Protein AF-A0A3R7B511-F1 (afdb_monomer_lite)

Organism: Aphanomyces astaci (NCBI:txid112090)

Sequence (882 aa):
PVTTSAPPSTPSPSLCLPAKANYDFPGNAISYVSSRQFKDCCAECTSTYGCNFYVWTDYNSGTGWLKSKQGSDKVLSFGSRAAFAPGGGVAPTCSPVEVNTDYAGVDIVGVAGPLDTCCDACKANYKCNAYSWFNGVCYLKGKRHGASPNSHVQTARVYKCAAPQVNTDYVGNDIGSVVAEAAEDCCAVCRSTAKCKAYSYAQGVCYLKSAKGVTKSNGGVTSASPTPLLAVDLRQTIKWFSSRHLFALMRRVDLSICDTTGSMGTYLPALKASLRQVFLVAKLLFHGRLMVHIVSYKDYCDANGLLSTVSRRTSRNDAIVKFVDDLKPTGGGDFPEAVKTALNHVIMTVDDIRATVSATSRALVFLYTDAPPHHQTTRSNNQSREIEAIQDNPKYRGGHDWFQLQRTLQDLGIPVYTFHSPTRDYLSPSFYGAMGPTVILPQLSSTIITEATMGLLLQLMAQTFEVTIGSNFARSSFTHKGEPFDQSFSAQDETDIPPASSLVVTNETFVFAPLEWMKVDLNGLLPLFGRDADFRNLVMKTFEVIFRPENVLSVTYNPIFGKLWRLCCRQRLDPRLDDLTAKLSQCVPMLTGGAKVQVSEWLEESYNDSQRIRDAIANAAPLGPCFTLDIGHLSMSKASIRSLARAPQPGVLEGVQNILARLQYHQSPPAYSDKEDDDLMYLPLSLSNEYLFSFLPHLMFPGTTLSQRGAALVALVCCLSNHIHLINRAAEYLTLIQGTWLPFDYAVEFPEIFSAEFVQLLYRGQAYLTPFEQQVYRQLFAVHRLRLAATKDVDVVVGYTPQKDSLWPDRKARCHTCGYDTSLSLMVSPALCAMCVTYGDDAPTLQANTVVSGNESHIVECHDCHGIYAVLQVARLGTAAK

Foldseek 3Di:
DDDDDDDDDDDDDQQWDDKDAQKDFDDQFDDKDADDDPSVLLVVQQLDALFFKWKWACPRPIMITTGNDGHPDIDGGHRMIMITRPHSPDHPQKDPKDAQKDFDADFPDKDFADPVCLQVVQVVDLQFFKWKDADRITRGHNAGDDMDGHRGIIMMTGQQWGDWDAQKDQPDQFPDKDFAPDPRRLLSVLSVDPQFFKWKDADRMIGTGNYRHDIDRHHRIIMIGGDPPPPPPPVVVVCVVVVVQVVLQPEEEEEEEEEQAQVCQLQLVLVLLLVVQCVLLVCLQVVNRYWYKYWYAYAPVPPPPRIDIDTVVVDPPVVVNVVSVPRHRYDDDAQATLVLVSLLVVLLVVVVCCVPRNVPYAYEYEYEDAGAHDDVLRVDPCLVVSQVVLVVDPSSQCHSFLLSVLVSCVVRVYQYEYEYEADPQCPRVLSVQLNHWYKHFPHNHSVLVNLLVVQVLCLLQVHDFDDPPPRPIFTKWKDAPNHTSHPVDHDPGNVPDDDSVRIDIDGHHSHDHHHPSNHDDLVVLLVCCVVPPVSVVSLLVSLLVQLALSHVLSLLRDLSNLLNLVVLVVPLVPPSSVVSVVSNVVRLVVDDDPSNVSSVVSNVSSQFQLVVQVVLCVVQPQFAKKKAFDPDDQPDDLVLLACCLQAVDPVSLVSLLVRLVRIDIDGGQPDDDPDPPPRRLIGHPSGQLQSCLQCSCCNPPNRHGDDLSSSLLSLLSCCLVVRPPRNVSSLVSLQVCAPPNDCPVPCVSRVSCLDLRNLVSVCSSVVSYDPVRNVVSVVSNVVSVVVVVVPDDDPPPPVDFAFQVDKDFAQWAAAQQLRATHGPLQAPDNRHGVLCVPPPPCSNVLCVQQGDPDRIFRWGADPPPRDIHGDRCSVPPPDDTD

Structure (mmCIF, N/CA/C/O backbone):
data_AF-A0A3R7B511-F1
#
_entry.id   AF-A0A3R7B511-F1
#
loop_
_atom_site.group_PDB
_atom_site.id
_atom_site.type_symbol
_atom_site.label_atom_id
_atom_site.label_alt_id
_atom_site.label_comp_id
_atom_site.label_asym_id
_atom_site.label_entity_id
_atom_site.label_seq_id
_atom_site.pdbx_PDB_ins_code
_atom_site.Cartn_x
_atom_site.Cartn_y
_atom_site.Cartn_z
_atom_site.occupancy
_atom_site.B_iso_or_equiv
_atom_site.auth_seq_id
_atom_site.auth_comp_id
_atom_site.auth_asym_id
_atom_site.auth_atom_id
_atom_site.pdbx_PDB_model_num
ATOM 1 N N . PRO A 1 1 ? -55.388 31.402 42.184 1.00 42.19 1 PRO A N 1
ATOM 2 C CA . PRO A 1 1 ? -55.820 32.194 41.006 1.00 42.19 1 PRO A CA 1
ATOM 3 C C . PRO A 1 1 ? -54.595 32.894 40.395 1.00 42.19 1 PRO A C 1
ATOM 5 O O . PRO A 1 1 ? -54.053 33.803 41.001 1.00 42.19 1 PRO A O 1
ATOM 8 N N . VAL A 1 2 ? -53.978 32.365 39.344 1.00 28.75 2 VAL A N 1
ATOM 9 C CA . VAL A 1 2 ? -54.458 32.410 37.959 1.00 28.75 2 VAL A CA 1
ATOM 10 C C . VAL A 1 2 ? -53.991 31.140 37.238 1.00 28.75 2 VAL A C 1
ATOM 12 O O . VAL A 1 2 ? -52.815 30.798 37.264 1.00 28.75 2 VAL A O 1
ATOM 15 N N . THR A 1 3 ? -54.933 30.435 36.622 1.00 32.62 3 THR A N 1
ATOM 16 C CA . THR A 1 3 ? -54.710 29.336 35.677 1.00 32.62 3 THR A CA 1
ATOM 17 C C . THR A 1 3 ? -54.319 29.904 34.315 1.00 32.62 3 THR A C 1
ATOM 19 O O . THR A 1 3 ? -55.103 30.656 33.736 1.00 32.62 3 THR A O 1
ATOM 22 N N . THR A 1 4 ? -53.166 29.516 33.772 1.00 31.20 4 THR A N 1
ATOM 23 C CA . THR A 1 4 ? -52.825 29.738 32.360 1.00 31.20 4 THR A CA 1
ATOM 24 C C . THR A 1 4 ? -52.644 28.400 31.651 1.00 31.20 4 THR A C 1
ATOM 26 O O . THR A 1 4 ? -51.780 27.587 31.966 1.00 31.20 4 THR A O 1
ATOM 29 N N . SER A 1 5 ? -53.562 28.177 30.718 1.00 30.86 5 SER A N 1
ATOM 30 C CA . SER A 1 5 ? -53.680 27.064 29.784 1.00 30.86 5 SER A CA 1
ATOM 31 C C . SER A 1 5 ? -52.464 26.927 28.868 1.00 30.86 5 SER A C 1
ATOM 33 O O . SER A 1 5 ? -51.956 27.926 28.357 1.00 30.86 5 SER A O 1
ATOM 35 N N . ALA A 1 6 ? -52.065 25.684 28.594 1.00 30.88 6 ALA A N 1
ATOM 36 C CA . ALA A 1 6 ? -51.127 25.355 27.526 1.00 30.88 6 ALA A CA 1
ATOM 37 C C . ALA A 1 6 ? -51.663 25.827 26.152 1.00 30.88 6 ALA A C 1
ATOM 39 O O . ALA A 1 6 ? -52.871 25.729 25.910 1.00 30.88 6 ALA A O 1
ATOM 40 N N . PRO A 1 7 ? -50.802 26.332 25.251 1.00 32.34 7 PRO A N 1
ATOM 41 C CA . PRO A 1 7 ? -51.203 26.714 23.900 1.00 32.34 7 PRO A CA 1
ATOM 42 C C . PRO A 1 7 ? -51.603 25.475 23.073 1.00 32.34 7 PRO A C 1
ATOM 44 O O . PRO A 1 7 ? -51.088 24.381 23.321 1.00 32.34 7 PRO A O 1
ATOM 47 N N . PRO A 1 8 ? -52.524 25.616 22.099 1.00 31.69 8 PRO A N 1
ATOM 48 C CA . PRO A 1 8 ? -53.034 24.492 21.322 1.00 31.69 8 PRO A CA 1
ATOM 49 C C . PRO A 1 8 ? -51.924 23.872 20.469 1.00 31.69 8 PRO A C 1
ATOM 51 O O . PRO A 1 8 ? -51.118 24.580 19.864 1.00 31.69 8 PRO A O 1
ATOM 54 N N . SER A 1 9 ? -51.907 22.541 20.399 1.00 30.80 9 SER A N 1
ATOM 55 C CA . SER A 1 9 ? -51.051 21.800 19.480 1.00 30.80 9 SER A CA 1
ATOM 56 C C . SER A 1 9 ? -51.367 22.199 18.037 1.00 30.80 9 SER A C 1
ATOM 58 O O . SER A 1 9 ? -52.499 22.094 17.563 1.00 30.80 9 SER A O 1
ATOM 60 N N . THR A 1 10 ? -50.352 22.667 17.322 1.00 28.38 10 THR A N 1
ATOM 61 C CA . THR A 1 10 ? -50.400 22.857 15.874 1.00 28.38 10 THR A CA 1
ATOM 62 C C . THR A 1 10 ? -50.631 21.498 15.196 1.00 28.38 10 THR A C 1
ATOM 64 O O . THR A 1 10 ? -49.874 20.559 15.459 1.00 28.38 10 THR A O 1
ATOM 67 N N . PRO A 1 11 ? -51.654 21.338 14.332 1.00 32.53 11 PRO A N 1
ATOM 68 C CA . PRO A 1 11 ? -51.816 20.110 13.570 1.00 32.53 11 PRO A CA 1
ATOM 69 C C . PRO A 1 11 ? -50.669 19.985 12.565 1.00 32.53 11 PRO A C 1
ATOM 71 O O . PRO A 1 11 ? -50.318 20.945 11.876 1.00 32.53 11 PRO A O 1
ATOM 74 N N . SER A 1 12 ? -50.089 18.790 12.480 1.00 31.72 12 SER A N 1
ATOM 75 C CA . SER A 1 12 ? -49.132 18.429 11.435 1.00 31.72 12 SER A CA 1
ATOM 76 C C . SER A 1 12 ? -49.732 18.740 10.053 1.00 31.72 12 SER A C 1
ATOM 78 O O . SER A 1 12 ? -50.926 18.495 9.853 1.00 31.72 12 SER A O 1
ATOM 80 N N . PRO A 1 13 ? -48.959 19.267 9.088 1.00 34.75 13 PRO A N 1
ATOM 81 C CA . PRO A 1 13 ? -49.491 19.584 7.768 1.00 34.75 13 PRO A CA 1
ATOM 82 C C . PRO A 1 13 ? -50.008 18.300 7.108 1.00 34.75 13 PRO A C 1
ATOM 84 O O . PRO A 1 13 ? -49.267 17.332 6.936 1.00 34.75 13 PRO A O 1
ATOM 87 N N . SER A 1 14 ? -51.298 18.269 6.764 1.00 46.84 14 SER A N 1
ATOM 88 C CA . SER A 1 14 ? -51.894 17.150 6.037 1.00 46.84 14 SER A CA 1
ATOM 89 C C . SER A 1 14 ? -51.238 17.042 4.662 1.00 46.84 14 SER A C 1
ATOM 91 O O . SER A 1 14 ? -51.324 17.986 3.877 1.00 46.84 14 SER A O 1
ATOM 93 N N . LEU A 1 15 ? -50.615 15.900 4.350 1.00 54.34 15 LEU A N 1
ATOM 94 C CA . LEU A 1 15 ? -49.993 15.676 3.039 1.00 54.34 15 LEU A CA 1
ATOM 95 C C . LEU A 1 15 ? -50.992 15.825 1.875 1.00 54.34 15 LEU A C 1
ATOM 97 O O . LEU A 1 15 ? -50.585 16.215 0.792 1.00 54.34 15 LEU A O 1
ATOM 101 N N . CYS A 1 16 ? -52.286 15.547 2.071 1.00 63.12 16 CYS A N 1
ATOM 102 C CA . CYS A 1 16 ? -53.303 15.629 1.016 1.00 63.12 16 CYS A CA 1
ATOM 103 C C . CYS A 1 16 ? -53.954 17.019 0.883 1.00 63.12 16 CYS A C 1
ATOM 105 O O . CYS A 1 16 ? -54.193 17.711 1.872 1.00 63.12 16 CYS A O 1
ATOM 107 N N . LEU A 1 17 ? -54.307 17.391 -0.355 1.00 66.31 17 LEU A N 1
ATOM 108 C CA . LEU A 1 17 ? -55.018 18.633 -0.693 1.00 66.31 17 LEU A CA 1
ATOM 109 C C . LEU A 1 17 ? -56.470 18.634 -0.157 1.00 66.31 17 LEU A C 1
ATOM 111 O O . LEU A 1 17 ? -57.051 17.562 0.042 1.00 66.31 17 LEU A O 1
ATOM 115 N N . PRO A 1 18 ? -57.096 19.814 0.043 1.00 66.50 18 PRO A N 1
ATOM 116 C CA . PRO A 1 18 ? -58.443 19.915 0.604 1.00 66.50 18 PRO A CA 1
ATOM 117 C C . PRO A 1 18 ? -59.517 19.238 -0.263 1.00 66.50 18 PRO A C 1
ATOM 119 O O . PRO A 1 18 ? -59.473 19.256 -1.495 1.00 66.50 18 PRO A O 1
ATOM 122 N N . ALA A 1 19 ? -60.505 18.642 0.410 1.00 69.69 19 ALA A N 1
ATOM 123 C CA . ALA A 1 19 ? -61.544 17.821 -0.204 1.00 69.69 19 ALA A CA 1
ATOM 124 C C . ALA A 1 19 ? -62.485 18.620 -1.118 1.00 69.69 19 ALA A C 1
ATOM 126 O O . ALA A 1 19 ? -63.041 19.639 -0.711 1.00 69.69 19 ALA A O 1
ATOM 127 N N . LYS A 1 20 ? -62.773 18.088 -2.309 1.00 74.31 20 LYS A N 1
ATOM 128 C CA . LYS A 1 20 ? -63.925 18.483 -3.128 1.00 74.31 20 LYS A CA 1
ATOM 129 C C . LYS A 1 20 ? -65.128 17.629 -2.725 1.00 74.31 20 LYS A C 1
ATOM 131 O O . LYS A 1 20 ? -65.093 16.410 -2.872 1.00 74.31 20 LYS A O 1
ATOM 136 N N . ALA A 1 21 ? -66.174 18.261 -2.199 1.00 80.00 21 ALA A N 1
ATOM 137 C CA . ALA A 1 21 ? -67.401 17.584 -1.777 1.00 80.00 21 ALA A CA 1
ATOM 138 C C . ALA A 1 21 ? -68.416 17.445 -2.924 1.00 80.00 21 ALA A C 1
ATOM 140 O O . ALA A 1 21 ? -68.464 18.292 -3.813 1.00 80.00 21 ALA A O 1
ATOM 141 N N . ASN A 1 22 ? -69.260 16.419 -2.835 1.00 77.31 22 ASN A N 1
ATOM 142 C CA . ASN A 1 22 ? -70.402 16.097 -3.693 1.00 77.31 22 ASN A CA 1
ATOM 143 C C . ASN A 1 22 ? -70.075 15.698 -5.142 1.00 77.31 22 ASN A C 1
ATOM 145 O O . ASN A 1 22 ? -70.882 15.921 -6.047 1.00 77.31 22 ASN A O 1
ATOM 149 N N . TYR A 1 23 ? -68.902 15.107 -5.373 1.00 78.62 23 TYR A N 1
ATOM 150 C CA . TYR A 1 23 ? -68.503 14.645 -6.702 1.00 78.62 23 TYR A CA 1
ATOM 151 C C . TYR A 1 23 ? -67.784 13.299 -6.661 1.00 78.62 23 TYR A C 1
ATOM 153 O O . TYR A 1 23 ? -66.934 13.078 -5.797 1.00 78.62 23 TYR A O 1
ATOM 161 N N . ASP A 1 24 ? -68.079 12.458 -7.651 1.00 79.56 24 ASP A N 1
ATOM 162 C CA . ASP A 1 24 ? -67.279 11.290 -8.022 1.00 79.56 24 ASP A CA 1
ATOM 163 C C . ASP A 1 24 ? -66.605 11.525 -9.386 1.00 79.56 24 ASP A C 1
ATOM 165 O O . ASP A 1 24 ? -67.054 12.323 -10.213 1.00 79.56 24 ASP A O 1
ATOM 169 N N . PHE A 1 25 ? -65.489 10.835 -9.599 1.00 80.88 25 PHE A N 1
ATOM 170 C CA . PHE A 1 25 ? -64.683 10.870 -10.815 1.00 80.88 25 PHE A CA 1
ATOM 171 C C . PHE A 1 25 ? -64.498 9.437 -11.326 1.00 80.88 25 PHE A C 1
ATOM 173 O O . PHE A 1 25 ? -63.537 8.782 -10.906 1.00 80.88 25 PHE A O 1
ATOM 180 N N . PRO A 1 26 ? -65.410 8.911 -12.162 1.00 75.06 26 PRO A N 1
ATOM 181 C CA . PRO A 1 26 ? -65.382 7.519 -12.608 1.00 75.06 26 PRO A CA 1
ATOM 182 C C . PRO A 1 26 ? -64.090 7.122 -13.345 1.00 75.06 26 PRO A C 1
ATOM 184 O O . PRO A 1 26 ? -63.420 7.943 -13.974 1.00 75.06 26 PRO A O 1
ATOM 187 N N . GLY A 1 27 ? -63.742 5.833 -13.274 1.00 70.19 27 GLY A N 1
ATOM 188 C CA . GLY A 1 27 ? -62.545 5.267 -13.909 1.00 70.19 27 GLY A CA 1
ATOM 189 C C . GLY A 1 27 ? -61.251 5.418 -13.095 1.00 70.19 27 GLY A C 1
ATOM 190 O O . GLY A 1 27 ? -61.245 5.955 -11.991 1.00 70.19 27 GLY A O 1
ATOM 191 N N . ASN A 1 28 ? -60.140 4.905 -13.638 1.00 72.25 28 ASN A N 1
ATOM 192 C CA . ASN A 1 28 ? -58.792 4.933 -13.036 1.00 72.25 28 ASN A CA 1
ATOM 193 C C . ASN A 1 28 ? -58.678 4.322 -11.619 1.00 72.25 28 ASN A C 1
ATOM 195 O O . ASN A 1 28 ? -57.729 4.639 -10.902 1.00 72.25 28 ASN A O 1
ATOM 199 N N . ALA A 1 29 ? -59.618 3.466 -11.207 1.00 75.12 29 ALA A N 1
ATOM 200 C CA . ALA A 1 29 ? -59.578 2.791 -9.911 1.00 75.12 29 ALA A CA 1
ATOM 201 C C . ALA A 1 29 ? -58.445 1.752 -9.859 1.00 75.12 29 ALA A C 1
ATOM 203 O O . ALA A 1 29 ? -58.268 0.974 -10.794 1.00 75.12 29 ALA A O 1
ATOM 204 N N . ILE A 1 30 ? -57.688 1.765 -8.764 1.00 73.62 30 ILE A N 1
ATOM 205 C CA . ILE A 1 30 ? -56.623 0.806 -8.448 1.00 73.62 30 ILE A CA 1
ATOM 206 C C . ILE A 1 30 ? -57.178 -0.271 -7.520 1.00 73.62 30 ILE A C 1
ATOM 208 O O . ILE A 1 30 ? -57.035 -1.460 -7.776 1.00 73.62 30 ILE A O 1
ATOM 212 N N . SER A 1 31 ? -57.811 0.161 -6.433 1.00 78.88 31 SER A N 1
ATOM 213 C CA . SER A 1 31 ? -58.375 -0.691 -5.392 1.00 78.88 31 SER A CA 1
ATOM 214 C C . SER A 1 31 ? -59.396 0.106 -4.576 1.00 78.88 31 SER A C 1
ATOM 216 O O . SER A 1 31 ? -59.628 1.294 -4.824 1.00 78.88 31 SER A O 1
ATOM 218 N N . TYR A 1 32 ? -60.030 -0.543 -3.605 1.00 81.31 32 TYR A N 1
ATOM 219 C CA . TYR A 1 32 ? -60.911 0.111 -2.647 1.00 81.31 32 TYR A CA 1
ATOM 220 C C . TYR A 1 32 ? -60.631 -0.396 -1.235 1.00 81.31 32 TYR A C 1
ATOM 222 O O . TYR A 1 32 ? -60.137 -1.507 -1.049 1.00 81.31 32 TYR A O 1
ATOM 230 N N . VAL A 1 33 ? -60.978 0.416 -0.243 1.00 79.06 33 VAL A N 1
ATOM 231 C CA . VAL A 1 33 ? -60.914 0.060 1.176 1.00 79.06 33 VAL A CA 1
ATOM 232 C C . VAL A 1 33 ? -62.249 0.357 1.850 1.00 79.06 33 VAL A C 1
ATOM 234 O O . VAL A 1 33 ? -62.799 1.447 1.699 1.00 79.06 33 VAL A O 1
ATOM 237 N N . SER A 1 34 ? -62.794 -0.622 2.570 1.00 76.12 34 SER A N 1
ATOM 238 C CA . SER A 1 34 ? -64.082 -0.518 3.266 1.00 76.12 34 SER A CA 1
ATOM 239 C C . SER A 1 34 ? -63.926 -0.078 4.728 1.00 76.12 34 SER A C 1
ATOM 241 O O . SER A 1 34 ? -62.924 -0.384 5.373 1.00 76.12 34 SER A O 1
ATOM 243 N N . SER A 1 35 ? -64.955 0.590 5.259 1.00 57.84 35 SER A N 1
ATOM 244 C CA . SER A 1 35 ? -65.167 0.924 6.678 1.00 57.84 35 SER A CA 1
ATOM 245 C C . SER A 1 35 ? -64.229 1.978 7.285 1.00 57.84 35 SER A C 1
ATOM 247 O O . SER A 1 35 ? -63.775 1.826 8.419 1.00 57.84 35 SER A O 1
ATOM 249 N N . ARG A 1 36 ? -63.939 3.074 6.570 1.00 65.06 36 ARG A N 1
ATOM 250 C CA . ARG A 1 36 ? -63.088 4.168 7.093 1.00 65.06 36 ARG A CA 1
ATOM 251 C C . ARG A 1 36 ? -63.687 5.560 6.920 1.00 65.06 36 ARG A C 1
ATOM 253 O O . ARG A 1 36 ? -64.523 5.774 6.045 1.00 65.06 36 ARG A O 1
ATOM 260 N N . GLN A 1 37 ? -63.231 6.525 7.728 1.00 76.81 37 GLN A N 1
ATOM 261 C CA . GLN A 1 37 ? -63.569 7.936 7.532 1.00 76.81 37 GLN A CA 1
ATOM 262 C C . GLN A 1 37 ? -62.762 8.529 6.368 1.00 76.81 37 GLN A C 1
ATOM 264 O O . GLN A 1 37 ? -61.653 8.092 6.063 1.00 76.81 37 GLN A O 1
ATOM 269 N N . PHE A 1 38 ? -63.290 9.586 5.742 1.00 76.00 38 PHE A N 1
ATOM 270 C CA . PHE A 1 38 ? -62.651 10.256 4.600 1.00 76.00 38 PHE A CA 1
ATOM 271 C C . PHE A 1 38 ? -61.171 10.620 4.832 1.00 76.00 38 PHE A C 1
ATOM 273 O O . PHE A 1 38 ? -60.346 10.457 3.937 1.00 76.00 38 PHE A O 1
ATOM 280 N N . LYS A 1 39 ? -60.824 11.085 6.041 1.00 71.81 39 LYS A N 1
ATOM 281 C CA . LYS A 1 39 ? -59.455 11.498 6.399 1.00 71.81 39 LYS A CA 1
ATOM 282 C C . LYS A 1 39 ? -58.443 10.343 6.338 1.00 71.81 39 LYS A C 1
ATOM 284 O O . LYS A 1 39 ? -57.281 10.573 6.015 1.00 71.81 39 LYS A O 1
ATOM 289 N N . ASP A 1 40 ? -58.891 9.112 6.580 1.00 75.12 40 ASP A N 1
ATOM 290 C CA . ASP A 1 40 ? -58.028 7.928 6.646 1.00 75.12 40 ASP A CA 1
ATOM 291 C C . ASP A 1 40 ? -57.687 7.393 5.245 1.00 75.12 40 ASP A C 1
ATOM 293 O O . ASP A 1 40 ? -56.712 6.665 5.068 1.00 75.12 40 ASP A O 1
ATOM 297 N N . CYS A 1 41 ? -58.460 7.789 4.226 1.00 78.44 41 CYS A N 1
ATOM 298 C CA . CYS A 1 41 ? -58.212 7.422 2.830 1.00 78.44 41 CYS A CA 1
ATOM 299 C C . CYS A 1 41 ? -56.954 8.099 2.264 1.00 78.44 41 CYS A C 1
ATOM 301 O O . CYS A 1 41 ? -56.355 7.584 1.325 1.00 78.44 41 CYS A O 1
ATOM 303 N N . CYS A 1 42 ? -56.533 9.229 2.847 1.00 78.38 42 CYS A N 1
ATOM 304 C CA . CYS A 1 42 ? -55.296 9.912 2.471 1.00 78.38 42 CYS A CA 1
ATOM 305 C C . CYS A 1 42 ? -54.075 9.027 2.736 1.00 78.38 42 CYS A C 1
ATOM 307 O O . CYS A 1 42 ? -53.302 8.780 1.816 1.00 78.38 42 CYS A O 1
ATOM 309 N N . ALA A 1 43 ? -53.949 8.507 3.963 1.00 72.25 43 ALA A N 1
ATOM 310 C CA . ALA A 1 43 ? -52.839 7.644 4.354 1.00 72.25 43 ALA A CA 1
ATOM 311 C C . ALA A 1 43 ? -52.785 6.382 3.483 1.00 72.25 43 ALA A C 1
ATOM 313 O O . ALA A 1 43 ? -51.725 6.020 2.978 1.00 72.25 43 ALA A O 1
ATOM 314 N N . GLU A 1 44 ? -53.949 5.779 3.239 1.00 76.12 44 GLU A N 1
ATOM 315 C CA . GLU A 1 44 ? -54.061 4.580 2.415 1.00 76.12 44 GLU A CA 1
ATOM 316 C C . GLU A 1 44 ? -53.719 4.846 0.945 1.00 76.12 44 GLU A C 1
ATOM 318 O O . GLU A 1 44 ? -53.040 4.048 0.310 1.00 76.12 44 GLU A O 1
ATOM 323 N N . CYS A 1 45 ? -54.128 5.988 0.386 1.00 73.94 45 CYS A N 1
ATOM 324 C CA . CYS A 1 45 ? -53.715 6.365 -0.963 1.00 73.94 45 CYS A CA 1
ATOM 325 C C . CYS A 1 45 ? -52.207 6.651 -1.021 1.00 73.94 45 CYS A C 1
ATOM 327 O O . CYS A 1 45 ? -51.546 6.222 -1.956 1.00 73.94 45 CYS A O 1
ATOM 329 N N . THR A 1 46 ? -51.623 7.299 -0.008 1.00 67.88 46 THR A N 1
ATOM 330 C CA . THR A 1 46 ? -50.168 7.534 0.028 1.00 67.88 46 THR A CA 1
ATOM 331 C C . THR A 1 46 ? -49.344 6.257 0.227 1.00 67.88 46 THR A C 1
ATOM 333 O O . THR A 1 46 ? -48.202 6.209 -0.221 1.00 67.88 46 THR A O 1
ATOM 336 N N . SER A 1 47 ? -49.896 5.214 0.859 1.00 61.09 47 SER A N 1
ATOM 337 C CA . SER A 1 47 ? -49.251 3.899 0.997 1.00 61.09 47 SER A CA 1
ATOM 338 C C . SER A 1 47 ? -49.544 2.956 -0.175 1.00 61.09 47 SER A C 1
ATOM 340 O O . SER A 1 47 ? -48.795 2.004 -0.406 1.00 61.09 47 SER A O 1
ATOM 342 N N . THR A 1 48 ? -50.614 3.211 -0.933 1.00 63.88 48 THR A N 1
ATOM 343 C CA . THR A 1 48 ? -51.020 2.393 -2.077 1.00 63.88 48 THR A CA 1
ATOM 344 C C . THR A 1 48 ? -50.269 2.814 -3.325 1.00 63.88 48 THR A C 1
ATOM 346 O O . THR A 1 48 ? -50.403 3.925 -3.843 1.00 63.88 48 THR A O 1
ATOM 349 N N . TYR A 1 49 ? -49.496 1.874 -3.854 1.00 63.53 49 TYR A N 1
ATOM 350 C CA . TYR A 1 49 ? -48.666 2.123 -5.013 1.00 63.53 49 TYR A CA 1
ATOM 351 C C . TYR A 1 49 ? -49.472 2.583 -6.234 1.00 63.53 49 TYR A C 1
ATOM 353 O O . TYR A 1 49 ? -50.440 1.942 -6.642 1.00 63.53 49 TYR A O 1
ATOM 361 N N . GLY A 1 50 ? -49.052 3.704 -6.825 1.00 60.44 50 GLY A N 1
ATOM 362 C CA . GLY A 1 50 ? -49.701 4.295 -7.988 1.00 60.44 50 GLY A CA 1
ATOM 363 C C . GLY A 1 50 ? -50.923 5.155 -7.671 1.00 60.44 50 GLY A C 1
ATOM 364 O O . GLY A 1 50 ? -51.439 5.765 -8.603 1.00 60.44 50 GLY A O 1
ATOM 365 N N . CYS A 1 51 ? -51.379 5.255 -6.415 1.00 74.81 51 CYS A N 1
ATOM 366 C CA . CYS A 1 51 ? -52.534 6.077 -6.045 1.00 74.81 51 CYS A CA 1
ATOM 367 C C . CYS A 1 51 ? -52.153 7.557 -5.916 1.00 74.81 51 CYS A C 1
ATOM 369 O O . CYS A 1 51 ? -51.351 7.940 -5.074 1.00 74.81 51 CYS A O 1
ATOM 371 N N . ASN A 1 52 ? -52.750 8.413 -6.745 1.00 72.81 52 ASN A N 1
ATOM 372 C CA . ASN A 1 52 ? -52.541 9.869 -6.690 1.00 72.81 52 ASN A CA 1
ATOM 373 C C . ASN A 1 52 ? -53.841 10.630 -6.389 1.00 72.81 52 ASN A C 1
ATOM 375 O O . ASN A 1 52 ? -53.858 11.859 -6.284 1.00 72.81 52 ASN A O 1
ATOM 379 N N . PHE A 1 53 ? -54.955 9.906 -6.292 1.00 80.00 53 PHE A N 1
ATOM 380 C CA . PHE A 1 53 ? -56.284 10.463 -6.118 1.00 80.00 53 PHE A CA 1
ATOM 381 C C . PHE A 1 53 ? -57.183 9.448 -5.420 1.00 80.00 53 PHE A C 1
ATOM 383 O O . PHE A 1 53 ? -57.076 8.254 -5.675 1.00 80.00 53 PHE A O 1
ATOM 390 N N . TYR A 1 54 ? -58.105 9.896 -4.577 1.00 86.88 54 TYR A N 1
ATOM 391 C CA . TYR A 1 54 ? -59.103 9.006 -3.990 1.00 86.88 54 TYR A CA 1
ATOM 392 C C . TYR A 1 54 ? -60.470 9.678 -3.906 1.00 86.88 54 TYR A C 1
ATOM 394 O O . TYR A 1 54 ? -60.579 10.902 -3.782 1.00 86.88 54 TYR A O 1
ATOM 402 N N . VAL A 1 55 ? -61.518 8.859 -3.978 1.00 88.38 55 VAL A N 1
ATOM 403 C CA . VAL A 1 55 ? -62.912 9.266 -3.768 1.00 88.38 55 VAL A CA 1
ATOM 404 C C . VAL A 1 55 ? -63.481 8.419 -2.649 1.00 88.38 55 VAL A C 1
ATOM 406 O O . VAL A 1 55 ? -63.388 7.203 -2.689 1.00 88.38 55 VAL A O 1
ATOM 409 N N . TRP A 1 56 ? -64.080 9.046 -1.657 1.00 89.19 56 TRP A N 1
ATOM 410 C CA . TRP A 1 56 ? -64.809 8.374 -0.599 1.00 89.19 56 TRP A CA 1
ATOM 411 C C . TRP A 1 56 ? -66.308 8.539 -0.806 1.00 89.19 56 TRP A C 1
ATOM 413 O O . TRP A 1 56 ? -66.771 9.631 -1.146 1.00 89.19 56 TRP A O 1
ATOM 423 N N . THR A 1 57 ? -67.048 7.470 -0.551 1.00 84.81 57 THR A N 1
ATOM 424 C CA . THR A 1 57 ? -68.511 7.409 -0.619 1.00 84.81 57 THR A CA 1
ATOM 425 C C . THR A 1 57 ? -69.061 6.789 0.661 1.00 84.81 57 THR A C 1
ATOM 427 O O . THR A 1 57 ? -68.368 6.014 1.318 1.00 84.81 57 THR A O 1
ATOM 430 N N . ASP A 1 58 ? -70.324 7.046 0.978 1.00 80.19 58 ASP A N 1
ATOM 431 C CA . ASP A 1 58 ? -71.052 6.427 2.096 1.00 80.19 58 ASP A CA 1
ATOM 432 C C . ASP A 1 58 ? -71.400 4.940 1.874 1.00 80.19 58 ASP A C 1
ATOM 434 O O . ASP A 1 58 ? -71.809 4.250 2.809 1.00 80.19 58 ASP A O 1
ATOM 438 N N . TYR A 1 59 ? -71.158 4.418 0.669 1.00 77.19 59 TYR A N 1
ATOM 439 C CA . TYR A 1 59 ? -71.268 2.997 0.339 1.00 77.19 59 TYR A CA 1
ATOM 440 C C . TYR A 1 59 ? -70.577 2.091 1.381 1.00 77.19 59 TYR A C 1
ATOM 442 O O . TYR A 1 59 ? -69.431 2.343 1.763 1.00 77.19 59 TYR A O 1
ATOM 450 N N . ASN A 1 60 ? -71.262 1.029 1.830 1.00 75.81 60 ASN A N 1
ATOM 451 C CA . ASN A 1 60 ? -70.801 0.074 2.856 1.00 75.81 60 ASN A CA 1
ATOM 452 C C . ASN A 1 60 ? -70.268 0.725 4.150 1.00 75.81 60 ASN A C 1
ATOM 454 O O . ASN A 1 60 ? -69.206 0.357 4.656 1.00 75.81 60 ASN A O 1
ATOM 458 N N . SER A 1 61 ? -71.006 1.699 4.690 1.00 74.56 61 SER A N 1
ATOM 459 C CA . SER A 1 61 ? -70.632 2.438 5.910 1.00 74.56 61 SER A CA 1
ATOM 460 C C . SER A 1 61 ? -69.314 3.220 5.776 1.00 74.56 61 SER A C 1
ATOM 462 O O . SER A 1 61 ? -68.632 3.477 6.768 1.00 74.56 61 SER A O 1
ATOM 464 N N . GLY A 1 62 ? -68.965 3.614 4.546 1.00 79.44 62 GLY A N 1
ATOM 465 C CA . GLY A 1 62 ? -67.773 4.389 4.203 1.00 79.44 62 GLY A CA 1
ATOM 466 C C . GLY A 1 62 ? -66.756 3.578 3.405 1.00 79.44 62 GLY A C 1
ATOM 467 O O . GLY A 1 62 ? -66.028 2.766 3.970 1.00 79.44 62 GLY A O 1
ATOM 468 N N . THR A 1 63 ? -66.650 3.839 2.103 1.00 83.25 63 THR A N 1
ATOM 469 C CA . THR A 1 63 ? -65.686 3.185 1.203 1.00 83.25 63 THR A CA 1
ATOM 470 C C . THR A 1 63 ? -64.777 4.217 0.551 1.00 83.25 63 THR A C 1
ATOM 472 O O . THR A 1 63 ? -65.255 5.190 -0.029 1.00 83.25 63 THR A O 1
ATOM 475 N N . GLY A 1 64 ? -63.463 3.995 0.632 1.00 87.88 64 GLY A N 1
ATOM 476 C CA . GLY A 1 64 ? -62.437 4.775 -0.054 1.00 87.88 64 GLY A CA 1
ATOM 477 C C . GLY A 1 64 ? -61.997 4.097 -1.348 1.00 87.88 64 GLY A C 1
ATOM 478 O O . GLY A 1 64 ? -61.355 3.053 -1.319 1.00 87.88 64 GLY A O 1
ATOM 479 N N . TRP A 1 65 ? -62.316 4.703 -2.483 1.00 86.19 65 TRP A N 1
ATOM 480 C CA . TRP A 1 65 ? -61.917 4.276 -3.820 1.00 86.19 65 TRP A CA 1
ATOM 481 C C . TRP A 1 65 ? -60.580 4.924 -4.186 1.00 86.19 65 TRP A C 1
ATOM 483 O O . TRP A 1 65 ? -60.513 6.137 -4.403 1.00 86.19 65 TRP A O 1
ATOM 493 N N . LEU A 1 66 ? -59.520 4.122 -4.256 1.00 86.62 66 LEU A N 1
ATOM 494 C CA . LEU A 1 66 ? -58.152 4.559 -4.531 1.00 86.62 66 LEU A CA 1
ATOM 495 C C . LEU A 1 66 ? -57.910 4.569 -6.040 1.00 86.62 66 LEU A C 1
ATOM 497 O O . LEU A 1 66 ? -58.213 3.592 -6.726 1.00 86.62 66 LEU A O 1
ATOM 501 N N . LYS A 1 67 ? -57.399 5.674 -6.583 1.00 79.56 67 LYS A N 1
ATOM 502 C CA . LYS A 1 67 ? -57.332 5.920 -8.030 1.00 79.56 67 LYS A CA 1
ATOM 503 C C . LYS A 1 67 ? -55.949 6.413 -8.460 1.00 79.56 67 LYS A C 1
ATOM 505 O O . LYS A 1 67 ? -55.272 7.164 -7.756 1.00 79.56 67 LYS A O 1
ATOM 510 N N . SER A 1 68 ? -55.528 6.014 -9.658 1.00 69.00 68 SER A N 1
ATOM 511 C CA . SER A 1 68 ? -54.188 6.327 -10.173 1.00 69.00 68 SER A CA 1
ATOM 512 C C . SER A 1 68 ? -54.011 7.774 -10.607 1.00 69.00 68 SER A C 1
ATOM 514 O O . SER A 1 68 ? -52.908 8.317 -10.562 1.00 69.00 68 SER A O 1
ATOM 516 N N . LYS A 1 69 ? -55.108 8.420 -10.993 1.00 75.19 69 LYS A N 1
ATOM 517 C CA . LYS A 1 69 ? -55.212 9.845 -11.309 1.00 75.19 69 LYS A CA 1
ATOM 518 C C . LYS A 1 69 ? -56.674 10.277 -11.213 1.00 75.19 69 LYS A C 1
ATOM 520 O O . LYS A 1 69 ? -57.574 9.436 -11.216 1.00 75.19 69 LYS A O 1
ATOM 525 N N . GLN A 1 70 ? -56.914 11.584 -11.171 1.00 79.88 70 GLN A N 1
ATOM 526 C CA . GLN A 1 70 ? -58.266 12.126 -11.288 1.00 79.88 70 GLN A CA 1
ATOM 527 C C . GLN A 1 70 ? -58.823 11.842 -12.698 1.00 79.88 70 GLN A C 1
ATOM 529 O O . GLN A 1 70 ? -58.147 12.106 -13.695 1.00 79.88 70 GLN A O 1
ATOM 534 N N . GLY A 1 71 ? -60.042 11.299 -12.784 1.00 73.94 71 GLY A N 1
ATOM 535 C CA . GLY A 1 71 ? -60.769 11.144 -14.049 1.00 73.94 71 GLY A CA 1
ATOM 536 C C . GLY A 1 71 ? -61.167 12.497 -14.653 1.00 73.94 71 GLY A C 1
ATOM 537 O O . GLY A 1 71 ? -61.378 13.465 -13.921 1.00 73.94 71 GLY A O 1
ATOM 538 N N . SER A 1 72 ? -61.254 12.570 -15.983 1.00 68.56 72 SER A N 1
ATOM 539 C CA . SER A 1 72 ? -61.670 13.782 -16.706 1.00 68.56 72 SER A CA 1
ATOM 540 C C . SER A 1 72 ? -63.154 14.097 -16.517 1.00 68.56 72 SER A C 1
ATOM 542 O O . SER A 1 72 ? -63.525 15.267 -16.449 1.00 68.56 72 SER A O 1
ATOM 544 N N . ASP A 1 73 ? -63.980 13.061 -16.372 1.00 71.00 73 ASP A N 1
ATOM 545 C CA . ASP A 1 73 ? -65.426 13.194 -16.235 1.00 71.00 73 ASP A CA 1
ATOM 546 C C . ASP A 1 73 ? -65.801 13.357 -14.760 1.00 71.00 73 ASP A C 1
ATOM 548 O O . ASP A 1 73 ? -65.502 12.511 -13.913 1.00 71.00 73 ASP A O 1
ATOM 552 N N . LYS A 1 74 ? -66.435 14.487 -14.443 1.00 78.50 74 LYS A N 1
ATOM 553 C CA . LYS A 1 74 ? -66.899 14.833 -13.097 1.00 78.50 74 LYS A CA 1
ATOM 554 C C . LYS A 1 74 ? -68.396 14.562 -13.007 1.00 78.50 74 LYS A C 1
ATOM 556 O O . LYS A 1 74 ? -69.173 15.241 -13.675 1.00 78.50 74 LYS A O 1
ATOM 561 N N . VAL A 1 75 ? -68.801 13.628 -12.151 1.00 80.38 75 VAL A N 1
ATOM 562 C CA . VAL A 1 75 ? -70.212 13.281 -11.930 1.00 80.38 75 VAL A CA 1
ATOM 563 C C . VAL A 1 75 ? -70.661 13.818 -10.577 1.00 80.38 75 VAL A C 1
ATOM 565 O O . VAL A 1 75 ? -69.954 13.694 -9.575 1.00 80.38 75 VAL A O 1
ATOM 568 N N . LEU A 1 76 ? -71.827 14.463 -10.547 1.00 78.50 76 LEU A N 1
ATOM 569 C CA . LEU A 1 76 ? -72.410 14.985 -9.314 1.00 78.50 76 LEU A CA 1
ATOM 570 C C . LEU A 1 76 ? -72.900 13.809 -8.458 1.00 78.50 76 LEU A C 1
ATOM 572 O O . LEU A 1 76 ? -73.698 13.001 -8.921 1.00 78.50 76 LEU A O 1
ATOM 576 N N . SER A 1 77 ? -72.403 13.705 -7.227 1.00 78.31 77 SER A N 1
ATOM 577 C CA . SER A 1 77 ? -72.720 12.606 -6.309 1.00 78.31 77 SER A CA 1
ATOM 578 C C . SER A 1 77 ? -72.750 13.132 -4.877 1.00 78.31 77 SER A C 1
ATOM 580 O O . SER A 1 77 ? -71.704 13.322 -4.250 1.00 78.31 77 SER A O 1
ATOM 582 N N . PHE A 1 78 ? -73.947 13.440 -4.374 1.00 70.81 78 PHE A N 1
ATOM 583 C CA . PHE A 1 78 ? -74.133 14.026 -3.045 1.00 70.81 78 PHE A CA 1
ATOM 584 C C . PHE A 1 78 ? -73.616 13.090 -1.943 1.00 70.81 78 PHE A C 1
ATOM 586 O O . PHE A 1 78 ? -73.864 11.892 -1.974 1.00 70.81 78 PHE A O 1
ATOM 593 N N . GLY A 1 79 ? -72.854 13.634 -0.990 1.00 73.00 79 GLY A N 1
ATOM 594 C CA . GLY A 1 79 ? -72.221 12.871 0.097 1.00 73.00 79 GLY A CA 1
ATOM 595 C C . GLY A 1 79 ? -70.830 12.313 -0.231 1.00 73.00 79 GLY A C 1
ATOM 596 O O . GLY A 1 79 ? -70.063 12.010 0.684 1.00 73.00 79 GLY A O 1
ATOM 597 N N . SER A 1 80 ? -70.442 12.263 -1.511 1.00 83.50 80 SER A N 1
ATOM 598 C CA . SER A 1 80 ? -69.095 11.836 -1.911 1.00 83.50 80 SER A CA 1
ATOM 599 C C . SER A 1 80 ? -68.052 12.913 -1.617 1.00 83.50 80 SER A C 1
ATOM 601 O O . SER A 1 80 ? -68.320 14.113 -1.714 1.00 83.50 80 SER A O 1
ATOM 603 N N . ARG A 1 81 ? -66.829 12.512 -1.277 1.00 85.75 81 ARG A N 1
ATOM 604 C CA . ARG A 1 81 ? -65.712 13.433 -1.023 1.00 85.75 81 ARG A CA 1
ATOM 605 C C . ARG A 1 81 ? -64.482 12.947 -1.766 1.00 85.75 81 ARG A C 1
ATOM 607 O O . ARG A 1 81 ? -64.114 11.789 -1.633 1.00 85.75 81 ARG A O 1
ATOM 614 N N . ALA A 1 82 ? -63.821 13.820 -2.513 1.00 84.94 82 ALA A N 1
ATOM 615 C CA . ALA A 1 82 ? -62.641 13.462 -3.292 1.00 84.94 82 ALA A CA 1
ATOM 616 C C . ALA A 1 82 ? -61.460 14.380 -2.973 1.00 84.94 82 ALA A C 1
ATOM 618 O O . ALA A 1 82 ? -61.650 15.578 -2.757 1.00 84.94 82 ALA A O 1
ATOM 619 N N . ALA A 1 83 ? -60.242 13.846 -2.962 1.00 82.94 83 ALA A N 1
ATOM 620 C CA . ALA A 1 83 ? -59.035 14.638 -2.740 1.00 82.94 83 ALA A CA 1
ATOM 621 C C . ALA A 1 83 ? -57.827 14.085 -3.499 1.00 82.94 83 ALA A C 1
ATOM 623 O O . ALA A 1 83 ? -57.745 12.903 -3.835 1.00 82.94 83 ALA A O 1
ATOM 624 N N . PHE A 1 84 ? -56.875 14.983 -3.746 1.00 74.31 84 PHE A N 1
ATOM 625 C CA . PHE A 1 84 ? -55.557 14.637 -4.260 1.00 74.31 84 PHE A CA 1
ATOM 626 C C . PHE A 1 84 ? -54.621 14.270 -3.114 1.00 74.31 84 PHE A C 1
ATOM 628 O O . PHE A 1 84 ? -54.539 14.990 -2.115 1.00 74.31 84 PHE A O 1
ATOM 635 N N . ALA A 1 85 ? -53.874 13.189 -3.307 1.00 73.12 85 ALA A N 1
ATOM 636 C CA . ALA A 1 85 ? -52.780 12.781 -2.443 1.00 73.12 85 ALA A CA 1
ATOM 637 C C . ALA A 1 85 ? -51.467 12.963 -3.227 1.00 73.12 85 ALA A C 1
ATOM 639 O O . ALA A 1 85 ? -51.219 12.200 -4.164 1.00 73.12 85 ALA A O 1
ATOM 640 N N . PRO A 1 86 ? -50.646 13.989 -2.930 1.00 54.06 86 PRO A N 1
ATOM 641 C CA . PRO A 1 86 ? -49.357 14.149 -3.578 1.00 54.06 86 PRO A CA 1
ATOM 642 C C . PRO A 1 86 ? -48.425 13.038 -3.088 1.00 54.06 86 PRO A C 1
ATOM 644 O O . PRO A 1 86 ? -47.973 13.047 -1.947 1.00 54.06 86 PRO A O 1
ATOM 647 N N . GLY A 1 87 ? -48.147 12.081 -3.972 1.00 57.34 87 GLY A N 1
ATOM 648 C CA . GLY A 1 87 ? -47.072 11.116 -3.774 1.00 57.34 87 GLY A CA 1
ATOM 649 C C . GLY A 1 87 ? -47.475 9.672 -3.478 1.00 57.34 87 GLY A C 1
ATOM 650 O O . GLY A 1 87 ? -46.846 9.062 -2.626 1.00 57.34 87 GLY A O 1
ATOM 651 N N . GLY A 1 88 ? -48.326 9.044 -4.297 1.00 44.22 88 GLY A N 1
ATOM 652 C CA . GLY A 1 88 ? -48.219 7.590 -4.549 1.00 44.22 88 GLY A CA 1
ATOM 653 C C . GLY A 1 88 ? -47.028 7.235 -5.458 1.00 44.22 88 GLY A C 1
ATOM 654 O O . GLY A 1 88 ? -47.102 6.311 -6.270 1.00 44.22 88 GLY A O 1
ATOM 655 N N . GLY A 1 89 ? -45.962 8.043 -5.395 1.00 41.47 89 GLY A N 1
ATOM 656 C CA . GLY A 1 89 ? -44.856 8.099 -6.351 1.00 41.47 89 GLY A CA 1
ATOM 657 C C . GLY A 1 89 ? -43.542 7.501 -5.855 1.00 41.47 89 GLY A C 1
ATOM 658 O O . GLY A 1 89 ? -42.586 7.449 -6.625 1.00 41.47 89 GLY A O 1
ATOM 659 N N . VAL A 1 90 ? -43.475 7.008 -4.616 1.00 43.94 90 VAL A N 1
ATOM 660 C CA . VAL A 1 90 ? -42.376 6.136 -4.192 1.00 43.94 90 VAL A CA 1
ATOM 661 C C . VAL A 1 90 ? -42.971 4.756 -3.982 1.00 43.94 90 VAL A C 1
ATOM 663 O O . VAL A 1 90 ? -43.788 4.556 -3.090 1.00 43.94 90 VAL A O 1
ATOM 666 N N . ALA A 1 91 ? -42.603 3.807 -4.843 1.00 46.81 91 ALA A N 1
ATOM 667 C CA . ALA A 1 91 ? -42.918 2.408 -4.593 1.00 46.81 91 ALA A CA 1
ATOM 668 C C . ALA A 1 91 ? -42.412 2.049 -3.186 1.00 46.81 91 ALA A C 1
ATOM 670 O O . ALA A 1 91 ? -41.233 2.319 -2.918 1.00 46.81 91 ALA A O 1
ATOM 671 N N . PRO A 1 92 ? -43.197 1.397 -2.305 1.00 51.88 92 PRO A N 1
ATOM 672 C CA . PRO A 1 92 ? -42.552 0.531 -1.336 1.00 51.88 92 PRO A CA 1
ATOM 673 C C . PRO A 1 92 ? -41.688 -0.415 -2.173 1.00 51.88 92 PRO A C 1
ATOM 675 O O . PRO A 1 92 ? -42.169 -1.112 -3.060 1.00 51.88 92 PRO A O 1
ATOM 678 N N . THR A 1 93 ? -40.372 -0.333 -2.003 1.00 65.19 93 THR A N 1
ATOM 679 C CA . THR A 1 93 ? -39.407 -1.059 -2.847 1.00 65.19 93 THR A CA 1
ATOM 680 C C . THR A 1 93 ? -39.457 -2.568 -2.596 1.00 65.19 93 THR A C 1
ATOM 682 O O . THR A 1 93 ? -38.829 -3.333 -3.324 1.00 65.19 93 THR A O 1
ATOM 685 N N . CYS A 1 94 ? -40.246 -2.998 -1.609 1.00 76.88 94 CYS A N 1
ATOM 686 C CA . CYS A 1 94 ? -40.576 -4.380 -1.300 1.00 76.88 94 CYS A CA 1
ATOM 687 C C . CYS A 1 94 ? -42.081 -4.530 -1.050 1.00 76.88 94 CYS A C 1
ATOM 689 O O . CYS A 1 94 ? -42.739 -3.583 -0.617 1.00 76.88 94 CYS A O 1
ATOM 691 N N . SER A 1 95 ? -42.628 -5.712 -1.331 1.00 74.88 95 SER A N 1
ATOM 692 C CA . SER A 1 95 ? -44.000 -6.061 -0.961 1.00 74.88 95 SER A CA 1
ATOM 693 C C . SER A 1 95 ? -44.135 -6.217 0.558 1.00 74.88 95 SER A C 1
ATOM 695 O O . SER A 1 95 ? -43.124 -6.399 1.243 1.00 74.88 95 SER A O 1
ATOM 697 N N . PRO A 1 96 ? -45.368 -6.213 1.096 1.00 78.12 96 PRO A N 1
ATOM 698 C CA . PRO A 1 96 ? -45.618 -6.716 2.442 1.00 78.12 96 PRO A CA 1
ATOM 699 C C . PRO A 1 96 ? -45.034 -8.123 2.624 1.00 78.12 96 PRO A C 1
ATOM 701 O O . PRO A 1 96 ? -44.982 -8.900 1.665 1.00 78.12 96 PRO A O 1
ATOM 704 N N . VAL A 1 97 ? -44.589 -8.423 3.846 1.00 81.88 97 VAL A N 1
ATOM 705 C CA . VAL A 1 97 ? -44.038 -9.735 4.196 1.00 81.88 97 VAL A CA 1
ATOM 706 C C . VAL A 1 97 ? -45.166 -10.763 4.271 1.00 81.88 97 VAL A C 1
ATOM 708 O O . VAL A 1 97 ? -46.110 -10.610 5.045 1.00 81.88 97 VAL A O 1
ATOM 711 N N . GLU A 1 98 ? -45.037 -11.828 3.489 1.00 83.88 98 GLU A N 1
ATOM 712 C CA . GLU A 1 98 ? -45.878 -13.017 3.525 1.00 83.88 98 GLU A CA 1
ATOM 713 C C . GLU A 1 98 ? -45.316 -13.978 4.584 1.00 83.88 98 GLU A C 1
ATOM 715 O O . GLU A 1 98 ? -44.192 -14.474 4.481 1.00 83.88 98 GLU A O 1
ATOM 720 N N . VAL A 1 99 ? -46.082 -14.209 5.652 1.00 83.06 99 VAL A N 1
ATOM 721 C CA . VAL A 1 99 ? -45.697 -15.120 6.739 1.00 83.06 99 VAL A CA 1
ATOM 722 C C . VAL A 1 99 ? -46.075 -16.552 6.362 1.00 83.06 99 VAL A C 1
ATOM 724 O O . VAL A 1 99 ? -47.058 -16.781 5.657 1.00 83.06 99 VAL A O 1
ATOM 727 N N . ASN A 1 100 ? -45.307 -17.522 6.852 1.00 83.25 100 ASN A N 1
ATOM 728 C CA . ASN A 1 100 ? -45.516 -18.950 6.630 1.00 83.25 100 ASN A CA 1
ATOM 729 C C . ASN A 1 100 ? -45.461 -19.368 5.151 1.00 83.25 100 ASN A C 1
ATOM 731 O O . ASN A 1 100 ? -46.140 -20.311 4.741 1.00 83.25 100 ASN A O 1
ATOM 735 N N . THR A 1 101 ? -44.689 -18.644 4.344 1.00 82.50 101 THR A N 1
ATOM 736 C CA . THR A 1 101 ? -44.660 -18.802 2.888 1.00 82.50 101 THR A CA 1
ATOM 737 C C . THR A 1 101 ? -43.220 -18.785 2.406 1.00 82.50 101 THR A C 1
ATOM 739 O O . THR A 1 101 ? -42.480 -17.857 2.729 1.00 82.50 101 THR A O 1
ATOM 742 N N . ASP A 1 102 ? -42.835 -19.782 1.610 1.00 84.50 102 ASP A N 1
ATOM 743 C CA . ASP A 1 102 ? -41.544 -19.840 0.927 1.00 84.50 102 ASP A CA 1
ATOM 744 C C . ASP A 1 102 ? -41.718 -19.716 -0.592 1.00 84.50 102 ASP A C 1
ATOM 746 O O . ASP A 1 102 ? -42.567 -20.375 -1.204 1.00 84.50 102 ASP A O 1
ATOM 750 N N . TYR A 1 103 ? -40.890 -18.878 -1.212 1.00 85.19 103 TYR A N 1
ATOM 751 C CA . TYR A 1 103 ? -40.826 -18.734 -2.658 1.00 85.19 103 TYR A CA 1
ATOM 752 C C . TYR A 1 103 ? -39.843 -19.751 -3.236 1.00 85.19 103 TYR A C 1
ATOM 754 O O . TYR A 1 103 ? -38.633 -19.673 -3.011 1.00 85.19 103 TYR A O 1
ATOM 762 N N . ALA A 1 104 ? -40.348 -20.666 -4.061 1.00 66.31 104 ALA A N 1
ATOM 763 C CA . ALA A 1 104 ? -39.494 -21.612 -4.764 1.00 66.31 104 ALA A CA 1
ATOM 764 C C . ALA A 1 104 ? -38.643 -20.881 -5.823 1.00 66.31 104 ALA A C 1
ATOM 766 O O . ALA A 1 104 ? -39.107 -19.953 -6.492 1.00 66.31 104 ALA A O 1
ATOM 767 N N . GLY A 1 105 ? -37.370 -21.263 -5.964 1.00 65.50 105 GLY A N 1
ATOM 768 C CA . GLY A 1 105 ? -36.441 -20.631 -6.904 1.00 65.50 105 GLY A CA 1
ATOM 769 C C . GLY A 1 105 ? -34.965 -20.847 -6.561 1.00 65.50 105 GLY A C 1
ATOM 770 O O . GLY A 1 105 ? -34.634 -21.400 -5.520 1.00 65.50 105 GLY A O 1
ATOM 771 N N . VAL A 1 106 ? -34.079 -20.397 -7.457 1.00 66.81 106 VAL A N 1
ATOM 772 C CA . VAL A 1 106 ? -32.621 -20.438 -7.255 1.00 66.81 106 VAL A CA 1
ATOM 773 C C . VAL A 1 106 ? -32.207 -19.302 -6.321 1.00 66.81 106 VAL A C 1
ATOM 775 O O . VAL A 1 106 ? -32.340 -18.122 -6.677 1.00 66.81 106 VAL A O 1
ATOM 778 N N . ASP A 1 107 ? -31.684 -19.667 -5.154 1.00 81.50 107 ASP A N 1
ATOM 779 C CA . ASP A 1 107 ? -31.027 -18.737 -4.242 1.00 81.50 107 ASP A CA 1
ATOM 780 C C . ASP A 1 107 ? -29.732 -18.222 -4.876 1.00 81.50 107 ASP A C 1
ATOM 782 O O . ASP A 1 107 ? -28.893 -18.979 -5.361 1.00 81.50 107 ASP A O 1
ATOM 786 N N . ILE A 1 108 ? -29.583 -16.903 -4.907 1.00 81.94 108 ILE A N 1
ATOM 787 C CA . ILE A 1 108 ? -28.380 -16.225 -5.386 1.00 81.94 108 ILE A CA 1
ATOM 788 C C . ILE A 1 108 ? -27.301 -16.289 -4.306 1.00 81.94 108 ILE A C 1
ATOM 790 O O . ILE A 1 108 ? -26.139 -16.543 -4.612 1.00 81.94 108 ILE A O 1
ATOM 794 N N . VAL A 1 109 ? -27.685 -15.974 -3.065 1.00 86.12 109 VAL A N 1
ATOM 795 C CA . VAL A 1 109 ? -26.813 -15.895 -1.888 1.00 86.12 109 VAL A CA 1
ATOM 796 C C . VAL A 1 109 ? -27.669 -15.821 -0.617 1.00 86.12 109 VAL A C 1
ATOM 798 O O . VAL A 1 109 ? -28.754 -15.236 -0.643 1.00 86.12 109 VAL A O 1
ATOM 801 N N . GLY A 1 110 ? -27.176 -16.383 0.487 1.00 87.75 110 GLY A N 1
ATOM 802 C CA . GLY A 1 110 ? -27.718 -16.160 1.829 1.00 87.75 110 GLY A CA 1
ATOM 803 C C . GLY A 1 110 ? -26.969 -15.027 2.529 1.00 87.75 110 GLY A C 1
ATOM 804 O O . GLY A 1 110 ? -25.740 -15.037 2.572 1.00 87.75 110 GLY A O 1
ATOM 805 N N . VAL A 1 111 ? -27.693 -14.046 3.061 1.00 87.06 111 VAL A N 1
ATOM 806 C CA . VAL A 1 111 ? -27.131 -12.918 3.821 1.00 87.06 111 VAL A CA 1
ATOM 807 C C . VAL A 1 111 ? -27.593 -13.036 5.266 1.00 87.06 111 VAL A C 1
ATOM 809 O O . VAL A 1 111 ? -28.793 -13.067 5.512 1.00 87.06 111 VAL A O 1
ATOM 812 N N . ALA A 1 112 ? -26.667 -13.119 6.219 1.00 88.38 112 ALA A N 1
ATOM 813 C CA . ALA A 1 112 ? -27.023 -13.142 7.636 1.00 88.38 112 ALA A CA 1
ATOM 814 C C . ALA A 1 112 ? -27.601 -11.781 8.067 1.00 88.38 112 ALA A C 1
ATOM 816 O O . ALA A 1 112 ? -27.035 -10.740 7.730 1.00 88.38 112 ALA A O 1
ATOM 817 N N . GLY A 1 113 ? -28.717 -11.789 8.796 1.00 80.50 113 GLY A N 1
ATOM 818 C CA . GLY A 1 113 ? -29.368 -10.575 9.283 1.00 80.50 113 GLY A CA 1
ATOM 819 C C . GLY A 1 113 ? -30.829 -10.767 9.718 1.00 80.50 113 GLY A C 1
ATOM 820 O O . GLY A 1 113 ? -31.456 -11.790 9.413 1.00 80.50 113 GLY A O 1
ATOM 821 N N . PRO A 1 114 ? -31.392 -9.788 10.447 1.00 83.50 114 PRO A N 1
ATOM 822 C CA . PRO A 1 114 ? -32.808 -9.771 10.810 1.00 83.50 114 PRO A CA 1
ATOM 823 C C . PRO A 1 114 ? -33.712 -9.513 9.587 1.00 83.50 114 PRO A C 1
ATOM 825 O O . PRO A 1 114 ? -33.272 -8.966 8.575 1.00 83.50 114 PRO A O 1
ATOM 828 N N . LEU A 1 115 ? -34.983 -9.931 9.667 1.00 82.94 115 LEU A N 1
ATOM 829 C CA . LEU A 1 115 ? -35.955 -9.914 8.558 1.00 82.94 115 LEU A CA 1
ATOM 830 C C . LEU A 1 115 ? -36.093 -8.549 7.860 1.00 82.94 115 LEU A C 1
ATOM 832 O O . LEU A 1 115 ? -36.244 -8.480 6.638 1.00 82.94 115 LEU A O 1
ATOM 836 N N . ASP A 1 116 ? -36.061 -7.467 8.631 1.00 81.50 116 ASP A N 1
ATOM 837 C CA . ASP A 1 116 ? -36.199 -6.087 8.161 1.00 81.50 116 ASP A CA 1
ATOM 838 C C . ASP A 1 116 ? -35.046 -5.655 7.239 1.00 81.50 116 ASP A C 1
ATOM 840 O O . ASP A 1 116 ? -35.259 -4.881 6.305 1.00 81.50 116 ASP A O 1
ATOM 844 N N . THR A 1 117 ? -33.856 -6.239 7.402 1.00 82.44 117 THR A N 1
ATOM 845 C CA . THR A 1 117 ? -32.691 -5.977 6.539 1.00 82.44 117 THR A CA 1
ATOM 846 C C . THR A 1 117 ? -32.736 -6.712 5.197 1.00 82.44 117 THR A C 1
ATOM 848 O O . THR A 1 117 ? -32.048 -6.318 4.250 1.00 82.44 117 THR A O 1
ATOM 851 N N . CYS A 1 118 ? -33.567 -7.751 5.052 1.00 83.12 118 CYS A N 1
ATOM 852 C CA . CYS A 1 118 ? -33.595 -8.577 3.840 1.00 83.12 118 CYS A CA 1
ATOM 853 C C . CYS A 1 118 ? -34.036 -7.804 2.594 1.00 83.12 118 CYS A C 1
ATOM 855 O O . CYS A 1 118 ? -33.532 -8.036 1.491 1.00 83.12 118 CYS A O 1
ATOM 857 N N . CYS A 1 119 ? -34.960 -6.863 2.771 1.00 84.12 119 CYS A N 1
ATOM 858 C CA . CYS A 1 119 ? -35.448 -5.996 1.709 1.00 84.12 119 CYS A CA 1
ATOM 859 C C . CYS A 1 119 ? -34.314 -5.126 1.140 1.00 84.12 119 CYS A C 1
ATOM 861 O O . CYS A 1 119 ? -34.143 -5.046 -0.080 1.00 84.12 119 CYS A O 1
ATOM 863 N N . ASP A 1 120 ? -33.476 -4.549 2.001 1.00 80.69 120 ASP A N 1
ATOM 864 C CA . ASP A 1 120 ? -32.343 -3.720 1.584 1.00 80.69 120 ASP A CA 1
ATOM 865 C C . ASP A 1 120 ? -31.186 -4.554 1.023 1.00 80.69 120 ASP A C 1
ATOM 867 O O . ASP A 1 120 ? -30.623 -4.204 -0.019 1.00 80.69 120 ASP A O 1
ATOM 871 N N . ALA A 1 121 ? -30.908 -5.721 1.614 1.00 80.69 121 ALA A N 1
ATOM 872 C CA . ALA A 1 121 ? -29.944 -6.683 1.079 1.00 80.69 121 ALA A CA 1
ATOM 873 C C . ALA A 1 121 ? -30.328 -7.139 -0.340 1.00 80.69 121 ALA A C 1
ATOM 875 O O . ALA A 1 121 ? -29.499 -7.171 -1.256 1.00 80.69 121 ALA A O 1
ATOM 876 N N . CYS A 1 122 ? -31.613 -7.426 -0.564 1.00 82.88 122 CYS A N 1
ATOM 877 C CA . CYS A 1 122 ? -32.110 -7.763 -1.888 1.00 82.88 122 CYS A CA 1
ATOM 878 C C . CYS A 1 122 ? -32.057 -6.561 -2.837 1.00 82.88 122 CYS A C 1
ATOM 880 O O . CYS A 1 122 ? -31.669 -6.735 -3.992 1.00 82.88 122 CYS A O 1
ATOM 882 N N . LYS A 1 123 ? -32.380 -5.334 -2.400 1.00 80.25 123 LYS A N 1
ATOM 883 C CA . LYS A 1 123 ? -32.234 -4.120 -3.231 1.00 80.25 123 LYS A CA 1
ATOM 884 C C . LYS A 1 123 ? -30.800 -3.934 -3.720 1.00 80.25 123 LYS A C 1
ATOM 886 O O . LYS A 1 123 ? -30.615 -3.723 -4.920 1.00 80.25 123 LYS A O 1
ATOM 891 N N . ALA A 1 124 ? -29.820 -4.099 -2.833 1.00 76.19 124 ALA A N 1
ATOM 892 C CA . ALA A 1 124 ? -28.396 -3.973 -3.138 1.00 76.19 124 ALA A CA 1
ATOM 893 C C . ALA A 1 124 ? -27.902 -5.014 -4.162 1.00 76.19 124 ALA A C 1
ATOM 895 O O . ALA A 1 124 ? -27.001 -4.738 -4.954 1.00 76.19 124 ALA A O 1
ATOM 896 N N . ASN A 1 125 ? -28.516 -6.200 -4.214 1.00 77.81 125 ASN A N 1
ATOM 897 C CA . ASN A 1 125 ? -28.153 -7.239 -5.175 1.00 77.81 125 ASN A CA 1
ATOM 898 C C . ASN A 1 125 ? -28.963 -7.118 -6.477 1.00 77.81 125 ASN A C 1
ATOM 900 O O . ASN A 1 125 ? -30.138 -7.474 -6.517 1.00 77.81 125 ASN A O 1
ATOM 904 N N . TYR A 1 126 ? -28.356 -6.680 -7.587 1.00 77.00 126 TYR A N 1
ATOM 905 C CA . TYR A 1 126 ? -29.093 -6.439 -8.840 1.00 77.00 126 TYR A CA 1
ATOM 906 C C . TYR A 1 126 ? -29.862 -7.664 -9.370 1.00 77.00 126 TYR A C 1
ATOM 908 O O . TYR A 1 126 ? -30.925 -7.473 -9.968 1.00 77.00 126 TYR A O 1
ATOM 916 N N . LYS A 1 127 ? -29.364 -8.889 -9.141 1.00 80.06 127 LYS A N 1
ATOM 917 C CA . LYS A 1 127 ? -30.017 -10.133 -9.579 1.00 80.06 127 LYS A CA 1
ATOM 918 C C . LYS A 1 127 ? -31.217 -10.495 -8.710 1.00 80.06 127 LYS A C 1
ATOM 920 O O . LYS A 1 127 ? -32.072 -11.235 -9.175 1.00 80.06 127 LYS A O 1
ATOM 925 N N . CYS A 1 128 ? -31.284 -9.984 -7.482 1.00 85.19 128 CYS A N 1
ATOM 926 C CA . CYS A 1 128 ? -32.348 -10.303 -6.542 1.00 85.19 128 CYS A CA 1
ATOM 927 C C . CYS A 1 128 ? -33.658 -9.596 -6.910 1.00 85.19 128 CYS A C 1
ATOM 929 O O . CYS A 1 128 ? -33.649 -8.403 -7.237 1.00 85.19 128 CYS A O 1
ATOM 931 N N . ASN A 1 129 ? -34.766 -10.336 -6.853 1.00 83.00 129 ASN A N 1
ATOM 932 C CA . ASN A 1 129 ? -36.132 -9.852 -7.089 1.00 83.00 129 ASN A CA 1
ATOM 933 C C . ASN A 1 129 ? -37.123 -10.299 -5.994 1.00 83.00 129 ASN A C 1
ATOM 935 O O . ASN A 1 129 ? -38.262 -9.841 -5.980 1.00 83.00 129 ASN A O 1
ATOM 939 N N . ALA A 1 130 ? -36.708 -11.174 -5.078 1.00 87.12 130 ALA A N 1
ATOM 940 C CA . ALA A 1 130 ? -37.466 -11.576 -3.896 1.00 87.12 130 ALA A CA 1
ATOM 941 C C . ALA A 1 130 ? -36.514 -12.167 -2.844 1.00 87.12 130 ALA A C 1
ATOM 943 O O . ALA A 1 130 ? -35.369 -12.477 -3.172 1.00 87.12 130 ALA A O 1
ATOM 944 N N . TYR A 1 131 ? -36.965 -12.358 -1.609 1.00 90.94 131 TYR A N 1
ATOM 945 C CA . TYR A 1 131 ? -36.198 -13.068 -0.583 1.00 90.94 131 TYR A CA 1
ATOM 946 C C . TYR A 1 131 ? -37.091 -13.988 0.252 1.00 90.94 131 TYR A C 1
ATOM 948 O O . TYR A 1 131 ? -38.278 -13.706 0.413 1.00 90.94 131 TYR A O 1
ATOM 956 N N . SER A 1 132 ? -36.493 -15.047 0.803 1.00 92.75 132 SER A N 1
ATOM 957 C CA . SER A 1 132 ? -37.051 -15.854 1.897 1.00 92.75 132 SER A CA 1
ATOM 958 C C . SER A 1 132 ? -36.153 -15.709 3.113 1.00 92.75 132 SER A C 1
ATOM 960 O O . SER A 1 132 ? -34.950 -15.934 3.016 1.00 92.75 132 SER A O 1
ATOM 962 N N . TRP A 1 133 ? -36.705 -15.327 4.254 1.00 92.69 133 TRP A N 1
ATOM 963 C CA . TRP A 1 133 ? -35.977 -15.253 5.512 1.00 92.69 133 TRP A CA 1
ATOM 964 C C . TRP A 1 133 ? -36.284 -16.474 6.373 1.00 92.69 133 TRP A C 1
ATOM 966 O O . TRP A 1 133 ? -37.451 -16.817 6.578 1.00 92.69 133 TRP A O 1
ATOM 976 N N . PHE A 1 134 ? -35.229 -17.118 6.869 1.00 90.00 134 PHE A N 1
ATOM 977 C CA . PHE A 1 134 ? -35.309 -18.264 7.769 1.00 90.00 134 PHE A CA 1
ATOM 978 C C . PHE A 1 134 ? -34.092 -18.286 8.696 1.00 90.00 134 PHE A C 1
ATOM 980 O O . PHE A 1 134 ? -32.957 -18.180 8.233 1.00 90.00 134 PHE A O 1
ATOM 987 N N . ASN A 1 135 ? -34.332 -18.441 10.001 1.00 87.38 135 ASN A N 1
ATOM 988 C CA . ASN A 1 135 ? -33.305 -18.627 11.033 1.00 87.38 135 ASN A CA 1
ATOM 989 C C . ASN A 1 135 ? -32.140 -17.612 10.968 1.00 87.38 135 ASN A C 1
ATOM 991 O O . ASN A 1 135 ? -30.968 -17.986 10.980 1.00 87.38 135 ASN A O 1
ATOM 995 N N . GLY A 1 136 ? -32.464 -16.319 10.843 1.00 84.62 136 GLY A N 1
ATOM 996 C CA . GLY A 1 136 ? -31.464 -15.244 10.807 1.00 84.62 136 GLY A CA 1
ATOM 997 C C . GLY A 1 136 ? -30.718 -15.094 9.478 1.00 84.62 136 GLY A C 1
ATOM 998 O O . GLY A 1 136 ? -29.711 -14.390 9.428 1.00 84.62 136 GLY A O 1
ATOM 999 N N . VAL A 1 137 ? -31.187 -15.733 8.401 1.00 86.00 137 VAL A N 1
ATOM 1000 C CA . VAL A 1 137 ? -30.586 -15.639 7.064 1.00 86.00 137 VAL A CA 1
ATOM 1001 C C . VAL A 1 137 ? -31.629 -15.208 6.032 1.00 86.00 137 VAL A C 1
ATOM 1003 O O . VAL A 1 137 ? -32.685 -15.821 5.895 1.00 86.00 137 VAL A O 1
ATOM 1006 N N . CYS A 1 138 ? -31.306 -14.163 5.271 1.00 91.69 138 CYS A N 1
ATOM 1007 C CA . CYS A 1 138 ? -32.025 -13.695 4.092 1.00 91.69 138 CYS A CA 1
ATOM 1008 C C . CYS A 1 138 ? -31.527 -14.441 2.844 1.00 91.69 138 CYS A C 1
ATOM 1010 O O . CYS A 1 138 ? -30.476 -14.112 2.288 1.00 91.69 138 CYS A O 1
ATOM 1012 N N . TYR A 1 139 ? -32.284 -15.422 2.365 1.00 91.25 139 TYR A N 1
ATOM 1013 C CA . TYR A 1 139 ? -32.017 -16.112 1.106 1.00 91.25 139 TYR A CA 1
ATOM 1014 C C . TYR A 1 139 ? -32.525 -15.258 -0.056 1.00 91.25 139 TYR A C 1
ATOM 1016 O O . TYR A 1 139 ? -33.730 -15.144 -0.292 1.00 91.25 139 TYR A O 1
ATOM 1024 N N . LEU A 1 140 ? -31.599 -14.598 -0.755 1.00 91.56 140 LEU A N 1
ATOM 1025 C CA . LEU A 1 140 ? -31.896 -13.695 -1.864 1.00 91.56 140 LEU A CA 1
ATOM 1026 C C . LEU A 1 140 ? -32.183 -14.492 -3.134 1.00 91.56 140 LEU A C 1
ATOM 1028 O O . LEU A 1 140 ? -31.346 -15.278 -3.568 1.00 91.56 140 LEU A O 1
ATOM 1032 N N . LYS A 1 141 ? -33.316 -14.243 -3.790 1.00 85.44 141 LYS A N 1
ATOM 1033 C CA . LYS A 1 141 ? -33.799 -15.048 -4.919 1.00 85.44 141 LYS A CA 1
ATOM 1034 C C . LYS A 1 141 ? -33.802 -14.272 -6.226 1.00 85.44 141 LYS A C 1
ATOM 1036 O O . LYS A 1 141 ? -34.218 -13.112 -6.297 1.00 85.44 141 LYS A O 1
ATOM 1041 N N . GLY A 1 142 ? -33.357 -14.941 -7.290 1.00 78.31 142 GLY A N 1
ATOM 1042 C CA . GLY A 1 142 ? -33.294 -14.361 -8.636 1.00 78.31 142 GLY A CA 1
ATOM 1043 C C . GLY A 1 142 ? -34.653 -14.183 -9.302 1.00 78.31 142 GLY A C 1
ATOM 1044 O O . GLY A 1 142 ? -34.858 -13.234 -10.054 1.00 78.31 142 GLY A O 1
ATOM 1045 N N . LYS A 1 143 ? -35.598 -15.071 -9.006 1.00 74.25 143 LYS A N 1
ATOM 1046 C CA . LYS A 1 143 ? -36.991 -15.011 -9.456 1.00 74.25 143 LYS A CA 1
ATOM 1047 C C . LYS A 1 143 ? -37.873 -15.750 -8.455 1.00 74.25 143 LYS A C 1
ATOM 1049 O O . LYS A 1 143 ? -37.373 -16.597 -7.718 1.00 74.25 143 LYS A O 1
ATOM 1054 N N . ARG A 1 144 ? -39.170 -15.461 -8.487 1.00 76.44 144 ARG A N 1
ATOM 1055 C CA . ARG A 1 144 ? -40.208 -16.260 -7.833 1.00 76.44 144 ARG A CA 1
ATOM 1056 C C . ARG A 1 144 ? -40.653 -17.362 -8.797 1.00 76.44 144 ARG A C 1
ATOM 1058 O O . ARG A 1 144 ? -40.863 -17.083 -9.975 1.00 76.44 144 ARG A O 1
ATOM 1065 N N . HIS A 1 145 ? -40.758 -18.600 -8.331 1.00 67.12 145 HIS A N 1
ATOM 1066 C CA . HIS A 1 145 ? -41.212 -19.745 -9.122 1.00 67.12 145 HIS A CA 1
ATOM 1067 C C . HIS A 1 145 ? -42.243 -20.552 -8.320 1.00 67.12 145 HIS A C 1
ATOM 1069 O O . HIS A 1 145 ? -42.005 -21.702 -7.961 1.00 67.12 145 HIS A O 1
ATOM 1075 N N . GLY A 1 146 ? -43.374 -19.910 -8.012 1.00 67.25 146 GLY A N 1
ATOM 1076 C CA . GLY A 1 146 ? -44.410 -20.427 -7.115 1.00 67.25 146 GLY A CA 1
ATOM 1077 C C . GLY A 1 146 ? -44.199 -20.029 -5.648 1.00 67.25 146 GLY A C 1
ATOM 1078 O O . GLY A 1 146 ? -43.110 -19.610 -5.247 1.00 67.25 146 GLY A O 1
ATOM 1079 N N . ALA A 1 147 ? -45.266 -20.132 -4.857 1.00 76.81 147 ALA A N 1
ATOM 1080 C CA . ALA A 1 147 ? -45.267 -19.938 -3.408 1.00 76.81 147 ALA A CA 1
ATOM 1081 C C . ALA A 1 147 ? -45.765 -21.224 -2.735 1.00 76.81 147 ALA A C 1
ATOM 1083 O O . ALA A 1 147 ? -46.760 -21.802 -3.173 1.00 76.81 147 ALA A O 1
ATOM 1084 N N . SER A 1 148 ? -45.062 -21.685 -1.702 1.00 79.44 148 SER A N 1
ATOM 1085 C CA . SER A 1 148 ? -45.396 -22.906 -0.962 1.00 79.44 148 SER A CA 1
ATOM 1086 C C . SER A 1 148 ? -45.558 -22.615 0.535 1.00 79.44 148 SER A C 1
ATOM 1088 O O . SER A 1 148 ? -44.815 -21.783 1.063 1.00 79.44 148 SER A O 1
ATOM 1090 N N . PRO A 1 149 ? -46.506 -23.263 1.238 1.00 81.44 149 PRO A N 1
ATOM 1091 C CA . PRO A 1 149 ? -46.661 -23.086 2.679 1.00 81.44 149 PRO A CA 1
ATOM 1092 C C . PRO A 1 149 ? -45.448 -23.633 3.444 1.00 81.44 149 PRO A C 1
ATOM 1094 O O . PRO A 1 149 ? -45.083 -24.796 3.280 1.00 81.44 149 PRO A O 1
ATOM 1097 N N . ASN A 1 150 ? -44.850 -22.820 4.312 1.00 82.25 150 ASN A N 1
ATOM 1098 C CA . ASN A 1 150 ? -43.777 -23.228 5.219 1.00 82.25 150 ASN A CA 1
ATOM 1099 C C . ASN A 1 150 ? -43.826 -22.387 6.500 1.00 82.25 150 ASN A C 1
ATOM 1101 O O . ASN A 1 150 ? -43.495 -21.207 6.473 1.00 82.25 150 ASN A O 1
ATOM 1105 N N . SER A 1 151 ? -44.208 -23.001 7.622 1.00 76.75 151 SER A N 1
ATOM 1106 C CA . SER A 1 151 ? -44.566 -22.342 8.890 1.00 76.75 151 SER A CA 1
ATOM 1107 C C . SER A 1 151 ? -43.455 -21.537 9.577 1.00 76.75 151 SER A C 1
ATOM 1109 O O . SER A 1 151 ? -43.705 -20.941 10.625 1.00 76.75 151 SER A O 1
ATOM 1111 N N . HIS A 1 152 ? -42.221 -21.543 9.070 1.00 81.31 152 HIS A N 1
ATOM 1112 C CA . HIS A 1 152 ? -41.081 -20.855 9.696 1.00 81.31 152 HIS A CA 1
ATOM 1113 C C . HIS A 1 152 ? -40.384 -19.861 8.760 1.00 81.31 152 HIS A C 1
ATOM 1115 O O . HIS A 1 152 ? -39.373 -19.269 9.134 1.00 81.31 152 HIS A O 1
ATOM 1121 N N . VAL A 1 153 ? -40.916 -19.668 7.551 1.00 86.44 153 VAL A N 1
ATOM 1122 C CA . VAL A 1 153 ? -40.316 -18.817 6.522 1.00 86.44 153 VAL A CA 1
ATOM 1123 C C . VAL A 1 153 ? -41.169 -17.572 6.308 1.00 86.44 153 VAL A C 1
ATOM 1125 O O . VAL A 1 153 ? -42.400 -17.632 6.262 1.00 86.44 153 VAL A O 1
ATOM 1128 N N . GLN A 1 154 ? -40.498 -16.431 6.177 1.00 88.25 154 GLN A N 1
ATOM 1129 C CA . GLN A 1 154 ? -41.116 -15.147 5.857 1.00 88.25 154 GLN A CA 1
ATOM 1130 C C . GLN A 1 154 ? -40.554 -14.628 4.537 1.00 88.25 154 GLN A C 1
ATOM 1132 O O . GLN A 1 154 ? -39.340 -14.505 4.384 1.00 88.25 154 GLN A O 1
ATOM 1137 N N . THR A 1 155 ? -41.418 -14.320 3.577 1.00 88.56 155 THR A N 1
ATOM 1138 C CA . THR A 1 155 ? -41.015 -13.935 2.217 1.00 88.56 155 THR A CA 1
ATOM 1139 C C . THR A 1 155 ? -41.507 -12.556 1.833 1.00 88.56 155 THR A C 1
ATOM 1141 O O . THR A 1 155 ? -42.531 -12.089 2.318 1.00 88.56 155 THR A O 1
ATOM 1144 N N . ALA A 1 156 ? -40.791 -11.889 0.930 1.00 86.00 156 ALA A N 1
ATOM 1145 C CA . ALA A 1 156 ? -41.324 -10.718 0.243 1.00 86.00 156 ALA A CA 1
ATOM 1146 C C . ALA A 1 156 ? -40.731 -10.569 -1.162 1.00 86.00 156 ALA A C 1
ATOM 1148 O O . ALA A 1 156 ? -39.602 -10.988 -1.448 1.00 86.00 156 ALA A O 1
ATOM 1149 N N . ARG A 1 157 ? -41.495 -9.934 -2.053 1.00 84.00 157 ARG A N 1
ATOM 1150 C CA . ARG A 1 157 ? -41.038 -9.495 -3.377 1.00 84.00 157 ARG A CA 1
ATOM 1151 C C . ARG A 1 157 ? -40.288 -8.175 -3.248 1.00 84.00 157 ARG A C 1
ATOM 1153 O O . ARG A 1 157 ? -40.586 -7.367 -2.373 1.00 84.00 157 ARG A O 1
ATOM 1160 N N . VAL A 1 158 ? -39.351 -7.926 -4.156 1.00 82.94 158 VAL A N 1
ATOM 1161 C CA . VAL A 1 158 ? -38.594 -6.669 -4.224 1.00 82.94 158 VAL A CA 1
ATOM 1162 C C . VAL A 1 158 ? -38.777 -6.043 -5.598 1.00 82.94 158 VAL A C 1
ATOM 1164 O O . VAL A 1 158 ? -38.338 -6.582 -6.615 1.00 82.94 158 VAL A O 1
ATOM 1167 N N . TYR A 1 159 ? -39.439 -4.889 -5.630 1.00 75.12 159 TYR A N 1
ATOM 1168 C CA . TYR A 1 159 ? -39.832 -4.209 -6.857 1.00 75.12 159 TYR A CA 1
ATOM 1169 C C . TYR A 1 159 ? -38.682 -3.356 -7.398 1.00 75.12 159 TYR A C 1
ATOM 1171 O O . TYR A 1 159 ? -38.196 -2.434 -6.745 1.00 75.12 159 TYR A O 1
ATOM 1179 N N . LYS A 1 160 ? -38.240 -3.670 -8.622 1.00 76.25 160 LYS A N 1
ATOM 1180 C CA . LYS A 1 160 ? -37.102 -3.016 -9.304 1.00 76.25 160 LYS A CA 1
ATOM 1181 C C . LYS A 1 160 ? -37.439 -2.504 -10.707 1.00 76.25 160 LYS A C 1
ATOM 1183 O O . LYS A 1 160 ? -36.552 -2.268 -11.531 1.00 76.25 160 LYS A O 1
ATOM 1188 N N . CYS A 1 161 ? -38.731 -2.377 -10.988 1.00 76.75 161 CYS A N 1
ATOM 1189 C CA . CYS A 1 161 ? -39.263 -1.750 -12.188 1.00 76.75 161 CYS A CA 1
ATOM 1190 C C . CYS A 1 161 ? -40.071 -0.513 -11.815 1.00 76.75 161 CYS A C 1
ATOM 1192 O O . CYS A 1 161 ? -40.477 -0.346 -10.667 1.00 76.75 161 CYS A O 1
ATOM 1194 N N . ALA A 1 162 ? -40.286 0.354 -12.803 1.00 73.56 162 ALA A N 1
ATOM 1195 C CA . ALA A 1 162 ? -41.231 1.450 -12.681 1.00 73.56 162 ALA A CA 1
ATOM 1196 C C . ALA A 1 162 ? -42.645 0.906 -12.442 1.00 73.56 162 ALA A C 1
ATOM 1198 O O . ALA A 1 162 ? -42.916 -0.270 -12.704 1.00 73.56 162 ALA A O 1
ATOM 1199 N N . ALA A 1 163 ? -43.539 1.788 -11.998 1.00 66.75 163 ALA A N 1
ATOM 1200 C CA . ALA A 1 163 ? -44.918 1.426 -11.707 1.00 66.75 163 ALA A CA 1
ATOM 1201 C C . ALA A 1 163 ? -45.582 0.743 -12.901 1.00 66.75 163 ALA A C 1
ATOM 1203 O O . ALA A 1 163 ? -45.575 1.332 -13.991 1.00 66.75 163 ALA A O 1
ATOM 1204 N N . PRO A 1 164 ? -46.137 -0.474 -12.719 1.00 70.81 164 PRO A N 1
ATOM 1205 C CA . PRO A 1 164 ? -46.942 -1.109 -13.739 1.00 70.81 164 PRO A CA 1
ATOM 1206 C C . PRO A 1 164 ? -48.093 -0.189 -14.138 1.00 70.81 164 PRO A C 1
ATOM 1208 O O . PRO A 1 164 ? -48.860 0.304 -13.313 1.00 70.81 164 PRO A O 1
ATOM 1211 N N . GLN A 1 165 ? -48.180 0.074 -15.433 1.00 77.44 165 GLN A N 1
ATOM 1212 C CA . GLN A 1 165 ? -49.220 0.876 -16.048 1.00 77.44 165 GLN A CA 1
ATOM 1213 C C . GLN A 1 165 ? -50.364 -0.070 -16.402 1.00 77.44 165 GLN A C 1
ATOM 1215 O O . GLN A 1 165 ? -50.297 -0.791 -17.398 1.00 77.44 165 GLN A O 1
ATOM 1220 N N . VAL A 1 166 ? -51.383 -0.111 -15.543 1.00 72.44 166 VAL A N 1
ATOM 1221 C CA . VAL A 1 166 ? -52.581 -0.939 -15.743 1.00 72.44 166 VAL A CA 1
ATOM 1222 C C . VAL A 1 166 ? -53.379 -0.413 -16.937 1.00 72.44 166 VAL A C 1
ATOM 1224 O O . VAL A 1 166 ? -53.428 0.794 -17.187 1.00 72.44 166 VAL A O 1
ATOM 1227 N N . ASN A 1 167 ? -54.000 -1.324 -17.682 1.00 74.75 167 ASN A N 1
ATOM 1228 C CA . ASN A 1 167 ? -54.736 -1.058 -18.919 1.00 74.75 167 ASN A CA 1
ATOM 1229 C C . ASN A 1 167 ? -53.910 -0.324 -19.988 1.00 74.75 167 ASN A C 1
ATOM 1231 O O . ASN A 1 167 ? -54.435 0.478 -20.761 1.00 74.75 167 ASN A O 1
ATOM 1235 N N . THR A 1 168 ? -52.599 -0.556 -20.000 1.00 78.25 168 THR A N 1
ATOM 1236 C CA . THR A 1 168 ? -51.661 0.096 -20.910 1.00 78.25 168 THR A CA 1
ATOM 1237 C C . THR A 1 168 ? -50.808 -0.954 -21.596 1.00 78.25 168 THR A C 1
ATOM 1239 O O . THR A 1 168 ? -50.125 -1.737 -20.938 1.00 78.25 168 THR A O 1
ATOM 1242 N N . ASP A 1 169 ? -50.803 -0.928 -22.923 1.00 85.62 169 ASP A N 1
ATOM 1243 C CA . ASP A 1 169 ? -49.959 -1.758 -23.774 1.00 85.62 169 ASP A CA 1
ATOM 1244 C C . ASP A 1 169 ? -48.799 -0.938 -24.359 1.00 85.62 169 ASP A C 1
ATOM 1246 O O . ASP A 1 169 ? -48.977 0.209 -24.783 1.00 85.62 169 ASP A O 1
ATOM 1250 N N . TYR A 1 170 ? -47.602 -1.524 -24.379 1.00 91.69 170 TYR A N 1
ATOM 1251 C CA . TYR A 1 170 ? -46.430 -0.964 -25.046 1.00 91.69 170 TYR A CA 1
ATOM 1252 C C . TYR A 1 170 ? -46.293 -1.633 -26.409 1.00 91.69 170 TYR A C 1
ATOM 1254 O O . TYR A 1 170 ? -45.758 -2.726 -26.513 1.00 91.69 170 TYR A O 1
ATOM 1262 N N . VAL A 1 171 ? -46.755 -0.984 -27.472 1.00 86.88 171 VAL A N 1
ATOM 1263 C CA . VAL A 1 171 ? -46.894 -1.652 -28.771 1.00 86.88 171 VAL A CA 1
ATOM 1264 C C . VAL A 1 171 ? -45.532 -1.949 -29.412 1.00 86.88 171 VAL A C 1
ATOM 1266 O O . VAL A 1 171 ? -44.711 -1.044 -29.597 1.00 86.88 171 VAL A O 1
ATOM 1269 N N . GLY A 1 172 ? -45.335 -3.208 -29.818 1.00 88.50 172 GLY A N 1
ATOM 1270 C CA . GLY A 1 172 ? -44.179 -3.687 -30.578 1.00 88.50 172 GLY A CA 1
ATOM 1271 C C . GLY A 1 172 ? -42.901 -3.882 -29.755 1.00 88.50 172 GLY A C 1
ATOM 1272 O O . GLY A 1 172 ? -42.904 -3.851 -28.526 1.00 88.50 172 GLY A O 1
ATOM 1273 N N . ASN A 1 173 ? -41.776 -4.049 -30.461 1.00 88.12 173 ASN A N 1
ATOM 1274 C CA . ASN A 1 173 ? -40.443 -4.324 -29.903 1.00 88.12 173 ASN A CA 1
ATOM 1275 C C . ASN A 1 173 ? -40.307 -5.660 -29.152 1.00 88.12 173 ASN A C 1
ATOM 1277 O O . ASN A 1 173 ? -39.330 -5.821 -28.419 1.00 88.12 173 ASN A O 1
ATOM 1281 N N . ASP A 1 174 ? -41.234 -6.603 -29.327 1.00 91.00 174 ASP A N 1
ATOM 1282 C CA . ASP A 1 174 ? -41.199 -7.912 -28.675 1.00 91.00 174 ASP A CA 1
ATOM 1283 C C . ASP A 1 174 ? -39.944 -8.711 -29.052 1.00 91.00 174 ASP A C 1
ATOM 1285 O O . ASP A 1 174 ? -39.597 -8.860 -30.221 1.00 91.00 174 ASP A O 1
ATOM 1289 N N . ILE A 1 175 ? -39.250 -9.218 -28.038 1.00 92.38 175 ILE A N 1
ATOM 1290 C CA . ILE A 1 175 ? -38.040 -10.045 -28.164 1.00 92.38 175 ILE A CA 1
ATOM 1291 C C . ILE A 1 175 ? -38.226 -11.452 -27.597 1.00 92.38 175 ILE A C 1
ATOM 1293 O O . ILE A 1 175 ? -37.310 -12.268 -27.655 1.00 92.38 175 ILE A O 1
ATOM 1297 N N . GLY A 1 176 ? -39.393 -11.732 -27.025 1.00 90.94 176 GLY A N 1
ATOM 1298 C CA . GLY A 1 176 ? -39.749 -13.033 -26.482 1.00 90.94 176 GLY A CA 1
ATOM 1299 C C . GLY A 1 176 ? -40.932 -12.937 -25.528 1.00 90.94 176 GLY A C 1
ATOM 1300 O O . GLY A 1 176 ? -41.360 -11.845 -25.152 1.00 90.94 176 GLY A O 1
ATOM 1301 N N . SER A 1 177 ? -41.441 -14.088 -25.109 1.00 89.94 177 SER A N 1
ATOM 1302 C CA . SER A 1 177 ? -42.531 -14.185 -24.143 1.00 89.94 177 SER A CA 1
ATOM 1303 C C . SER A 1 177 ? -42.265 -15.283 -23.123 1.00 89.94 177 SER A C 1
ATOM 1305 O O . SER A 1 177 ? -41.657 -16.303 -23.443 1.00 89.94 177 SER A O 1
ATOM 1307 N N . VAL A 1 178 ? -42.741 -15.088 -21.899 1.00 87.06 178 VAL A N 1
ATOM 1308 C CA . VAL A 1 178 ? -42.631 -16.062 -20.808 1.00 87.06 178 VAL A CA 1
ATOM 1309 C C . VAL A 1 178 ? -43.937 -16.098 -20.023 1.00 87.06 178 VAL A C 1
ATOM 1311 O O . VAL A 1 178 ? -44.593 -15.071 -19.875 1.00 87.06 178 VAL A O 1
ATOM 1314 N N . VAL A 1 179 ? -44.317 -17.264 -19.511 1.00 84.88 179 VAL A N 1
ATOM 1315 C CA . VAL A 1 179 ? -45.463 -17.381 -18.601 1.00 84.88 179 VAL A CA 1
ATOM 1316 C C . VAL A 1 179 ? -45.095 -16.779 -17.244 1.00 84.88 179 VAL A C 1
ATOM 1318 O O . VAL A 1 179 ? -43.993 -17.004 -16.740 1.00 84.88 179 VAL A O 1
ATOM 1321 N N . ALA A 1 180 ? -46.013 -16.025 -16.648 1.00 79.25 180 ALA A N 1
ATOM 1322 C CA . ALA A 1 180 ? -45.892 -15.530 -15.284 1.00 79.25 180 ALA A CA 1
ATOM 1323 C C . ALA A 1 180 ? -47.252 -15.501 -14.594 1.00 79.25 180 ALA A C 1
ATOM 1325 O O . ALA A 1 180 ? -48.285 -15.312 -15.228 1.00 79.25 180 ALA A O 1
ATOM 1326 N N . GLU A 1 181 ? -47.238 -15.663 -13.276 1.00 73.62 181 GLU A N 1
ATOM 1327 C CA . GLU A 1 181 ? -48.457 -15.661 -12.464 1.00 73.62 181 GLU A CA 1
ATOM 1328 C C . GLU A 1 181 ? -49.010 -14.244 -12.246 1.00 73.62 181 GLU A C 1
ATOM 1330 O O . GLU A 1 181 ? -50.212 -14.076 -12.049 1.00 73.62 181 GLU A O 1
ATOM 1335 N N . ALA A 1 182 ? -48.148 -13.223 -12.285 1.00 74.00 182 ALA A N 1
ATOM 1336 C CA . ALA A 1 182 ? -48.532 -11.831 -12.099 1.00 74.00 182 ALA A CA 1
ATOM 1337 C C . ALA A 1 182 ? -47.672 -10.876 -12.945 1.00 74.00 182 ALA A C 1
ATOM 1339 O O . ALA A 1 182 ? -46.539 -11.192 -13.324 1.00 74.00 182 ALA A O 1
ATOM 1340 N N . ALA A 1 183 ? -48.197 -9.675 -13.213 1.00 73.56 183 ALA A N 1
ATOM 1341 C CA . ALA A 1 183 ? -47.498 -8.651 -13.995 1.00 73.56 183 ALA A CA 1
ATOM 1342 C C . ALA A 1 183 ? -46.178 -8.224 -13.332 1.00 73.56 183 ALA A C 1
ATOM 1344 O O . ALA A 1 183 ? -45.195 -7.907 -14.000 1.00 73.56 183 ALA A O 1
ATOM 1345 N N . GLU A 1 184 ? -46.140 -8.259 -12.005 1.00 74.19 184 GLU A N 1
ATOM 1346 C CA . GLU A 1 184 ? -45.009 -7.876 -11.173 1.00 74.19 184 GLU A CA 1
ATOM 1347 C C . GLU A 1 184 ? -43.819 -8.834 -11.347 1.00 74.19 184 GLU A C 1
ATOM 1349 O O . GLU A 1 184 ? -42.664 -8.401 -11.293 1.00 74.19 184 GLU A O 1
ATOM 1354 N N . ASP A 1 185 ? -44.077 -10.114 -11.637 1.00 76.94 185 ASP A N 1
ATOM 1355 C CA . ASP A 1 185 ? -43.031 -11.119 -11.861 1.00 76.94 185 ASP A CA 1
ATOM 1356 C C . ASP A 1 185 ? -42.317 -10.912 -13.210 1.00 76.94 185 ASP A C 1
ATOM 1358 O O . ASP A 1 185 ? -41.131 -11.233 -13.356 1.00 76.94 185 ASP A O 1
ATOM 1362 N N . CYS A 1 186 ? -42.987 -10.287 -14.187 1.00 84.44 186 CYS A N 1
ATOM 1363 C CA . CYS A 1 186 ? -42.402 -9.958 -15.489 1.00 84.44 186 CYS A CA 1
ATOM 1364 C C . CYS A 1 186 ? -41.182 -9.041 -15.373 1.00 84.44 186 CYS A C 1
ATOM 1366 O O . CYS A 1 186 ? -40.278 -9.091 -16.212 1.00 84.44 186 CYS A O 1
ATOM 1368 N N . CYS A 1 187 ? -41.118 -8.227 -14.315 1.00 82.69 187 CYS A N 1
ATOM 1369 C CA . CYS A 1 187 ? -39.972 -7.372 -14.041 1.00 82.69 187 CYS A CA 1
ATOM 1370 C C . CYS A 1 187 ? -38.684 -8.185 -13.854 1.00 82.69 187 CYS A C 1
ATOM 1372 O O . CYS A 1 187 ? -37.652 -7.857 -14.444 1.00 82.69 187 CYS A O 1
ATOM 1374 N N . ALA A 1 188 ? -38.746 -9.267 -13.075 1.00 77.19 188 ALA A N 1
ATOM 1375 C CA . ALA A 1 188 ? -37.599 -10.130 -12.812 1.00 77.19 188 ALA A CA 1
ATOM 1376 C C . ALA A 1 188 ? -37.109 -10.806 -14.098 1.00 77.19 188 ALA A C 1
ATOM 1378 O O . ALA A 1 188 ? -35.901 -10.871 -14.361 1.00 77.19 188 ALA A O 1
ATOM 1379 N N . VAL A 1 189 ? -38.045 -11.257 -14.939 1.00 80.88 189 VAL A N 1
ATOM 1380 C CA . VAL A 1 189 ? -37.695 -11.932 -16.191 1.00 80.88 189 VAL A CA 1
ATOM 1381 C C . VAL A 1 189 ? -37.148 -10.949 -17.220 1.00 80.88 189 VAL A C 1
ATOM 1383 O O . VAL A 1 189 ? -36.124 -11.223 -17.841 1.00 80.88 189 VAL A O 1
ATOM 1386 N N . CYS A 1 190 ? -37.729 -9.754 -17.342 1.00 85.69 190 CYS A N 1
ATOM 1387 C CA . CYS A 1 190 ? -37.177 -8.727 -18.221 1.00 85.69 190 CYS A CA 1
ATOM 1388 C C . CYS A 1 190 ? -35.770 -8.307 -17.772 1.00 85.69 190 CYS A C 1
ATOM 1390 O O . CYS A 1 190 ? -34.851 -8.273 -18.580 1.00 85.69 190 CYS A O 1
ATOM 1392 N N . ARG A 1 191 ? -35.537 -8.088 -16.471 1.00 83.31 191 ARG A N 1
ATOM 1393 C CA . ARG A 1 191 ? -34.208 -7.707 -15.952 1.00 83.31 191 ARG A CA 1
ATOM 1394 C C . ARG A 1 191 ? -33.141 -8.796 -16.117 1.00 83.31 191 ARG A C 1
ATOM 1396 O O . ARG A 1 191 ? -31.958 -8.467 -16.143 1.00 83.31 191 ARG A O 1
ATOM 1403 N N . SER A 1 192 ? -33.539 -10.064 -16.227 1.00 77.06 192 SER A N 1
ATOM 1404 C CA . SER A 1 192 ? -32.633 -11.190 -16.502 1.00 77.06 192 SER A CA 1
ATOM 1405 C C . SER A 1 192 ? -32.503 -11.537 -17.990 1.00 77.06 192 SER A C 1
ATOM 1407 O O . SER A 1 192 ? -31.608 -12.297 -18.355 1.00 77.06 192 SER A O 1
ATOM 1409 N N . THR A 1 193 ? -33.330 -10.950 -18.861 1.00 81.00 193 THR A N 1
ATOM 1410 C CA . THR A 1 193 ? -33.304 -11.198 -20.307 1.00 81.00 193 THR A CA 1
ATOM 1411 C C . THR A 1 193 ? -32.468 -10.142 -21.019 1.00 81.00 193 THR A C 1
ATOM 1413 O O . THR A 1 193 ? -32.772 -8.946 -20.989 1.00 81.00 193 THR A O 1
ATOM 1416 N N . ALA A 1 194 ? -31.404 -10.579 -21.697 1.00 81.19 194 ALA A N 1
ATOM 1417 C CA . ALA A 1 194 ? -30.531 -9.685 -22.448 1.00 81.19 194 ALA A CA 1
ATOM 1418 C C . ALA A 1 194 ? -31.333 -8.851 -23.462 1.00 81.19 194 ALA A C 1
ATOM 1420 O O . ALA A 1 194 ? -32.169 -9.374 -24.194 1.00 81.19 194 ALA A O 1
ATOM 1421 N N . LYS A 1 195 ? -31.040 -7.546 -23.518 1.00 83.06 195 LYS A N 1
ATOM 1422 C CA . LYS A 1 195 ? -31.706 -6.546 -24.374 1.00 83.06 195 LYS A CA 1
ATOM 1423 C C . LYS A 1 195 ? -33.161 -6.212 -24.007 1.00 83.06 195 LYS A C 1
ATOM 1425 O O . LYS A 1 195 ? -33.710 -5.334 -24.663 1.00 83.06 195 LYS A O 1
ATOM 1430 N N . CYS A 1 196 ? -33.764 -6.799 -22.968 1.00 87.62 196 CYS A N 1
ATOM 1431 C CA . CYS A 1 196 ? -35.096 -6.387 -22.514 1.00 87.62 196 CYS A CA 1
ATOM 1432 C C . CYS A 1 196 ? -35.042 -5.032 -21.792 1.00 87.62 196 CYS A C 1
ATOM 1434 O O . CYS A 1 196 ? -34.259 -4.832 -20.863 1.00 87.62 196 CYS A O 1
ATOM 1436 N N . LYS A 1 197 ? -35.877 -4.087 -22.226 1.00 88.62 197 LYS A N 1
ATOM 1437 C CA . LYS A 1 197 ? -36.002 -2.735 -21.657 1.00 88.62 197 LYS A CA 1
ATOM 1438 C C . LYS A 1 197 ? -37.432 -2.385 -21.248 1.00 88.62 197 LYS A C 1
ATOM 1440 O O . LYS A 1 197 ? -37.641 -1.342 -20.635 1.00 88.62 197 LYS A O 1
ATOM 1445 N N . ALA A 1 198 ? -38.411 -3.220 -21.584 1.00 90.62 198 ALA A N 1
ATOM 1446 C CA . ALA A 1 198 ? -39.793 -3.084 -21.145 1.00 90.62 198 ALA A CA 1
ATOM 1447 C C . ALA A 1 198 ? -40.524 -4.431 -21.236 1.00 90.62 198 ALA A C 1
ATOM 1449 O O . ALA A 1 198 ? -40.039 -5.352 -21.886 1.00 90.62 198 ALA A O 1
ATOM 1450 N N . TYR A 1 199 ? -41.688 -4.550 -20.606 1.00 92.75 199 TYR A N 1
ATOM 1451 C CA . TYR A 1 199 ? -42.575 -5.698 -20.775 1.00 92.75 199 TYR A CA 1
ATOM 1452 C C . TYR A 1 199 ? -44.042 -5.260 -20.799 1.00 92.75 199 TYR A C 1
ATOM 1454 O O . TYR A 1 199 ? -44.386 -4.204 -20.264 1.00 92.75 199 TYR A O 1
ATOM 1462 N N . SER A 1 200 ? -44.893 -6.109 -21.374 1.00 92.88 200 SER A N 1
ATOM 1463 C CA . SER A 1 200 ? -46.355 -6.018 -21.285 1.00 92.88 200 SER A CA 1
ATOM 1464 C C . SER A 1 200 ? -46.900 -7.368 -20.847 1.00 92.88 200 SER A C 1
ATOM 1466 O O . SER A 1 200 ? -46.560 -8.383 -21.446 1.00 92.88 200 SER A O 1
ATOM 1468 N N . TYR A 1 201 ? -47.687 -7.391 -19.781 1.00 90.81 201 TYR A N 1
ATOM 1469 C CA . TYR A 1 201 ? -48.314 -8.587 -19.237 1.00 90.81 201 TYR A CA 1
ATOM 1470 C C . TYR A 1 201 ? -49.772 -8.657 -19.674 1.00 90.81 201 TYR A C 1
ATOM 1472 O O . TYR A 1 201 ? -50.519 -7.699 -19.467 1.00 90.81 201 TYR A O 1
ATOM 1480 N N . ALA A 1 202 ? -50.174 -9.786 -20.249 1.00 88.56 202 ALA A N 1
ATOM 1481 C CA . ALA A 1 202 ? -51.556 -10.060 -20.615 1.00 88.56 202 ALA A CA 1
ATOM 1482 C C . ALA A 1 202 ? -51.830 -11.563 -20.507 1.00 88.56 202 ALA A C 1
ATOM 1484 O O . ALA A 1 202 ? -51.017 -12.369 -20.956 1.00 88.56 202 ALA A O 1
ATOM 1485 N N . GLN A 1 203 ? -52.976 -11.933 -19.926 1.00 85.31 203 GLN A N 1
ATOM 1486 C CA . GLN A 1 203 ? -53.470 -13.320 -19.879 1.00 85.31 203 GLN A CA 1
ATOM 1487 C C . GLN A 1 203 ? -52.440 -14.352 -19.359 1.00 85.31 203 GLN A C 1
ATOM 1489 O O . GLN A 1 203 ? -52.311 -15.438 -19.915 1.00 85.31 203 GLN A O 1
ATOM 1494 N N . GLY A 1 204 ? -51.677 -14.022 -18.308 1.00 83.38 204 GLY A N 1
ATOM 1495 C CA . GLY A 1 204 ? -50.673 -14.943 -17.746 1.00 83.38 204 GLY A CA 1
ATOM 1496 C C . GLY A 1 204 ? -49.328 -14.959 -18.479 1.00 83.38 204 GLY A C 1
ATOM 1497 O O . GLY A 1 204 ? -48.468 -15.782 -18.171 1.00 83.38 204 GLY A O 1
ATOM 1498 N N . VAL A 1 205 ? -49.116 -14.071 -19.455 1.00 88.56 205 VAL A N 1
ATOM 1499 C CA . VAL A 1 205 ? -47.900 -14.041 -20.278 1.00 88.56 205 VAL A CA 1
ATOM 1500 C C . VAL A 1 205 ? -47.234 -12.669 -20.218 1.00 88.56 205 VAL A C 1
ATOM 1502 O O . VAL A 1 205 ? -47.863 -11.641 -20.463 1.00 88.56 205 VAL A O 1
ATOM 1505 N N . CYS A 1 206 ? -45.933 -12.656 -19.931 1.00 91.94 206 CYS A N 1
ATOM 1506 C CA . CYS A 1 206 ? -45.059 -11.498 -20.060 1.00 91.94 206 CYS A CA 1
ATOM 1507 C C . CYS A 1 206 ? -44.463 -11.443 -21.464 1.00 91.94 206 CYS A C 1
ATOM 1509 O O . CYS A 1 206 ? -43.607 -12.256 -21.815 1.00 91.94 206 CYS A O 1
ATOM 1511 N N . TYR A 1 207 ? -44.836 -10.436 -22.236 1.00 93.62 207 TYR A N 1
ATOM 1512 C CA . TYR A 1 207 ? -44.233 -10.116 -23.523 1.00 93.62 207 TYR A CA 1
ATOM 1513 C C . TYR A 1 207 ? -43.063 -9.152 -23.304 1.00 93.62 207 TYR A C 1
ATOM 1515 O O . TYR A 1 207 ? -43.269 -7.975 -22.985 1.00 93.62 207 TYR A O 1
ATOM 1523 N N . LEU A 1 208 ? -41.838 -9.666 -23.424 1.00 93.88 208 LEU A N 1
ATOM 1524 C CA . LEU A 1 208 ? -40.577 -8.963 -23.187 1.00 93.88 208 LEU A CA 1
ATOM 1525 C C . LEU A 1 208 ? -40.213 -8.119 -24.402 1.00 93.88 208 LEU A C 1
ATOM 1527 O O . LEU A 1 208 ? -40.285 -8.604 -25.526 1.00 93.88 208 LEU A O 1
ATOM 1531 N N . LYS A 1 209 ? -39.780 -6.875 -24.190 1.00 92.25 209 LYS A N 1
ATOM 1532 C CA . LYS A 1 209 ? -39.591 -5.889 -25.261 1.00 92.25 209 LYS A CA 1
ATOM 1533 C C . LYS A 1 209 ? -38.218 -5.235 -25.211 1.00 92.25 209 LYS A C 1
ATOM 1535 O O . LYS A 1 209 ? -37.721 -4.882 -24.141 1.00 92.25 209 LYS A O 1
ATOM 1540 N N . SER A 1 210 ? -37.614 -5.013 -26.376 1.00 90.12 210 SER A N 1
ATOM 1541 C CA . SER A 1 210 ? -36.298 -4.372 -26.528 1.00 90.12 210 SER A CA 1
ATOM 1542 C C . SER A 1 210 ? -36.288 -2.862 -26.273 1.00 90.12 210 SER A C 1
ATOM 1544 O O . SER A 1 210 ? -35.224 -2.279 -26.049 1.00 90.12 210 SER A O 1
ATOM 1546 N N . ALA A 1 211 ? -37.457 -2.221 -26.272 1.00 88.75 211 ALA A N 1
ATOM 1547 C CA . ALA A 1 211 ? -37.664 -0.811 -25.959 1.00 88.75 211 ALA A CA 1
ATOM 1548 C C . ALA A 1 211 ? -39.114 -0.574 -25.506 1.00 88.75 211 ALA A C 1
ATOM 1550 O O . ALA A 1 211 ? -40.001 -1.376 -25.802 1.00 88.75 211 ALA A O 1
ATOM 1551 N N . LYS A 1 212 ? -39.368 0.545 -24.814 1.00 88.38 212 LYS A N 1
ATOM 1552 C CA . LYS A 1 212 ? -40.736 1.021 -24.572 1.00 88.38 212 LYS A CA 1
ATOM 1553 C C . LYS A 1 212 ? -41.290 1.587 -25.884 1.00 88.38 212 LYS A C 1
ATOM 1555 O O . LYS A 1 212 ? -40.827 2.630 -26.337 1.00 88.38 212 LYS A O 1
ATOM 1560 N N . GLY A 1 213 ? -42.232 0.869 -26.494 1.00 81.06 213 GLY A N 1
ATOM 1561 C CA . GLY A 1 213 ? -42.939 1.303 -27.698 1.00 81.06 213 GLY A CA 1
ATOM 1562 C C . GLY A 1 213 ? -44.000 2.372 -27.423 1.00 81.06 213 GLY A C 1
ATOM 1563 O O . GLY A 1 213 ? -44.114 2.894 -26.311 1.00 81.06 213 GLY A O 1
ATOM 1564 N N . VAL A 1 214 ? -44.800 2.684 -28.444 1.00 84.75 214 VAL A N 1
ATOM 1565 C CA . VAL A 1 214 ? -45.930 3.617 -28.315 1.00 84.75 214 VAL A CA 1
ATOM 1566 C C . VAL A 1 214 ? -46.943 3.050 -27.318 1.00 84.75 214 VAL A C 1
ATOM 1568 O O . VAL A 1 214 ? -47.331 1.887 -27.416 1.00 84.75 214 VAL A O 1
ATOM 1571 N N . THR A 1 215 ? -47.373 3.868 -26.358 1.00 85.50 215 THR A N 1
ATOM 1572 C CA . THR A 1 215 ? -48.348 3.468 -25.336 1.00 85.50 215 THR A CA 1
ATOM 1573 C C . THR A 1 215 ? -49.770 3.538 -25.887 1.00 85.50 215 THR A C 1
ATOM 1575 O O . THR A 1 215 ? -50.193 4.609 -26.329 1.00 85.50 215 THR A O 1
ATOM 1578 N N . LYS A 1 216 ? -50.527 2.440 -25.817 1.00 80.81 216 LYS A N 1
ATOM 1579 C CA . LYS A 1 216 ? -51.964 2.405 -26.132 1.00 80.81 216 LYS A CA 1
ATOM 1580 C C . LYS A 1 216 ? -52.778 1.981 -24.913 1.00 80.81 216 LYS A C 1
ATOM 1582 O O . LYS A 1 216 ? -52.348 1.122 -24.149 1.00 80.81 216 LYS A O 1
ATOM 1587 N N . SER A 1 217 ? -53.961 2.571 -24.753 1.00 80.56 217 SER A N 1
ATOM 1588 C CA . SER A 1 217 ? -54.943 2.102 -23.770 1.00 80.56 217 SER A CA 1
ATOM 1589 C C . SER A 1 217 ? -55.496 0.753 -24.229 1.00 80.56 217 SER A C 1
ATOM 1591 O O . SER A 1 217 ? -55.998 0.655 -25.349 1.00 80.56 217 SER A O 1
ATOM 1593 N N . ASN A 1 218 ? -55.374 -0.279 -23.399 1.00 75.50 218 ASN A N 1
ATOM 1594 C CA . ASN A 1 218 ? -55.880 -1.618 -23.688 1.00 75.50 218 ASN A CA 1
ATOM 1595 C C . ASN A 1 218 ? -56.309 -2.308 -22.387 1.00 75.50 218 ASN A C 1
ATOM 1597 O O . ASN A 1 218 ? -55.477 -2.563 -21.517 1.00 75.50 218 ASN A O 1
ATOM 1601 N N . GLY A 1 219 ? -57.607 -2.591 -22.251 1.00 66.50 219 GLY A N 1
ATOM 1602 C CA . GLY A 1 219 ? -58.168 -3.234 -21.064 1.00 66.50 219 GLY A CA 1
ATOM 1603 C C . GLY A 1 219 ? -57.591 -4.635 -20.857 1.00 66.50 219 GLY A C 1
ATOM 1604 O O . GLY A 1 219 ? -57.679 -5.476 -21.746 1.00 66.50 219 GLY A O 1
ATOM 1605 N N . GLY A 1 220 ? -57.003 -4.891 -19.686 1.00 73.00 220 GLY A N 1
ATOM 1606 C CA . GLY A 1 220 ? -56.423 -6.199 -19.343 1.00 73.00 220 GLY A CA 1
ATOM 1607 C C . GLY A 1 220 ? -54.940 -6.385 -19.688 1.00 73.00 220 GLY A C 1
ATOM 1608 O O . GLY A 1 220 ? -54.417 -7.482 -19.493 1.00 73.00 220 GLY A O 1
ATOM 1609 N N . VAL A 1 221 ? -54.250 -5.334 -20.153 1.00 77.00 221 VAL A N 1
ATOM 1610 C CA . VAL A 1 221 ? -52.788 -5.333 -20.336 1.00 77.00 221 VAL A CA 1
ATOM 1611 C C . VAL A 1 221 ? -52.125 -4.451 -19.282 1.00 77.00 221 VAL A C 1
ATOM 1613 O O . VAL A 1 221 ? -52.525 -3.305 -19.087 1.00 77.00 221 VAL A O 1
ATOM 1616 N N . THR A 1 222 ? -51.082 -4.959 -18.630 1.00 81.56 222 THR A N 1
ATOM 1617 C CA . THR A 1 222 ? -50.289 -4.202 -17.653 1.00 81.56 222 THR A CA 1
ATOM 1618 C C . THR A 1 222 ? -48.841 -4.122 -18.117 1.00 81.56 222 THR A C 1
ATOM 1620 O O . THR A 1 222 ? -48.173 -5.146 -18.233 1.00 81.56 222 THR A O 1
ATOM 1623 N N . SER A 1 223 ? -48.327 -2.918 -18.372 1.00 85.12 223 SER A N 1
ATOM 1624 C CA . SER A 1 223 ? -46.968 -2.736 -18.907 1.00 85.12 223 SER A CA 1
ATOM 1625 C C . SER A 1 223 ? -46.056 -1.970 -17.963 1.00 85.12 223 SER A C 1
ATOM 1627 O O . SER A 1 223 ? -46.472 -0.999 -17.338 1.00 85.12 223 SER A O 1
ATOM 1629 N N . ALA A 1 224 ? -44.780 -2.342 -17.897 1.00 84.81 224 ALA A N 1
ATOM 1630 C CA . ALA A 1 224 ? -43.787 -1.586 -17.140 1.00 84.81 224 ALA A CA 1
ATOM 1631 C C . ALA A 1 224 ? -42.408 -1.628 -17.804 1.00 84.81 224 ALA A C 1
ATOM 1633 O O . ALA A 1 224 ? -42.126 -2.427 -18.696 1.00 84.81 224 ALA A O 1
ATOM 1634 N N . SER A 1 225 ? -41.530 -0.735 -17.365 1.00 82.94 225 SER A N 1
ATOM 1635 C CA . SER A 1 225 ? -40.119 -0.721 -17.752 1.00 82.94 225 SER A CA 1
ATOM 1636 C C . SER A 1 225 ? -39.254 -0.834 -16.499 1.00 82.94 225 SER A C 1
ATOM 1638 O O . SER A 1 225 ? -39.615 -0.237 -15.482 1.00 82.94 225 SER A O 1
ATOM 1640 N N . PRO A 1 226 ? -38.118 -1.552 -16.529 1.00 77.56 226 PRO A N 1
ATOM 1641 C CA . PRO A 1 226 ? -37.138 -1.503 -15.449 1.00 77.56 226 PRO A CA 1
ATOM 1642 C C . PRO A 1 226 ? -36.807 -0.052 -15.080 1.00 77.56 226 PRO A C 1
ATOM 1644 O O . PRO A 1 226 ? -36.600 0.778 -15.967 1.00 77.56 226 PRO A O 1
ATOM 1647 N N . THR A 1 227 ? -36.792 0.280 -13.786 1.00 63.97 227 THR A N 1
ATOM 1648 C CA . THR A 1 227 ? -36.368 1.615 -13.351 1.00 63.97 227 THR A CA 1
ATOM 1649 C C . THR A 1 227 ? -34.885 1.774 -13.677 1.00 63.97 227 THR A C 1
ATOM 1651 O O . THR A 1 227 ? -34.103 0.885 -13.320 1.00 63.97 227 THR A O 1
ATOM 1654 N N . PRO A 1 228 ? -34.454 2.889 -14.298 1.00 51.00 228 PRO A N 1
ATOM 1655 C CA . PRO A 1 228 ? -33.059 3.271 -14.214 1.00 51.00 228 PRO A CA 1
ATOM 1656 C C . PRO A 1 228 ? -32.773 3.490 -12.730 1.00 51.00 228 PRO A C 1
ATOM 1658 O O . PRO A 1 228 ? -33.399 4.338 -12.099 1.00 51.00 228 PRO A O 1
ATOM 1661 N N . LEU A 1 229 ? -31.896 2.673 -12.150 1.00 40.81 229 LEU A N 1
ATOM 1662 C CA . LEU A 1 229 ? -31.432 2.895 -10.786 1.00 40.81 229 LEU A CA 1
ATOM 1663 C C . LEU A 1 229 ? -30.935 4.347 -10.689 1.00 40.81 229 LEU A C 1
ATOM 1665 O O . LEU A 1 229 ? -30.112 4.760 -11.514 1.00 40.81 229 LEU A O 1
ATOM 1669 N N . LEU A 1 230 ? -31.400 5.102 -9.680 1.00 36.56 230 LEU A N 1
ATOM 1670 C CA . LEU A 1 230 ? -30.592 6.185 -9.112 1.00 36.56 230 LEU A CA 1
ATOM 1671 C C . LEU A 1 230 ? -29.182 5.621 -8.964 1.00 36.56 230 LEU A C 1
ATOM 1673 O O . LEU A 1 230 ? -29.028 4.510 -8.460 1.00 36.56 230 LEU A O 1
ATOM 1677 N N . ALA A 1 231 ? -28.203 6.323 -9.519 1.00 32.78 231 ALA A N 1
ATOM 1678 C CA . ALA A 1 231 ? -26.880 5.820 -9.838 1.00 32.78 231 ALA A CA 1
ATOM 1679 C C . ALA A 1 231 ? -26.117 5.222 -8.635 1.00 32.78 231 ALA A C 1
ATOM 1681 O O . ALA A 1 231 ? -25.181 5.815 -8.123 1.00 32.78 231 ALA A O 1
ATOM 1682 N N . VAL A 1 232 ? -26.434 3.981 -8.272 1.00 36.03 232 VAL A N 1
ATOM 1683 C CA . VAL A 1 232 ? -25.463 2.962 -7.867 1.00 36.03 232 VAL A CA 1
ATOM 1684 C C . VAL A 1 232 ? -25.312 2.029 -9.068 1.00 36.03 232 VAL A C 1
ATOM 1686 O O . VAL A 1 232 ? -25.737 0.882 -9.125 1.00 36.03 232 VAL A O 1
ATOM 1689 N N . ASP A 1 233 ? -24.836 2.673 -10.127 1.00 37.19 233 ASP A N 1
ATOM 1690 C CA . ASP A 1 233 ? -23.810 2.172 -11.017 1.00 37.19 233 ASP A CA 1
ATOM 1691 C C . ASP A 1 233 ? -24.032 0.765 -11.629 1.00 37.19 233 ASP A C 1
ATOM 1693 O O . ASP A 1 233 ? -23.196 -0.129 -11.577 1.00 37.19 233 ASP A O 1
ATOM 1697 N N . LEU A 1 234 ? -25.132 0.597 -12.377 1.00 33.34 234 LEU A N 1
ATOM 1698 C CA . LEU A 1 234 ? -25.195 -0.443 -13.423 1.00 33.34 234 LEU A CA 1
ATOM 1699 C C . LEU A 1 234 ? -24.265 -0.109 -14.610 1.00 33.34 234 LEU A C 1
ATOM 1701 O O . LEU A 1 234 ? -23.895 -0.992 -15.391 1.00 33.34 234 LEU A O 1
ATOM 1705 N N . ARG A 1 235 ? -23.819 1.158 -14.700 1.00 34.72 235 ARG A N 1
ATOM 1706 C CA . ARG A 1 235 ? -22.631 1.525 -15.471 1.00 34.72 235 ARG A CA 1
ATOM 1707 C C . ARG A 1 235 ? -21.400 0.855 -14.878 1.00 34.72 235 ARG A C 1
ATOM 1709 O O . ARG A 1 235 ? -20.641 0.392 -15.698 1.00 34.72 235 ARG A O 1
ATOM 1716 N N . GLN A 1 236 ? -21.239 0.675 -13.566 1.00 35.00 236 GLN A N 1
ATOM 1717 C CA . GLN A 1 236 ? -20.146 -0.086 -12.952 1.00 35.00 236 GLN A CA 1
ATOM 1718 C C . GLN A 1 236 ? -20.261 -1.569 -13.208 1.00 35.00 236 GLN A C 1
ATOM 1720 O O . GLN A 1 236 ? -19.199 -2.137 -13.297 1.00 35.00 236 GLN A O 1
ATOM 1725 N N . THR A 1 237 ? -21.445 -2.190 -13.349 1.00 31.91 237 THR A N 1
ATOM 1726 C CA . THR A 1 237 ? -21.567 -3.650 -13.584 1.00 31.91 237 THR A CA 1
ATOM 1727 C C . THR A 1 237 ? -21.363 -4.048 -15.050 1.00 31.91 237 THR A C 1
ATOM 1729 O O . THR A 1 237 ? -20.674 -5.028 -15.337 1.00 31.91 237 THR A O 1
ATOM 1732 N N . ILE A 1 238 ? -21.870 -3.247 -15.999 1.00 32.66 238 ILE A N 1
ATOM 1733 C CA . ILE A 1 238 ? -21.548 -3.415 -17.427 1.00 32.66 238 ILE A CA 1
ATOM 1734 C C . ILE A 1 238 ? -20.159 -2.846 -17.731 1.00 32.66 238 ILE A C 1
ATOM 1736 O O . ILE A 1 238 ? -19.436 -3.480 -18.480 1.00 32.66 238 ILE A O 1
ATOM 1740 N N . LYS A 1 239 ? -19.696 -1.782 -17.056 1.00 32.28 239 LYS A N 1
ATOM 1741 C CA . LYS A 1 239 ? -18.256 -1.499 -16.926 1.00 32.28 239 LYS A CA 1
ATOM 1742 C C . LYS A 1 239 ? -17.559 -2.557 -16.074 1.00 32.28 239 LYS A C 1
ATOM 1744 O O . LYS A 1 239 ? -16.363 -2.615 -16.118 1.00 32.28 239 LYS A O 1
ATOM 1749 N N . TRP A 1 240 ? -18.178 -3.457 -15.327 1.00 30.06 240 TRP A N 1
ATOM 1750 C CA . TRP A 1 240 ? -17.388 -4.437 -14.560 1.00 30.06 240 TRP A CA 1
ATOM 1751 C C . TRP A 1 240 ? -16.956 -5.554 -15.497 1.00 30.06 240 TRP A C 1
ATOM 1753 O O . TRP A 1 240 ? -15.778 -5.895 -15.582 1.00 30.06 240 TRP A O 1
ATOM 1763 N N . PHE A 1 241 ? -17.906 -6.039 -16.302 1.00 29.05 241 PHE A N 1
ATOM 1764 C CA . PHE A 1 241 ? -17.631 -6.991 -17.373 1.00 29.05 241 PHE A CA 1
ATOM 1765 C C . PHE A 1 241 ? -16.922 -6.343 -18.566 1.00 29.05 241 PHE A C 1
ATOM 1767 O O . PHE A 1 241 ? -15.953 -6.907 -19.071 1.00 29.05 241 PHE A O 1
ATOM 1774 N N . SER A 1 242 ? -17.328 -5.136 -18.977 1.00 29.56 242 SER A N 1
ATOM 1775 C CA . SER A 1 242 ? -16.670 -4.416 -20.064 1.00 29.56 242 SER A CA 1
ATOM 1776 C C . SER A 1 242 ? -15.443 -3.629 -19.631 1.00 29.56 242 SER A C 1
ATOM 1778 O O . SER A 1 242 ? -14.678 -3.376 -20.531 1.00 29.56 242 SER A O 1
ATOM 1780 N N . SER A 1 243 ? -15.173 -3.276 -18.364 1.00 34.22 243 SER A N 1
ATOM 1781 C CA . SER A 1 243 ? -13.907 -2.630 -17.915 1.00 34.22 243 SER A CA 1
ATOM 1782 C C . SER A 1 243 ? -12.857 -3.625 -17.468 1.00 34.22 243 SER A C 1
ATOM 1784 O O . SER A 1 243 ? -11.679 -3.308 -17.608 1.00 34.22 243 SER A O 1
ATOM 1786 N N . ARG A 1 244 ? -13.212 -4.849 -17.050 1.00 35.94 244 ARG A N 1
ATOM 1787 C CA . ARG A 1 244 ? -12.207 -5.925 -17.032 1.00 35.94 244 ARG A CA 1
ATOM 1788 C C . ARG A 1 244 ? -11.618 -6.168 -18.428 1.00 35.94 244 ARG A C 1
ATOM 1790 O O . ARG A 1 244 ? -10.507 -6.669 -18.509 1.00 35.94 244 ARG A O 1
ATOM 1797 N N . HIS A 1 245 ? -12.311 -5.754 -19.498 1.00 34.62 245 HIS A N 1
ATOM 1798 C CA . HIS A 1 245 ? -11.762 -5.682 -20.856 1.00 34.62 245 HIS A CA 1
ATOM 1799 C C . HIS A 1 245 ? -11.349 -4.254 -21.296 1.00 34.62 245 HIS A C 1
ATOM 1801 O O . HIS A 1 245 ? -10.257 -4.112 -21.815 1.00 34.62 245 HIS A O 1
ATOM 1807 N N . LEU A 1 246 ? -12.109 -3.180 -21.031 1.00 32.25 246 LEU A N 1
ATOM 1808 C CA . LEU A 1 246 ? -11.849 -1.795 -21.486 1.00 32.25 246 LEU A CA 1
ATOM 1809 C C . LEU A 1 246 ? -10.852 -1.028 -20.606 1.00 32.25 246 LEU A C 1
ATOM 1811 O O . LEU A 1 246 ? -9.996 -0.344 -21.153 1.00 32.25 246 LEU A O 1
ATOM 1815 N N . PHE A 1 247 ? -10.904 -1.130 -19.271 1.00 33.75 247 PHE A N 1
ATOM 1816 C CA . PHE A 1 247 ? -9.845 -0.553 -18.420 1.00 33.75 247 PHE A CA 1
ATOM 1817 C C . PHE A 1 247 ? -8.587 -1.409 -18.468 1.00 33.75 247 PHE A C 1
ATOM 1819 O O . PHE A 1 247 ? -7.482 -0.880 -18.416 1.00 33.75 247 PHE A O 1
ATOM 1826 N N . ALA A 1 248 ? -8.740 -2.716 -18.682 1.00 38.44 248 ALA A N 1
ATOM 1827 C CA . ALA A 1 248 ? -7.621 -3.553 -19.070 1.00 38.44 248 ALA A CA 1
ATOM 1828 C C . ALA A 1 248 ? -7.092 -3.215 -20.478 1.00 38.44 248 ALA A C 1
ATOM 1830 O O . ALA A 1 248 ? -6.024 -3.703 -20.817 1.00 38.44 248 ALA A O 1
ATOM 1831 N N . LEU A 1 249 ? -7.766 -2.402 -21.299 1.00 35.34 249 LEU A N 1
ATOM 1832 C CA . LEU A 1 249 ? -7.278 -1.977 -22.620 1.00 35.34 249 LEU A CA 1
ATOM 1833 C C . LEU A 1 249 ? -6.609 -0.592 -22.618 1.00 35.34 249 LEU A C 1
ATOM 1835 O O . LEU A 1 249 ? -5.966 -0.232 -23.604 1.00 35.34 249 LEU A O 1
ATOM 1839 N N . MET A 1 250 ? -6.720 0.189 -21.538 1.00 37.22 250 MET A N 1
ATOM 1840 C CA . MET A 1 250 ? -6.182 1.550 -21.490 1.00 37.22 250 MET A CA 1
ATOM 1841 C C . MET A 1 250 ? -4.905 1.606 -20.645 1.00 37.22 250 MET A C 1
ATOM 1843 O O . MET A 1 250 ? -4.948 1.595 -19.418 1.00 37.22 250 MET A O 1
ATOM 1847 N N . ARG A 1 251 ? -3.770 1.737 -21.348 1.00 48.84 251 ARG A N 1
ATOM 1848 C CA . ARG A 1 251 ? -2.418 2.009 -20.818 1.00 48.84 251 ARG A CA 1
ATOM 1849 C C . ARG A 1 251 ? -1.787 0.838 -20.063 1.00 48.84 251 ARG A C 1
ATOM 1851 O O . ARG A 1 251 ? -1.549 0.910 -18.858 1.00 48.84 251 ARG A O 1
ATOM 1858 N N . ARG A 1 252 ? -1.490 -0.232 -20.802 1.00 52.94 252 ARG A N 1
ATOM 1859 C CA . ARG A 1 252 ? -0.525 -1.244 -20.364 1.00 52.94 252 ARG A CA 1
ATOM 1860 C C . ARG A 1 252 ? 0.871 -0.803 -20.785 1.00 52.94 252 ARG A C 1
ATOM 1862 O O . ARG A 1 252 ? 1.036 -0.310 -21.898 1.00 52.94 252 ARG A O 1
ATOM 1869 N N . VAL A 1 253 ? 1.808 -0.949 -19.861 1.00 52.53 253 VAL A N 1
ATOM 1870 C CA . VAL A 1 253 ? 3.233 -0.676 -20.046 1.00 52.53 253 VAL A CA 1
ATOM 1871 C C . VAL A 1 253 ? 3.917 -2.031 -20.090 1.00 52.53 253 VAL A C 1
ATOM 1873 O O . VAL A 1 253 ? 3.696 -2.806 -19.163 1.00 52.53 253 VAL A O 1
ATOM 1876 N N . ASP A 1 254 ? 4.657 -2.318 -21.158 1.00 59.84 254 ASP A N 1
ATOM 1877 C CA . ASP A 1 254 ? 5.373 -3.582 -21.378 1.00 59.84 254 ASP A CA 1
ATOM 1878 C C . ASP A 1 254 ? 6.886 -3.343 -21.204 1.00 59.84 254 ASP A C 1
ATOM 1880 O O . ASP A 1 254 ? 7.405 -2.402 -21.806 1.00 59.84 254 ASP A O 1
ATOM 1884 N N . LEU A 1 255 ? 7.570 -4.112 -20.336 1.00 57.91 255 LEU A N 1
ATOM 1885 C CA . LEU A 1 255 ? 8.944 -3.789 -19.898 1.00 57.91 255 LEU A CA 1
ATOM 1886 C C . LEU A 1 255 ? 9.790 -4.976 -19.373 1.00 57.91 255 LEU A C 1
ATOM 1888 O O . LEU A 1 255 ? 9.310 -5.682 -18.478 1.00 57.91 255 LEU A O 1
ATOM 1892 N N . SER A 1 256 ? 11.038 -5.076 -19.893 1.00 58.88 256 SER A N 1
ATOM 1893 C CA . SER A 1 256 ? 12.351 -5.455 -19.284 1.00 58.88 256 SER A CA 1
ATOM 1894 C C . SER A 1 256 ? 13.265 -6.296 -20.212 1.00 58.88 256 SER A C 1
ATOM 1896 O O . SER A 1 256 ? 12.886 -7.364 -20.680 1.00 58.88 256 SER A O 1
ATOM 1898 N N . ILE A 1 257 ? 14.514 -5.866 -20.425 1.00 58.47 257 ILE A N 1
ATOM 1899 C CA . ILE A 1 257 ? 15.561 -6.636 -21.126 1.00 58.47 257 ILE A CA 1
ATOM 1900 C C . ILE A 1 257 ? 16.707 -6.907 -20.141 1.00 58.47 257 ILE A C 1
ATOM 1902 O O . ILE A 1 257 ? 17.093 -6.027 -19.374 1.00 58.47 257 ILE A O 1
ATOM 1906 N N . CYS A 1 258 ? 17.237 -8.126 -20.132 1.00 67.44 258 CYS A N 1
ATOM 1907 C CA . CYS A 1 258 ? 18.292 -8.545 -19.219 1.00 67.44 258 CYS A CA 1
ATOM 1908 C C . CYS A 1 258 ? 19.377 -9.326 -19.959 1.00 67.44 258 CYS A C 1
ATOM 1910 O O . CYS A 1 258 ? 19.102 -10.352 -20.574 1.00 67.44 258 CYS A O 1
ATOM 1912 N N . ASP A 1 259 ? 20.613 -8.884 -19.825 1.00 62.78 259 ASP A N 1
ATOM 1913 C CA . ASP A 1 259 ? 21.797 -9.664 -20.157 1.00 62.78 259 ASP A CA 1
ATOM 1914 C C . ASP A 1 259 ? 21.875 -10.926 -19.266 1.00 62.78 259 ASP A C 1
ATOM 1916 O O . ASP A 1 259 ? 21.569 -10.888 -18.065 1.00 62.78 259 ASP A O 1
ATOM 1920 N N . THR A 1 260 ? 22.186 -12.079 -19.865 1.00 63.25 260 THR A N 1
ATOM 1921 C CA . THR A 1 260 ? 22.296 -13.372 -19.169 1.00 63.25 260 THR A CA 1
ATOM 1922 C C . THR A 1 260 ? 23.523 -14.196 -19.562 1.00 63.25 260 THR A C 1
ATOM 1924 O O . THR A 1 260 ? 23.523 -15.422 -19.381 1.00 63.25 260 THR A O 1
ATOM 1927 N N . THR A 1 261 ? 24.571 -13.556 -20.071 1.00 61.62 261 THR A N 1
ATOM 1928 C CA . THR A 1 261 ? 25.841 -14.224 -20.392 1.00 61.62 261 THR A CA 1
ATOM 1929 C C . THR A 1 261 ? 26.620 -14.637 -19.140 1.00 61.62 261 THR A C 1
ATOM 1931 O O . THR A 1 261 ? 26.203 -14.425 -17.995 1.00 61.62 261 THR A O 1
ATOM 1934 N N . GLY A 1 262 ? 27.753 -15.317 -19.338 1.00 49.81 262 GLY A N 1
ATOM 1935 C CA . GLY A 1 262 ? 28.629 -15.747 -18.252 1.00 49.81 262 GLY A CA 1
ATOM 1936 C C . GLY A 1 262 ? 29.214 -14.603 -17.408 1.00 49.81 262 GLY A C 1
ATOM 1937 O O . GLY A 1 262 ? 29.394 -14.800 -16.202 1.00 49.81 262 GLY A O 1
ATOM 1938 N N . SER A 1 263 ? 29.478 -13.421 -17.985 1.00 66.50 263 SER A N 1
ATOM 1939 C CA . SER A 1 263 ? 30.046 -12.250 -17.279 1.00 66.50 263 SER A CA 1
ATOM 1940 C C . SER A 1 263 ? 29.103 -11.703 -16.206 1.00 66.50 263 SER A C 1
ATOM 1942 O O . SER A 1 263 ? 29.545 -11.368 -15.101 1.00 66.50 263 SER A O 1
ATOM 1944 N N . MET A 1 264 ? 27.792 -11.827 -16.433 1.00 79.12 264 MET A N 1
ATOM 1945 C CA . MET A 1 264 ? 26.731 -11.487 -15.481 1.00 79.12 264 MET A CA 1
ATOM 1946 C C . MET A 1 264 ? 26.694 -12.375 -14.220 1.00 79.12 264 MET A C 1
ATOM 1948 O O . MET A 1 264 ? 25.777 -12.254 -13.407 1.00 79.12 264 MET A O 1
ATOM 1952 N N . GLY A 1 265 ? 27.669 -13.265 -13.994 1.00 73.44 265 GLY A N 1
ATOM 1953 C CA . GLY A 1 265 ? 27.735 -14.179 -12.847 1.00 73.44 265 GLY A CA 1
ATOM 1954 C C . GLY A 1 265 ? 27.566 -13.519 -11.470 1.00 73.44 265 GLY A C 1
ATOM 1955 O O . GLY A 1 265 ? 26.956 -14.110 -10.578 1.00 73.44 265 GLY A O 1
ATOM 1956 N N . THR A 1 266 ? 28.049 -12.285 -11.300 1.00 77.69 266 THR A N 1
ATOM 1957 C CA . THR A 1 266 ? 27.888 -11.491 -10.065 1.00 77.69 266 THR A CA 1
ATOM 1958 C C . THR A 1 266 ? 26.661 -10.574 -10.100 1.00 77.69 266 THR A C 1
ATOM 1960 O O . THR A 1 266 ? 26.018 -10.369 -9.069 1.00 77.69 266 THR A O 1
ATOM 1963 N N . TYR A 1 267 ? 26.288 -10.072 -11.280 1.00 85.56 267 TYR A N 1
ATOM 1964 C CA . TYR A 1 267 ? 25.143 -9.183 -11.489 1.00 85.56 267 TYR A CA 1
ATOM 1965 C C . TYR A 1 267 ? 23.811 -9.930 -11.334 1.00 85.56 267 TYR A C 1
ATOM 1967 O O . TYR A 1 267 ? 22.909 -9.501 -10.609 1.00 85.56 267 TYR A O 1
ATOM 1975 N N . LEU A 1 268 ? 23.674 -11.068 -12.014 1.00 84.25 268 LEU A N 1
ATOM 1976 C CA . LEU A 1 268 ? 22.411 -11.771 -12.202 1.00 84.25 268 LEU A CA 1
ATOM 1977 C C . LEU A 1 268 ? 21.785 -12.259 -10.884 1.00 84.25 268 LEU A C 1
ATOM 1979 O O . LEU A 1 268 ? 20.580 -12.067 -10.721 1.00 84.25 268 LEU A O 1
ATOM 1983 N N . PRO A 1 269 ? 22.520 -12.825 -9.900 1.00 84.88 269 PRO A N 1
ATOM 1984 C CA . PRO A 1 269 ? 21.929 -13.186 -8.610 1.00 84.88 269 PRO A CA 1
ATOM 1985 C C . PRO A 1 269 ? 21.316 -11.988 -7.871 1.00 84.88 269 PRO A C 1
ATOM 1987 O O . PRO A 1 269 ? 20.204 -12.091 -7.346 1.00 84.88 269 PRO A O 1
ATOM 1990 N N . ALA A 1 270 ? 22.010 -10.845 -7.871 1.00 83.88 270 ALA A N 1
ATOM 1991 C CA . ALA A 1 270 ? 21.532 -9.613 -7.253 1.00 83.88 270 ALA A CA 1
ATOM 1992 C C . ALA A 1 270 ? 20.309 -9.053 -7.998 1.00 83.88 270 ALA A C 1
ATOM 1994 O O . ALA A 1 270 ? 19.300 -8.721 -7.373 1.00 83.88 270 ALA A O 1
ATOM 1995 N N . LEU A 1 271 ? 20.355 -9.049 -9.332 1.00 84.38 271 LEU A N 1
ATOM 1996 C CA . LEU A 1 271 ? 19.252 -8.615 -10.182 1.00 84.38 271 LEU A CA 1
ATOM 1997 C C . LEU A 1 271 ? 18.006 -9.487 -10.015 1.00 84.38 271 LEU A C 1
ATOM 1999 O O . LEU A 1 271 ? 16.909 -8.953 -9.900 1.00 84.38 271 LEU A O 1
ATOM 2003 N N . LYS A 1 272 ? 18.141 -10.816 -9.924 1.00 84.69 272 LYS A N 1
ATOM 2004 C CA . LYS A 1 272 ? 17.005 -11.714 -9.653 1.00 84.69 272 LYS A CA 1
ATOM 2005 C C . LYS A 1 272 ? 16.264 -11.325 -8.378 1.00 84.69 272 LYS A C 1
ATOM 2007 O O . LYS A 1 272 ? 15.034 -11.327 -8.360 1.00 84.69 272 LYS A O 1
ATOM 2012 N N . ALA A 1 273 ? 16.995 -10.999 -7.311 1.00 79.88 273 ALA A N 1
ATOM 2013 C CA . ALA A 1 273 ? 16.393 -10.529 -6.068 1.00 79.88 273 ALA A CA 1
ATOM 2014 C C . ALA A 1 273 ? 15.658 -9.194 -6.278 1.00 79.88 273 ALA A C 1
ATOM 2016 O O . ALA A 1 273 ? 14.488 -9.081 -5.910 1.00 79.88 273 ALA A O 1
ATOM 2017 N N . SER A 1 274 ? 16.292 -8.233 -6.956 1.00 83.75 274 SER A N 1
ATOM 2018 C CA . SER A 1 274 ? 15.697 -6.929 -7.270 1.00 83.75 274 SER A CA 1
ATOM 2019 C C . SER A 1 274 ? 14.439 -7.027 -8.131 1.00 83.75 274 SER A C 1
ATOM 2021 O O . SER A 1 274 ? 13.431 -6.400 -7.818 1.00 83.75 274 SER A O 1
ATOM 2023 N N . LEU A 1 275 ? 14.441 -7.852 -9.179 1.00 81.25 275 LEU A N 1
ATOM 2024 C CA . LEU A 1 275 ? 13.288 -8.024 -10.064 1.00 81.25 275 LEU A CA 1
ATOM 2025 C C . LEU A 1 275 ? 12.070 -8.568 -9.303 1.00 81.25 275 LEU A C 1
ATOM 2027 O O . LEU A 1 275 ? 10.958 -8.073 -9.493 1.00 81.25 275 LEU A O 1
ATOM 2031 N N . ARG A 1 276 ? 12.262 -9.523 -8.378 1.00 77.56 276 ARG A N 1
ATOM 2032 C CA . ARG A 1 276 ? 11.163 -10.023 -7.528 1.00 77.56 276 ARG A CA 1
ATOM 2033 C C . ARG A 1 276 ? 10.545 -8.900 -6.691 1.00 77.56 276 ARG A C 1
ATOM 2035 O O . ARG A 1 276 ? 9.321 -8.826 -6.599 1.00 77.56 276 ARG A O 1
ATOM 2042 N N . GLN A 1 277 ? 11.367 -8.014 -6.136 1.00 78.69 277 GLN A N 1
ATOM 2043 C CA . GLN A 1 277 ? 10.915 -6.874 -5.338 1.00 78.69 277 GLN A CA 1
ATOM 2044 C C . GLN A 1 277 ? 10.180 -5.829 -6.186 1.00 78.69 277 GLN A C 1
ATOM 2046 O O . GLN A 1 277 ? 9.022 -5.501 -5.913 1.00 78.69 277 GLN A O 1
ATOM 2051 N N . VAL A 1 278 ? 10.825 -5.354 -7.254 1.00 81.06 278 VAL A N 1
ATOM 2052 C CA . VAL A 1 278 ? 10.310 -4.293 -8.130 1.00 81.06 278 VAL A CA 1
ATOM 2053 C C . VAL A 1 278 ? 8.976 -4.701 -8.747 1.00 81.06 278 VAL A C 1
ATOM 2055 O O . VAL A 1 278 ? 8.033 -3.916 -8.730 1.00 81.06 278 VAL A O 1
ATOM 2058 N N . PHE A 1 279 ? 8.831 -5.937 -9.237 1.00 77.25 279 PHE A N 1
ATOM 2059 C CA . PHE A 1 279 ? 7.590 -6.363 -9.891 1.00 77.25 279 PHE A CA 1
ATOM 2060 C C . PHE A 1 279 ? 6.391 -6.427 -8.943 1.00 77.25 279 PHE A C 1
ATOM 2062 O O . PHE A 1 279 ? 5.270 -6.105 -9.351 1.00 77.25 279 PHE A O 1
ATOM 2069 N N . LEU A 1 280 ? 6.597 -6.829 -7.686 1.00 76.12 280 LEU A N 1
ATOM 2070 C CA . LEU A 1 280 ? 5.526 -6.876 -6.688 1.00 76.12 280 LEU A CA 1
ATOM 2071 C C . LEU A 1 280 ? 5.024 -5.469 -6.363 1.00 76.12 280 LEU A C 1
ATOM 2073 O O . LEU A 1 280 ? 3.821 -5.204 -6.405 1.00 76.12 280 LEU A O 1
ATOM 2077 N N . VAL A 1 281 ? 5.963 -4.565 -6.101 1.00 82.06 281 VAL A N 1
ATOM 2078 C CA . VAL A 1 281 ? 5.703 -3.174 -5.730 1.00 82.06 281 VAL A CA 1
ATOM 2079 C C . VAL A 1 281 ? 5.107 -2.397 -6.901 1.00 82.06 281 VAL A C 1
ATOM 2081 O O . VAL A 1 281 ? 4.064 -1.760 -6.758 1.00 82.06 281 VAL A O 1
ATOM 2084 N N . ALA A 1 282 ? 5.685 -2.524 -8.093 1.00 81.31 282 ALA A N 1
ATOM 2085 C CA . ALA A 1 282 ? 5.204 -1.845 -9.287 1.00 81.31 282 ALA A CA 1
ATOM 2086 C C . ALA A 1 282 ? 3.788 -2.304 -9.675 1.00 81.31 282 ALA A C 1
ATOM 2088 O O . ALA A 1 282 ? 2.945 -1.488 -10.049 1.00 81.31 282 ALA A O 1
ATOM 2089 N N . LYS A 1 283 ? 3.451 -3.589 -9.495 1.00 79.50 283 LYS A N 1
ATOM 2090 C CA . LYS A 1 283 ? 2.073 -4.063 -9.693 1.00 79.50 283 LYS A CA 1
ATOM 2091 C C . LYS A 1 283 ? 1.078 -3.327 -8.790 1.00 79.50 283 LYS A C 1
ATOM 2093 O O . LYS A 1 283 ? -0.026 -3.020 -9.243 1.00 79.50 283 LYS A O 1
ATOM 2098 N N . LEU A 1 284 ? 1.449 -3.052 -7.541 1.00 86.06 284 LEU A N 1
ATOM 2099 C CA . LEU A 1 284 ? 0.613 -2.310 -6.600 1.00 86.06 284 LEU A CA 1
ATOM 2100 C C . LEU A 1 284 ? 0.502 -0.833 -7.004 1.00 86.06 284 LEU A C 1
ATOM 2102 O O . LEU A 1 284 ? -0.614 -0.328 -7.120 1.00 86.06 284 LEU A O 1
ATOM 2106 N N . LEU A 1 285 ? 1.630 -0.179 -7.303 1.00 86.50 285 LEU A N 1
ATOM 2107 C CA . LEU A 1 285 ? 1.692 1.239 -7.694 1.00 86.50 285 LEU A CA 1
ATOM 2108 C C . LEU A 1 285 ? 0.862 1.546 -8.946 1.00 86.50 285 LEU A C 1
ATOM 2110 O O . LEU A 1 285 ? 0.170 2.559 -9.015 1.00 86.50 285 LEU A O 1
ATOM 2114 N N . PHE A 1 286 ? 0.876 0.644 -9.927 1.00 81.44 286 PHE A N 1
ATOM 2115 C CA . PHE A 1 286 ? 0.103 0.794 -11.160 1.00 81.44 286 PHE A CA 1
ATOM 2116 C C . PHE A 1 286 ? -1.319 0.229 -11.070 1.00 81.44 286 PHE A C 1
ATOM 2118 O O . PHE A 1 286 ? -2.015 0.205 -12.089 1.00 81.44 286 PHE A O 1
ATOM 2125 N N . HIS A 1 287 ? -1.771 -0.232 -9.898 1.00 78.25 287 HIS A N 1
ATOM 2126 C CA . HIS A 1 287 ? -3.070 -0.890 -9.725 1.00 78.25 287 HIS A CA 1
ATOM 2127 C C . HIS A 1 287 ? -3.280 -2.028 -10.755 1.00 78.25 287 HIS A C 1
ATOM 2129 O O . HIS A 1 287 ? -4.313 -2.145 -11.408 1.00 78.25 287 HIS A O 1
ATOM 2135 N N . GLY A 1 288 ? -2.249 -2.850 -10.968 1.00 70.69 288 GLY A N 1
ATOM 2136 C CA . GLY A 1 288 ? -2.284 -3.990 -11.889 1.00 70.69 288 GLY A CA 1
ATOM 2137 C C . GLY A 1 288 ? -2.228 -3.654 -13.386 1.00 70.69 288 GLY A C 1
ATOM 2138 O O . GLY A 1 288 ? -2.377 -4.568 -14.196 1.00 70.69 288 GLY A O 1
ATOM 2139 N N . ARG A 1 289 ? -2.005 -2.387 -13.771 1.00 73.56 289 ARG A N 1
ATOM 2140 C CA . ARG A 1 289 ? -1.905 -1.964 -15.186 1.00 73.56 289 ARG A CA 1
ATOM 2141 C C . ARG A 1 289 ? -0.543 -2.234 -15.834 1.00 73.56 289 ARG A C 1
ATOM 2143 O O . ARG A 1 289 ? -0.470 -2.332 -17.056 1.00 73.56 289 ARG A O 1
ATOM 2150 N N . LEU A 1 290 ? 0.520 -2.343 -15.038 1.00 75.94 290 LEU A N 1
ATOM 2151 C CA . LEU A 1 290 ? 1.869 -2.644 -15.522 1.00 75.94 290 LEU A CA 1
ATOM 2152 C C . LEU A 1 290 ? 1.986 -4.129 -15.896 1.00 75.94 290 LEU A C 1
ATOM 2154 O O . LEU A 1 290 ? 1.653 -4.999 -15.087 1.00 75.94 290 LEU A O 1
ATOM 2158 N N . MET A 1 291 ? 2.474 -4.409 -17.105 1.00 76.06 291 MET A N 1
ATOM 2159 C CA . MET A 1 291 ? 2.745 -5.756 -17.601 1.00 76.06 291 MET A CA 1
ATOM 2160 C C . MET A 1 291 ? 4.250 -5.938 -17.776 1.00 76.06 291 MET A C 1
ATOM 2162 O O . MET A 1 291 ? 4.921 -5.187 -18.469 1.00 76.06 291 MET A O 1
ATOM 2166 N N . VAL A 1 292 ? 4.798 -6.965 -17.146 1.00 76.69 292 VAL A N 1
ATOM 2167 C CA . VAL A 1 292 ? 6.234 -7.238 -17.227 1.00 76.69 292 VAL A CA 1
ATOM 2168 C C . VAL A 1 292 ? 6.503 -8.208 -18.373 1.00 76.69 292 VAL A C 1
ATOM 2170 O O . VAL A 1 292 ? 5.802 -9.216 -18.526 1.00 76.69 292 VAL A O 1
ATOM 2173 N N . HIS A 1 293 ? 7.514 -7.893 -19.171 1.00 79.62 293 HIS A N 1
ATOM 2174 C CA . HIS A 1 293 ? 8.003 -8.695 -20.284 1.00 79.62 293 HIS A CA 1
ATOM 2175 C C . HIS A 1 293 ? 9.511 -8.795 -20.136 1.00 79.62 293 HIS A C 1
ATOM 2177 O O . HIS A 1 293 ? 10.172 -7.783 -20.274 1.00 79.62 293 HIS A O 1
ATOM 2183 N N . ILE A 1 294 ? 10.050 -9.973 -19.839 1.00 82.06 294 ILE A N 1
ATOM 2184 C CA . ILE A 1 294 ? 11.495 -10.140 -19.673 1.00 82.06 294 ILE A CA 1
ATOM 2185 C C . ILE A 1 294 ? 12.039 -10.784 -20.939 1.00 82.06 294 ILE A C 1
ATOM 2187 O O . ILE A 1 294 ? 11.615 -11.887 -21.288 1.00 82.06 294 ILE A O 1
ATOM 2191 N N . VAL A 1 295 ? 12.963 -10.098 -21.604 1.00 86.69 295 VAL A N 1
ATOM 2192 C CA . VAL A 1 295 ? 13.762 -10.626 -22.712 1.00 86.69 295 VAL A CA 1
ATOM 2193 C C . VAL A 1 295 ? 15.176 -10.817 -22.199 1.00 86.69 295 VAL A C 1
ATOM 2195 O O . VAL A 1 295 ? 15.865 -9.843 -21.913 1.00 86.69 295 VAL A O 1
ATOM 2198 N N . SER A 1 296 ? 15.583 -12.069 -22.039 1.00 86.25 296 SER A N 1
ATOM 2199 C CA . SER A 1 296 ? 16.960 -12.413 -21.736 1.00 86.25 296 SER A CA 1
ATOM 2200 C C . SER A 1 296 ? 17.721 -12.702 -23.021 1.00 86.25 296 SER A C 1
ATOM 2202 O O . SER A 1 296 ? 17.180 -13.360 -23.914 1.00 86.25 296 SER A O 1
ATOM 2204 N N . TYR A 1 297 ? 18.954 -12.218 -23.114 1.00 87.19 297 TYR A N 1
ATOM 2205 C CA . TYR A 1 297 ? 19.824 -12.480 -24.256 1.00 87.19 297 TYR A CA 1
ATOM 2206 C C . TYR A 1 297 ? 21.188 -13.012 -23.824 1.00 87.19 297 TYR A C 1
ATOM 2208 O O . TYR A 1 297 ? 21.570 -12.905 -22.655 1.00 87.19 297 TYR A O 1
ATOM 2216 N N . LYS A 1 298 ? 21.863 -13.665 -24.768 1.00 84.38 298 LYS A N 1
ATOM 2217 C CA . LYS A 1 298 ? 23.206 -14.231 -24.629 1.00 84.38 298 LYS A CA 1
ATOM 2218 C C . LYS A 1 298 ? 24.054 -13.899 -25.858 1.00 84.38 298 LYS A C 1
ATOM 2220 O O . LYS A 1 298 ? 23.702 -13.001 -26.618 1.00 84.38 298 LYS A O 1
ATOM 2225 N N . ASP A 1 299 ? 25.132 -14.642 -26.073 1.00 81.56 299 ASP A N 1
ATOM 2226 C CA . ASP A 1 299 ? 26.041 -14.482 -27.200 1.00 81.56 299 ASP A CA 1
ATOM 2227 C C . ASP A 1 299 ? 25.764 -15.533 -28.307 1.00 81.56 299 ASP A C 1
ATOM 2229 O O . ASP A 1 299 ? 25.176 -16.597 -28.089 1.00 81.56 299 ASP A O 1
ATOM 2233 N N . TYR A 1 300 ? 26.173 -15.237 -29.539 1.00 79.62 300 TYR A N 1
ATOM 2234 C CA . TYR A 1 300 ? 25.990 -16.068 -30.733 1.00 79.62 300 TYR A CA 1
ATOM 2235 C C . TYR A 1 300 ? 26.832 -17.352 -30.732 1.00 79.62 300 TYR A C 1
ATOM 2237 O O . TYR A 1 300 ? 26.627 -18.225 -31.581 1.00 79.62 300 TYR A O 1
ATOM 2245 N N . CYS A 1 301 ? 27.748 -17.523 -29.777 1.00 73.69 301 CYS A N 1
ATOM 2246 C CA . CYS A 1 301 ? 28.423 -18.798 -29.544 1.00 73.69 301 CYS A CA 1
ATOM 2247 C C . CYS A 1 301 ? 27.503 -19.874 -28.938 1.00 73.69 301 CYS A C 1
ATOM 2249 O O . CYS A 1 301 ? 27.833 -21.058 -29.004 1.00 73.69 301 CYS A O 1
ATOM 2251 N N . ASP A 1 302 ? 26.347 -19.488 -28.383 1.00 64.88 302 ASP A N 1
ATOM 2252 C CA . ASP A 1 302 ? 25.539 -20.361 -27.525 1.00 64.88 302 ASP A CA 1
ATOM 2253 C C . ASP A 1 302 ? 24.455 -21.172 -28.248 1.00 64.88 302 ASP A C 1
ATOM 2255 O O . ASP A 1 302 ? 23.752 -21.940 -27.595 1.00 64.88 302 ASP A O 1
ATOM 2259 N N . ALA A 1 303 ? 24.336 -21.053 -29.577 1.00 61.88 303 ALA A N 1
ATOM 2260 C CA . ALA A 1 303 ? 23.423 -21.776 -30.482 1.00 61.88 303 ALA A CA 1
ATOM 2261 C C . ALA A 1 303 ? 21.965 -21.957 -29.979 1.00 61.88 303 ALA A C 1
ATOM 2263 O O . ALA A 1 303 ? 21.057 -21.267 -30.439 1.00 61.88 303 ALA A O 1
ATOM 2264 N N . ASN A 1 304 ? 21.719 -22.868 -29.031 1.00 58.84 304 ASN A N 1
ATOM 2265 C CA . ASN A 1 304 ? 20.420 -23.108 -28.400 1.00 58.84 304 ASN A CA 1
ATOM 2266 C C . ASN A 1 304 ? 20.236 -22.230 -27.149 1.00 58.84 304 ASN A C 1
ATOM 2268 O O . ASN A 1 304 ? 20.551 -22.643 -26.033 1.00 58.84 304 ASN A O 1
ATOM 2272 N N . GLY A 1 305 ? 19.657 -21.039 -27.325 1.00 65.94 305 GLY A N 1
ATOM 2273 C CA . GLY A 1 305 ? 19.257 -20.171 -26.207 1.00 65.94 305 GLY A CA 1
ATOM 2274 C C . GLY A 1 305 ? 19.734 -18.723 -26.283 1.00 65.94 305 GLY A C 1
ATOM 2275 O O . GLY A 1 305 ? 19.806 -18.082 -25.237 1.00 65.94 305 GLY A O 1
ATOM 2276 N N . LEU A 1 306 ? 20.036 -18.221 -27.489 1.00 80.75 306 LEU A N 1
ATOM 2277 C CA . LEU A 1 306 ? 20.420 -16.826 -27.741 1.00 80.75 306 LEU A CA 1
ATOM 2278 C C . LEU A 1 306 ? 19.433 -15.821 -27.133 1.00 80.75 306 LEU A C 1
ATOM 2280 O O . LEU A 1 306 ? 19.847 -14.845 -26.521 1.00 80.75 306 LEU A O 1
ATOM 2284 N N . LEU A 1 307 ? 18.130 -16.070 -27.296 1.00 83.81 307 LEU A N 1
ATOM 2285 C CA . LEU A 1 307 ? 17.061 -15.293 -26.680 1.00 83.81 307 LEU A CA 1
ATOM 2286 C C . LEU A 1 307 ? 16.158 -16.216 -25.867 1.00 83.81 307 LEU A C 1
ATOM 2288 O O . LEU A 1 307 ? 15.730 -17.268 -26.348 1.00 83.81 307 LEU A O 1
ATOM 2292 N N . SER A 1 308 ? 15.805 -15.792 -24.658 1.00 84.56 308 SER A N 1
ATOM 2293 C CA . SER A 1 308 ? 14.754 -16.422 -23.869 1.00 84.56 308 SER A CA 1
ATOM 2294 C C . SER A 1 308 ? 13.792 -15.360 -23.353 1.00 84.56 308 SER A C 1
ATOM 2296 O O . SER A 1 308 ? 14.205 -14.294 -22.909 1.00 84.56 308 SER A O 1
ATOM 2298 N N . THR A 1 309 ? 12.487 -15.607 -23.452 1.00 82.69 309 THR A N 1
ATOM 2299 C CA . THR A 1 309 ? 11.489 -14.569 -23.164 1.00 82.69 309 THR A CA 1
ATOM 2300 C C . THR A 1 309 ? 10.356 -15.088 -22.305 1.00 82.69 309 THR A C 1
ATOM 2302 O O . THR A 1 309 ? 9.823 -16.168 -22.565 1.00 82.69 309 THR A O 1
ATOM 2305 N N . VAL A 1 310 ? 9.900 -14.275 -21.356 1.00 78.62 310 VAL A N 1
ATOM 2306 C CA . VAL A 1 310 ? 8.638 -14.496 -20.647 1.00 78.62 310 VAL A CA 1
ATOM 2307 C C . VAL A 1 310 ? 7.788 -13.237 -20.697 1.00 78.62 310 VAL A C 1
ATOM 2309 O O . VAL A 1 310 ? 8.263 -12.121 -20.495 1.00 78.62 310 VAL A O 1
ATOM 2312 N N . SER A 1 311 ? 6.494 -13.415 -20.942 1.00 73.62 311 SER A N 1
ATOM 2313 C CA . SER A 1 311 ? 5.532 -12.321 -20.942 1.00 73.62 311 SER A CA 1
ATOM 2314 C C . SER A 1 311 ? 4.428 -12.567 -19.929 1.00 73.62 311 SER A C 1
ATOM 2316 O O . SER A 1 311 ? 3.824 -13.644 -19.882 1.00 73.62 311 SER A O 1
ATOM 2318 N N . ARG A 1 312 ? 4.068 -11.518 -19.181 1.00 67.12 312 ARG A N 1
ATOM 2319 C CA . ARG A 1 312 ? 2.886 -11.554 -18.317 1.00 67.12 312 ARG A CA 1
ATOM 2320 C C . ARG A 1 312 ? 1.573 -11.736 -19.077 1.00 67.12 312 ARG A C 1
ATOM 2322 O O . ARG A 1 312 ? 0.574 -12.148 -18.485 1.00 67.12 312 ARG A O 1
ATOM 2329 N N . ARG A 1 313 ? 1.561 -11.411 -20.369 1.00 62.62 313 ARG A N 1
ATOM 2330 C CA . ARG A 1 313 ? 0.373 -11.497 -21.224 1.00 62.62 313 ARG A CA 1
ATOM 2331 C C . ARG A 1 313 ? 0.081 -12.925 -21.658 1.00 62.62 313 ARG A C 1
ATOM 2333 O O . ARG A 1 313 ? -1.084 -13.265 -21.819 1.00 62.62 313 ARG A O 1
ATOM 2340 N N . THR A 1 314 ? 1.117 -13.747 -21.798 1.00 55.47 314 THR A N 1
ATOM 2341 C CA . THR A 1 314 ? 0.995 -15.160 -22.180 1.00 55.47 314 THR A CA 1
ATOM 2342 C C . THR A 1 314 ? 1.041 -16.097 -20.975 1.00 55.47 314 THR A C 1
ATOM 2344 O O . THR A 1 314 ? 0.529 -17.209 -21.052 1.00 55.47 314 THR A O 1
ATOM 2347 N N . SER A 1 315 ? 1.613 -15.653 -19.849 1.00 56.84 315 SER A N 1
ATOM 2348 C CA . SER A 1 315 ? 1.910 -16.513 -18.699 1.00 56.84 315 SER A CA 1
ATOM 2349 C C . SER A 1 315 ? 1.433 -15.927 -17.362 1.00 56.84 315 SER A C 1
ATOM 2351 O O . SER A 1 315 ? 1.282 -14.714 -17.195 1.00 56.84 315 SER A O 1
ATOM 2353 N N . ARG A 1 316 ? 1.170 -16.792 -16.374 1.00 61.81 316 ARG A N 1
ATOM 2354 C CA . ARG A 1 316 ? 0.764 -16.394 -15.012 1.00 61.81 316 ARG A CA 1
ATOM 2355 C C . ARG A 1 316 ? 1.943 -15.789 -14.212 1.00 61.81 316 ARG A C 1
ATOM 2357 O O . ARG A 1 316 ? 3.096 -15.921 -14.602 1.00 61.81 316 ARG A O 1
ATOM 2364 N N . ASN A 1 317 ? 1.665 -15.121 -13.081 1.00 63.03 317 ASN A N 1
ATOM 2365 C CA . ASN A 1 317 ? 2.696 -14.501 -12.216 1.00 63.03 317 ASN A CA 1
ATOM 2366 C C . ASN A 1 317 ? 3.797 -15.496 -11.783 1.00 63.03 317 ASN A C 1
ATOM 2368 O O . ASN A 1 317 ? 4.964 -15.128 -11.727 1.00 63.03 317 ASN A O 1
ATOM 2372 N N . ASP A 1 318 ? 3.420 -16.737 -11.476 1.00 67.44 318 ASP A N 1
ATOM 2373 C CA . ASP A 1 318 ? 4.313 -17.841 -11.103 1.00 67.44 318 ASP A CA 1
ATOM 2374 C C . ASP A 1 318 ? 5.292 -18.205 -12.221 1.00 67.44 318 ASP A C 1
ATOM 2376 O O . ASP A 1 318 ? 6.433 -18.545 -11.934 1.00 67.44 318 ASP A O 1
ATOM 2380 N N . ALA A 1 319 ? 4.891 -18.066 -13.485 1.00 70.75 319 ALA A N 1
ATOM 2381 C CA . ALA A 1 319 ? 5.772 -18.335 -14.615 1.00 70.75 319 ALA A CA 1
ATOM 2382 C C . ALA A 1 319 ? 6.878 -17.281 -14.761 1.00 70.75 319 ALA A C 1
ATOM 2384 O O . ALA A 1 319 ? 7.990 -17.634 -15.129 1.00 70.75 319 ALA A O 1
ATOM 2385 N N . ILE A 1 320 ? 6.604 -16.010 -14.440 1.00 72.31 320 ILE A N 1
ATOM 2386 C CA . ILE A 1 320 ? 7.638 -14.960 -14.446 1.00 72.31 320 ILE A CA 1
ATOM 2387 C C . ILE A 1 320 ? 8.631 -15.189 -13.314 1.00 72.31 320 ILE A C 1
ATOM 2389 O O . ILE A 1 320 ? 9.831 -15.127 -13.544 1.00 72.31 320 ILE A O 1
ATOM 2393 N N . VAL A 1 321 ? 8.140 -15.478 -12.105 1.00 73.12 321 VAL A N 1
ATOM 2394 C CA . VAL A 1 321 ? 9.018 -15.782 -10.964 1.00 73.12 321 VAL A CA 1
ATOM 2395 C C . VAL A 1 321 ? 9.881 -16.998 -11.283 1.00 73.12 321 VAL A C 1
ATOM 2397 O O . VAL A 1 321 ? 11.095 -16.916 -11.162 1.00 73.12 321 VAL A O 1
ATOM 2400 N N . LYS A 1 322 ? 9.275 -18.073 -11.800 1.00 79.25 322 LYS A N 1
ATOM 2401 C CA . LYS A 1 322 ? 10.003 -19.270 -12.223 1.00 79.25 322 LYS A CA 1
ATOM 2402 C C . LYS A 1 322 ? 11.029 -18.969 -13.318 1.00 79.25 322 LYS A C 1
ATOM 2404 O O . LYS A 1 322 ? 12.156 -19.426 -13.224 1.00 79.25 322 LYS A O 1
ATOM 2409 N N . PHE A 1 323 ? 10.671 -18.167 -14.319 1.00 81.69 323 PHE A N 1
ATOM 2410 C CA . PHE A 1 323 ? 11.607 -17.757 -15.364 1.00 81.69 323 PHE A CA 1
ATOM 2411 C C . PHE A 1 323 ? 12.810 -17.010 -14.778 1.00 81.69 323 PHE A C 1
ATOM 2413 O O . PHE A 1 323 ? 13.942 -17.349 -15.099 1.00 81.69 323 PHE A O 1
ATOM 2420 N N . VAL A 1 324 ? 12.580 -16.053 -13.869 1.00 80.19 324 VAL A N 1
ATOM 2421 C CA . VAL A 1 324 ? 13.650 -15.340 -13.148 1.00 80.19 324 VAL A CA 1
ATOM 2422 C C . VAL A 1 324 ? 14.502 -16.313 -12.322 1.00 80.19 324 VAL A C 1
ATOM 2424 O O . VAL A 1 324 ? 15.725 -16.180 -12.294 1.00 80.19 324 VAL A O 1
ATOM 2427 N N . ASP A 1 325 ? 13.894 -17.311 -11.679 1.00 79.94 325 ASP A N 1
ATOM 2428 C CA . ASP A 1 325 ? 14.610 -18.349 -10.928 1.00 79.94 325 ASP A CA 1
ATOM 2429 C C . ASP A 1 325 ? 15.509 -19.188 -11.851 1.00 79.94 325 ASP A C 1
ATOM 2431 O O . ASP A 1 325 ? 16.664 -19.451 -11.502 1.00 79.94 325 ASP A O 1
ATOM 2435 N N . ASP A 1 326 ? 15.020 -19.509 -13.048 1.00 84.31 326 ASP A N 1
ATOM 2436 C CA . ASP A 1 326 ? 15.672 -20.365 -14.039 1.00 84.31 326 ASP A CA 1
ATOM 2437 C C . ASP A 1 326 ? 16.776 -19.655 -14.850 1.00 84.31 326 ASP A C 1
ATOM 2439 O O . ASP A 1 326 ? 17.605 -20.343 -15.450 1.00 84.31 326 ASP A O 1
ATOM 2443 N N . LEU A 1 327 ? 16.852 -18.312 -14.849 1.00 82.06 327 LEU A N 1
ATOM 2444 C CA . LEU A 1 327 ? 17.922 -17.577 -15.549 1.00 82.06 327 LEU A CA 1
ATOM 2445 C C . LEU A 1 327 ? 19.303 -18.017 -15.037 1.00 82.06 327 LEU A C 1
ATOM 2447 O O . LEU A 1 327 ? 19.557 -18.005 -13.835 1.00 82.06 327 LEU A O 1
ATOM 2451 N N . LYS A 1 328 ? 20.236 -18.381 -15.911 1.00 80.25 328 LYS A N 1
ATOM 2452 C CA . LYS A 1 328 ? 21.594 -18.767 -15.497 1.00 80.25 328 LYS A CA 1
ATOM 2453 C C . LYS A 1 328 ? 22.623 -17.991 -16.307 1.00 80.25 328 LYS A C 1
ATOM 2455 O O . LYS A 1 328 ? 22.474 -17.973 -17.529 1.00 80.25 328 LYS A O 1
ATOM 2460 N N . PRO A 1 329 ? 23.660 -17.431 -15.653 1.00 79.25 329 PRO A N 1
ATOM 2461 C CA . PRO A 1 329 ? 24.755 -16.792 -16.361 1.00 79.25 329 PRO A CA 1
ATOM 2462 C C . PRO A 1 329 ? 25.540 -17.915 -17.032 1.00 79.25 329 PRO A C 1
ATOM 2464 O O . PRO A 1 329 ? 26.198 -18.719 -16.369 1.00 79.25 329 PRO A O 1
ATOM 2467 N N . THR A 1 330 ? 25.324 -18.097 -18.326 1.00 70.94 330 THR A N 1
ATOM 2468 C CA . THR A 1 330 ? 25.870 -19.227 -19.085 1.00 70.94 330 THR A CA 1
ATOM 2469 C C . THR A 1 330 ? 26.178 -18.770 -20.489 1.00 70.94 330 THR A C 1
ATOM 2471 O O . THR A 1 330 ? 25.421 -17.973 -21.036 1.00 70.94 330 THR A O 1
ATOM 2474 N N . GLY A 1 331 ? 27.234 -19.340 -21.063 1.00 64.94 331 GLY A N 1
ATOM 2475 C CA . GLY A 1 331 ? 27.689 -18.948 -22.387 1.00 64.94 331 GLY A CA 1
ATOM 2476 C C . GLY A 1 331 ? 28.610 -17.732 -22.375 1.00 64.94 331 GLY A C 1
ATOM 2477 O O . GLY A 1 331 ? 28.985 -17.247 -21.302 1.00 64.94 331 GLY A O 1
ATOM 2478 N N . GLY A 1 332 ? 28.986 -17.283 -23.568 1.00 66.38 332 GLY A N 1
ATOM 2479 C CA . GLY A 1 332 ? 29.957 -16.211 -23.805 1.00 66.38 332 GLY A CA 1
ATOM 2480 C C . GLY A 1 332 ? 31.198 -16.712 -24.546 1.00 66.38 332 GLY A C 1
ATOM 2481 O O . GLY A 1 332 ? 31.911 -17.600 -24.066 1.00 66.38 332 GLY A O 1
ATOM 2482 N N . GLY A 1 333 ? 31.435 -16.152 -25.731 1.00 63.84 333 GLY A N 1
ATOM 2483 C CA . GLY A 1 333 ? 32.560 -16.466 -26.607 1.00 63.84 333 GLY A CA 1
ATOM 2484 C C . GLY A 1 333 ? 33.483 -15.269 -26.811 1.00 63.84 333 GLY A C 1
ATOM 2485 O O . GLY A 1 333 ? 34.700 -15.448 -26.908 1.00 63.84 333 GLY A O 1
ATOM 2486 N N . ASP A 1 334 ? 32.929 -14.060 -26.829 1.00 74.06 334 ASP A N 1
ATOM 2487 C CA . ASP A 1 334 ? 33.661 -12.800 -26.796 1.00 74.06 334 ASP A CA 1
ATOM 2488 C C . ASP A 1 334 ? 33.048 -11.785 -25.814 1.00 74.06 334 ASP A C 1
ATOM 2490 O O . ASP A 1 334 ? 32.134 -12.096 -25.057 1.00 74.06 334 ASP A O 1
ATOM 2494 N N . PHE A 1 335 ? 33.681 -10.612 -25.702 1.00 80.69 335 PHE A N 1
ATOM 2495 C CA . PHE A 1 335 ? 33.263 -9.560 -24.770 1.00 80.69 335 PHE A CA 1
ATOM 2496 C C . PHE A 1 335 ? 31.941 -8.874 -25.162 1.00 80.69 335 PHE A C 1
ATOM 2498 O O . PHE A 1 335 ? 31.206 -8.521 -24.248 1.00 80.69 335 PHE A O 1
ATOM 2505 N N . PRO A 1 336 ? 31.632 -8.625 -26.450 1.00 86.44 336 PRO A N 1
ATOM 2506 C CA . PRO A 1 336 ? 30.368 -7.993 -26.832 1.00 86.44 336 PRO A CA 1
ATOM 2507 C C . PRO A 1 336 ? 29.218 -9.001 -26.929 1.00 86.44 336 PRO A C 1
ATOM 2509 O O . PRO A 1 336 ? 29.449 -10.198 -27.041 1.00 86.44 336 PRO A O 1
ATOM 2512 N N . GLU A 1 337 ? 27.976 -8.513 -26.904 1.00 88.44 337 GLU A N 1
ATOM 2513 C CA . GLU A 1 337 ? 26.793 -9.376 -26.806 1.00 88.44 337 GLU A CA 1
ATOM 2514 C C . GLU A 1 337 ? 25.652 -9.012 -27.762 1.00 88.44 337 GLU A C 1
ATOM 2516 O O . GLU A 1 337 ? 25.594 -7.920 -28.338 1.00 88.44 337 GLU A O 1
ATOM 2521 N N . ALA A 1 338 ? 24.676 -9.924 -27.886 1.00 89.38 338 ALA A N 1
ATOM 2522 C CA . ALA A 1 338 ? 23.559 -9.842 -28.829 1.00 89.38 338 ALA A CA 1
ATOM 2523 C C . ALA A 1 338 ? 22.430 -8.865 -28.428 1.00 89.38 338 ALA A C 1
ATOM 2525 O O . ALA A 1 338 ? 21.237 -9.134 -28.629 1.00 89.38 338 ALA A O 1
ATOM 2526 N N . VAL A 1 339 ? 22.770 -7.709 -27.855 1.00 91.12 339 VAL A N 1
ATOM 2527 C CA . VAL A 1 339 ? 21.784 -6.707 -27.417 1.00 91.12 339 VAL A CA 1
ATOM 2528 C C . VAL A 1 339 ? 21.015 -6.091 -28.595 1.00 91.12 339 VAL A C 1
ATOM 2530 O O . VAL A 1 339 ? 19.825 -5.796 -28.460 1.00 91.12 339 VAL A O 1
ATOM 2533 N N . LYS A 1 340 ? 21.632 -5.965 -29.784 1.00 92.75 340 LYS A N 1
ATOM 2534 C CA . LYS A 1 340 ? 20.943 -5.505 -31.009 1.00 92.75 340 LYS A CA 1
ATOM 2535 C C . LYS A 1 340 ? 19.827 -6.472 -31.394 1.00 92.75 340 LYS A C 1
ATOM 2537 O O . LYS A 1 340 ? 18.708 -6.059 -31.711 1.00 92.75 340 LYS A O 1
ATOM 2542 N N . THR A 1 341 ? 20.109 -7.768 -31.302 1.00 92.00 341 THR A N 1
ATOM 2543 C CA . THR A 1 341 ? 19.125 -8.832 -31.527 1.00 92.00 341 THR A CA 1
ATOM 2544 C C . THR A 1 341 ? 17.986 -8.765 -30.505 1.00 92.00 341 THR A C 1
ATOM 2546 O O . THR A 1 341 ? 16.810 -8.844 -30.874 1.00 92.00 341 THR A O 1
ATOM 2549 N N . ALA A 1 342 ? 18.306 -8.554 -29.225 1.00 90.75 342 ALA A N 1
ATOM 2550 C CA . ALA A 1 342 ? 17.317 -8.434 -28.154 1.00 90.75 342 ALA A CA 1
ATOM 2551 C C . ALA A 1 342 ? 16.384 -7.225 -28.338 1.00 90.75 342 ALA A C 1
ATOM 2553 O O . ALA A 1 342 ? 15.165 -7.344 -28.198 1.00 90.75 342 ALA A O 1
ATOM 2554 N N . LEU A 1 343 ? 16.935 -6.065 -28.702 1.00 91.94 343 LEU A N 1
ATOM 2555 C CA . LEU A 1 343 ? 16.167 -4.844 -28.955 1.00 91.94 343 LEU A CA 1
ATOM 2556 C C . LEU A 1 343 ? 15.258 -4.977 -30.184 1.00 91.94 343 LEU A C 1
ATOM 2558 O O . LEU A 1 343 ? 14.102 -4.555 -30.134 1.00 91.94 343 LEU A O 1
ATOM 2562 N N . ASN A 1 344 ? 15.715 -5.639 -31.250 1.00 93.19 344 ASN A N 1
ATOM 2563 C CA . ASN A 1 344 ? 14.855 -5.976 -32.388 1.00 93.19 344 ASN A CA 1
ATOM 2564 C C . ASN A 1 344 ? 13.690 -6.891 -31.987 1.00 93.19 344 ASN A C 1
ATOM 2566 O O . ASN A 1 344 ? 12.548 -6.667 -32.397 1.00 93.19 344 ASN A O 1
ATOM 2570 N N . HIS A 1 345 ? 13.947 -7.881 -31.130 1.00 90.56 345 HIS A N 1
ATOM 2571 C CA . HIS A 1 345 ? 12.896 -8.739 -30.593 1.00 90.56 345 HIS A CA 1
ATOM 2572 C C . HIS A 1 345 ? 11.867 -7.954 -29.762 1.00 90.56 345 HIS A C 1
ATOM 2574 O O . HIS A 1 345 ? 10.665 -8.227 -29.825 1.00 90.56 345 HIS A O 1
ATOM 2580 N N . VAL A 1 346 ? 12.315 -6.946 -29.008 1.00 88.50 346 VAL A N 1
ATOM 2581 C CA . VAL A 1 346 ? 11.433 -6.044 -28.251 1.00 88.50 346 VAL A CA 1
ATOM 2582 C C . VAL A 1 346 ? 10.575 -5.201 -29.184 1.00 88.50 346 VAL A C 1
ATOM 2584 O O . VAL A 1 346 ? 9.365 -5.136 -28.977 1.00 88.50 346 VAL A O 1
ATOM 2587 N N . ILE A 1 347 ? 11.161 -4.616 -30.232 1.00 90.38 347 ILE A N 1
ATOM 2588 C CA . ILE A 1 347 ? 10.423 -3.857 -31.254 1.00 90.38 347 ILE A CA 1
ATOM 2589 C C . ILE A 1 347 ? 9.332 -4.734 -31.876 1.00 90.38 347 ILE A C 1
ATOM 2591 O O . ILE A 1 347 ? 8.163 -4.349 -31.869 1.00 90.38 347 ILE A O 1
ATOM 2595 N N . MET A 1 348 ? 9.687 -5.947 -32.311 1.00 90.00 348 MET A N 1
ATOM 2596 C CA . MET A 1 348 ? 8.735 -6.924 -32.848 1.00 90.00 348 MET A CA 1
ATOM 2597 C C . MET A 1 348 ? 7.612 -7.234 -31.847 1.00 90.00 348 MET A C 1
ATOM 2599 O O . MET A 1 348 ? 6.437 -7.228 -32.205 1.00 90.00 348 MET A O 1
ATOM 2603 N N . THR A 1 349 ? 7.954 -7.470 -30.578 1.00 86.00 349 THR A N 1
ATOM 2604 C CA . THR A 1 349 ? 6.974 -7.777 -29.525 1.00 86.00 349 THR A CA 1
ATOM 2605 C C . THR A 1 349 ? 6.013 -6.610 -29.288 1.00 86.00 349 THR A C 1
ATOM 2607 O O . THR A 1 349 ? 4.812 -6.815 -29.109 1.00 86.00 349 THR A O 1
ATOM 2610 N N . VAL A 1 350 ? 6.518 -5.376 -29.280 1.00 84.56 350 VAL A N 1
ATOM 2611 C CA . VAL A 1 350 ? 5.696 -4.172 -29.109 1.00 84.56 350 VAL A CA 1
ATOM 2612 C C . VAL A 1 350 ? 4.772 -3.969 -30.306 1.00 84.56 350 VAL A C 1
ATOM 2614 O O . VAL A 1 350 ? 3.598 -3.651 -30.106 1.00 84.56 350 VAL A O 1
ATOM 2617 N N . ASP A 1 351 ? 5.261 -4.191 -31.525 1.00 87.56 351 ASP A N 1
ATOM 2618 C CA . ASP A 1 351 ? 4.449 -4.130 -32.741 1.00 87.56 351 ASP A CA 1
ATOM 2619 C C . ASP A 1 351 ? 3.320 -5.174 -32.702 1.00 87.56 351 ASP A C 1
ATOM 2621 O O . ASP A 1 351 ? 2.154 -4.821 -32.897 1.00 87.56 351 ASP A O 1
ATOM 2625 N N . ASP A 1 352 ? 3.624 -6.419 -32.324 1.00 85.75 352 ASP A N 1
ATOM 2626 C CA . ASP A 1 352 ? 2.626 -7.482 -32.159 1.00 85.75 352 ASP A CA 1
ATOM 2627 C C . ASP A 1 352 ? 1.574 -7.115 -31.095 1.00 85.75 352 ASP A C 1
ATOM 2629 O O . ASP A 1 352 ? 0.372 -7.307 -31.303 1.00 85.75 352 ASP A O 1
ATOM 2633 N N . ILE A 1 353 ? 1.974 -6.529 -29.959 1.00 80.19 353 ILE A N 1
ATOM 2634 C CA . ILE A 1 353 ? 1.041 -6.080 -28.909 1.00 80.19 353 ILE A CA 1
ATOM 2635 C C . ILE A 1 353 ? 0.168 -4.921 -29.396 1.00 80.19 353 ILE A C 1
ATOM 2637 O O . ILE A 1 353 ? -1.035 -4.881 -29.108 1.00 80.19 353 ILE A O 1
ATOM 2641 N N . ARG A 1 354 ? 0.751 -3.964 -30.120 1.00 84.81 354 ARG A N 1
ATOM 2642 C CA . ARG A 1 354 ? 0.017 -2.822 -30.675 1.00 84.81 354 ARG A CA 1
ATOM 2643 C C . ARG A 1 354 ? -0.989 -3.267 -31.730 1.00 84.81 354 ARG A C 1
ATOM 2645 O O . ARG A 1 354 ? -2.097 -2.734 -31.746 1.00 84.81 354 ARG A O 1
ATOM 2652 N N . ALA A 1 355 ? -0.644 -4.273 -32.530 1.00 85.19 355 ALA A N 1
ATOM 2653 C CA . ALA A 1 355 ? -1.524 -4.860 -33.532 1.00 85.19 355 ALA A CA 1
ATOM 2654 C C . ALA A 1 355 ? -2.655 -5.702 -32.915 1.00 85.19 355 ALA A C 1
ATOM 2656 O O . ALA A 1 355 ? -3.799 -5.615 -33.354 1.00 85.19 355 ALA A O 1
ATOM 2657 N N . THR A 1 356 ? -2.356 -6.510 -31.894 1.00 78.31 356 THR A N 1
ATOM 2658 C CA . THR A 1 356 ? -3.307 -7.501 -31.354 1.00 78.31 356 THR A CA 1
ATOM 2659 C C . THR A 1 356 ? -4.150 -6.997 -30.185 1.00 78.31 356 THR A C 1
ATOM 2661 O O . THR A 1 356 ? -5.288 -7.434 -30.024 1.00 78.31 356 THR A O 1
ATOM 2664 N N . VAL A 1 357 ? -3.615 -6.101 -29.348 1.00 72.62 357 VAL A N 1
ATOM 2665 C CA . VAL A 1 357 ? -4.275 -5.669 -28.105 1.00 72.62 357 VAL A CA 1
ATOM 2666 C C . VAL A 1 357 ? -4.755 -4.228 -28.184 1.00 72.62 357 VAL A C 1
ATOM 2668 O O . VAL A 1 357 ? -5.924 -3.957 -27.920 1.00 72.62 357 VAL A O 1
ATOM 2671 N N . SER A 1 358 ? -3.854 -3.283 -28.462 1.00 72.06 358 SER A N 1
ATOM 2672 C CA . SER A 1 358 ? -4.200 -1.859 -28.514 1.00 72.06 358 SER A CA 1
ATOM 2673 C C . SER A 1 358 ? -3.087 -1.050 -29.162 1.00 72.06 358 SER A C 1
ATOM 2675 O O . SER A 1 358 ? -1.982 -0.981 -28.618 1.00 72.06 358 SER A O 1
ATOM 2677 N N . ALA A 1 359 ? -3.415 -0.336 -30.241 1.00 75.12 359 ALA A N 1
ATOM 2678 C CA . ALA A 1 359 ? -2.497 0.574 -30.931 1.00 75.12 359 ALA A CA 1
ATOM 2679 C C . ALA A 1 359 ? -1.963 1.704 -30.026 1.00 75.12 359 ALA A C 1
ATOM 2681 O O . ALA A 1 359 ? -0.936 2.307 -30.314 1.00 75.12 359 ALA A O 1
ATOM 2682 N N . THR A 1 360 ? -2.635 1.972 -28.900 1.00 76.94 360 THR A N 1
ATOM 2683 C CA . THR A 1 360 ? -2.221 2.985 -27.912 1.00 76.94 360 THR A CA 1
ATOM 2684 C C . THR A 1 360 ? -1.291 2.443 -26.820 1.00 76.94 360 THR A C 1
ATOM 2686 O O . THR A 1 360 ? -0.944 3.181 -25.894 1.00 76.94 360 THR A O 1
ATOM 2689 N N . SER A 1 361 ? -0.894 1.166 -26.897 1.00 79.25 361 SER A N 1
ATOM 2690 C CA . SER A 1 361 ? 0.022 0.550 -25.929 1.00 79.25 361 SER A CA 1
ATOM 2691 C C . SER A 1 361 ? 1.376 1.261 -25.937 1.00 79.25 361 SER A C 1
ATOM 2693 O O . SER A 1 361 ? 1.956 1.541 -26.993 1.00 79.25 361 SER A O 1
ATOM 2695 N N . ARG A 1 362 ? 1.873 1.565 -24.737 1.00 85.12 362 ARG A N 1
ATOM 2696 C CA . ARG A 1 362 ? 3.164 2.220 -24.516 1.00 85.12 362 ARG A CA 1
ATOM 2697 C C . ARG A 1 362 ? 4.143 1.188 -23.972 1.00 85.12 362 ARG A C 1
ATOM 2699 O O . ARG A 1 362 ? 3.740 0.279 -23.255 1.00 85.12 362 ARG A O 1
ATOM 2706 N N . ALA A 1 363 ? 5.410 1.334 -24.315 1.00 85.94 363 ALA A N 1
ATOM 2707 C CA . ALA A 1 363 ? 6.471 0.465 -23.836 1.00 85.94 363 ALA A CA 1
ATOM 2708 C C . ALA A 1 363 ? 7.637 1.332 -23.379 1.00 85.94 363 ALA A C 1
ATOM 2710 O O . ALA A 1 363 ? 7.795 2.456 -23.852 1.00 85.94 363 ALA A O 1
ATOM 2711 N N . LEU A 1 364 ? 8.425 0.803 -22.455 1.00 89.12 364 LEU A N 1
ATOM 2712 C CA . LEU A 1 364 ? 9.739 1.330 -22.119 1.00 89.12 364 LEU A CA 1
ATOM 2713 C C . LEU A 1 364 ? 10.689 0.147 -21.948 1.00 89.12 364 LEU A C 1
ATOM 2715 O O . LEU A 1 364 ? 10.242 -0.998 -21.855 1.00 89.12 364 LEU A O 1
ATOM 2719 N N . VAL A 1 365 ? 11.988 0.411 -21.913 1.00 89.62 365 VAL A N 1
ATOM 2720 C CA . VAL A 1 365 ? 13.017 -0.613 -21.743 1.00 89.62 365 VAL A CA 1
ATOM 2721 C C . VAL A 1 365 ? 13.900 -0.256 -20.557 1.00 89.62 365 VAL A C 1
ATOM 2723 O O . VAL A 1 365 ? 14.451 0.836 -20.490 1.00 89.62 365 VAL A O 1
ATOM 2726 N N . PHE A 1 366 ? 14.040 -1.205 -19.637 1.00 90.88 366 PHE A N 1
ATOM 2727 C CA . PHE A 1 366 ? 15.080 -1.238 -18.620 1.00 90.88 366 PHE A CA 1
ATOM 2728 C C . PHE A 1 366 ? 16.054 -2.297 -19.089 1.00 90.88 366 PHE A C 1
ATOM 2730 O O . PHE A 1 366 ? 15.647 -3.450 -19.258 1.00 90.88 366 PHE A O 1
ATOM 2737 N N . LEU A 1 367 ? 17.282 -1.872 -19.351 1.00 92.00 367 LEU A N 1
ATOM 2738 C CA . LEU A 1 367 ? 18.362 -2.712 -19.826 1.00 92.00 367 LEU A CA 1
ATOM 2739 C C . LEU A 1 367 ? 19.368 -2.893 -18.693 1.00 92.00 367 LEU A C 1
ATOM 2741 O O . LEU A 1 367 ? 19.917 -1.918 -18.189 1.00 92.00 367 LEU A O 1
ATOM 2745 N N . TYR A 1 368 ? 19.591 -4.138 -18.293 1.00 92.25 368 TYR A N 1
ATOM 2746 C CA . TYR A 1 368 ? 20.620 -4.510 -17.324 1.00 92.25 368 TYR A CA 1
ATOM 2747 C C . TYR A 1 368 ? 21.721 -5.252 -18.073 1.00 92.25 368 TYR A C 1
ATOM 2749 O O . TYR A 1 368 ? 21.405 -6.259 -18.705 1.00 92.25 368 TYR A O 1
ATOM 2757 N N . THR A 1 369 ? 22.955 -4.748 -18.039 1.00 91.50 369 THR A N 1
ATOM 2758 C CA . THR A 1 369 ? 24.054 -5.247 -18.886 1.00 91.50 369 THR A CA 1
ATOM 2759 C C . THR A 1 369 ? 25.430 -4.966 -18.285 1.00 91.50 369 THR A C 1
ATOM 2761 O O . THR A 1 369 ? 25.591 -4.020 -17.502 1.00 91.50 369 THR A O 1
ATOM 2764 N N . ASP A 1 370 ? 26.428 -5.770 -18.652 1.00 90.00 370 ASP A N 1
ATOM 2765 C CA . ASP A 1 370 ? 27.837 -5.502 -18.353 1.00 90.00 370 ASP A CA 1
ATOM 2766 C C . ASP A 1 370 ? 28.760 -5.396 -19.583 1.00 90.00 370 ASP A C 1
ATOM 2768 O O . ASP A 1 370 ? 29.907 -4.960 -19.434 1.00 90.00 370 ASP A O 1
ATOM 2772 N N . ALA A 1 371 ? 28.243 -5.699 -20.775 1.00 90.06 371 ALA A N 1
ATOM 2773 C CA . ALA A 1 371 ? 28.976 -5.759 -22.035 1.00 90.06 371 ALA A CA 1
ATOM 2774 C C . ALA A 1 371 ? 28.455 -4.786 -23.120 1.00 90.06 371 ALA A C 1
ATOM 2776 O O . ALA A 1 371 ? 27.296 -4.361 -23.080 1.00 90.06 371 ALA A O 1
ATOM 2777 N N . PRO A 1 372 ? 29.286 -4.423 -24.121 1.00 91.00 372 PRO A N 1
ATOM 2778 C CA . PRO A 1 372 ? 28.866 -3.615 -25.267 1.00 91.00 372 PRO A CA 1
ATOM 2779 C C . PRO A 1 372 ? 28.110 -4.445 -26.326 1.00 91.00 372 PRO A C 1
ATOM 2781 O O . PRO A 1 372 ? 28.228 -5.670 -26.351 1.00 91.00 372 PRO A O 1
ATOM 2784 N N . PRO A 1 373 ? 27.393 -3.807 -27.273 1.00 91.44 373 PRO A N 1
ATOM 2785 C CA . PRO A 1 373 ? 26.885 -4.493 -28.464 1.00 91.44 373 PRO A CA 1
ATOM 2786 C C . PRO A 1 373 ? 28.015 -4.977 -29.382 1.00 91.44 373 PRO A C 1
ATOM 2788 O O . PRO A 1 373 ? 29.087 -4.366 -29.420 1.00 91.44 373 PRO A O 1
ATOM 2791 N N . HIS A 1 374 ? 27.752 -5.985 -30.225 1.00 89.94 374 HIS A N 1
ATOM 2792 C CA . HIS A 1 374 ? 28.670 -6.295 -31.324 1.00 89.94 374 HIS A CA 1
ATOM 2793 C C . HIS A 1 374 ? 28.786 -5.105 -32.282 1.00 89.94 374 HIS A C 1
ATOM 2795 O O . HIS A 1 374 ? 27.845 -4.717 -32.985 1.00 89.94 374 HIS A O 1
ATOM 2801 N N . HIS A 1 375 ? 29.982 -4.535 -32.321 1.00 89.19 375 HIS A N 1
ATOM 2802 C CA . HIS A 1 375 ? 30.315 -3.382 -33.143 1.00 89.19 375 HIS A CA 1
ATOM 2803 C C . HIS A 1 375 ? 31.754 -3.479 -33.656 1.00 89.19 375 HIS A C 1
ATOM 2805 O O . HIS A 1 375 ? 32.611 -4.093 -33.013 1.00 89.19 375 HIS A O 1
ATOM 2811 N N . GLN A 1 376 ? 32.065 -2.809 -34.766 1.00 84.88 376 GLN A N 1
ATOM 2812 C CA . GLN A 1 376 ? 33.398 -2.864 -35.375 1.00 84.88 376 GLN A CA 1
ATOM 2813 C C . GLN A 1 376 ? 34.510 -2.442 -34.395 1.00 84.88 376 GLN A C 1
ATOM 2815 O O . GLN A 1 376 ? 35.583 -3.045 -34.353 1.00 84.88 376 GLN A O 1
ATOM 2820 N N . THR A 1 377 ? 34.240 -1.443 -33.549 1.00 84.31 377 THR A N 1
ATOM 2821 C CA . THR A 1 377 ? 35.190 -0.957 -32.529 1.00 84.31 377 THR A CA 1
ATOM 2822 C C . THR A 1 377 ? 35.433 -1.958 -31.400 1.00 84.31 377 THR A C 1
ATOM 2824 O O . THR A 1 377 ? 36.487 -1.915 -30.771 1.00 84.31 377 THR A O 1
ATOM 2827 N N . THR A 1 378 ? 34.501 -2.885 -31.176 1.00 83.88 378 THR A N 1
ATOM 2828 C CA . THR A 1 378 ? 34.595 -3.926 -30.141 1.00 83.88 378 THR A CA 1
ATOM 2829 C C . THR A 1 378 ? 35.308 -5.195 -30.621 1.00 83.88 378 THR A C 1
ATOM 2831 O O . THR A 1 378 ? 35.643 -6.047 -29.805 1.00 83.88 378 THR A O 1
ATOM 2834 N N . ARG A 1 379 ? 35.610 -5.291 -31.930 1.00 80.19 379 ARG A N 1
ATOM 2835 C CA . ARG A 1 379 ? 36.403 -6.365 -32.565 1.00 80.19 379 ARG A CA 1
ATOM 2836 C C . ARG A 1 379 ? 35.885 -7.784 -32.276 1.00 80.19 379 ARG A C 1
ATOM 2838 O O . ARG A 1 379 ? 36.673 -8.700 -32.053 1.00 80.19 379 ARG A O 1
ATOM 2845 N N . SER A 1 380 ? 34.565 -7.947 -32.293 1.00 81.56 380 SER A N 1
ATOM 2846 C CA . SER A 1 380 ? 33.895 -9.237 -32.106 1.00 81.56 380 SER A CA 1
ATOM 2847 C C . SER A 1 380 ? 34.004 -10.145 -33.337 1.00 81.56 380 SER A C 1
ATOM 2849 O O . SER A 1 380 ? 33.893 -9.681 -34.473 1.00 81.56 380 SER A O 1
ATOM 2851 N N . ASN A 1 381 ? 34.127 -11.457 -33.108 1.00 80.81 381 ASN A N 1
ATOM 2852 C CA . ASN A 1 381 ? 34.037 -12.475 -34.166 1.00 80.81 381 ASN A CA 1
ATOM 2853 C C . ASN A 1 381 ? 32.581 -12.843 -34.514 1.00 80.81 381 ASN A C 1
ATOM 2855 O O . ASN A 1 381 ? 32.327 -13.496 -35.527 1.00 80.81 381 ASN A O 1
ATOM 2859 N N . ASN A 1 382 ? 31.628 -12.432 -33.678 1.00 86.06 382 ASN A N 1
ATOM 2860 C CA . ASN A 1 382 ? 30.202 -12.717 -33.798 1.00 86.06 382 ASN A CA 1
ATOM 2861 C C . ASN A 1 382 ? 29.415 -11.604 -34.510 1.00 86.06 382 ASN A C 1
ATOM 2863 O O . ASN A 1 382 ? 28.273 -11.836 -34.903 1.00 86.06 382 ASN A O 1
ATOM 2867 N N . GLN A 1 383 ? 30.024 -10.441 -34.778 1.00 87.00 383 GLN A N 1
ATOM 2868 C CA . GLN A 1 383 ? 29.357 -9.311 -35.442 1.00 87.00 383 GLN A CA 1
ATOM 2869 C C . GLN A 1 383 ? 28.698 -9.700 -36.778 1.00 87.00 383 GLN A C 1
ATOM 2871 O O . GLN A 1 383 ? 27.552 -9.338 -37.024 1.00 87.00 383 GLN A O 1
ATOM 2876 N N . SER A 1 384 ? 29.391 -10.458 -37.638 1.00 88.25 384 SER A N 1
ATOM 2877 C CA . SER A 1 384 ? 28.828 -10.874 -38.936 1.00 88.25 384 SER A CA 1
ATOM 2878 C C . SER A 1 384 ? 27.620 -11.799 -38.769 1.00 88.25 384 SER A C 1
ATOM 2880 O O . SER A 1 384 ? 26.628 -11.642 -39.472 1.00 88.25 384 SER A O 1
ATOM 2882 N N . ARG A 1 385 ? 27.668 -12.702 -37.780 1.00 88.50 385 ARG A N 1
ATOM 2883 C CA . ARG A 1 385 ? 26.557 -13.612 -37.466 1.00 88.50 385 ARG A CA 1
ATOM 2884 C C . ARG A 1 385 ? 25.339 -12.861 -36.939 1.00 88.50 385 ARG A C 1
ATOM 2886 O O . ARG A 1 385 ? 24.222 -13.211 -37.298 1.00 88.50 385 ARG A O 1
ATOM 2893 N N . GLU A 1 386 ? 25.546 -11.834 -36.112 1.00 90.06 386 GLU A N 1
ATOM 2894 C CA . GLU A 1 386 ? 24.447 -10.991 -35.633 1.00 90.06 386 GLU A CA 1
ATOM 2895 C C . GLU A 1 386 ? 23.790 -10.210 -36.775 1.00 90.06 386 GLU A C 1
ATOM 2897 O O . GLU A 1 386 ? 22.563 -10.153 -36.852 1.00 90.06 386 GLU A O 1
ATOM 2902 N N . ILE A 1 387 ? 24.589 -9.646 -37.685 1.00 90.81 387 ILE A N 1
ATOM 2903 C CA . ILE A 1 387 ? 24.076 -8.927 -38.856 1.00 90.81 387 ILE A CA 1
ATOM 2904 C C . ILE A 1 387 ? 23.222 -9.856 -39.726 1.00 90.81 387 ILE A C 1
ATOM 2906 O O . ILE A 1 387 ? 22.078 -9.512 -40.021 1.00 90.81 387 ILE A O 1
ATOM 2910 N N . GLU A 1 388 ? 23.743 -11.035 -40.081 1.00 91.00 388 GLU A N 1
ATOM 2911 C CA . GLU A 1 388 ? 23.022 -12.037 -40.880 1.00 91.00 388 GLU A CA 1
ATOM 2912 C C . GLU A 1 388 ? 21.717 -12.462 -40.193 1.00 91.00 388 GLU A C 1
ATOM 2914 O O . GLU A 1 388 ? 20.647 -12.384 -40.792 1.00 91.00 388 GLU A O 1
ATOM 2919 N N . ALA A 1 389 ? 21.764 -12.806 -38.902 1.00 89.81 389 ALA A N 1
ATOM 2920 C CA . ALA A 1 389 ? 20.583 -13.242 -38.158 1.00 89.81 389 ALA A CA 1
ATOM 2921 C C . ALA A 1 389 ? 19.498 -12.157 -38.036 1.00 89.81 389 ALA A C 1
ATOM 2923 O O . ALA A 1 389 ? 18.304 -12.472 -38.019 1.00 89.81 389 ALA A O 1
ATOM 2924 N N . ILE A 1 390 ? 19.889 -10.881 -37.942 1.00 92.56 390 ILE A N 1
ATOM 2925 C CA . ILE A 1 390 ? 18.941 -9.764 -37.932 1.00 92.56 390 ILE A CA 1
ATOM 2926 C C . ILE A 1 390 ? 18.334 -9.554 -39.323 1.00 92.56 390 ILE A C 1
ATOM 2928 O O . ILE A 1 390 ? 17.123 -9.367 -39.425 1.00 92.56 390 ILE A O 1
ATOM 2932 N N . GLN A 1 391 ? 19.144 -9.608 -40.382 1.00 93.06 391 GLN A N 1
ATOM 2933 C CA . GLN A 1 391 ? 18.690 -9.417 -41.763 1.00 93.06 391 GLN A CA 1
ATOM 2934 C C . GLN A 1 391 ? 17.784 -10.557 -42.251 1.00 93.06 391 GLN A C 1
ATOM 2936 O O . GLN A 1 391 ? 16.795 -10.299 -42.939 1.00 93.06 391 GLN A O 1
ATOM 2941 N N . ASP A 1 392 ? 18.063 -11.795 -41.841 1.00 92.44 392 ASP A N 1
ATOM 2942 C CA . ASP A 1 392 ? 17.268 -12.979 -42.181 1.00 92.44 392 ASP A CA 1
ATOM 2943 C C . ASP A 1 392 ? 15.866 -12.963 -41.550 1.00 92.44 392 ASP A C 1
ATOM 2945 O O . ASP A 1 392 ? 14.966 -13.684 -41.994 1.00 92.44 392 ASP A O 1
ATOM 2949 N N . ASN A 1 393 ? 15.641 -12.137 -40.521 1.00 91.38 393 ASN A N 1
ATOM 2950 C CA . ASN A 1 393 ? 14.341 -11.999 -39.881 1.00 91.38 393 ASN A CA 1
ATOM 2951 C C . ASN A 1 393 ? 13.593 -10.750 -40.384 1.00 91.38 393 ASN A C 1
ATOM 2953 O O . ASN A 1 393 ? 13.818 -9.646 -39.883 1.00 91.38 393 ASN A O 1
ATOM 2957 N N . PRO A 1 394 ? 12.589 -10.892 -41.273 1.00 89.75 394 PRO A N 1
ATOM 2958 C CA . PRO A 1 394 ? 11.884 -9.747 -41.854 1.00 89.75 394 PRO A CA 1
ATOM 2959 C C . PRO A 1 394 ? 11.061 -8.944 -40.835 1.00 89.75 394 PRO A C 1
ATOM 2961 O O . PRO A 1 394 ? 10.600 -7.846 -41.144 1.00 89.75 394 PRO A O 1
ATOM 2964 N N . LYS A 1 395 ? 10.844 -9.470 -39.621 1.00 89.19 395 LYS A N 1
ATOM 2965 C CA . LYS A 1 395 ? 10.172 -8.740 -38.538 1.00 89.19 395 LYS A CA 1
ATOM 2966 C C . LYS A 1 395 ? 11.111 -7.797 -37.779 1.00 89.19 395 LYS A C 1
ATOM 2968 O O . LYS A 1 395 ? 10.631 -6.921 -37.059 1.00 89.19 395 LYS A O 1
ATOM 2973 N N . TYR A 1 396 ? 12.428 -7.954 -37.911 1.00 92.44 396 TYR A N 1
ATOM 2974 C CA . TYR A 1 396 ? 13.435 -7.165 -37.197 1.00 92.44 396 TYR A CA 1
ATOM 2975 C C . TYR A 1 396 ? 13.754 -5.864 -37.937 1.00 92.44 396 TYR A C 1
ATOM 2977 O O . TYR A 1 396 ? 14.843 -5.635 -38.452 1.00 92.44 396 TYR A O 1
ATOM 2985 N N . ARG A 1 397 ? 12.763 -4.970 -37.976 1.00 91.88 397 ARG A N 1
ATOM 2986 C CA . ARG A 1 397 ? 12.867 -3.689 -38.694 1.00 91.88 397 ARG A CA 1
ATOM 2987 C C . ARG A 1 397 ? 13.760 -2.639 -38.027 1.00 91.88 397 ARG A C 1
ATOM 2989 O O . ARG A 1 397 ? 14.004 -1.601 -38.634 1.00 91.88 397 ARG A O 1
ATOM 2996 N N . GLY A 1 398 ? 14.201 -2.878 -36.791 1.00 88.69 398 GLY A N 1
ATOM 2997 C CA . GLY A 1 398 ? 15.173 -2.020 -36.117 1.00 88.69 398 GLY A CA 1
ATOM 2998 C C . GLY A 1 398 ? 16.560 -2.093 -36.759 1.00 88.69 398 GLY A C 1
ATOM 2999 O O . GLY A 1 398 ? 17.322 -1.140 -36.646 1.00 88.69 398 GLY A O 1
ATOM 3000 N N . GLY A 1 399 ? 16.845 -3.177 -37.490 1.00 92.25 399 GLY A N 1
ATOM 3001 C CA . GLY A 1 399 ? 18.095 -3.363 -38.219 1.00 92.25 399 GLY A CA 1
ATOM 3002 C C . GLY A 1 399 ? 19.278 -3.692 -37.309 1.00 92.25 399 GLY A C 1
ATOM 3003 O O . GLY A 1 399 ? 19.141 -3.806 -36.090 1.00 92.25 399 GLY A O 1
ATOM 3004 N N . HIS A 1 400 ? 20.441 -3.904 -37.924 1.00 91.88 400 HIS A N 1
ATOM 3005 C CA . HIS A 1 400 ? 21.691 -4.198 -37.213 1.00 91.88 400 HIS A CA 1
ATOM 3006 C C . HIS A 1 400 ? 22.513 -2.938 -36.903 1.00 91.88 400 HIS A C 1
ATOM 3008 O O . HIS A 1 400 ? 23.435 -3.010 -36.091 1.00 91.88 400 HIS A O 1
ATOM 3014 N N . ASP A 1 401 ? 22.200 -1.815 -37.556 1.00 92.38 401 ASP A N 1
ATOM 3015 C CA . ASP A 1 401 ? 22.849 -0.522 -37.352 1.00 92.38 401 ASP A CA 1
ATOM 3016 C C . ASP A 1 401 ? 22.363 0.133 -36.051 1.00 92.38 401 ASP A C 1
ATOM 3018 O O . ASP A 1 401 ? 21.157 0.271 -35.818 1.00 92.38 401 ASP A O 1
ATOM 3022 N N . TRP A 1 402 ? 23.299 0.540 -35.190 1.00 92.06 402 TRP A N 1
ATOM 3023 C CA . TRP A 1 402 ? 22.976 1.097 -33.872 1.00 92.06 402 TRP A CA 1
ATOM 3024 C C . TRP A 1 402 ? 22.109 2.365 -33.939 1.00 92.06 402 TRP A C 1
ATOM 3026 O O . TRP A 1 402 ? 21.152 2.500 -33.172 1.00 92.06 402 TRP A O 1
ATOM 3036 N N . PHE A 1 403 ? 22.372 3.273 -34.885 1.00 91.88 403 PHE A N 1
ATOM 3037 C CA . PHE A 1 403 ? 21.608 4.519 -35.025 1.00 91.88 403 PHE A CA 1
ATOM 3038 C C . PHE A 1 403 ? 20.258 4.309 -35.722 1.00 91.88 403 PHE A C 1
ATOM 3040 O O . PHE A 1 403 ? 19.291 5.020 -35.439 1.00 91.88 403 PHE A O 1
ATOM 3047 N N . GLN A 1 404 ? 20.130 3.317 -36.603 1.00 92.50 404 GLN A N 1
ATOM 3048 C CA . GLN A 1 404 ? 18.841 2.855 -37.117 1.00 92.50 404 GLN A CA 1
ATOM 3049 C C . GLN A 1 404 ? 17.969 2.304 -35.986 1.00 92.50 404 GLN A C 1
ATOM 3051 O O . GLN A 1 404 ? 16.785 2.646 -35.899 1.00 92.50 404 GLN A O 1
ATOM 3056 N N . LEU A 1 405 ? 18.553 1.504 -35.095 1.00 92.69 405 LEU A N 1
ATOM 3057 C CA . LEU A 1 405 ? 17.870 0.942 -33.937 1.00 92.69 405 LEU A CA 1
ATOM 3058 C C . LEU A 1 405 ? 17.394 2.053 -32.987 1.00 92.69 405 LEU A C 1
ATOM 3060 O O . LEU A 1 405 ? 16.225 2.066 -32.593 1.00 92.69 405 LEU A O 1
ATOM 3064 N N . GLN A 1 406 ? 18.268 3.025 -32.695 1.00 93.56 406 GLN A N 1
ATOM 3065 C CA . GLN A 1 406 ? 17.951 4.228 -31.917 1.00 93.56 406 GLN A CA 1
ATOM 3066 C C . GLN A 1 406 ? 16.766 4.990 -32.522 1.00 93.56 406 GLN A C 1
ATOM 3068 O O . GLN A 1 406 ? 15.768 5.215 -31.834 1.00 93.56 406 GLN A O 1
ATOM 3073 N N . ARG A 1 407 ? 16.831 5.337 -33.816 1.00 92.88 407 ARG A N 1
ATOM 3074 C CA . ARG A 1 407 ? 15.750 6.040 -34.532 1.00 92.88 407 ARG A CA 1
ATOM 3075 C C . ARG A 1 407 ? 14.441 5.259 -34.488 1.00 92.88 407 ARG A C 1
ATOM 3077 O O . ARG A 1 407 ? 13.402 5.818 -34.162 1.00 92.88 407 ARG A O 1
ATOM 3084 N N . THR A 1 408 ? 14.498 3.949 -34.717 1.00 93.38 408 THR A N 1
ATOM 3085 C CA . THR A 1 408 ? 13.307 3.089 -34.691 1.00 93.38 408 THR A CA 1
ATOM 3086 C C . THR A 1 408 ? 12.635 3.092 -33.316 1.00 93.38 408 THR A C 1
ATOM 3088 O O . THR A 1 408 ? 11.409 3.166 -33.223 1.00 93.38 408 THR A O 1
ATOM 3091 N N . LEU A 1 409 ? 13.409 3.038 -32.229 1.00 91.94 409 LEU A N 1
ATOM 3092 C CA . LEU A 1 409 ? 12.870 3.113 -30.867 1.00 91.94 409 LEU A CA 1
ATOM 3093 C C . LEU A 1 409 ? 12.284 4.497 -30.557 1.00 91.94 409 LEU A C 1
ATOM 3095 O O . LEU A 1 409 ? 11.219 4.575 -29.937 1.00 91.94 409 LEU A O 1
ATOM 3099 N N . GLN A 1 410 ? 12.928 5.570 -31.025 1.00 92.00 410 GLN A N 1
ATOM 3100 C CA . GLN A 1 410 ? 12.433 6.944 -30.889 1.00 92.00 410 GLN A CA 1
ATOM 3101 C C . GLN A 1 410 ? 11.113 7.153 -31.640 1.00 92.00 410 GLN A C 1
ATOM 3103 O O . GLN A 1 410 ? 10.145 7.623 -31.038 1.00 92.00 410 GLN A O 1
ATOM 3108 N N . ASP A 1 411 ? 11.027 6.712 -32.896 1.00 92.50 411 ASP A N 1
ATOM 3109 C CA . ASP A 1 411 ? 9.813 6.777 -33.722 1.00 92.50 411 ASP A CA 1
ATOM 3110 C C . ASP A 1 411 ? 8.648 6.016 -33.078 1.00 92.50 411 ASP A C 1
ATOM 3112 O O . ASP A 1 411 ? 7.484 6.417 -33.154 1.00 92.50 411 ASP A O 1
ATOM 3116 N N . LEU A 1 412 ? 8.954 4.917 -32.384 1.00 89.19 412 LEU A N 1
ATOM 3117 C CA . LEU A 1 412 ? 7.968 4.137 -31.641 1.00 89.19 412 LEU A CA 1
ATOM 3118 C C . LEU A 1 412 ? 7.639 4.700 -30.258 1.00 89.19 412 LEU A C 1
ATOM 3120 O O . LEU A 1 412 ? 6.729 4.173 -29.600 1.00 89.19 412 LEU A O 1
ATOM 3124 N N . GLY A 1 413 ? 8.350 5.736 -29.814 1.00 89.75 413 GLY A N 1
ATOM 3125 C CA . GLY A 1 413 ? 8.234 6.324 -28.487 1.00 89.75 413 GLY A CA 1
ATOM 3126 C C . GLY A 1 413 ? 8.551 5.329 -27.371 1.00 89.75 413 GLY A C 1
ATOM 3127 O O . GLY A 1 413 ? 7.801 5.276 -26.393 1.00 89.75 413 GLY A O 1
ATOM 3128 N N . ILE A 1 414 ? 9.595 4.511 -27.545 1.00 90.31 414 ILE A N 1
ATOM 3129 C CA . ILE A 1 414 ? 10.068 3.506 -26.583 1.00 90.31 414 ILE A CA 1
ATOM 3130 C C . ILE A 1 414 ? 11.370 4.017 -25.941 1.00 90.31 414 ILE A C 1
ATOM 3132 O O . ILE A 1 414 ? 12.439 3.852 -26.527 1.00 90.31 414 ILE A O 1
ATOM 3136 N N . PRO A 1 415 ? 11.318 4.642 -24.751 1.00 92.00 415 PRO A N 1
ATOM 3137 C CA . PRO A 1 415 ? 12.525 5.090 -24.069 1.00 92.00 415 PRO A CA 1
ATOM 3138 C C . PRO A 1 415 ? 13.306 3.904 -23.488 1.00 92.00 415 PRO A C 1
ATOM 3140 O O . PRO A 1 415 ? 12.713 2.966 -22.945 1.00 92.00 415 PRO A O 1
ATOM 3143 N N . VAL A 1 416 ? 14.635 3.978 -23.576 1.00 92.44 416 VAL A N 1
ATOM 3144 C CA . VAL A 1 416 ? 15.577 2.992 -23.030 1.00 92.44 416 VAL A CA 1
ATOM 3145 C C . VAL A 1 416 ? 16.319 3.612 -21.850 1.00 92.44 416 VAL A C 1
ATOM 3147 O O . VAL A 1 416 ? 16.836 4.721 -21.958 1.00 92.44 416 VAL A O 1
ATOM 3150 N N . TYR A 1 417 ? 16.367 2.894 -20.733 1.00 94.25 417 TYR A N 1
ATOM 3151 C CA . TYR A 1 417 ? 17.141 3.249 -19.549 1.00 94.25 417 TYR A CA 1
ATOM 3152 C C . TYR A 1 417 ? 18.068 2.095 -19.203 1.00 94.25 417 TYR A C 1
ATOM 3154 O O . TYR A 1 417 ? 17.611 0.955 -19.071 1.00 94.25 417 TYR A O 1
ATOM 3162 N N . THR A 1 418 ? 19.350 2.392 -19.031 1.00 94.81 418 THR A N 1
ATOM 3163 C CA . THR A 1 418 ? 20.374 1.359 -18.864 1.00 94.81 418 THR A CA 1
ATOM 3164 C C . THR A 1 418 ? 20.976 1.401 -17.469 1.00 94.81 418 THR A C 1
ATOM 3166 O O . THR A 1 418 ? 21.385 2.457 -16.992 1.00 94.81 418 THR A O 1
ATOM 3169 N N . PHE A 1 419 ? 21.072 0.237 -16.835 1.00 94.81 419 PHE A N 1
ATOM 3170 C CA . PHE A 1 419 ? 21.826 -0.004 -15.612 1.00 94.81 419 PHE A CA 1
ATOM 3171 C C . PHE A 1 419 ? 23.044 -0.851 -15.972 1.00 94.81 419 PHE A C 1
ATOM 3173 O O . PHE A 1 419 ? 22.922 -2.047 -16.243 1.00 94.81 419 PHE A O 1
ATOM 3180 N N . HIS A 1 420 ? 24.204 -0.203 -16.021 1.00 94.62 420 HIS A N 1
ATOM 3181 C CA . HIS A 1 420 ? 25.458 -0.840 -16.397 1.00 94.62 420 HIS A CA 1
ATOM 3182 C C . HIS A 1 420 ? 26.226 -1.285 -15.151 1.00 94.62 420 HIS A C 1
ATOM 3184 O O . HIS A 1 420 ? 26.197 -0.615 -14.112 1.00 94.62 420 HIS A O 1
ATOM 3190 N N . SER A 1 421 ? 26.950 -2.396 -15.254 1.00 93.00 421 SER A N 1
ATOM 3191 C CA . SER A 1 421 ? 27.889 -2.832 -14.220 1.00 93.00 421 SER A CA 1
ATOM 3192 C C . SER A 1 421 ? 28.989 -1.787 -13.939 1.00 93.00 421 SER A C 1
ATOM 3194 O O . SER A 1 421 ? 29.288 -0.951 -14.801 1.00 93.00 421 SER A O 1
ATOM 3196 N N . PRO A 1 422 ? 29.622 -1.814 -12.751 1.00 92.38 422 PRO A N 1
ATOM 3197 C CA . PRO A 1 422 ? 30.774 -0.965 -12.475 1.00 92.38 422 PRO A CA 1
ATOM 3198 C C . PRO A 1 422 ? 31.895 -1.227 -13.490 1.00 92.38 422 PRO A C 1
ATOM 3200 O O . PRO A 1 422 ? 32.388 -2.348 -13.602 1.00 92.38 422 PRO A O 1
ATOM 3203 N N . THR A 1 423 ? 32.341 -0.186 -14.191 1.00 88.25 423 THR A N 1
ATOM 3204 C CA . THR A 1 423 ? 33.426 -0.281 -15.175 1.00 88.25 423 THR A CA 1
ATOM 3205 C C . THR A 1 423 ? 34.359 0.925 -15.099 1.00 88.25 423 THR A C 1
ATOM 3207 O O . THR A 1 423 ? 33.970 2.009 -14.667 1.00 88.25 423 THR A O 1
ATOM 3210 N N . ARG A 1 424 ? 35.614 0.717 -15.509 1.00 81.62 424 ARG A N 1
ATOM 3211 C CA . ARG A 1 424 ? 36.605 1.782 -15.744 1.00 81.62 424 ARG A CA 1
ATOM 3212 C C . ARG A 1 424 ? 36.783 2.096 -17.230 1.00 81.62 424 ARG A C 1
ATOM 3214 O O . ARG A 1 424 ? 37.363 3.127 -17.554 1.00 81.62 424 ARG A O 1
ATOM 3221 N N . ASP A 1 425 ? 36.315 1.203 -18.100 1.00 84.12 425 ASP A N 1
ATOM 3222 C CA . ASP A 1 425 ? 36.249 1.412 -19.540 1.00 84.12 425 ASP A CA 1
ATOM 3223 C C . ASP A 1 425 ? 34.833 1.858 -19.908 1.00 84.12 425 ASP A C 1
ATOM 3225 O O . ASP A 1 425 ? 33.856 1.128 -19.714 1.00 84.12 425 ASP A O 1
ATOM 3229 N N . TYR A 1 426 ? 34.735 3.083 -20.412 1.00 86.94 426 TYR A N 1
ATOM 3230 C CA . TYR A 1 426 ? 33.469 3.720 -20.748 1.00 86.94 426 TYR A CA 1
ATOM 3231 C C . TYR A 1 426 ? 33.019 3.461 -22.187 1.00 86.94 426 TYR A C 1
ATOM 3233 O O . TYR A 1 426 ? 31.971 3.975 -22.575 1.00 86.94 426 TYR A O 1
ATOM 3241 N N . LEU A 1 427 ? 33.754 2.649 -22.960 1.00 87.12 427 LEU A N 1
ATOM 3242 C CA . LEU A 1 427 ? 33.339 2.247 -24.303 1.00 87.12 427 LEU A CA 1
ATOM 3243 C C . LEU A 1 427 ? 31.972 1.555 -24.288 1.00 87.12 427 LEU A C 1
ATOM 3245 O O . LEU A 1 427 ? 31.128 1.871 -25.112 1.00 87.12 427 LEU A O 1
ATOM 3249 N N . SER A 1 428 ? 31.740 0.628 -23.357 1.00 90.94 428 SER A N 1
ATOM 3250 C CA . SER A 1 428 ? 30.457 -0.082 -23.281 1.00 90.94 428 SER A CA 1
ATOM 3251 C C . SER A 1 428 ? 29.300 0.828 -22.842 1.00 90.94 428 SER A C 1
ATOM 3253 O O . SER A 1 428 ? 28.335 0.970 -23.598 1.00 90.94 428 SER A O 1
ATOM 3255 N N . PRO A 1 429 ? 29.396 1.544 -21.701 1.00 92.19 429 PRO A N 1
ATOM 3256 C CA . PRO A 1 429 ? 28.371 2.502 -21.293 1.00 92.19 429 PRO A CA 1
ATOM 3257 C C . PRO A 1 429 ? 28.034 3.571 -22.339 1.00 92.19 429 PRO A C 1
ATOM 3259 O O . PRO A 1 429 ? 26.885 4.008 -22.391 1.00 92.19 429 PRO A O 1
ATOM 3262 N N . SER A 1 430 ? 28.989 4.000 -23.173 1.00 90.88 430 SER A N 1
ATOM 3263 C CA . SER A 1 430 ? 28.730 5.061 -24.149 1.00 90.88 430 SER A CA 1
ATOM 3264 C C . SER A 1 430 ? 27.780 4.634 -25.268 1.00 90.88 430 SER A C 1
ATOM 3266 O O . SER A 1 430 ? 26.932 5.438 -25.654 1.00 90.88 430 SER A O 1
ATOM 3268 N N . PHE A 1 431 ? 27.832 3.377 -25.733 1.00 92.12 431 PHE A N 1
ATOM 3269 C CA . PHE A 1 431 ? 26.841 2.853 -26.687 1.00 92.12 431 PHE A CA 1
ATOM 3270 C C . PHE A 1 431 ? 25.419 3.039 -26.157 1.00 92.12 431 PHE A C 1
ATOM 3272 O O . PHE A 1 431 ? 24.518 3.464 -26.882 1.00 92.12 431 PHE A O 1
ATOM 3279 N N . TYR A 1 432 ? 25.229 2.760 -24.870 1.00 93.44 432 TYR A N 1
ATOM 3280 C CA . TYR A 1 432 ? 23.948 2.915 -24.201 1.00 93.44 432 TYR A CA 1
ATOM 3281 C C . TYR A 1 432 ? 23.589 4.377 -23.936 1.00 93.44 432 TYR A C 1
ATOM 3283 O O . TYR A 1 432 ? 22.411 4.710 -24.009 1.00 93.44 432 TYR A O 1
ATOM 3291 N N . GLY A 1 433 ? 24.575 5.256 -23.726 1.00 90.94 433 GLY A N 1
ATOM 3292 C CA . GLY A 1 433 ? 24.380 6.706 -23.645 1.00 90.94 433 GLY A CA 1
ATOM 3293 C C . GLY A 1 433 ? 23.687 7.287 -24.882 1.00 90.94 433 GLY A C 1
ATOM 3294 O O . GLY A 1 433 ? 22.733 8.051 -24.741 1.00 90.94 433 GLY A O 1
ATOM 3295 N N . ALA A 1 434 ? 24.081 6.845 -26.083 1.00 90.62 434 ALA A N 1
ATOM 3296 C CA . ALA A 1 434 ? 23.411 7.217 -27.337 1.00 90.62 434 ALA A CA 1
ATOM 3297 C C . ALA A 1 434 ? 21.965 6.685 -27.423 1.00 90.62 434 ALA A C 1
ATOM 3299 O O . ALA A 1 434 ? 21.090 7.305 -28.022 1.00 90.62 434 ALA A O 1
ATOM 3300 N N . MET A 1 435 ? 21.675 5.555 -26.774 1.00 90.69 435 MET A N 1
ATOM 3301 C CA . MET A 1 435 ? 20.333 4.963 -26.743 1.00 90.69 435 MET A CA 1
ATOM 3302 C C . MET A 1 435 ? 19.427 5.578 -25.683 1.00 90.69 435 MET A C 1
ATOM 3304 O O . MET A 1 435 ? 18.207 5.537 -25.841 1.00 90.69 435 MET A O 1
ATOM 3308 N N . GLY A 1 436 ? 19.983 6.119 -24.597 1.00 92.12 436 GLY A N 1
ATOM 3309 C CA . GLY A 1 436 ? 19.224 6.690 -23.494 1.00 92.12 436 GLY A CA 1
ATOM 3310 C C . GLY A 1 436 ? 19.998 6.901 -22.200 1.00 92.12 436 GLY A C 1
ATOM 3311 O O . GLY A 1 436 ? 21.194 6.618 -22.105 1.00 92.12 436 GLY A O 1
ATOM 3312 N N . PRO A 1 437 ? 19.316 7.433 -21.171 1.00 94.19 437 PRO A N 1
ATOM 3313 C CA . PRO A 1 437 ? 19.942 7.685 -19.886 1.00 94.19 437 PRO A CA 1
ATOM 3314 C C . PRO A 1 437 ? 20.554 6.407 -19.302 1.00 94.19 437 PRO A C 1
ATOM 3316 O O . PRO A 1 437 ? 19.880 5.384 -19.160 1.00 94.19 437 PRO A O 1
ATOM 3319 N N . THR A 1 438 ? 21.834 6.491 -18.943 1.00 95.06 438 THR A N 1
ATOM 3320 C CA . THR A 1 438 ? 22.619 5.361 -18.439 1.00 95.06 438 THR A CA 1
ATOM 3321 C C . THR A 1 438 ? 23.055 5.624 -17.002 1.00 95.06 438 THR A C 1
ATOM 3323 O O . THR A 1 438 ? 23.436 6.737 -16.643 1.00 95.06 438 THR A O 1
ATOM 3326 N N . VAL A 1 439 ? 22.977 4.594 -16.167 1.00 96.06 439 VAL A N 1
ATOM 3327 C CA . VAL A 1 439 ? 23.369 4.598 -14.757 1.00 96.06 439 VAL A CA 1
ATOM 3328 C C . VAL A 1 439 ? 24.443 3.536 -14.590 1.00 96.06 439 VAL A C 1
ATOM 3330 O O . VAL A 1 439 ? 24.155 2.341 -14.658 1.00 96.06 439 VAL A O 1
ATOM 3333 N N . ILE A 1 440 ? 25.686 3.963 -14.378 1.00 95.12 440 ILE A N 1
ATOM 3334 C CA . ILE A 1 440 ? 26.780 3.050 -14.043 1.00 95.12 440 ILE A CA 1
ATOM 3335 C C . ILE A 1 440 ? 26.703 2.780 -12.541 1.00 95.12 440 ILE A C 1
ATOM 3337 O O . ILE A 1 440 ? 26.891 3.680 -11.719 1.00 95.12 440 ILE A O 1
ATOM 3341 N N . LEU A 1 441 ? 26.374 1.544 -12.172 1.00 94.25 441 LEU A N 1
ATOM 3342 C CA . LEU A 1 441 ? 26.214 1.170 -10.774 1.00 94.25 441 LEU A CA 1
ATOM 3343 C C . LEU A 1 441 ? 27.583 1.151 -10.073 1.00 94.25 441 LEU A C 1
ATOM 3345 O O . LEU A 1 441 ? 28.542 0.624 -10.631 1.00 94.25 441 LEU A O 1
ATOM 3349 N N . PRO A 1 442 ? 27.695 1.662 -8.834 1.00 91.56 442 PRO A N 1
ATOM 3350 C CA . PRO A 1 442 ? 28.958 1.657 -8.096 1.00 91.56 442 PRO A CA 1
ATOM 3351 C C . PRO A 1 442 ? 29.302 0.272 -7.534 1.00 91.56 442 PRO A C 1
ATOM 3353 O O . PRO A 1 442 ? 30.471 -0.042 -7.326 1.00 91.56 442 PRO A O 1
ATOM 3356 N N . GLN A 1 443 ? 28.292 -0.568 -7.290 1.00 90.12 443 GLN A N 1
ATOM 3357 C CA . GLN A 1 443 ? 28.449 -1.956 -6.857 1.00 90.12 443 GLN A CA 1
ATOM 3358 C C . GLN A 1 443 ? 27.239 -2.802 -7.269 1.00 90.12 443 GLN A C 1
ATOM 3360 O O . GLN A 1 443 ? 26.116 -2.306 -7.375 1.00 90.12 443 GLN A O 1
ATOM 3365 N N . LEU A 1 444 ? 27.471 -4.103 -7.443 1.00 89.19 444 LEU A N 1
ATOM 3366 C CA . LEU A 1 444 ? 26.452 -5.082 -7.817 1.00 89.19 444 LEU A CA 1
ATOM 3367 C C . LEU A 1 444 ? 25.848 -5.730 -6.569 1.00 89.19 444 LEU A C 1
ATOM 3369 O O . LEU A 1 444 ? 26.202 -6.842 -6.185 1.00 89.19 444 LEU A O 1
ATOM 3373 N N . SER A 1 445 ? 24.939 -5.011 -5.910 1.00 87.00 445 SER A N 1
ATOM 3374 C CA . SER A 1 445 ? 24.153 -5.537 -4.792 1.00 87.00 445 SER A CA 1
ATOM 3375 C C . SER A 1 445 ? 22.660 -5.412 -5.074 1.00 87.00 445 SER A C 1
ATOM 3377 O O . SER A 1 445 ? 22.216 -4.486 -5.755 1.00 87.00 445 SER A O 1
ATOM 3379 N N . SER A 1 446 ? 21.861 -6.333 -4.528 1.00 83.00 446 SER A N 1
ATOM 3380 C CA . SER A 1 446 ? 20.404 -6.298 -4.700 1.00 83.00 446 SER A CA 1
ATOM 3381 C C . SER A 1 446 ? 19.806 -5.008 -4.145 1.00 83.00 446 SER A C 1
ATOM 3383 O O . SER A 1 446 ? 18.832 -4.506 -4.691 1.00 83.00 446 SER A O 1
ATOM 3385 N N . THR A 1 447 ? 20.393 -4.438 -3.090 1.00 82.50 447 THR A N 1
ATOM 3386 C CA . THR A 1 447 ? 19.952 -3.164 -2.513 1.00 82.50 447 THR A CA 1
ATOM 3387 C C . THR A 1 447 ? 20.127 -2.020 -3.504 1.00 82.50 447 THR A C 1
ATOM 3389 O O . THR A 1 447 ? 19.150 -1.341 -3.803 1.00 82.50 447 THR A O 1
ATOM 3392 N N . ILE A 1 448 ? 21.324 -1.856 -4.080 1.00 88.38 448 ILE A N 1
ATOM 3393 C CA . ILE A 1 448 ? 21.601 -0.762 -5.023 1.00 88.38 448 ILE A CA 1
ATOM 3394 C C . ILE A 1 448 ? 20.809 -0.924 -6.319 1.00 88.38 448 ILE A C 1
ATOM 3396 O O . ILE A 1 448 ? 20.217 0.041 -6.794 1.00 88.38 448 ILE A O 1
ATOM 3400 N N . ILE A 1 449 ? 20.748 -2.135 -6.879 1.00 89.25 449 ILE A N 1
ATOM 3401 C CA . ILE A 1 449 ? 19.995 -2.382 -8.117 1.00 89.25 449 ILE A CA 1
ATOM 3402 C C . ILE A 1 449 ? 18.503 -2.098 -7.898 1.00 89.25 449 ILE A C 1
ATOM 3404 O O . ILE A 1 449 ? 17.867 -1.466 -8.745 1.00 89.25 449 ILE A O 1
ATOM 3408 N N . THR A 1 450 ? 17.938 -2.532 -6.763 1.00 87.06 450 THR A N 1
ATOM 3409 C CA . THR A 1 450 ? 16.527 -2.268 -6.432 1.00 87.06 450 THR A CA 1
ATOM 3410 C C . THR A 1 450 ? 16.288 -0.782 -6.241 1.00 87.06 450 THR A C 1
ATOM 3412 O O . THR A 1 450 ? 15.335 -0.256 -6.803 1.00 87.06 450 THR A O 1
ATOM 3415 N N . GLU A 1 451 ? 17.148 -0.109 -5.481 1.00 90.00 451 GLU A N 1
ATOM 3416 C CA . GLU A 1 451 ? 17.030 1.315 -5.199 1.00 90.00 451 GLU A CA 1
ATOM 3417 C C . GLU A 1 451 ? 17.109 2.151 -6.481 1.00 90.00 451 GLU A C 1
ATOM 3419 O O . GLU A 1 451 ? 16.216 2.954 -6.732 1.00 90.00 451 GLU A O 1
ATOM 3424 N N . ALA A 1 452 ? 18.105 1.914 -7.338 1.00 92.62 452 ALA A N 1
ATOM 3425 C CA . ALA A 1 452 ? 18.244 2.622 -8.607 1.00 92.62 452 ALA A CA 1
ATOM 3426 C C . ALA A 1 452 ? 17.060 2.333 -9.552 1.00 92.62 452 ALA A C 1
ATOM 3428 O O . ALA A 1 452 ? 16.509 3.247 -10.166 1.00 92.62 452 ALA A O 1
ATOM 3429 N N . THR A 1 453 ? 16.602 1.077 -9.625 1.00 90.69 453 THR A N 1
ATOM 3430 C CA . THR A 1 453 ? 15.440 0.704 -10.453 1.00 90.69 453 THR A CA 1
ATOM 3431 C C . THR A 1 453 ? 14.147 1.348 -9.943 1.00 90.69 453 THR A C 1
ATOM 3433 O O . THR A 1 453 ? 13.380 1.905 -10.729 1.00 90.69 453 THR A O 1
ATOM 3436 N N . MET A 1 454 ? 13.888 1.284 -8.633 1.00 89.06 454 MET A N 1
ATOM 3437 C CA . MET A 1 454 ? 12.707 1.885 -8.009 1.00 89.06 454 MET A CA 1
ATOM 3438 C C . MET A 1 454 ? 12.751 3.405 -8.085 1.00 89.06 454 MET A C 1
ATOM 3440 O O . MET A 1 454 ? 11.726 4.014 -8.375 1.00 89.06 454 MET A O 1
ATOM 3444 N N . GLY A 1 455 ? 13.917 4.011 -7.879 1.00 92.19 455 GLY A N 1
ATOM 3445 C CA . GLY A 1 455 ? 14.107 5.450 -7.971 1.00 92.19 455 GLY A CA 1
ATOM 3446 C C . GLY A 1 455 ? 13.809 5.980 -9.362 1.00 92.19 455 GLY A C 1
ATOM 3447 O O . GLY A 1 455 ? 13.022 6.914 -9.501 1.00 92.19 455 GLY A O 1
ATOM 3448 N N . LEU A 1 456 ? 14.338 5.322 -10.399 1.00 92.81 456 LEU A N 1
ATOM 3449 C CA . LEU A 1 456 ? 13.971 5.627 -11.778 1.00 92.81 456 LEU A CA 1
ATOM 3450 C C . LEU A 1 456 ? 12.457 5.476 -11.978 1.00 92.81 456 LEU A C 1
ATOM 3452 O O . LEU A 1 456 ? 11.803 6.413 -12.424 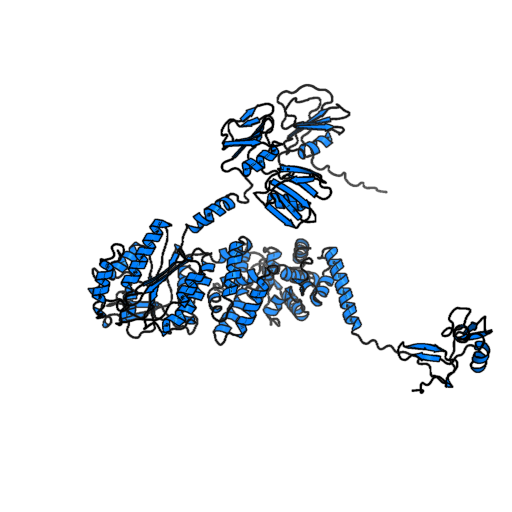1.00 92.81 456 LEU A O 1
ATOM 3456 N N . LEU A 1 457 ? 11.877 4.329 -11.604 1.00 89.88 457 LEU A N 1
ATOM 3457 C CA . LEU A 1 457 ? 10.445 4.068 -11.777 1.00 89.88 457 LEU A CA 1
ATOM 3458 C C . LEU A 1 457 ? 9.567 5.145 -11.117 1.00 89.88 457 LEU A C 1
ATOM 3460 O O . LEU A 1 457 ? 8.618 5.621 -11.737 1.00 89.88 457 LEU A O 1
ATOM 3464 N N . LEU A 1 458 ? 9.886 5.539 -9.884 1.00 91.75 458 LEU A N 1
ATOM 3465 C CA . LEU A 1 458 ? 9.165 6.562 -9.128 1.00 91.75 458 LEU A CA 1
ATOM 3466 C C . LEU A 1 458 ? 9.259 7.935 -9.803 1.00 91.75 458 LEU A C 1
ATOM 3468 O O . LEU A 1 458 ? 8.230 8.590 -9.977 1.00 91.75 458 LEU A O 1
ATOM 3472 N N . GLN A 1 459 ? 10.440 8.333 -10.276 1.00 94.12 459 GLN A N 1
ATOM 3473 C CA . GLN A 1 459 ? 10.607 9.595 -11.001 1.00 94.12 459 GLN A CA 1
ATOM 3474 C C . GLN A 1 459 ? 9.840 9.608 -12.330 1.00 94.12 459 GLN A C 1
ATOM 3476 O O . GLN A 1 459 ? 9.151 10.584 -12.637 1.00 94.12 459 GLN A O 1
ATOM 3481 N N . LEU A 1 460 ? 9.840 8.495 -13.077 1.00 92.06 460 LEU A N 1
ATOM 3482 C CA . LEU A 1 460 ? 9.025 8.360 -14.291 1.00 92.06 460 LEU A CA 1
ATOM 3483 C C . LEU A 1 460 ? 7.522 8.505 -13.995 1.00 92.06 460 LEU A C 1
ATOM 3485 O O . LEU A 1 460 ? 6.778 9.012 -14.835 1.00 92.06 460 LEU A O 1
ATOM 3489 N N . MET A 1 461 ? 7.081 8.121 -12.793 1.00 90.56 461 MET A N 1
ATOM 3490 C CA . MET A 1 461 ? 5.712 8.291 -12.287 1.00 90.56 461 MET A CA 1
ATOM 3491 C C . MET A 1 461 ? 5.412 9.689 -11.711 1.00 90.56 461 MET A C 1
ATOM 3493 O O . MET A 1 461 ? 4.328 9.889 -11.153 1.00 90.56 461 MET A O 1
ATOM 3497 N N . ALA A 1 462 ? 6.335 10.649 -11.839 1.00 91.88 462 ALA A N 1
ATOM 3498 C CA . ALA A 1 462 ? 6.283 11.967 -11.199 1.00 91.88 462 ALA A CA 1
ATOM 3499 C C . ALA A 1 462 ? 6.180 11.903 -9.663 1.00 91.88 462 ALA A C 1
ATOM 3501 O O . ALA A 1 462 ? 5.486 12.710 -9.049 1.00 91.88 462 ALA A O 1
ATOM 3502 N N . GLN A 1 463 ? 6.838 10.920 -9.048 1.00 90.81 463 GLN A N 1
ATOM 3503 C CA . GLN A 1 463 ? 6.991 10.822 -7.598 1.00 90.81 463 GLN A CA 1
ATOM 3504 C C . GLN A 1 463 ? 8.385 11.292 -7.191 1.00 90.81 463 GLN A C 1
ATOM 3506 O O . GLN A 1 463 ? 9.349 11.128 -7.941 1.00 90.81 463 GLN A O 1
ATOM 3511 N N . THR A 1 464 ? 8.488 11.857 -5.992 1.00 87.25 464 THR A N 1
ATOM 3512 C CA . THR A 1 464 ? 9.774 12.240 -5.416 1.00 87.25 464 THR A CA 1
ATOM 3513 C C . THR A 1 464 ? 10.587 10.998 -5.065 1.00 87.25 464 THR A C 1
ATOM 3515 O O . THR A 1 464 ? 10.047 9.966 -4.657 1.00 87.25 464 THR A O 1
ATOM 3518 N N . PHE A 1 465 ? 11.896 11.099 -5.260 1.00 90.25 465 PHE A N 1
ATOM 3519 C CA . PHE A 1 465 ? 12.848 10.066 -4.893 1.00 90.25 465 PHE A CA 1
ATOM 3520 C C . PHE A 1 465 ? 14.196 10.712 -4.602 1.00 90.25 465 PHE A C 1
ATOM 3522 O O . PHE A 1 465 ? 14.680 11.515 -5.399 1.00 90.25 465 PHE A O 1
ATOM 3529 N N . GLU A 1 466 ? 14.807 10.312 -3.495 1.00 87.00 466 GLU A N 1
ATOM 3530 C CA . GLU A 1 466 ? 16.147 10.727 -3.105 1.00 87.00 466 GLU A CA 1
ATOM 3531 C C . GLU A 1 466 ? 17.027 9.493 -2.950 1.00 87.00 466 GLU A C 1
ATOM 3533 O O . GLU A 1 466 ? 16.591 8.461 -2.437 1.00 87.00 466 GLU A O 1
ATOM 3538 N N . VAL A 1 467 ? 18.266 9.601 -3.426 1.00 86.25 467 VAL A N 1
ATOM 3539 C CA . VAL A 1 467 ? 19.248 8.524 -3.308 1.00 86.25 467 VAL A CA 1
ATOM 3540 C C . VAL A 1 467 ? 19.691 8.420 -1.853 1.00 86.25 467 VAL A C 1
ATOM 3542 O O . VAL A 1 467 ? 20.096 9.411 -1.246 1.00 86.25 467 VAL A O 1
ATOM 3545 N N . THR A 1 468 ? 19.659 7.208 -1.306 1.00 84.19 468 THR A N 1
ATOM 3546 C CA . THR A 1 468 ? 20.090 6.918 0.061 1.00 84.19 468 THR A CA 1
ATOM 3547 C C . THR A 1 468 ? 21.562 7.279 0.229 1.00 84.19 468 THR A C 1
ATOM 3549 O O . THR A 1 468 ? 22.414 6.952 -0.606 1.00 84.19 468 THR A O 1
ATOM 3552 N N . ILE A 1 469 ? 21.881 7.937 1.344 1.00 77.19 469 ILE A N 1
ATOM 3553 C CA . ILE A 1 469 ? 23.254 8.310 1.689 1.00 77.19 469 ILE A CA 1
ATOM 3554 C C . ILE A 1 469 ? 24.133 7.051 1.704 1.00 77.19 469 ILE A C 1
ATOM 3556 O O . ILE A 1 469 ? 23.863 6.094 2.427 1.00 77.19 469 ILE A O 1
ATOM 3560 N N . GLY A 1 470 ? 25.203 7.062 0.904 1.00 77.88 470 GLY A N 1
ATOM 3561 C CA . GLY A 1 470 ? 26.139 5.943 0.767 1.00 77.88 470 GLY A CA 1
ATOM 3562 C C . GLY A 1 470 ? 25.886 5.024 -0.432 1.00 77.88 470 GLY A C 1
ATOM 3563 O O . GLY A 1 470 ? 26.779 4.249 -0.773 1.00 77.88 470 GLY A O 1
ATOM 3564 N N . SER A 1 471 ? 24.742 5.133 -1.120 1.00 84.56 471 SER A N 1
ATOM 3565 C CA . SER A 1 471 ? 24.486 4.362 -2.346 1.00 84.56 471 SER A CA 1
ATOM 3566 C C . SER A 1 471 ? 25.254 4.899 -3.558 1.00 84.56 471 SER A C 1
ATOM 3568 O O . SER A 1 471 ? 25.664 4.109 -4.399 1.00 84.56 471 SER A O 1
ATOM 3570 N N . ASN A 1 472 ? 25.515 6.212 -3.625 1.00 87.50 472 ASN A N 1
ATOM 3571 C CA . ASN A 1 472 ? 26.465 6.873 -4.542 1.00 87.50 472 ASN A CA 1
ATOM 3572 C C . ASN A 1 472 ? 26.312 6.572 -6.052 1.00 87.50 472 ASN A C 1
ATOM 3574 O O . ASN A 1 472 ? 27.266 6.758 -6.808 1.00 87.50 472 ASN A O 1
ATOM 3578 N N . PHE A 1 473 ? 25.147 6.112 -6.515 1.00 92.88 473 PHE A N 1
ATOM 3579 C CA . PHE A 1 473 ? 24.870 5.979 -7.947 1.00 92.88 473 PHE A CA 1
ATOM 3580 C C . PHE A 1 473 ? 24.356 7.304 -8.525 1.00 92.88 473 PHE A C 1
ATOM 3582 O O . PHE A 1 473 ? 23.734 8.111 -7.834 1.00 92.88 473 PHE A O 1
ATOM 3589 N N . ALA A 1 474 ? 24.629 7.522 -9.808 1.00 93.56 474 ALA A N 1
ATOM 3590 C CA . ALA A 1 474 ? 24.412 8.784 -10.506 1.00 93.56 474 ALA A CA 1
ATOM 3591 C C . ALA A 1 474 ? 23.976 8.526 -11.953 1.00 93.56 474 ALA A C 1
ATOM 3593 O O . ALA A 1 474 ? 24.163 7.426 -12.480 1.00 93.56 474 ALA A O 1
ATOM 3594 N N . ARG A 1 475 ? 23.406 9.543 -12.606 1.00 94.69 475 ARG A N 1
ATOM 3595 C CA . ARG A 1 475 ? 23.171 9.497 -14.054 1.00 94.69 475 ARG A CA 1
ATOM 3596 C C . ARG A 1 475 ? 24.495 9.789 -14.753 1.00 94.69 475 ARG A C 1
ATOM 3598 O O . ARG A 1 475 ? 25.105 10.817 -14.484 1.00 94.69 475 ARG A O 1
ATOM 3605 N N . SER A 1 476 ? 24.945 8.911 -15.636 1.00 93.50 476 SER A N 1
ATOM 3606 C CA . SER A 1 476 ? 26.171 9.120 -16.405 1.00 93.50 476 SER A CA 1
ATOM 3607 C C . SER A 1 476 ? 25.836 9.828 -17.716 1.00 93.50 476 SER A C 1
ATOM 3609 O O . SER A 1 476 ? 25.052 9.312 -18.517 1.00 93.50 476 SER A O 1
ATOM 3611 N N . SER A 1 477 ? 26.411 11.011 -17.929 1.00 91.75 477 SER A N 1
ATOM 3612 C CA . SER A 1 477 ? 26.359 11.735 -19.197 1.00 91.75 477 SER A CA 1
ATOM 3613 C C . SER A 1 477 ? 27.680 11.613 -19.944 1.00 91.75 477 SER A C 1
ATOM 3615 O O . SER A 1 477 ? 28.753 11.527 -19.345 1.00 91.75 477 SER A O 1
ATOM 3617 N N . PHE A 1 478 ? 27.586 11.569 -21.269 1.00 92.31 478 PHE A N 1
ATOM 3618 C CA . PHE A 1 478 ? 28.719 11.415 -22.170 1.00 92.31 478 PHE A CA 1
ATOM 3619 C C . PHE A 1 478 ? 28.793 12.657 -23.046 1.00 92.31 478 PHE A C 1
ATOM 3621 O O . PHE A 1 478 ? 27.770 13.135 -23.533 1.00 92.31 478 PHE A O 1
ATOM 3628 N N . THR A 1 479 ? 29.995 13.181 -23.258 1.00 91.50 479 THR A N 1
ATOM 3629 C CA . THR A 1 479 ? 30.224 14.298 -24.178 1.00 91.50 479 THR A CA 1
ATOM 3630 C C . THR A 1 479 ? 31.338 13.960 -25.155 1.00 91.50 479 THR A C 1
ATOM 3632 O O . THR A 1 479 ? 32.321 13.308 -24.799 1.00 91.50 479 THR A O 1
ATOM 3635 N N . HIS A 1 480 ? 31.189 14.408 -26.398 1.00 89.31 480 HIS A N 1
ATOM 3636 C CA . HIS A 1 480 ? 32.179 14.271 -27.457 1.00 89.31 480 HIS A CA 1
ATOM 3637 C C . HIS A 1 480 ? 32.528 15.663 -27.982 1.00 89.31 480 HIS A C 1
ATOM 3639 O O . HIS A 1 480 ? 31.669 16.371 -28.500 1.00 89.31 480 HIS A O 1
ATOM 3645 N N . LYS A 1 481 ? 33.796 16.073 -27.843 1.00 87.62 481 LYS A N 1
ATOM 3646 C CA . LYS A 1 481 ? 34.276 17.411 -28.257 1.00 87.62 481 LYS A CA 1
ATOM 3647 C C . LYS A 1 481 ? 33.471 18.582 -27.660 1.00 87.62 481 LYS A C 1
ATOM 3649 O O . LYS A 1 481 ? 33.360 19.630 -28.285 1.00 87.62 481 LYS A O 1
ATOM 3654 N N . GLY A 1 482 ? 32.945 18.412 -26.447 1.00 84.94 482 GLY A N 1
ATOM 3655 C CA . GLY A 1 482 ? 32.147 19.426 -25.749 1.00 84.94 482 GLY A CA 1
ATOM 3656 C C . GLY A 1 482 ? 30.644 19.381 -26.044 1.00 84.94 482 GLY A C 1
ATOM 3657 O O . GLY A 1 482 ? 29.894 20.043 -25.337 1.00 84.94 482 GLY A O 1
ATOM 3658 N N . GLU A 1 483 ? 30.200 18.571 -27.008 1.00 89.50 483 GLU A N 1
ATOM 3659 C CA . GLU A 1 483 ? 28.780 18.378 -27.322 1.00 89.50 483 GLU A CA 1
ATOM 3660 C C . GLU A 1 483 ? 28.212 17.131 -26.617 1.00 89.50 483 GLU A C 1
ATOM 3662 O O . GLU A 1 483 ? 28.951 16.155 -26.427 1.00 89.50 483 GLU A O 1
ATOM 3667 N N . PRO A 1 484 ? 26.920 17.116 -26.237 1.00 90.56 484 PRO A N 1
ATOM 3668 C CA . PRO A 1 484 ? 26.271 15.940 -25.660 1.00 90.56 484 PRO A CA 1
ATOM 3669 C C . PRO A 1 484 ? 26.297 14.735 -26.608 1.00 90.56 484 PRO A C 1
ATOM 3671 O O . PRO A 1 484 ? 25.930 14.829 -27.778 1.00 90.56 484 PRO A O 1
ATOM 3674 N N . PHE A 1 485 ? 26.706 13.580 -26.087 1.00 90.50 485 PHE A N 1
ATOM 3675 C CA . PHE A 1 485 ? 26.588 12.285 -26.749 1.00 90.50 485 PHE A CA 1
ATOM 3676 C C . PHE A 1 485 ? 25.471 11.488 -26.069 1.00 90.50 485 PHE A C 1
ATOM 3678 O O . PHE A 1 485 ? 25.702 10.686 -25.163 1.00 90.50 485 PHE A O 1
ATOM 3685 N N . ASP A 1 486 ? 24.240 11.785 -26.474 1.00 89.75 486 ASP A N 1
ATOM 3686 C CA . ASP A 1 486 ? 23.013 11.196 -25.941 1.00 89.75 486 ASP A CA 1
ATOM 3687 C C . ASP A 1 486 ? 22.024 10.839 -27.069 1.00 89.75 486 ASP A C 1
ATOM 3689 O O . ASP A 1 486 ? 22.392 10.811 -28.242 1.00 89.75 486 ASP A O 1
ATOM 3693 N N . GLN A 1 487 ? 20.754 10.588 -26.734 1.00 88.19 487 GLN A N 1
ATOM 3694 C CA . GLN A 1 487 ? 19.689 10.289 -27.706 1.00 88.19 487 GLN A CA 1
ATOM 3695 C C . GLN A 1 487 ? 19.494 11.345 -28.805 1.00 88.19 487 GLN A C 1
ATOM 3697 O O . GLN A 1 487 ? 18.869 11.038 -29.822 1.00 88.19 487 GLN A O 1
ATOM 3702 N N . SER A 1 488 ? 19.959 12.581 -28.614 1.00 88.75 488 SER A N 1
ATOM 3703 C CA . SER A 1 488 ? 19.886 13.628 -29.636 1.00 88.75 488 SER A CA 1
ATOM 3704 C C . SER A 1 488 ? 20.970 13.493 -30.706 1.00 88.75 488 SER A C 1
ATOM 3706 O O . SER A 1 488 ? 20.815 14.022 -31.808 1.00 88.75 488 SER A O 1
ATOM 3708 N N . PHE A 1 489 ? 22.043 12.752 -30.418 1.00 88.19 489 PHE A N 1
ATOM 3709 C CA . PHE A 1 489 ? 23.090 12.470 -31.384 1.00 88.19 489 PHE A CA 1
ATOM 3710 C C . PHE A 1 489 ? 22.568 11.488 -32.439 1.00 88.19 489 PHE A C 1
ATOM 3712 O O . PHE A 1 489 ? 22.101 10.395 -32.120 1.00 88.19 489 PHE A O 1
ATOM 3719 N N . SER A 1 490 ? 22.657 11.877 -33.709 1.00 80.81 490 SER A N 1
ATOM 3720 C CA . SER A 1 490 ? 22.250 11.051 -34.845 1.00 80.81 490 SER A CA 1
ATOM 3721 C C . SER A 1 490 ? 23.364 11.030 -35.878 1.00 80.81 490 SER A C 1
ATOM 3723 O O . SER A 1 490 ? 23.786 12.084 -36.352 1.00 80.81 490 SER A O 1
ATOM 3725 N N . ALA A 1 491 ? 23.763 9.832 -36.296 1.00 85.56 491 ALA A N 1
ATOM 3726 C CA . ALA A 1 491 ? 24.642 9.624 -37.439 1.00 85.56 491 ALA A CA 1
ATOM 3727 C C . ALA A 1 491 ? 23.956 8.777 -38.521 1.00 85.56 491 ALA A C 1
ATOM 3729 O O . ALA A 1 491 ? 22.849 8.261 -38.316 1.00 85.56 491 ALA A O 1
ATOM 3730 N N . GLN A 1 492 ? 24.555 8.694 -39.712 1.00 81.88 492 GLN A N 1
ATOM 3731 C CA . GLN A 1 492 ? 23.977 7.880 -40.784 1.00 81.88 492 GLN A CA 1
ATOM 3732 C C . GLN A 1 492 ? 24.192 6.393 -40.522 1.00 81.88 492 GLN A C 1
ATOM 3734 O O . GLN A 1 492 ? 23.232 5.637 -40.676 1.00 81.88 492 GLN A O 1
ATOM 3739 N N . ASP A 1 493 ? 25.392 6.033 -40.068 1.00 82.06 493 ASP A N 1
ATOM 3740 C CA . ASP A 1 493 ? 25.853 4.662 -39.869 1.00 82.06 493 ASP A CA 1
ATOM 3741 C C . ASP A 1 493 ? 26.588 4.534 -38.520 1.00 82.06 493 ASP A C 1
ATOM 3743 O O . ASP A 1 493 ? 27.172 5.494 -38.010 1.00 82.06 493 ASP A O 1
ATOM 3747 N N . GLU A 1 494 ? 26.546 3.355 -37.907 1.00 83.75 494 GLU A N 1
ATOM 3748 C CA . GLU A 1 494 ? 27.198 3.039 -36.635 1.00 83.75 494 GLU A CA 1
ATOM 3749 C C . GLU A 1 494 ? 28.721 3.235 -36.644 1.00 83.75 494 GLU A C 1
ATOM 3751 O O . GLU A 1 494 ? 29.320 3.497 -35.599 1.00 83.75 494 GLU A O 1
ATOM 3756 N N . THR A 1 495 ? 29.352 3.222 -37.819 1.00 83.69 495 THR A N 1
ATOM 3757 C CA . THR A 1 495 ? 30.777 3.551 -37.995 1.00 83.69 495 THR A CA 1
ATOM 3758 C C . THR A 1 495 ? 31.154 4.968 -37.553 1.00 83.69 495 THR A C 1
ATOM 3760 O O . THR A 1 495 ? 32.320 5.212 -37.236 1.00 83.69 495 THR A O 1
ATOM 3763 N N . ASP A 1 496 ? 30.183 5.878 -37.448 1.00 82.81 496 ASP A N 1
ATOM 3764 C CA . ASP A 1 496 ? 30.376 7.255 -36.985 1.00 82.81 496 ASP A CA 1
ATOM 3765 C C . ASP A 1 496 ? 30.402 7.393 -35.445 1.00 82.81 496 ASP A C 1
ATOM 3767 O O . ASP A 1 496 ? 30.497 8.508 -34.917 1.00 82.81 496 ASP A O 1
ATOM 3771 N N . ILE A 1 497 ? 30.315 6.287 -34.691 1.00 84.50 497 ILE A N 1
ATOM 3772 C CA . ILE A 1 497 ? 30.417 6.318 -33.225 1.00 84.50 497 ILE A CA 1
ATOM 3773 C C . ILE A 1 497 ? 31.812 6.824 -32.807 1.00 84.50 497 ILE A C 1
ATOM 3775 O O . ILE A 1 497 ? 32.829 6.254 -33.220 1.00 84.50 497 ILE A O 1
ATOM 3779 N N . PRO A 1 498 ? 31.899 7.859 -31.945 1.00 84.06 498 PRO A N 1
ATOM 3780 C CA . PRO A 1 498 ? 33.180 8.368 -31.476 1.00 84.06 498 PRO A CA 1
ATOM 3781 C C . PRO A 1 498 ? 34.012 7.289 -30.770 1.00 84.06 498 PRO A C 1
ATOM 3783 O O . PRO A 1 498 ? 33.471 6.489 -30.000 1.00 84.06 498 PRO A O 1
ATOM 3786 N N . PRO A 1 499 ? 35.346 7.274 -30.948 1.00 80.94 499 PRO A N 1
ATOM 3787 C CA . PRO A 1 499 ? 36.196 6.359 -30.200 1.00 80.94 499 PRO A CA 1
ATOM 3788 C C . PRO A 1 499 ? 36.107 6.669 -28.701 1.00 80.94 499 PRO A C 1
ATOM 3790 O O . PRO A 1 499 ? 36.078 7.838 -28.311 1.00 80.94 499 PRO A O 1
ATOM 3793 N N . ALA A 1 500 ? 36.146 5.641 -27.847 1.00 78.38 500 ALA A N 1
ATOM 3794 C CA . ALA A 1 500 ? 36.012 5.804 -26.394 1.00 78.38 500 ALA A CA 1
ATOM 3795 C C . ALA A 1 500 ? 36.994 6.819 -25.788 1.00 78.38 500 ALA A C 1
ATOM 3797 O O . ALA A 1 500 ? 36.635 7.560 -24.881 1.00 78.38 500 ALA A O 1
ATOM 3798 N N . SER A 1 501 ? 38.209 6.922 -26.335 1.00 80.12 501 SER A N 1
ATOM 3799 C CA . SER A 1 501 ? 39.224 7.890 -25.898 1.00 80.12 501 SER A CA 1
ATOM 3800 C C . SER A 1 501 ? 38.846 9.359 -26.125 1.00 80.12 501 SER A C 1
ATOM 3802 O O . SER A 1 501 ? 39.497 10.242 -25.579 1.00 80.12 501 SER A O 1
ATOM 3804 N N . SER A 1 502 ? 37.851 9.632 -26.972 1.00 84.75 502 SER A N 1
ATOM 3805 C CA . SER A 1 502 ? 37.360 10.984 -27.273 1.00 84.75 502 SER A CA 1
ATOM 3806 C C . SER A 1 502 ? 36.139 11.390 -26.446 1.00 84.75 502 SER A C 1
ATOM 3808 O O . SER A 1 502 ? 35.705 12.541 -26.526 1.00 84.75 502 SER A O 1
ATOM 3810 N N . LEU A 1 503 ? 35.588 10.451 -25.671 1.00 86.19 503 LEU A N 1
ATOM 3811 C CA . LEU A 1 503 ? 34.407 10.657 -24.850 1.00 86.19 503 LEU A CA 1
ATOM 3812 C C . LEU A 1 503 ? 34.808 11.031 -23.426 1.00 86.19 503 LEU A C 1
ATOM 3814 O O . LEU A 1 503 ? 35.673 10.402 -22.817 1.00 86.19 503 LEU A O 1
ATOM 3818 N N . VAL A 1 504 ? 34.140 12.041 -22.880 1.00 88.94 504 VAL A N 1
ATOM 3819 C CA . VAL A 1 504 ? 34.263 12.429 -21.474 1.00 88.94 504 VAL A CA 1
ATOM 3820 C C . VAL A 1 504 ? 32.981 12.037 -20.757 1.00 88.94 504 VAL A C 1
ATOM 3822 O O . VAL A 1 504 ? 31.890 12.387 -21.208 1.00 88.94 504 VAL A O 1
ATOM 3825 N N . VAL A 1 505 ? 33.123 11.311 -19.646 1.00 90.06 505 VAL A N 1
ATOM 3826 C CA . VAL A 1 505 ? 32.001 10.890 -18.801 1.00 90.06 505 VAL A CA 1
ATOM 3827 C C . VAL A 1 505 ? 31.904 11.793 -17.586 1.00 90.06 505 VAL A C 1
ATOM 3829 O O . VAL A 1 505 ? 32.884 11.991 -16.866 1.00 90.06 505 VAL A O 1
ATOM 3832 N N . THR A 1 506 ? 30.706 12.303 -17.335 1.00 91.00 506 THR A N 1
ATOM 3833 C CA . THR A 1 506 ? 30.377 13.108 -16.162 1.00 91.00 506 THR A CA 1
ATOM 3834 C C . THR A 1 506 ? 29.234 12.463 -15.392 1.00 91.00 506 THR A C 1
ATOM 3836 O O . THR A 1 506 ? 28.243 12.025 -15.971 1.00 91.00 506 THR A O 1
ATOM 3839 N N . ASN A 1 507 ? 29.379 12.383 -14.070 1.00 91.44 507 ASN A N 1
ATOM 3840 C CA . ASN A 1 507 ? 28.309 11.915 -13.197 1.00 91.44 507 ASN A CA 1
ATOM 3841 C C . ASN A 1 507 ? 27.440 13.101 -12.795 1.00 91.44 507 ASN A C 1
ATOM 3843 O O . ASN A 1 507 ? 27.910 14.050 -12.169 1.00 91.44 507 ASN A O 1
ATOM 3847 N N . GLU A 1 508 ? 26.168 13.018 -13.142 1.00 91.56 508 GLU A N 1
ATOM 3848 C CA . GLU A 1 508 ? 25.149 13.998 -12.818 1.00 91.56 508 GLU A CA 1
ATOM 3849 C C . GLU A 1 508 ? 24.218 13.491 -11.721 1.00 91.56 508 GLU A C 1
ATOM 3851 O O . GLU A 1 508 ? 24.197 12.309 -11.362 1.00 91.56 508 GLU A O 1
ATOM 3856 N N . THR A 1 509 ? 23.400 14.399 -11.194 1.00 91.69 509 THR A N 1
ATOM 3857 C CA . THR A 1 509 ? 22.367 14.040 -10.227 1.00 91.69 509 THR A CA 1
ATOM 3858 C C . THR A 1 509 ? 21.435 12.973 -10.807 1.00 91.69 509 THR A C 1
ATOM 3860 O O . THR A 1 509 ? 21.128 12.950 -12.000 1.00 91.69 509 THR A O 1
ATOM 3863 N N . PHE A 1 510 ? 20.996 12.048 -9.951 1.00 95.00 510 PHE A N 1
ATOM 3864 C CA . PHE A 1 510 ? 20.103 10.955 -10.330 1.00 95.00 510 PHE A CA 1
ATOM 3865 C C . PHE A 1 510 ? 18.672 11.478 -10.545 1.00 95.00 510 PHE A C 1
ATOM 3867 O O . PHE A 1 510 ? 17.785 11.266 -9.719 1.00 95.00 510 PHE A O 1
ATOM 3874 N N . VAL A 1 511 ? 18.466 12.219 -11.634 1.00 93.50 511 VAL A N 1
ATOM 3875 C CA . VAL A 1 511 ? 17.206 12.890 -11.967 1.00 93.50 511 VAL A CA 1
ATOM 3876 C C . VAL A 1 511 ? 16.781 12.544 -13.395 1.00 93.50 511 VAL A C 1
ATOM 3878 O O . VAL A 1 511 ? 17.569 12.644 -14.336 1.00 93.50 511 VAL A O 1
ATOM 3881 N N . PHE A 1 512 ? 15.517 12.158 -13.563 1.00 94.12 512 PHE A N 1
ATOM 3882 C CA . PHE A 1 512 ? 14.913 11.766 -14.834 1.00 94.12 512 PHE A CA 1
ATOM 3883 C C . PHE A 1 512 ? 13.573 12.473 -15.039 1.00 94.12 512 PHE A C 1
ATOM 3885 O O . PHE A 1 512 ? 12.780 12.637 -14.112 1.00 94.12 512 PHE A O 1
ATOM 3892 N N . ALA A 1 513 ? 13.299 12.868 -16.283 1.00 92.88 513 ALA A N 1
ATOM 3893 C CA . ALA A 1 513 ? 12.042 13.515 -16.636 1.00 92.88 513 ALA A CA 1
ATOM 3894 C C . ALA A 1 513 ? 10.852 12.536 -16.507 1.00 92.88 513 ALA A C 1
ATOM 3896 O O . ALA A 1 513 ? 10.927 11.420 -17.035 1.00 92.88 513 ALA A O 1
ATOM 3897 N N . PRO A 1 514 ? 9.734 12.937 -15.869 1.00 94.12 514 PRO A N 1
ATOM 3898 C CA . PRO A 1 514 ? 8.547 12.098 -15.781 1.00 94.12 514 PRO A CA 1
ATOM 3899 C C . PRO A 1 514 ? 7.932 11.797 -17.148 1.00 94.12 514 PRO A C 1
ATOM 3901 O O . PRO A 1 514 ? 7.829 12.673 -18.009 1.00 94.12 514 PRO A O 1
ATOM 3904 N N . LEU A 1 515 ? 7.416 10.581 -17.318 1.00 90.12 515 LEU A N 1
ATOM 3905 C CA . LEU A 1 515 ? 6.700 10.187 -18.528 1.00 90.12 515 LEU A CA 1
ATOM 3906 C C . LEU A 1 515 ? 5.204 10.437 -18.335 1.00 90.12 515 LEU A C 1
ATOM 3908 O O . LEU A 1 515 ? 4.581 9.869 -17.442 1.00 90.12 515 LEU A O 1
ATOM 3912 N N . GLU A 1 516 ? 4.597 11.252 -19.201 1.00 88.12 516 GLU A N 1
ATOM 3913 C CA . GLU A 1 516 ? 3.196 11.689 -19.063 1.00 88.12 516 GLU A CA 1
ATOM 3914 C C . GLU A 1 516 ? 2.205 10.522 -18.906 1.00 88.12 516 GLU A C 1
ATOM 3916 O O . GLU A 1 516 ? 1.249 10.580 -18.139 1.00 88.12 516 GLU A O 1
ATOM 3921 N N . TRP A 1 517 ? 2.458 9.409 -19.595 1.00 84.62 517 TRP A N 1
ATOM 3922 C CA . TRP A 1 517 ? 1.618 8.212 -19.539 1.00 84.62 517 TRP A CA 1
ATOM 3923 C C . TRP A 1 517 ? 1.898 7.300 -18.330 1.00 84.62 517 TRP A C 1
ATOM 3925 O O . TRP A 1 517 ? 1.101 6.391 -18.078 1.00 84.62 517 TRP A O 1
ATOM 3935 N N . MET A 1 518 ? 2.979 7.544 -17.580 1.00 85.31 518 MET A N 1
ATOM 3936 C CA . MET A 1 518 ? 3.321 6.859 -16.326 1.00 85.31 518 MET A CA 1
ATOM 3937 C C . MET A 1 518 ? 2.909 7.629 -15.077 1.00 85.31 518 MET A C 1
ATOM 3939 O O . MET A 1 518 ? 2.894 7.026 -14.010 1.00 85.31 518 MET A O 1
ATOM 3943 N N . LYS A 1 519 ? 2.557 8.915 -15.181 1.00 87.44 519 LYS A N 1
ATOM 3944 C CA . LYS A 1 519 ? 2.086 9.703 -14.036 1.00 87.44 519 LYS A CA 1
ATOM 3945 C C . LYS A 1 519 ? 0.886 9.020 -13.374 1.00 87.44 519 LYS A C 1
ATOM 3947 O O . LYS A 1 519 ? -0.107 8.692 -14.033 1.00 87.44 519 LYS A O 1
ATOM 3952 N N . VAL A 1 520 ? 0.985 8.787 -12.067 1.00 81.62 520 VAL A N 1
ATOM 3953 C CA . VAL A 1 520 ? -0.088 8.203 -11.253 1.00 81.62 520 VAL A CA 1
ATOM 3954 C C . VAL A 1 520 ? -0.259 9.041 -9.999 1.00 81.62 520 VAL A C 1
ATOM 3956 O O . VAL A 1 520 ? 0.707 9.286 -9.284 1.00 81.62 520 VAL A O 1
ATOM 3959 N N . ASP A 1 521 ? -1.497 9.423 -9.697 1.00 83.56 521 ASP A N 1
ATOM 3960 C CA . ASP A 1 521 ? -1.834 9.908 -8.363 1.00 83.56 521 ASP A CA 1
ATOM 3961 C C . ASP A 1 521 ? -1.878 8.720 -7.391 1.00 83.56 521 ASP A C 1
ATOM 3963 O O . ASP A 1 521 ? -2.858 7.970 -7.330 1.00 83.56 521 ASP A O 1
ATOM 3967 N N . LEU A 1 522 ? -0.784 8.527 -6.653 1.00 87.25 522 LEU A N 1
ATOM 3968 C CA . LEU A 1 522 ? -0.676 7.460 -5.663 1.00 87.25 522 LEU A CA 1
ATOM 3969 C C . LEU A 1 522 ? -1.622 7.667 -4.475 1.00 87.25 522 LEU A C 1
ATOM 3971 O O . LEU A 1 522 ? -2.098 6.679 -3.914 1.00 87.25 522 LEU A O 1
ATOM 3975 N N . ASN A 1 523 ? -1.965 8.907 -4.108 1.00 84.69 523 ASN A N 1
ATOM 3976 C CA . ASN A 1 523 ? -2.918 9.152 -3.021 1.00 84.69 523 ASN A CA 1
ATOM 3977 C C . ASN A 1 523 ? -4.329 8.672 -3.396 1.00 84.69 523 ASN A C 1
ATOM 3979 O O . ASN A 1 523 ? -5.067 8.213 -2.522 1.00 84.69 523 ASN A O 1
ATOM 3983 N N . GLY A 1 524 ? -4.663 8.647 -4.691 1.00 84.50 524 GLY A N 1
ATOM 3984 C CA . GLY A 1 524 ? -5.875 8.019 -5.224 1.00 84.50 524 GLY A CA 1
ATOM 3985 C C . GLY A 1 524 ? -6.016 6.519 -4.910 1.00 84.50 524 GLY A C 1
ATOM 3986 O O . GLY A 1 524 ? -7.133 5.995 -4.926 1.00 84.50 524 GLY A O 1
ATOM 3987 N N . LEU A 1 525 ? -4.930 5.820 -4.549 1.00 88.00 525 LEU A N 1
ATOM 3988 C CA . LEU A 1 525 ? -4.973 4.413 -4.120 1.00 88.00 525 LEU A CA 1
ATOM 3989 C C . LEU A 1 525 ? -5.594 4.234 -2.722 1.00 88.00 525 LEU A C 1
ATOM 3991 O O . LEU A 1 525 ? -6.186 3.194 -2.433 1.00 88.00 525 LEU A O 1
ATOM 3995 N N . LEU A 1 526 ? -5.501 5.241 -1.851 1.00 88.25 526 LEU A N 1
ATOM 3996 C CA . LEU A 1 526 ? -6.012 5.173 -0.477 1.00 88.25 526 LEU A CA 1
ATOM 3997 C C . LEU A 1 526 ? -7.545 5.029 -0.411 1.00 88.25 526 LEU A C 1
ATOM 3999 O O . LEU A 1 526 ? -8.020 4.080 0.219 1.00 88.25 526 LEU A O 1
ATOM 4003 N N . PRO A 1 527 ? -8.358 5.885 -1.070 1.00 84.44 527 PRO A N 1
ATOM 4004 C CA . PRO A 1 527 ? -9.809 5.698 -1.094 1.00 84.44 527 PRO A CA 1
ATOM 4005 C C . PRO A 1 527 ? -10.226 4.446 -1.877 1.00 84.44 527 PRO A C 1
ATOM 4007 O O . PRO A 1 527 ? -11.263 3.849 -1.575 1.00 84.44 527 PRO A O 1
ATOM 4010 N N . LEU A 1 528 ? -9.426 4.021 -2.859 1.00 86.25 528 LEU A N 1
ATOM 4011 C CA . LEU A 1 528 ? -9.674 2.804 -3.628 1.00 86.25 528 LEU A CA 1
ATOM 4012 C C . LEU A 1 528 ? -9.614 1.550 -2.742 1.00 86.25 528 LEU A C 1
ATOM 4014 O O . LEU A 1 528 ? -10.472 0.685 -2.876 1.00 86.25 528 LEU A O 1
ATOM 4018 N N . PHE A 1 529 ? -8.686 1.479 -1.782 1.00 89.88 529 PHE A N 1
ATOM 4019 C CA . PHE A 1 529 ? -8.590 0.366 -0.822 1.00 89.88 529 PHE A CA 1
ATOM 4020 C C . PHE A 1 529 ? -9.893 0.121 -0.040 1.00 89.88 529 PHE A C 1
ATOM 4022 O O . PHE A 1 529 ? -10.272 -1.025 0.223 1.00 89.88 529 PHE A O 1
ATOM 4029 N N . GLY A 1 530 ? -10.602 1.193 0.327 1.00 83.75 530 GLY A N 1
ATOM 4030 C CA . GLY A 1 530 ? -11.891 1.090 1.013 1.00 83.75 530 GLY A CA 1
ATOM 4031 C C . GLY A 1 530 ? -13.024 0.620 0.096 1.00 83.75 530 GLY A C 1
ATOM 4032 O O . GLY A 1 530 ? -13.861 -0.179 0.511 1.00 83.75 530 GLY A O 1
ATOM 4033 N N . ARG A 1 531 ? -13.041 1.093 -1.156 1.00 86.25 531 ARG A N 1
ATOM 4034 C CA . ARG A 1 531 ? -14.159 0.914 -2.101 1.00 86.25 531 ARG A CA 1
ATOM 4035 C C . ARG A 1 531 ? -14.057 -0.347 -2.962 1.00 86.25 531 ARG A C 1
ATOM 4037 O O . ARG A 1 531 ? -15.087 -0.873 -3.370 1.00 86.25 531 ARG A O 1
ATOM 4044 N N . ASP A 1 532 ? -12.847 -0.824 -3.241 1.00 84.38 532 ASP A N 1
ATOM 4045 C CA . ASP A 1 532 ? -12.575 -1.942 -4.146 1.00 84.38 532 ASP A CA 1
ATOM 4046 C C . ASP A 1 532 ? -11.977 -3.136 -3.383 1.00 84.38 532 ASP A C 1
ATOM 4048 O O . ASP A 1 532 ? -10.846 -3.102 -2.889 1.00 84.38 532 ASP A O 1
ATOM 4052 N N . ALA A 1 533 ? -12.757 -4.216 -3.288 1.00 86.38 533 ALA A N 1
ATOM 4053 C CA . ALA A 1 533 ? -12.342 -5.443 -2.617 1.00 86.38 533 ALA A CA 1
ATOM 4054 C C . ALA A 1 533 ? -11.216 -6.182 -3.363 1.00 86.38 533 ALA A C 1
ATOM 4056 O O . ALA A 1 533 ? -10.355 -6.776 -2.712 1.00 86.38 533 ALA A O 1
ATOM 4057 N N . ASP A 1 534 ? -11.179 -6.129 -4.700 1.00 84.62 534 ASP A N 1
ATOM 4058 C CA . ASP A 1 534 ? -10.124 -6.755 -5.503 1.00 84.62 534 ASP A CA 1
ATOM 4059 C C . ASP A 1 534 ? -8.795 -6.022 -5.280 1.00 84.62 534 ASP A C 1
ATOM 4061 O O . ASP A 1 534 ? -7.760 -6.662 -5.066 1.00 84.62 534 ASP A O 1
ATOM 4065 N N . PHE A 1 535 ? -8.823 -4.686 -5.242 1.00 87.44 535 PHE A N 1
ATOM 4066 C CA . PHE A 1 535 ? -7.639 -3.892 -4.917 1.00 87.44 535 PHE A CA 1
ATOM 4067 C C . PHE A 1 535 ? -7.172 -4.125 -3.477 1.00 87.44 535 PHE A C 1
ATOM 4069 O O . PHE A 1 535 ? -5.986 -4.361 -3.246 1.00 87.44 535 PHE A O 1
ATOM 4076 N N . ARG A 1 536 ? -8.090 -4.155 -2.503 1.00 90.69 536 ARG A N 1
ATOM 4077 C CA . ARG A 1 536 ? -7.753 -4.505 -1.114 1.00 90.69 536 ARG A CA 1
ATOM 4078 C C . ARG A 1 536 ? -7.089 -5.880 -1.019 1.00 90.69 536 ARG A C 1
ATOM 4080 O O . ARG A 1 536 ? -6.074 -6.028 -0.342 1.00 90.69 536 ARG A O 1
ATOM 4087 N N . ASN A 1 537 ? -7.608 -6.872 -1.743 1.00 89.69 537 ASN A N 1
ATOM 4088 C CA . ASN A 1 537 ? -7.009 -8.204 -1.823 1.00 89.69 537 ASN A CA 1
ATOM 4089 C C . ASN A 1 537 ? -5.619 -8.182 -2.467 1.00 89.69 537 ASN A C 1
ATOM 4091 O O . ASN A 1 537 ? -4.724 -8.885 -1.998 1.00 89.69 537 ASN A O 1
ATOM 4095 N N . LEU A 1 538 ? -5.420 -7.373 -3.512 1.00 87.25 538 LEU A N 1
ATOM 4096 C CA . LEU A 1 538 ? -4.112 -7.175 -4.131 1.00 87.25 538 LEU A CA 1
ATOM 4097 C C . LEU A 1 538 ? -3.108 -6.600 -3.126 1.00 87.25 538 LEU A C 1
ATOM 4099 O O . LEU A 1 538 ? -2.006 -7.134 -3.034 1.00 87.25 538 LEU A O 1
ATOM 4103 N N . VAL A 1 539 ? -3.478 -5.566 -2.365 1.00 91.75 539 VAL A N 1
ATOM 4104 C CA . VAL A 1 539 ? -2.606 -4.943 -1.353 1.00 91.75 539 VAL A CA 1
ATOM 4105 C C . VAL A 1 539 ? -2.224 -5.950 -0.268 1.00 91.75 539 VAL A C 1
ATOM 4107 O O . VAL A 1 539 ? -1.036 -6.177 -0.049 1.00 91.75 539 VAL A O 1
ATOM 4110 N N . MET A 1 540 ? -3.208 -6.618 0.345 1.00 91.75 540 MET A N 1
ATOM 4111 C CA . MET A 1 540 ? -2.967 -7.609 1.405 1.00 91.75 540 MET A CA 1
ATOM 4112 C C . MET A 1 540 ? -2.060 -8.750 0.923 1.00 91.75 540 MET A C 1
ATOM 4114 O O . MET A 1 540 ? -1.068 -9.070 1.571 1.00 91.75 540 MET A O 1
ATOM 4118 N N . LYS A 1 541 ? -2.339 -9.312 -0.261 1.00 88.25 541 LYS A N 1
ATOM 4119 C CA . LYS A 1 541 ? -1.519 -10.377 -0.857 1.00 88.25 541 LYS A CA 1
ATOM 4120 C C . LYS A 1 541 ? -0.112 -9.904 -1.224 1.00 88.25 541 LYS A C 1
ATOM 4122 O O . LYS A 1 541 ? 0.833 -10.682 -1.190 1.00 88.25 541 LYS A O 1
ATOM 4127 N N . THR A 1 542 ? 0.038 -8.641 -1.612 1.00 88.38 542 THR A N 1
ATOM 4128 C CA . THR A 1 542 ? 1.350 -8.069 -1.933 1.00 88.38 542 THR A CA 1
ATOM 4129 C C . THR A 1 542 ? 2.193 -7.939 -0.665 1.00 88.38 542 THR A C 1
ATOM 4131 O O . THR A 1 542 ? 3.332 -8.397 -0.653 1.00 88.38 542 THR A O 1
ATOM 4134 N N . PHE A 1 543 ? 1.623 -7.428 0.432 1.00 92.88 543 PHE A N 1
ATOM 4135 C CA . PHE A 1 543 ? 2.310 -7.381 1.728 1.00 92.88 543 PHE A CA 1
ATOM 4136 C C . PHE A 1 543 ? 2.648 -8.764 2.283 1.00 92.88 543 PHE A C 1
ATOM 4138 O O . PHE A 1 543 ? 3.729 -8.942 2.834 1.00 92.88 543 PHE A O 1
ATOM 4145 N N . GLU A 1 544 ? 1.801 -9.764 2.046 1.00 90.19 544 GLU A N 1
ATOM 4146 C CA . GLU A 1 544 ? 2.074 -11.152 2.434 1.00 90.19 544 GLU A CA 1
ATOM 4147 C C . GLU A 1 544 ? 3.392 -11.692 1.850 1.00 90.19 544 GLU A C 1
ATOM 4149 O O . GLU A 1 544 ? 4.099 -12.475 2.489 1.00 90.19 544 GLU A O 1
ATOM 4154 N N . VAL A 1 545 ? 3.727 -11.271 0.627 1.00 85.38 545 VAL A N 1
ATOM 4155 C CA . VAL A 1 545 ? 4.955 -11.676 -0.068 1.00 85.38 545 VAL A CA 1
ATOM 4156 C C . VAL A 1 545 ? 6.132 -10.763 0.290 1.00 85.38 545 VAL A C 1
ATOM 4158 O O . VAL A 1 545 ? 7.266 -11.239 0.376 1.00 85.38 545 VAL A O 1
ATOM 4161 N N . ILE A 1 546 ? 5.882 -9.466 0.499 1.00 87.75 546 ILE A N 1
ATOM 4162 C CA . ILE A 1 546 ? 6.937 -8.473 0.740 1.00 87.75 546 ILE A CA 1
ATOM 4163 C C . ILE A 1 546 ? 7.445 -8.470 2.190 1.00 87.75 546 ILE A C 1
ATOM 4165 O O . ILE A 1 546 ? 8.612 -8.151 2.402 1.00 87.75 546 ILE A O 1
ATOM 4169 N N . PHE A 1 547 ? 6.637 -8.845 3.187 1.00 91.75 547 PHE A N 1
ATOM 4170 C CA . PHE A 1 547 ? 7.051 -8.889 4.601 1.00 91.75 547 PHE A CA 1
ATOM 4171 C C . PHE A 1 547 ? 7.968 -10.081 4.913 1.00 91.75 547 PHE A C 1
ATOM 4173 O O . PHE A 1 547 ? 7.640 -10.969 5.698 1.00 91.75 547 PHE A O 1
ATOM 4180 N N . ARG A 1 548 ? 9.128 -10.092 4.255 1.00 88.50 548 ARG A N 1
ATOM 4181 C CA . ARG A 1 548 ? 10.235 -11.034 4.401 1.00 88.50 548 ARG A CA 1
ATOM 4182 C C . ARG A 1 548 ? 11.554 -10.261 4.303 1.00 88.50 548 ARG A C 1
ATOM 4184 O O . ARG A 1 548 ? 11.593 -9.271 3.561 1.00 88.50 548 ARG A O 1
ATOM 4191 N N . PRO A 1 549 ? 12.629 -10.699 4.982 1.00 86.12 549 PRO A N 1
ATOM 4192 C CA . PRO A 1 549 ? 13.902 -9.975 5.003 1.00 86.12 549 PRO A CA 1
ATOM 4193 C C . PRO A 1 549 ? 14.448 -9.662 3.608 1.00 86.12 549 PRO A C 1
ATOM 4195 O O . PRO A 1 549 ? 14.986 -8.582 3.378 1.00 86.12 549 PRO A O 1
ATOM 4198 N N . GLU A 1 550 ? 14.235 -10.570 2.655 1.00 78.56 550 GLU A N 1
ATOM 4199 C CA . GLU A 1 550 ? 14.718 -10.425 1.280 1.00 78.56 550 GLU A CA 1
ATOM 4200 C C . GLU A 1 550 ? 13.999 -9.331 0.480 1.00 78.56 550 GLU A C 1
ATOM 4202 O O . GLU A 1 550 ? 14.542 -8.898 -0.529 1.00 78.56 550 GLU A O 1
ATOM 4207 N N . ASN A 1 551 ? 12.789 -8.908 0.876 1.00 82.44 551 ASN A N 1
ATOM 4208 C CA . ASN A 1 551 ? 11.925 -8.048 0.054 1.00 82.44 551 ASN A CA 1
ATOM 4209 C C . ASN A 1 551 ? 11.462 -6.760 0.746 1.00 82.44 551 ASN A C 1
ATOM 4211 O O . ASN A 1 551 ? 11.034 -5.826 0.065 1.00 82.44 551 ASN A O 1
ATOM 4215 N N . VAL A 1 552 ? 11.513 -6.693 2.077 1.00 88.25 552 VAL A N 1
ATOM 4216 C CA . VAL A 1 552 ? 10.858 -5.635 2.866 1.00 88.25 552 VAL A CA 1
ATOM 4217 C C . VAL A 1 552 ? 11.399 -4.228 2.591 1.00 88.25 552 VAL A C 1
ATOM 4219 O O . VAL A 1 552 ? 10.661 -3.260 2.725 1.00 88.25 552 VAL A O 1
ATOM 4222 N N . LEU A 1 553 ? 12.642 -4.082 2.124 1.00 86.00 553 LEU A N 1
ATOM 4223 C CA . LEU A 1 553 ? 13.190 -2.766 1.761 1.00 86.00 553 LEU A CA 1
ATOM 4224 C C . LEU A 1 553 ? 12.407 -2.092 0.631 1.00 86.00 553 LEU A C 1
ATOM 4226 O O . LEU A 1 553 ? 12.280 -0.871 0.606 1.00 86.00 553 LEU A O 1
ATOM 4230 N N . SER A 1 554 ? 11.788 -2.876 -0.248 1.00 84.50 554 SER A N 1
ATOM 4231 C CA . SER A 1 554 ? 11.042 -2.358 -1.393 1.00 84.50 554 SER A CA 1
ATOM 4232 C C . SER A 1 554 ? 9.829 -1.488 -1.028 1.00 84.50 554 SER A C 1
ATOM 4234 O O . SER A 1 554 ? 9.464 -0.611 -1.811 1.00 84.50 554 SER A O 1
ATOM 4236 N N . VAL A 1 555 ? 9.235 -1.655 0.166 1.00 88.56 555 VAL A N 1
ATOM 4237 C CA . VAL A 1 555 ? 8.138 -0.780 0.636 1.00 88.56 555 VAL A CA 1
ATOM 4238 C C . VAL A 1 555 ? 8.622 0.554 1.192 1.00 88.56 555 VAL A C 1
ATOM 4240 O O . VAL A 1 555 ? 7.813 1.463 1.359 1.00 88.56 555 VAL A O 1
ATOM 4243 N N . THR A 1 556 ? 9.917 0.692 1.472 1.00 89.69 556 THR A N 1
ATOM 4244 C CA . THR A 1 556 ? 10.469 1.897 2.104 1.00 89.69 556 THR A CA 1
ATOM 4245 C C . THR A 1 556 ? 10.703 3.033 1.109 1.00 89.69 556 THR A C 1
ATOM 4247 O O . THR A 1 556 ? 10.665 4.193 1.499 1.0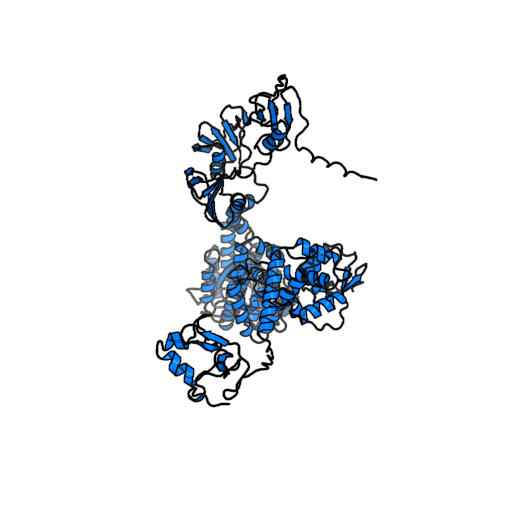0 89.69 556 THR A O 1
ATOM 4250 N N . TYR A 1 557 ? 10.842 2.723 -0.186 1.00 87.69 557 TYR A N 1
ATOM 4251 C CA . TYR A 1 557 ? 11.129 3.713 -1.232 1.00 87.69 557 TYR A CA 1
ATOM 4252 C C . TYR A 1 557 ? 9.966 4.664 -1.547 1.00 87.69 557 TYR A C 1
ATOM 4254 O O . TYR A 1 557 ? 10.152 5.628 -2.284 1.00 87.69 557 TYR A O 1
ATOM 4262 N N . ASN A 1 558 ? 8.754 4.406 -1.040 1.00 88.62 558 ASN A N 1
ATOM 4263 C CA . ASN A 1 558 ? 7.646 5.348 -1.179 1.00 88.62 558 ASN A CA 1
ATOM 4264 C C . ASN A 1 558 ? 6.704 5.319 0.044 1.00 88.62 558 ASN A C 1
ATOM 4266 O O . ASN A 1 558 ? 6.249 4.242 0.448 1.00 88.62 558 ASN A O 1
ATOM 4270 N N . PRO A 1 559 ? 6.317 6.483 0.600 1.00 88.00 559 PRO A N 1
ATOM 4271 C CA . PRO A 1 559 ? 5.469 6.556 1.792 1.00 88.00 559 PRO A CA 1
ATOM 4272 C C . PRO A 1 559 ? 4.056 5.985 1.587 1.00 88.00 559 PRO A C 1
ATOM 4274 O O . PRO A 1 559 ? 3.386 5.636 2.565 1.00 88.00 559 PRO A O 1
ATOM 4277 N N . ILE A 1 560 ? 3.584 5.828 0.340 1.00 89.44 560 ILE A N 1
ATOM 4278 C CA . ILE A 1 560 ? 2.254 5.268 0.061 1.00 89.44 560 ILE A CA 1
ATOM 4279 C C . ILE A 1 560 ? 2.075 3.870 0.657 1.00 89.44 560 ILE A C 1
ATOM 4281 O O . ILE A 1 560 ? 0.987 3.542 1.131 1.00 89.44 560 ILE A O 1
ATOM 4285 N N . PHE A 1 561 ? 3.133 3.053 0.691 1.00 92.31 561 PHE A N 1
ATOM 4286 C CA . PHE A 1 561 ? 3.064 1.709 1.263 1.00 92.31 561 PHE A CA 1
ATOM 4287 C C . PHE A 1 561 ? 2.840 1.751 2.766 1.00 92.31 561 PHE A C 1
ATOM 4289 O O . PHE A 1 561 ? 2.081 0.937 3.284 1.00 92.31 561 PHE A O 1
ATOM 4296 N N . GLY A 1 562 ? 3.434 2.729 3.453 1.00 91.88 562 GLY A N 1
ATOM 4297 C CA . GLY A 1 562 ? 3.181 2.972 4.867 1.00 91.88 562 GLY A CA 1
ATOM 4298 C C . GLY A 1 562 ? 1.710 3.310 5.105 1.00 91.88 562 GLY A C 1
ATOM 4299 O O . GLY A 1 562 ? 1.051 2.681 5.933 1.00 91.88 562 GLY A O 1
ATOM 4300 N N . LYS A 1 563 ? 1.153 4.229 4.309 1.00 89.81 563 LYS A N 1
ATOM 4301 C CA . LYS A 1 563 ? -0.267 4.612 4.391 1.00 89.81 563 LYS A CA 1
ATOM 4302 C C . LYS A 1 563 ? -1.207 3.433 4.102 1.00 89.81 563 LYS A C 1
ATOM 4304 O O . LYS A 1 563 ? -2.159 3.210 4.850 1.00 89.81 563 LYS A O 1
ATOM 4309 N N . LEU A 1 564 ? -0.924 2.638 3.067 1.00 92.62 564 LEU A N 1
ATOM 4310 C CA . LEU A 1 564 ? -1.676 1.418 2.745 1.00 92.62 564 LEU A CA 1
ATOM 4311 C C . LEU A 1 564 ? -1.576 0.377 3.862 1.00 92.62 564 LEU A C 1
ATOM 4313 O O . LEU A 1 564 ? -2.587 -0.214 4.231 1.00 92.62 564 LEU A O 1
ATOM 4317 N N . TRP A 1 565 ? -0.395 0.195 4.454 1.00 94.06 565 TRP A N 1
ATOM 4318 C CA . TRP A 1 565 ? -0.218 -0.681 5.609 1.00 94.06 565 TRP A CA 1
ATOM 4319 C C . TRP A 1 565 ? -1.075 -0.227 6.793 1.00 94.06 565 TRP A C 1
ATOM 4321 O O . TRP A 1 565 ? -1.769 -1.043 7.398 1.00 94.06 565 TRP A O 1
ATOM 4331 N N . ARG A 1 566 ? -1.146 1.080 7.075 1.00 89.88 566 ARG A N 1
ATOM 4332 C CA . ARG A 1 566 ? -2.049 1.604 8.114 1.00 89.88 566 ARG A CA 1
ATOM 4333 C C . ARG A 1 566 ? -3.521 1.381 7.795 1.00 89.88 566 ARG A C 1
ATOM 4335 O O . ARG A 1 566 ? -4.288 1.122 8.722 1.00 89.88 566 ARG A O 1
ATOM 4342 N N . LEU A 1 567 ? -3.927 1.427 6.526 1.00 89.94 567 LEU A N 1
ATOM 4343 C CA . LEU A 1 567 ? -5.282 1.036 6.128 1.00 89.94 567 LEU A CA 1
ATOM 4344 C C . LEU A 1 567 ? -5.532 -0.459 6.355 1.00 89.94 567 LEU A C 1
ATOM 4346 O O . LEU A 1 567 ? -6.599 -0.800 6.865 1.00 89.94 567 LEU A O 1
ATOM 4350 N N . CYS A 1 568 ? -4.556 -1.329 6.076 1.00 92.44 568 CYS A N 1
ATOM 4351 C CA . CYS A 1 568 ? -4.630 -2.749 6.424 1.00 92.44 568 CYS A CA 1
ATOM 4352 C C . CYS A 1 568 ? -4.798 -2.945 7.934 1.00 92.44 568 CYS A C 1
ATOM 4354 O O . CYS A 1 568 ? -5.725 -3.633 8.347 1.00 92.44 568 CYS A O 1
ATOM 4356 N N . CYS A 1 569 ? -3.999 -2.266 8.767 1.00 87.81 569 CYS A N 1
ATOM 4357 C CA . CYS A 1 569 ? -4.109 -2.344 10.230 1.00 87.81 569 CYS A CA 1
ATOM 4358 C C . CYS A 1 569 ? -5.473 -1.891 10.782 1.00 87.81 569 CYS A C 1
ATOM 4360 O O . CYS A 1 569 ? -5.824 -2.246 11.906 1.00 87.81 569 CYS A O 1
ATOM 4362 N N . ARG A 1 570 ? -6.239 -1.085 10.032 1.00 85.25 570 ARG A N 1
ATOM 4363 C CA . ARG A 1 570 ? -7.606 -0.688 10.413 1.00 85.25 570 ARG A CA 1
ATOM 4364 C C . ARG A 1 570 ? -8.637 -1.787 10.129 1.00 85.25 570 ARG A C 1
ATOM 4366 O O . ARG A 1 570 ? -9.702 -1.767 10.737 1.00 85.25 570 ARG A O 1
ATOM 4373 N N . GLN A 1 571 ? -8.332 -2.750 9.259 1.00 87.12 571 GLN A N 1
ATOM 4374 C CA . GLN A 1 571 ? -9.201 -3.885 8.932 1.00 87.12 571 GLN A CA 1
ATOM 4375 C C . GLN A 1 571 ? -9.061 -5.009 9.970 1.00 87.12 571 GLN A C 1
ATOM 4377 O O . GLN A 1 571 ? -8.695 -6.127 9.634 1.00 87.12 571 GLN A O 1
ATOM 4382 N N . ARG A 1 572 ? -9.339 -4.719 11.248 1.00 82.75 572 ARG A N 1
ATOM 4383 C CA . ARG A 1 572 ? -9.153 -5.688 12.351 1.00 82.75 572 ARG A CA 1
ATOM 4384 C C . ARG A 1 572 ? -10.038 -6.929 12.271 1.00 82.75 572 ARG A C 1
ATOM 4386 O O . ARG A 1 572 ? -9.700 -7.933 12.871 1.00 82.75 572 ARG A O 1
ATOM 4393 N N . LEU A 1 573 ? -11.139 -6.852 11.528 1.00 85.00 573 LEU A N 1
ATOM 4394 C CA . LEU A 1 573 ? -12.032 -7.987 11.280 1.00 85.00 573 LEU A CA 1
ATOM 4395 C C . LEU A 1 573 ? -11.578 -8.851 10.089 1.00 85.00 573 LEU A C 1
ATOM 4397 O O . LEU A 1 573 ? -12.216 -9.853 9.780 1.00 85.00 573 LEU A O 1
ATOM 4401 N N . ASP A 1 574 ? -10.520 -8.455 9.373 1.00 86.56 574 ASP A N 1
ATOM 4402 C CA . ASP A 1 574 ? -9.968 -9.253 8.280 1.00 86.56 574 ASP A CA 1
ATOM 4403 C C . ASP A 1 574 ? -8.995 -10.297 8.857 1.00 86.56 574 ASP A C 1
ATOM 4405 O O . ASP A 1 574 ? -7.949 -9.916 9.389 1.00 86.56 574 ASP A O 1
ATOM 4409 N N . PRO A 1 575 ? -9.278 -11.606 8.722 1.00 87.00 575 PRO A N 1
ATOM 4410 C CA . PRO A 1 575 ? -8.480 -12.662 9.352 1.00 87.00 575 PRO A CA 1
ATOM 4411 C C . PRO A 1 575 ? -7.035 -12.725 8.836 1.00 87.00 575 PRO A C 1
ATOM 4413 O O . PRO A 1 575 ? -6.176 -13.345 9.454 1.00 87.00 575 PRO A O 1
ATOM 4416 N N . ARG A 1 576 ? -6.735 -12.088 7.697 1.00 91.19 576 ARG A N 1
ATOM 4417 C CA . ARG A 1 576 ? -5.375 -12.035 7.141 1.00 91.19 576 ARG A CA 1
ATOM 4418 C C . ARG A 1 576 ? -4.469 -11.063 7.891 1.00 91.19 576 ARG A C 1
ATOM 4420 O O . ARG A 1 576 ? -3.252 -11.156 7.756 1.00 91.19 576 ARG A O 1
ATOM 4427 N N . LEU A 1 577 ? -5.033 -10.103 8.629 1.00 91.69 577 LEU A N 1
ATOM 4428 C CA . LEU A 1 577 ? -4.249 -9.054 9.278 1.00 91.69 577 LEU A CA 1
ATOM 4429 C C . LEU A 1 577 ? -3.300 -9.617 10.343 1.00 91.69 577 LEU A C 1
ATOM 4431 O O . LEU A 1 577 ? -2.172 -9.130 10.452 1.00 91.69 577 LEU A O 1
ATOM 4435 N N . ASP A 1 578 ? -3.729 -10.633 11.089 1.00 88.12 578 ASP A N 1
ATOM 4436 C CA . ASP A 1 578 ? -2.913 -11.252 12.137 1.00 88.12 578 ASP A CA 1
ATOM 4437 C C . ASP A 1 578 ? -1.660 -11.910 11.550 1.00 88.12 578 ASP A C 1
ATOM 4439 O O . ASP A 1 578 ? -0.551 -11.658 12.022 1.00 88.12 578 ASP A O 1
ATOM 4443 N N . ASP A 1 579 ? -1.814 -12.658 10.452 1.00 92.44 579 ASP A N 1
ATOM 4444 C CA . ASP A 1 579 ? -0.694 -13.265 9.722 1.00 92.44 579 ASP A CA 1
ATOM 4445 C C . ASP A 1 579 ? 0.266 -12.204 9.159 1.00 92.44 579 ASP A C 1
ATOM 4447 O O . ASP A 1 579 ? 1.481 -12.298 9.336 1.00 92.44 579 ASP A O 1
ATOM 4451 N N . LEU A 1 580 ? -0.260 -11.140 8.540 1.00 95.00 580 LEU A N 1
ATOM 4452 C CA . LEU A 1 580 ? 0.567 -10.043 8.022 1.00 95.00 580 LEU A CA 1
ATOM 4453 C C . LEU A 1 580 ? 1.339 -9.323 9.131 1.00 95.00 580 LEU A C 1
ATOM 4455 O O . LEU A 1 580 ? 2.519 -9.007 8.965 1.00 95.00 580 LEU A O 1
ATOM 4459 N N . THR A 1 581 ? 0.679 -9.063 10.259 1.00 92.38 581 THR A N 1
ATOM 4460 C CA . THR A 1 581 ? 1.296 -8.405 11.414 1.00 92.38 581 THR A CA 1
ATOM 4461 C C . THR A 1 581 ? 2.390 -9.290 12.001 1.00 92.38 581 THR A C 1
ATOM 4463 O O . THR A 1 581 ? 3.496 -8.804 12.231 1.00 92.38 581 THR A O 1
ATOM 4466 N N . ALA A 1 582 ? 2.132 -10.592 12.158 1.00 92.62 582 ALA A N 1
ATOM 4467 C CA . ALA A 1 582 ? 3.120 -11.558 12.623 1.00 92.62 582 ALA A CA 1
ATOM 4468 C C . ALA A 1 582 ? 4.340 -11.623 11.692 1.00 92.62 582 ALA A C 1
ATOM 4470 O O . ALA A 1 582 ? 5.471 -11.530 12.170 1.00 92.62 582 ALA A O 1
ATOM 4471 N N . LYS A 1 583 ? 4.129 -11.698 10.371 1.00 94.19 583 LYS A N 1
ATOM 4472 C CA . LYS A 1 583 ? 5.206 -11.699 9.367 1.00 94.19 583 LYS A CA 1
ATOM 4473 C C . LYS A 1 583 ? 6.085 -10.459 9.468 1.00 94.19 583 LYS A C 1
ATOM 4475 O O . LYS A 1 583 ? 7.305 -10.578 9.531 1.00 94.19 583 LYS A O 1
ATOM 4480 N N . LEU A 1 584 ? 5.487 -9.270 9.548 1.00 94.25 584 LEU A N 1
ATOM 4481 C CA . LEU A 1 584 ? 6.253 -8.030 9.676 1.00 94.25 584 LEU A CA 1
ATOM 4482 C C . LEU A 1 584 ? 7.009 -7.959 11.012 1.00 94.25 584 LEU A C 1
ATOM 4484 O O . LEU A 1 584 ? 8.190 -7.611 11.029 1.00 94.25 584 LEU A O 1
ATOM 4488 N N . SER A 1 585 ? 6.367 -8.339 12.120 1.00 91.19 585 SER A N 1
ATOM 4489 C CA . SER A 1 585 ? 6.991 -8.373 13.449 1.00 91.19 585 SER A CA 1
ATOM 4490 C C . SER A 1 585 ? 8.145 -9.373 13.552 1.00 91.19 585 SER A C 1
ATOM 4492 O O . SER A 1 585 ? 9.101 -9.100 14.269 1.00 91.19 585 SER A O 1
ATOM 4494 N N . GLN A 1 586 ? 8.087 -10.497 12.834 1.00 93.19 586 GLN A N 1
ATOM 4495 C CA . GLN A 1 586 ? 9.184 -11.469 12.742 1.00 93.19 586 GLN A CA 1
ATOM 4496 C C . GLN A 1 586 ? 10.284 -11.015 11.774 1.00 93.19 586 GLN A C 1
ATOM 4498 O O . GLN A 1 586 ? 11.460 -11.270 12.016 1.00 93.19 586 GLN A O 1
ATOM 4503 N N . CYS A 1 587 ? 9.919 -10.304 10.704 1.00 93.06 587 CYS A N 1
ATOM 4504 C CA . CYS A 1 587 ? 10.853 -9.807 9.699 1.00 93.06 587 CYS A CA 1
ATOM 4505 C C . CYS A 1 587 ? 11.803 -8.737 10.258 1.00 93.06 587 CYS A C 1
ATOM 4507 O O . CYS A 1 587 ? 13.001 -8.791 9.996 1.00 93.06 587 CYS A O 1
ATOM 4509 N N . VAL A 1 588 ? 11.295 -7.757 11.016 1.00 91.12 588 VAL A N 1
ATOM 4510 C CA . VAL A 1 588 ? 12.095 -6.600 11.473 1.00 91.12 588 VAL A CA 1
ATOM 4511 C C . VAL A 1 588 ? 13.319 -7.002 12.324 1.00 91.12 588 VAL A C 1
ATOM 4513 O O . VAL A 1 588 ? 14.403 -6.475 12.068 1.00 91.12 588 VAL A O 1
ATOM 4516 N N . PRO A 1 589 ? 13.223 -7.933 13.296 1.00 92.81 589 PRO A N 1
ATOM 4517 C CA . PRO A 1 589 ? 14.379 -8.405 14.060 1.00 92.81 589 PRO A CA 1
ATOM 4518 C C . PRO A 1 589 ? 15.457 -9.116 13.233 1.00 92.81 589 PRO A C 1
ATOM 4520 O O . PRO A 1 589 ? 16.613 -9.112 13.648 1.00 92.81 589 PRO A O 1
ATOM 4523 N N . MET A 1 590 ? 15.099 -9.713 12.090 1.00 92.00 590 MET A N 1
ATOM 4524 C CA . MET A 1 590 ? 16.040 -10.421 11.210 1.00 92.00 590 MET A CA 1
ATOM 4525 C C . MET A 1 590 ? 16.892 -9.473 10.353 1.00 92.00 590 MET A C 1
ATOM 4527 O O . MET A 1 590 ? 17.883 -9.901 9.766 1.00 92.00 590 MET A O 1
ATOM 4531 N N . LEU A 1 591 ? 16.518 -8.193 10.266 1.00 89.06 591 LEU A N 1
ATOM 4532 C CA . LEU A 1 591 ? 17.271 -7.182 9.529 1.00 89.06 591 LEU A CA 1
ATOM 4533 C C . LEU A 1 591 ? 18.486 -6.705 10.335 1.00 89.06 591 LEU A C 1
ATOM 4535 O O . LEU A 1 591 ? 18.427 -6.552 11.556 1.00 89.06 591 LEU A O 1
ATOM 4539 N N . THR A 1 592 ? 19.576 -6.387 9.640 1.00 86.19 592 THR A N 1
ATOM 4540 C CA . THR A 1 592 ? 20.825 -5.891 10.237 1.00 86.19 592 THR A CA 1
ATOM 4541 C C . THR A 1 592 ? 21.267 -4.570 9.599 1.00 86.19 592 THR A C 1
ATOM 4543 O O . THR A 1 592 ? 20.871 -4.234 8.482 1.00 86.19 592 THR A O 1
ATOM 4546 N N . GLY A 1 593 ? 22.075 -3.790 10.328 1.00 85.38 593 GLY A N 1
ATOM 4547 C CA . GLY A 1 593 ? 22.666 -2.540 9.832 1.00 85.38 593 GLY A CA 1
ATOM 4548 C C . GLY A 1 593 ? 21.638 -1.511 9.340 1.00 85.38 593 GLY A C 1
ATOM 4549 O O . GLY A 1 593 ? 20.590 -1.321 9.960 1.00 85.38 593 GLY A O 1
ATOM 4550 N N . GLY A 1 594 ? 21.941 -0.860 8.210 1.00 81.38 594 GLY A N 1
ATOM 4551 C CA . GLY A 1 594 ? 21.106 0.194 7.618 1.00 81.38 594 GLY A CA 1
ATOM 4552 C C . GLY A 1 594 ? 19.707 -0.267 7.197 1.00 81.38 594 GLY A C 1
ATOM 4553 O O . GLY A 1 594 ? 18.754 0.493 7.329 1.00 81.38 594 GLY A O 1
ATOM 4554 N N . ALA A 1 595 ? 19.539 -1.535 6.805 1.00 82.75 595 ALA A N 1
ATOM 4555 C CA . ALA A 1 595 ? 18.235 -2.073 6.408 1.00 82.75 595 ALA A CA 1
ATOM 4556 C C . ALA A 1 595 ? 17.209 -2.029 7.555 1.00 82.75 595 ALA A C 1
ATOM 4558 O O . ALA A 1 595 ? 16.038 -1.710 7.352 1.00 82.75 595 ALA A O 1
ATOM 4559 N N . LYS A 1 596 ? 17.654 -2.316 8.786 1.00 88.94 596 LYS A N 1
ATOM 4560 C CA . LYS A 1 596 ? 16.800 -2.247 9.979 1.00 88.94 596 LYS A CA 1
ATOM 4561 C C . LYS A 1 596 ? 16.396 -0.809 10.303 1.00 88.94 596 LYS A C 1
ATOM 4563 O O . LYS A 1 596 ? 15.250 -0.580 10.690 1.00 88.94 596 LYS A O 1
ATOM 4568 N N . VAL A 1 597 ? 17.325 0.136 10.146 1.00 88.31 597 VAL A N 1
ATOM 4569 C CA . VAL A 1 597 ? 17.077 1.569 10.361 1.00 88.31 597 VAL A CA 1
ATOM 4570 C C . VAL A 1 597 ? 16.029 2.065 9.366 1.00 88.31 597 VAL A C 1
ATOM 4572 O O . VAL A 1 597 ? 14.978 2.533 9.790 1.00 88.31 597 VAL A O 1
ATOM 4575 N N . GLN A 1 598 ? 16.232 1.803 8.074 1.00 87.94 598 GLN A N 1
ATOM 4576 C CA . GLN A 1 598 ? 15.339 2.228 6.994 1.00 87.94 598 GLN A CA 1
ATOM 4577 C C . GLN A 1 598 ? 13.899 1.708 7.156 1.00 87.94 598 GLN A C 1
ATOM 4579 O O . GLN A 1 598 ? 12.934 2.455 7.000 1.00 87.94 598 GLN A O 1
ATOM 4584 N N . VAL A 1 599 ? 13.715 0.430 7.515 1.00 90.88 599 VAL A N 1
ATOM 4585 C CA . VAL A 1 599 ? 12.368 -0.122 7.766 1.00 90.88 599 VAL A CA 1
ATOM 4586 C C . VAL A 1 599 ? 11.740 0.472 9.029 1.00 90.88 599 VAL A C 1
ATOM 4588 O O . VAL A 1 599 ? 10.526 0.679 9.070 1.00 90.88 599 VAL A O 1
ATOM 4591 N N . SER A 1 600 ? 12.540 0.759 10.058 1.00 90.44 600 SER A N 1
ATOM 4592 C CA . SER A 1 600 ? 12.051 1.381 11.296 1.00 90.44 600 SER A CA 1
ATOM 4593 C C . SER A 1 600 ? 11.595 2.822 11.058 1.00 90.44 600 SER A C 1
ATOM 4595 O O . SER A 1 600 ? 10.524 3.205 11.528 1.00 90.44 600 SER A O 1
ATOM 4597 N N . GLU A 1 601 ? 12.355 3.589 10.277 1.00 89.62 601 GLU A N 1
ATOM 4598 C CA . GLU A 1 601 ? 11.991 4.938 9.832 1.00 89.62 601 GLU A CA 1
ATOM 4599 C C . GLU A 1 601 ? 10.718 4.911 8.986 1.00 89.62 601 GLU A C 1
ATOM 4601 O O . GLU A 1 601 ? 9.775 5.637 9.284 1.00 89.62 601 GLU A O 1
ATOM 4606 N N . TRP A 1 602 ? 10.614 3.996 8.017 1.00 91.69 602 TRP A N 1
ATOM 4607 C CA . TRP A 1 602 ? 9.389 3.814 7.232 1.00 91.69 602 TRP A CA 1
ATOM 4608 C C . TRP A 1 602 ? 8.168 3.471 8.102 1.00 91.69 602 TRP A C 1
ATOM 4610 O O . TRP A 1 602 ? 7.069 3.993 7.890 1.00 91.69 602 TRP A O 1
ATOM 4620 N N . LEU A 1 603 ? 8.333 2.606 9.109 1.00 91.19 603 LEU A N 1
ATOM 4621 C CA . LEU A 1 603 ? 7.265 2.276 10.055 1.00 91.19 603 LEU A CA 1
ATOM 4622 C C . LEU A 1 603 ? 6.831 3.487 10.879 1.00 91.19 603 LEU A C 1
ATOM 4624 O O . LEU A 1 603 ? 5.641 3.607 11.183 1.00 91.19 603 LEU A O 1
ATOM 4628 N N . GLU A 1 604 ? 7.754 4.366 11.241 1.00 85.50 604 GLU A N 1
ATOM 4629 C CA . GLU A 1 604 ? 7.453 5.594 11.968 1.00 85.50 604 GLU A CA 1
ATOM 4630 C C . GLU A 1 604 ? 6.775 6.630 11.059 1.00 85.50 604 GLU A C 1
ATOM 4632 O O . GLU A 1 604 ? 5.718 7.157 11.416 1.00 85.50 604 GLU A O 1
ATOM 4637 N N . GLU A 1 605 ? 7.296 6.816 9.847 1.00 85.44 605 GLU A N 1
ATOM 4638 C CA . GLU A 1 605 ? 6.778 7.731 8.826 1.00 85.44 605 GLU A CA 1
ATOM 4639 C C . GLU A 1 605 ? 5.400 7.312 8.308 1.00 85.44 605 GLU A C 1
ATOM 4641 O O . GLU A 1 605 ? 4.561 8.140 7.978 1.00 85.44 605 GLU A O 1
ATOM 4646 N N . SER A 1 606 ? 5.078 6.018 8.328 1.00 88.56 606 SER A N 1
ATOM 4647 C CA . SER A 1 606 ? 3.734 5.549 7.971 1.00 88.56 606 SER A CA 1
ATOM 4648 C C . SER A 1 606 ? 2.614 6.108 8.865 1.00 88.56 606 SER A C 1
ATOM 4650 O O . SER A 1 606 ? 1.445 6.003 8.499 1.00 88.56 606 SER A O 1
ATOM 4652 N N . TYR A 1 607 ? 2.941 6.659 10.042 1.00 82.50 607 TYR A N 1
ATOM 4653 C CA . TYR A 1 607 ? 1.988 7.359 10.908 1.00 82.50 607 TYR A CA 1
ATOM 4654 C C . TYR A 1 607 ? 1.867 8.858 10.604 1.00 82.50 607 TYR A C 1
ATOM 4656 O O . TYR A 1 607 ? 1.046 9.517 11.239 1.00 82.50 607 TYR A O 1
ATOM 4664 N N . ASN A 1 608 ? 2.665 9.392 9.680 1.00 85.06 608 ASN A N 1
ATOM 4665 C CA . ASN A 1 608 ? 2.627 10.786 9.272 1.00 85.06 608 ASN A CA 1
ATOM 4666 C C . ASN A 1 608 ? 1.432 11.050 8.337 1.00 85.06 608 ASN A C 1
ATOM 4668 O O . ASN A 1 608 ? 1.374 10.590 7.194 1.00 85.06 608 ASN A O 1
ATOM 4672 N N . ASP A 1 609 ? 0.460 11.803 8.842 1.00 83.88 609 ASP A N 1
ATOM 4673 C CA . ASP A 1 609 ? -0.748 12.242 8.143 1.00 83.88 609 ASP A CA 1
ATOM 4674 C C . ASP A 1 609 ? -0.696 13.755 7.822 1.00 83.88 609 ASP A C 1
ATOM 4676 O O . ASP A 1 609 ? -1.741 14.362 7.580 1.00 83.88 609 ASP A O 1
ATOM 4680 N N . SER A 1 610 ? 0.497 14.384 7.800 1.00 84.69 610 SER A N 1
ATOM 4681 C CA . SER A 1 610 ? 0.671 15.836 7.582 1.00 84.69 610 SER A CA 1
ATOM 4682 C C . SER A 1 610 ? -0.054 16.332 6.334 1.00 84.69 610 SER A C 1
ATOM 4684 O O . SER A 1 610 ? -0.687 17.381 6.374 1.00 84.69 610 SER A O 1
ATOM 4686 N N . GLN A 1 611 ? -0.054 15.561 5.240 1.00 80.81 611 GLN A N 1
ATOM 4687 C CA . GLN A 1 611 ? -0.775 15.959 4.027 1.00 80.81 611 GLN A CA 1
ATOM 4688 C C . GLN A 1 611 ? -2.287 16.081 4.255 1.00 80.81 611 GLN A C 1
ATOM 4690 O O . GLN A 1 611 ? -2.884 17.079 3.868 1.00 80.81 611 GLN A O 1
ATOM 4695 N N . ARG A 1 612 ? -2.906 15.101 4.924 1.00 83.06 612 ARG A N 1
ATOM 4696 C CA . ARG A 1 612 ? -4.345 15.128 5.213 1.00 83.06 612 ARG A CA 1
ATOM 4697 C C . ARG A 1 612 ? -4.700 16.285 6.141 1.00 83.06 612 ARG A C 1
ATOM 4699 O O . ARG A 1 612 ? -5.765 16.877 5.993 1.00 83.06 612 ARG A O 1
ATOM 4706 N N . ILE A 1 613 ? -3.818 16.592 7.091 1.00 87.12 613 ILE A N 1
ATOM 4707 C CA . ILE A 1 613 ? -3.976 17.726 8.002 1.00 87.12 613 ILE A CA 1
ATOM 4708 C C . ILE A 1 613 ? -3.920 19.036 7.209 1.00 87.12 613 ILE A C 1
ATOM 4710 O O . ILE A 1 613 ? -4.853 19.828 7.307 1.00 87.12 613 ILE A O 1
ATOM 4714 N N . ARG A 1 614 ? -2.900 19.228 6.361 1.00 85.50 614 ARG A N 1
ATOM 4715 C CA . ARG A 1 614 ? -2.775 20.406 5.487 1.00 85.50 614 ARG A CA 1
ATOM 4716 C C . ARG A 1 614 ? -3.997 20.586 4.592 1.00 85.50 614 ARG A C 1
ATOM 4718 O O . ARG A 1 614 ? -4.557 21.676 4.557 1.00 85.50 614 ARG A O 1
ATOM 4725 N N . ASP A 1 615 ? -4.461 19.519 3.943 1.00 84.69 615 ASP A N 1
ATOM 4726 C CA . ASP A 1 615 ? -5.648 19.561 3.083 1.00 84.69 615 ASP A CA 1
ATOM 4727 C C . ASP A 1 615 ? -6.905 19.945 3.885 1.00 84.69 615 ASP A C 1
ATOM 4729 O O . ASP A 1 615 ? -7.730 20.739 3.432 1.00 84.69 615 ASP A O 1
ATOM 4733 N N . ALA A 1 616 ? -7.070 19.409 5.097 1.00 87.88 616 ALA A N 1
ATOM 4734 C CA . ALA A 1 616 ? -8.203 19.738 5.956 1.00 87.88 616 ALA A CA 1
ATOM 4735 C C . ALA A 1 616 ? -8.153 21.186 6.471 1.00 87.88 616 ALA A C 1
ATOM 4737 O O . ALA A 1 616 ? -9.188 21.848 6.488 1.00 87.88 616 ALA A O 1
ATOM 4738 N N . ILE A 1 617 ? -6.970 21.687 6.842 1.00 87.62 617 ILE A N 1
ATOM 4739 C CA . ILE A 1 617 ? -6.748 23.082 7.251 1.00 87.62 617 ILE A CA 1
ATOM 4740 C C . ILE A 1 617 ? -7.021 24.030 6.079 1.00 87.62 617 ILE A C 1
ATOM 4742 O O . ILE A 1 617 ? -7.762 24.997 6.240 1.00 87.62 617 ILE A O 1
ATOM 4746 N N . ALA A 1 618 ? -6.495 23.728 4.890 1.00 84.75 618 ALA A N 1
ATOM 4747 C CA . ALA A 1 618 ? -6.700 24.531 3.686 1.00 84.75 618 ALA A CA 1
ATOM 4748 C C . ALA A 1 618 ? -8.188 24.646 3.312 1.00 84.75 618 ALA A C 1
ATOM 4750 O O . ALA A 1 618 ? -8.656 25.718 2.933 1.00 84.75 618 ALA A O 1
ATOM 4751 N N . ASN A 1 619 ? -8.951 23.561 3.479 1.00 85.69 619 ASN A N 1
ATOM 4752 C CA . ASN A 1 619 ? -10.402 23.563 3.279 1.00 85.69 619 ASN A CA 1
ATOM 4753 C C . ASN A 1 619 ? -11.168 24.309 4.389 1.00 85.69 619 ASN A C 1
ATOM 4755 O O . ASN A 1 619 ? -12.288 24.769 4.165 1.00 85.69 619 ASN A O 1
ATOM 4759 N N . ALA A 1 620 ? -10.589 24.434 5.584 1.00 80.25 620 ALA A N 1
ATOM 4760 C CA . ALA A 1 620 ? -11.219 25.010 6.765 1.00 80.25 620 ALA A CA 1
ATOM 4761 C C . ALA A 1 620 ? -10.748 26.452 7.032 1.00 80.25 620 ALA A C 1
ATOM 4763 O O . ALA A 1 620 ? -10.167 26.727 8.074 1.00 80.25 620 ALA A O 1
ATOM 4764 N N . ALA A 1 621 ? -11.056 27.387 6.125 1.00 66.69 621 ALA A N 1
ATOM 4765 C CA . ALA A 1 621 ? -10.920 28.845 6.314 1.00 66.69 621 ALA A CA 1
ATOM 4766 C C . ALA A 1 621 ? -9.626 29.294 7.060 1.00 66.69 621 ALA A C 1
ATOM 4768 O O . ALA A 1 621 ? -9.687 29.635 8.244 1.00 66.69 621 ALA A O 1
ATOM 4769 N N . PRO A 1 622 ? -8.465 29.355 6.379 1.00 65.19 622 PRO A N 1
ATOM 4770 C CA . PRO A 1 622 ? -7.133 29.422 7.003 1.00 65.19 622 PRO A CA 1
ATOM 4771 C C . PRO A 1 622 ? -6.801 30.719 7.766 1.00 65.19 622 PRO A C 1
ATOM 4773 O O . PRO A 1 622 ? -5.767 30.786 8.414 1.00 65.19 622 PRO A O 1
ATOM 4776 N N . LEU A 1 623 ? -7.653 31.748 7.709 1.00 67.88 623 LEU A N 1
ATOM 4777 C CA . LEU A 1 623 ? -7.412 33.072 8.311 1.00 67.88 623 LEU A CA 1
ATOM 4778 C C . LEU A 1 623 ? -8.269 33.350 9.563 1.00 67.88 623 LEU A C 1
ATOM 4780 O O . LEU A 1 623 ? -8.306 34.480 10.045 1.00 67.88 623 LEU A O 1
ATOM 4784 N N . GLY A 1 624 ? -9.002 32.349 10.056 1.00 78.25 624 GLY A N 1
ATOM 4785 C CA . GLY A 1 624 ? -9.879 32.470 11.223 1.00 78.25 624 GLY A CA 1
ATOM 4786 C C . GLY A 1 624 ? -9.196 32.165 12.566 1.00 78.25 624 GLY A C 1
ATOM 4787 O O . GLY A 1 624 ? -7.998 31.880 12.607 1.00 78.25 624 GLY A O 1
ATOM 4788 N N . PRO A 1 625 ? -9.964 32.173 13.673 1.00 87.31 625 PRO A N 1
ATOM 4789 C CA . PRO A 1 625 ? -9.449 31.803 14.984 1.00 87.31 625 PRO A CA 1
ATOM 4790 C C . PRO A 1 625 ? -8.928 30.366 14.991 1.00 87.31 625 PRO A C 1
ATOM 4792 O O . PRO A 1 625 ? -9.509 29.475 14.361 1.00 87.31 625 PRO A O 1
ATOM 4795 N N . CYS A 1 626 ? -7.848 30.129 15.726 1.00 89.94 626 CYS A N 1
ATOM 4796 C CA . CYS A 1 626 ? -7.143 28.854 15.734 1.00 89.94 626 CYS A CA 1
ATOM 4797 C C . CYS A 1 626 ? -6.610 28.482 17.118 1.00 89.94 626 CYS A C 1
ATOM 4799 O O . CYS A 1 626 ? -6.455 29.322 18.006 1.00 89.94 626 CYS A O 1
ATOM 4801 N N . PHE A 1 627 ? -6.288 27.201 17.271 1.00 90.12 627 PHE A N 1
ATOM 4802 C CA . PHE A 1 627 ? -5.563 26.674 18.414 1.00 90.12 627 PHE A CA 1
ATOM 4803 C C . PHE A 1 627 ? -4.096 26.451 18.070 1.00 90.12 627 PHE A C 1
ATOM 4805 O O . PHE A 1 627 ? -3.787 25.892 17.018 1.00 90.12 627 PHE A O 1
ATOM 4812 N N . THR A 1 628 ? -3.213 26.832 18.983 1.00 89.50 628 THR A N 1
ATOM 4813 C CA . THR A 1 628 ? -1.791 26.469 18.969 1.00 89.50 628 THR A CA 1
ATOM 4814 C C . THR A 1 628 ? -1.425 25.831 20.304 1.00 89.50 628 THR A C 1
ATOM 4816 O O . THR A 1 628 ? -2.229 25.816 21.242 1.00 89.50 628 THR A O 1
ATOM 4819 N N . LEU A 1 629 ? -0.226 25.264 20.398 1.00 87.06 629 LEU A N 1
ATOM 4820 C CA . LEU A 1 629 ? 0.269 24.669 21.631 1.00 87.06 629 LEU A CA 1
ATOM 4821 C C . LEU A 1 629 ? 1.532 25.387 22.096 1.00 87.06 629 LEU A C 1
ATOM 4823 O O . LEU A 1 629 ? 2.456 25.588 21.312 1.00 87.06 629 LEU A O 1
ATOM 4827 N N . ASP A 1 630 ? 1.587 25.715 23.385 1.00 82.81 630 ASP A N 1
ATOM 4828 C CA . ASP A 1 630 ? 2.826 26.150 24.024 1.00 82.81 630 ASP A CA 1
ATOM 4829 C C . ASP A 1 630 ? 3.731 24.935 24.284 1.00 82.81 630 ASP A C 1
ATOM 4831 O O . ASP A 1 630 ? 3.540 24.167 25.241 1.00 82.81 630 ASP A O 1
ATOM 4835 N N . ILE A 1 631 ? 4.689 24.723 23.376 1.00 67.81 631 ILE A N 1
ATOM 4836 C CA . ILE A 1 631 ? 5.652 23.618 23.414 1.00 67.81 631 ILE A CA 1
ATOM 4837 C C . ILE A 1 631 ? 6.740 23.941 24.454 1.00 67.81 631 ILE A C 1
ATOM 4839 O O . ILE A 1 631 ? 7.891 24.223 24.135 1.00 67.81 631 ILE A O 1
ATOM 4843 N N . GLY A 1 632 ? 6.374 23.901 25.735 1.00 67.56 632 GLY A N 1
ATOM 4844 C CA . GLY A 1 632 ? 7.346 23.797 26.826 1.00 67.56 632 GLY A CA 1
ATOM 4845 C C . GLY A 1 632 ? 8.029 22.419 26.847 1.00 67.56 632 GLY A C 1
ATOM 4846 O O . GLY A 1 632 ? 7.895 21.618 25.923 1.00 67.56 632 GLY A O 1
ATOM 4847 N N . HIS A 1 633 ? 8.711 22.070 27.944 1.00 65.50 633 HIS A N 1
ATOM 4848 C CA . HIS A 1 633 ? 9.290 20.727 28.080 1.00 65.50 633 HIS A CA 1
ATOM 4849 C C . HIS A 1 633 ? 8.175 19.662 28.060 1.00 65.50 633 HIS A C 1
ATOM 4851 O O . HIS A 1 633 ? 7.281 19.657 28.918 1.00 65.50 633 HIS A O 1
ATOM 4857 N N . LEU A 1 634 ? 8.214 18.778 27.061 1.00 64.81 634 LEU A N 1
ATOM 4858 C CA . LEU A 1 634 ? 7.296 17.652 26.899 1.00 64.81 634 LEU A CA 1
ATOM 4859 C C . LEU A 1 634 ? 7.888 16.425 27.600 1.00 64.81 634 LEU A C 1
ATOM 4861 O O . LEU A 1 634 ? 9.013 16.027 27.320 1.00 64.81 634 LEU A O 1
ATOM 4865 N N . SER A 1 635 ? 7.141 15.814 28.520 1.00 67.50 635 SER A N 1
ATOM 4866 C CA . SER A 1 635 ? 7.549 14.578 29.211 1.00 67.50 635 SER A CA 1
ATOM 4867 C C . SER A 1 635 ? 7.077 13.298 28.508 1.00 67.50 635 SER A C 1
ATOM 4869 O O . SER A 1 635 ? 7.421 12.199 28.938 1.00 67.50 635 SER A O 1
ATOM 4871 N N . MET A 1 636 ? 6.277 13.415 27.442 1.00 75.38 636 MET A N 1
ATOM 4872 C CA . MET A 1 636 ? 5.598 12.293 26.789 1.00 75.38 636 MET A CA 1
ATOM 4873 C C . MET A 1 636 ? 6.158 12.013 25.389 1.00 75.38 636 MET A C 1
ATOM 4875 O O . MET A 1 636 ? 6.526 12.931 24.666 1.00 75.38 636 MET A O 1
ATOM 4879 N N . SER A 1 637 ? 6.168 10.737 24.985 1.00 82.38 637 SER A N 1
ATOM 4880 C CA . SER A 1 637 ? 6.598 10.303 23.650 1.00 82.38 637 SER A CA 1
ATOM 4881 C C . SER A 1 637 ? 5.445 10.250 22.632 1.00 82.38 637 SER A C 1
ATOM 4883 O O . SER A 1 637 ? 4.287 10.018 22.991 1.00 82.38 637 SER A O 1
ATOM 4885 N N . LYS A 1 638 ? 5.763 10.347 21.332 1.00 82.69 638 LYS A N 1
ATOM 4886 C CA . LYS A 1 638 ? 4.800 10.153 20.225 1.00 82.69 638 LYS A CA 1
ATOM 4887 C C . LYS A 1 638 ? 4.124 8.770 20.262 1.00 82.69 638 LYS A C 1
ATOM 4889 O O . LYS A 1 638 ? 2.966 8.627 19.867 1.00 82.69 638 LYS A O 1
ATOM 4894 N N . ALA A 1 639 ? 4.822 7.747 20.766 1.00 79.81 639 ALA A N 1
ATOM 4895 C CA . ALA A 1 639 ? 4.280 6.398 20.935 1.00 79.81 639 ALA A CA 1
ATOM 4896 C C . ALA A 1 639 ? 3.203 6.335 22.033 1.00 79.81 639 ALA A C 1
ATOM 4898 O O . ALA A 1 639 ? 2.193 5.653 21.858 1.00 79.81 639 ALA A O 1
ATOM 4899 N N . SER A 1 640 ? 3.380 7.091 23.120 1.00 81.94 640 SER A N 1
ATOM 4900 C CA . SER A 1 640 ? 2.429 7.171 24.236 1.00 81.94 640 SER A CA 1
ATOM 4901 C C . SER A 1 640 ? 1.085 7.774 23.811 1.00 81.94 640 SER A C 1
ATOM 4903 O O . SER A 1 640 ? 0.035 7.279 24.202 1.00 81.94 640 SER A O 1
ATOM 4905 N N . ILE A 1 641 ? 1.083 8.796 22.950 1.00 81.88 641 ILE A N 1
ATOM 4906 C CA . ILE A 1 641 ? -0.176 9.355 22.424 1.00 81.88 641 ILE A CA 1
ATOM 4907 C C . ILE A 1 641 ? -0.866 8.365 21.488 1.00 81.88 641 ILE A C 1
ATOM 4909 O O . ILE A 1 641 ? -2.079 8.172 21.558 1.00 81.88 641 ILE A O 1
ATOM 4913 N N . ARG A 1 642 ? -0.096 7.691 20.627 1.00 81.50 642 ARG A N 1
ATOM 4914 C CA . ARG A 1 642 ? -0.633 6.671 19.715 1.00 81.50 642 ARG A CA 1
ATOM 4915 C C . ARG A 1 642 ? -1.241 5.484 20.464 1.00 81.50 642 ARG A C 1
ATOM 4917 O O . ARG A 1 642 ? -2.197 4.883 19.970 1.00 81.50 642 ARG A O 1
ATOM 4924 N N . SER A 1 643 ? -0.731 5.153 21.651 1.00 82.94 643 SER A N 1
ATOM 4925 C CA . SER A 1 643 ? -1.291 4.089 22.481 1.00 82.94 643 SER A CA 1
ATOM 4926 C C . SER A 1 643 ? -2.554 4.498 23.239 1.00 82.94 643 SER A C 1
ATOM 4928 O O . SER A 1 643 ? -3.238 3.597 23.708 1.00 82.94 643 SER A O 1
ATOM 4930 N N . LEU A 1 644 ? -2.940 5.782 23.289 1.00 83.06 644 LEU A N 1
ATOM 4931 C CA . LEU A 1 644 ? -4.116 6.260 24.035 1.00 83.06 644 LEU A CA 1
ATOM 4932 C C . LEU A 1 644 ? -5.391 5.462 23.716 1.00 83.06 644 LEU A C 1
ATOM 4934 O O . LEU A 1 644 ? -6.105 5.042 24.620 1.00 83.06 644 LEU A O 1
ATOM 4938 N N . ALA A 1 645 ? -5.649 5.196 22.431 1.00 73.75 645 ALA A N 1
ATOM 4939 C CA . ALA A 1 645 ? -6.821 4.437 21.982 1.00 73.75 645 ALA A CA 1
ATOM 4940 C C . ALA A 1 645 ? -6.777 2.936 22.337 1.00 73.75 645 ALA A C 1
ATOM 4942 O O . ALA A 1 645 ? -7.808 2.266 22.258 1.00 73.75 645 ALA A O 1
ATOM 4943 N N . ARG A 1 646 ? -5.591 2.406 22.666 1.00 75.50 646 ARG A N 1
ATOM 4944 C CA . ARG A 1 646 ? -5.345 0.999 23.026 1.00 75.50 646 ARG A CA 1
ATOM 4945 C C . ARG A 1 646 ? -5.191 0.792 24.531 1.00 75.50 646 ARG A C 1
ATOM 4947 O O . ARG A 1 646 ? -5.529 -0.265 25.032 1.00 75.50 646 ARG A O 1
ATOM 4954 N N . ALA A 1 647 ? -4.620 1.758 25.236 1.00 79.19 647 ALA A N 1
ATOM 4955 C CA . ALA A 1 647 ? -4.325 1.673 26.655 1.00 79.19 647 ALA A CA 1
ATOM 4956 C C . ALA A 1 647 ? -4.225 3.099 27.225 1.00 79.19 647 ALA A C 1
ATOM 4958 O O . ALA A 1 647 ? -3.146 3.699 27.171 1.00 79.19 647 ALA A O 1
ATOM 4959 N N . PRO A 1 648 ? -5.321 3.660 27.769 1.00 83.25 648 PRO A N 1
ATOM 4960 C CA . PRO A 1 648 ? -5.326 4.974 28.406 1.00 83.25 648 PRO A CA 1
ATOM 4961 C C . PRO A 1 648 ? -4.686 4.893 29.801 1.00 83.25 648 PRO A C 1
ATOM 4963 O O . PRO A 1 648 ? -5.336 5.101 30.821 1.00 83.25 648 PRO A O 1
ATOM 4966 N N . GLN A 1 649 ? -3.402 4.536 29.845 1.00 85.56 649 GLN A N 1
ATOM 4967 C CA . GLN A 1 649 ? -2.635 4.390 31.079 1.00 85.56 649 GLN A CA 1
ATOM 4968 C C . GLN A 1 649 ? -2.612 5.710 31.868 1.00 85.56 649 GLN A C 1
ATOM 4970 O O . GLN A 1 649 ? -2.566 6.772 31.239 1.00 85.56 649 GLN A O 1
ATOM 4975 N N . PRO A 1 650 ? -2.586 5.686 33.216 1.00 83.44 650 PRO A N 1
ATOM 4976 C CA . PRO A 1 650 ? -2.651 6.900 34.031 1.00 83.44 650 PRO A CA 1
ATOM 4977 C C . PRO A 1 650 ? -1.634 7.975 33.625 1.00 83.44 650 PRO A C 1
ATOM 4979 O O . PRO A 1 650 ? -2.017 9.124 33.435 1.00 83.44 650 PRO A O 1
ATOM 4982 N N . GLY A 1 651 ? -0.375 7.594 33.375 1.00 82.88 651 GLY A N 1
ATOM 4983 C CA . GLY A 1 651 ? 0.660 8.538 32.932 1.00 82.88 651 GLY A CA 1
ATOM 4984 C C . GLY A 1 651 ? 0.436 9.106 31.522 1.00 82.88 651 GLY A C 1
ATOM 4985 O O . GLY A 1 651 ? 0.816 10.240 31.244 1.00 82.88 651 GLY A O 1
ATOM 4986 N N . VAL A 1 652 ? -0.224 8.358 30.627 1.00 85.06 652 VAL A N 1
ATOM 4987 C CA . VAL A 1 652 ? -0.603 8.859 29.292 1.00 85.06 652 VAL A CA 1
ATOM 4988 C C . VAL A 1 652 ? -1.756 9.855 29.412 1.00 85.06 652 VAL A C 1
ATOM 4990 O O . VAL A 1 652 ? -1.718 10.906 28.779 1.00 85.06 652 VAL A O 1
ATOM 4993 N N . LEU A 1 653 ? -2.762 9.553 30.239 1.00 87.06 653 LEU A N 1
ATOM 4994 C CA . LEU A 1 653 ? -3.890 10.452 30.494 1.00 87.06 653 LEU A CA 1
ATOM 4995 C C . LEU A 1 653 ? -3.446 11.756 31.160 1.00 87.06 653 LEU A C 1
ATOM 4997 O O . LEU A 1 653 ? -3.885 12.824 30.740 1.00 87.06 653 LEU A O 1
ATOM 5001 N N . GLU A 1 654 ? -2.549 11.675 32.143 1.00 84.88 654 GLU A N 1
ATOM 5002 C CA . GLU A 1 654 ? -1.928 12.842 32.772 1.00 84.88 654 GLU A CA 1
ATOM 5003 C C . GLU A 1 654 ? -1.166 13.682 31.741 1.00 84.88 654 GLU A C 1
ATOM 5005 O O . GLU A 1 654 ? -1.353 14.896 31.665 1.00 84.88 654 GLU A O 1
ATOM 5010 N N . GLY A 1 655 ? -0.367 13.031 30.888 1.00 81.81 655 GLY A N 1
ATOM 5011 C CA . GLY A 1 655 ? 0.315 13.685 29.776 1.00 81.81 655 GLY A CA 1
ATOM 5012 C C . GLY A 1 655 ? -0.663 14.451 28.887 1.00 81.81 655 GLY A C 1
ATOM 5013 O O . GLY A 1 655 ? -0.516 15.662 28.725 1.00 81.81 655 GLY A O 1
ATOM 5014 N N . VAL A 1 656 ? -1.691 13.771 28.365 1.00 85.38 656 VAL A N 1
ATOM 5015 C CA . VAL A 1 656 ? -2.733 14.363 27.504 1.00 85.38 656 VAL A CA 1
ATOM 5016 C C . VAL A 1 656 ? -3.434 15.535 28.194 1.00 85.38 656 VAL A C 1
ATOM 5018 O O . VAL A 1 656 ? -3.618 16.579 27.574 1.00 85.38 656 VAL A O 1
ATOM 5021 N N . GLN A 1 657 ? -3.787 15.410 29.474 1.00 86.62 657 GLN A N 1
ATOM 5022 C CA . GLN A 1 657 ? -4.423 16.489 30.230 1.00 86.62 657 GLN A CA 1
ATOM 5023 C C . GLN A 1 657 ? -3.510 17.717 30.362 1.00 86.62 657 GLN A C 1
ATOM 5025 O O . GLN A 1 657 ? -3.970 18.839 30.146 1.00 86.62 657 GLN A O 1
ATOM 5030 N N . ASN A 1 658 ? -2.223 17.515 30.653 1.00 82.31 658 ASN A N 1
ATOM 5031 C CA . ASN A 1 658 ? -1.238 18.594 30.743 1.00 82.31 658 ASN A CA 1
ATOM 5032 C C . ASN A 1 658 ? -1.051 19.327 29.407 1.00 82.31 658 ASN A C 1
ATOM 5034 O O . ASN A 1 658 ? -0.836 20.536 29.396 1.00 82.31 658 ASN A O 1
ATOM 5038 N N . ILE A 1 659 ? -1.153 18.617 28.283 1.00 79.94 659 ILE A N 1
ATOM 5039 C CA . ILE A 1 659 ? -1.076 19.212 26.940 1.00 79.94 659 ILE A CA 1
ATOM 5040 C C . ILE A 1 659 ? -2.314 20.036 26.640 1.00 79.94 659 ILE A C 1
ATOM 5042 O O . ILE A 1 659 ? -2.194 21.175 26.202 1.00 79.94 659 ILE A O 1
ATOM 5046 N N . LEU A 1 660 ? -3.497 19.478 26.898 1.00 86.62 660 LEU A N 1
ATOM 5047 C CA . LEU A 1 660 ? -4.752 20.195 26.702 1.00 86.62 660 LEU A CA 1
ATOM 5048 C C . LEU A 1 660 ? -4.760 21.489 27.531 1.00 86.62 660 LEU A C 1
ATOM 5050 O O . LEU A 1 660 ? -5.108 22.540 27.012 1.00 86.62 660 LEU A O 1
ATOM 5054 N N . ALA A 1 661 ? -4.251 21.457 28.765 1.00 85.81 661 ALA A N 1
ATOM 5055 C CA . ALA A 1 661 ? -4.121 22.648 29.607 1.00 85.81 661 ALA A CA 1
ATOM 5056 C C . ALA A 1 661 ? -3.187 23.742 29.041 1.00 85.81 661 ALA A C 1
ATOM 5058 O O . ALA A 1 661 ? -3.294 24.895 29.454 1.00 85.81 661 ALA A O 1
ATOM 5059 N N . ARG A 1 662 ? -2.283 23.406 28.111 1.00 87.12 662 ARG A N 1
ATOM 5060 C CA . ARG A 1 662 ? -1.364 24.343 27.433 1.00 87.12 662 ARG A CA 1
ATOM 5061 C C . ARG A 1 662 ? -1.863 24.795 26.059 1.00 87.12 662 ARG A C 1
ATOM 5063 O O . ARG A 1 662 ? -1.140 25.490 25.345 1.00 87.12 662 ARG A O 1
ATOM 5070 N N . LEU A 1 663 ? -3.066 24.384 25.662 1.00 89.81 663 LEU A N 1
ATOM 5071 C CA . LEU A 1 663 ? -3.660 24.786 24.395 1.00 89.81 663 LEU A CA 1
ATOM 5072 C C . LEU A 1 663 ? -4.011 26.278 24.439 1.00 89.81 663 LEU A C 1
ATOM 5074 O O . LEU A 1 663 ? -4.765 26.725 25.302 1.00 89.81 663 LEU A O 1
ATOM 5078 N N . GLN A 1 664 ? -3.483 27.042 23.490 1.00 88.69 664 GLN A N 1
ATOM 5079 C CA . GLN A 1 664 ? -3.712 28.477 23.385 1.00 88.69 664 GLN A CA 1
ATOM 5080 C C . GLN A 1 664 ? -4.722 28.781 22.283 1.00 88.69 664 GLN A C 1
ATOM 5082 O O . GLN A 1 664 ? -4.696 28.175 21.212 1.00 88.69 664 GLN A O 1
ATOM 5087 N N . TYR A 1 665 ? -5.601 29.745 22.541 1.00 89.38 665 TYR A N 1
ATOM 5088 C CA . TYR A 1 665 ? -6.550 30.266 21.565 1.00 89.38 665 TYR A CA 1
ATOM 5089 C C . TYR A 1 665 ? -6.028 31.580 20.980 1.00 89.38 665 TYR A C 1
ATOM 5091 O O . TYR A 1 665 ? -5.735 32.517 21.724 1.00 89.38 665 TYR A O 1
ATOM 5099 N N . HIS A 1 666 ? -5.974 31.666 19.653 1.00 86.50 666 HIS A N 1
ATOM 5100 C CA . HIS A 1 666 ? -5.565 32.862 18.919 1.00 86.50 666 HIS A CA 1
ATOM 5101 C C . HIS A 1 666 ? -6.686 33.312 17.979 1.00 86.50 666 HIS A C 1
ATOM 5103 O O . HIS A 1 666 ? -7.376 32.487 17.383 1.00 86.50 666 HIS A O 1
ATOM 5109 N N . GLN A 1 667 ? -6.882 34.628 17.843 1.00 84.75 667 GLN A N 1
ATOM 5110 C CA . GLN A 1 667 ? -7.902 35.194 16.940 1.00 84.75 667 GLN A CA 1
ATOM 5111 C C . GLN A 1 667 ? -7.534 35.037 15.458 1.00 84.75 667 GLN A C 1
ATOM 5113 O O . GLN A 1 667 ? -8.413 35.012 14.602 1.00 84.75 667 GLN A O 1
ATOM 5118 N N . SER A 1 668 ? -6.242 34.914 15.172 1.00 80.19 668 SER A N 1
ATOM 5119 C CA . SER A 1 668 ? -5.682 34.658 13.851 1.00 80.19 668 SER A CA 1
ATOM 5120 C C . SER A 1 668 ? -4.433 33.783 13.993 1.00 80.19 668 SER A C 1
ATOM 5122 O O . SER A 1 668 ? -3.812 33.812 15.062 1.00 80.19 668 SER A O 1
ATOM 5124 N N . PRO A 1 669 ? -4.019 33.053 12.944 1.00 77.25 669 PRO A N 1
ATOM 5125 C CA . PRO A 1 669 ? -2.770 32.301 12.973 1.00 77.25 669 PRO A CA 1
ATOM 5126 C C . PRO A 1 669 ? -1.580 33.226 13.277 1.00 77.25 669 PRO A C 1
ATOM 5128 O O . PRO A 1 669 ? -1.555 34.357 12.777 1.00 77.25 669 PRO A O 1
ATOM 5131 N N . PRO A 1 670 ? -0.600 32.792 14.091 1.00 72.44 670 PRO A N 1
ATOM 5132 C CA . PRO A 1 670 ? 0.624 33.559 14.288 1.00 72.44 670 PRO A CA 1
ATOM 5133 C C . PRO A 1 670 ? 1.398 33.692 12.966 1.00 72.44 670 PRO A C 1
ATOM 5135 O O . PRO A 1 670 ? 1.272 32.855 12.074 1.00 72.44 670 PRO A O 1
ATOM 5138 N N . ALA A 1 671 ? 2.180 34.765 12.820 1.00 63.00 671 ALA A N 1
ATOM 5139 C CA . ALA A 1 671 ? 3.003 34.984 11.632 1.00 63.00 671 ALA A CA 1
ATOM 5140 C C . ALA A 1 671 ? 4.118 33.926 11.574 1.00 63.00 671 ALA A C 1
ATOM 5142 O O . ALA A 1 671 ? 5.095 34.013 12.317 1.00 63.00 671 ALA A O 1
ATOM 5143 N N . TYR A 1 672 ? 3.947 32.909 10.729 1.00 58.59 672 TYR A N 1
ATOM 5144 C CA . TYR A 1 672 ? 4.976 31.906 10.458 1.00 58.59 672 TYR A CA 1
ATOM 5145 C C . TYR A 1 672 ? 5.970 32.430 9.418 1.00 58.59 672 TYR A C 1
ATOM 5147 O O . TYR A 1 672 ? 5.641 33.301 8.614 1.00 58.59 672 TYR A O 1
ATOM 5155 N N . SER A 1 673 ? 7.206 31.929 9.461 1.00 47.81 673 SER A N 1
ATOM 5156 C CA . SER A 1 673 ? 8.218 32.270 8.461 1.00 47.81 673 SER A CA 1
ATOM 5157 C C . SER A 1 673 ? 7.848 31.660 7.104 1.00 47.81 673 SER A C 1
ATOM 5159 O O . SER A 1 673 ? 7.364 30.535 7.071 1.00 47.81 673 SER A O 1
ATOM 5161 N N . ASP A 1 674 ? 8.087 32.370 5.995 1.00 43.00 674 ASP A N 1
ATOM 5162 C CA . ASP A 1 674 ? 7.794 31.937 4.608 1.00 43.00 674 ASP A CA 1
ATOM 5163 C C . ASP A 1 674 ? 8.625 30.719 4.129 1.00 43.00 674 ASP A C 1
ATOM 5165 O O . ASP A 1 674 ? 8.885 30.548 2.938 1.00 43.00 674 ASP A O 1
ATOM 5169 N N . LYS A 1 675 ? 9.110 29.867 5.036 1.00 44.84 675 LYS A N 1
ATOM 5170 C CA . LYS A 1 675 ? 9.818 28.641 4.672 1.00 44.84 675 LYS A CA 1
ATOM 5171 C C . LYS A 1 675 ? 8.790 27.575 4.309 1.00 44.84 675 LYS A C 1
ATOM 5173 O O . LYS A 1 675 ? 7.963 27.208 5.136 1.00 44.84 675 LYS A O 1
ATOM 5178 N N . GLU A 1 676 ? 8.893 27.041 3.094 1.00 47.75 676 GLU A N 1
ATOM 5179 C CA . GLU A 1 676 ? 8.024 25.993 2.523 1.00 47.75 676 GLU A CA 1
ATOM 5180 C C . GLU A 1 676 ? 7.974 24.672 3.334 1.00 47.75 676 GLU A C 1
ATOM 5182 O O . GLU A 1 676 ? 7.213 23.775 2.977 1.00 47.75 676 GLU A O 1
ATOM 5187 N N . ASP A 1 677 ? 8.735 24.569 4.430 1.00 44.88 677 ASP A N 1
ATOM 5188 C CA . ASP A 1 677 ? 8.984 23.350 5.212 1.00 44.88 677 ASP A CA 1
ATOM 5189 C C . ASP A 1 677 ? 8.577 23.452 6.702 1.00 44.88 677 ASP A C 1
ATOM 5191 O O . ASP A 1 677 ? 8.782 22.507 7.463 1.00 44.88 677 ASP A O 1
ATOM 5195 N N . ASP A 1 678 ? 7.999 24.577 7.154 1.00 53.09 678 ASP A N 1
ATOM 5196 C CA . ASP A 1 678 ? 7.439 24.667 8.513 1.00 53.09 678 ASP A CA 1
ATOM 5197 C C . ASP A 1 678 ? 6.066 23.967 8.537 1.00 53.09 678 ASP A C 1
ATOM 5199 O O . ASP A 1 678 ? 5.084 24.449 7.962 1.00 53.09 678 ASP A O 1
ATOM 5203 N N . ASP A 1 679 ? 5.982 22.804 9.193 1.00 61.88 679 ASP A N 1
ATOM 5204 C CA . ASP A 1 679 ? 4.707 22.138 9.473 1.00 61.88 679 ASP A CA 1
ATOM 5205 C C . ASP A 1 679 ? 3.718 23.148 10.094 1.00 61.88 679 ASP A C 1
ATOM 5207 O O . ASP A 1 679 ? 4.060 23.896 11.010 1.00 61.88 679 ASP A O 1
ATOM 5211 N N . LEU A 1 680 ? 2.478 23.196 9.591 1.00 72.38 680 LEU A N 1
ATOM 5212 C CA . LEU A 1 680 ? 1.448 24.129 10.071 1.00 72.38 680 LEU A CA 1
ATOM 5213 C C . LEU A 1 680 ? 1.042 23.789 11.515 1.00 72.38 680 LEU A C 1
ATOM 5215 O O . LEU A 1 680 ? 0.059 23.091 11.744 1.00 72.38 680 LEU A O 1
ATOM 5219 N N . MET A 1 681 ? 1.760 24.318 12.506 1.00 84.25 681 MET A N 1
ATOM 5220 C CA . MET A 1 681 ? 1.539 24.034 13.933 1.00 84.25 681 MET A CA 1
ATOM 5221 C C . MET A 1 681 ? 0.358 24.817 14.538 1.00 84.25 681 MET A C 1
ATOM 5223 O O . MET A 1 681 ? 0.445 25.353 15.645 1.00 84.25 681 MET A O 1
ATOM 5227 N N . TYR A 1 682 ? -0.764 24.876 13.819 1.00 87.75 682 TYR A N 1
ATOM 5228 C CA . TYR A 1 682 ? -2.031 25.419 14.301 1.00 87.75 682 TYR A CA 1
ATOM 5229 C C . TYR A 1 682 ? -3.223 24.614 13.766 1.00 87.75 682 TYR A C 1
ATOM 5231 O O . TYR A 1 682 ? -3.157 23.980 12.717 1.00 87.75 682 TYR A O 1
ATOM 5239 N N . LEU A 1 683 ? -4.350 24.658 14.481 1.00 90.44 683 LEU A N 1
ATOM 5240 C CA . LEU A 1 683 ? -5.610 24.038 14.062 1.00 90.44 683 LEU A CA 1
ATOM 5241 C C . LEU A 1 683 ? -6.729 25.088 14.007 1.00 90.44 683 LEU A C 1
ATOM 5243 O O . LEU A 1 683 ? -7.067 25.653 15.050 1.00 90.44 683 LEU A O 1
ATOM 5247 N N . PRO A 1 684 ? -7.339 25.354 12.837 1.00 90.75 684 PRO A N 1
ATOM 5248 C CA . PRO A 1 684 ? -8.475 26.264 12.726 1.00 90.75 684 PRO A CA 1
ATOM 5249 C C . PRO A 1 684 ? -9.673 25.816 13.566 1.00 90.75 684 PRO A C 1
ATOM 5251 O O . PRO A 1 684 ? -10.048 24.640 13.573 1.00 90.75 684 PRO A O 1
ATOM 5254 N N . LEU A 1 685 ? -10.351 26.767 14.209 1.00 89.44 685 LEU A N 1
ATOM 5255 C CA . LEU A 1 685 ? -11.597 26.505 14.933 1.00 89.44 685 LEU A CA 1
ATOM 5256 C C . LEU A 1 685 ? -12.723 26.046 13.987 1.00 89.44 685 LEU A C 1
ATOM 5258 O O . LEU A 1 685 ? -13.627 25.331 14.403 1.00 89.44 685 LEU A O 1
ATOM 5262 N N . SER A 1 686 ? -12.661 26.417 12.712 1.00 89.56 686 SER A N 1
ATOM 5263 C CA . SER A 1 686 ? -13.594 26.020 11.647 1.00 89.56 686 SER A CA 1
ATOM 5264 C C . SER A 1 686 ? -13.550 24.527 11.289 1.00 89.56 686 SER A C 1
ATOM 5266 O O . SER A 1 686 ? -14.474 24.046 10.631 1.00 89.56 686 SER A O 1
ATOM 5268 N N . LEU A 1 687 ? -12.514 23.781 11.701 1.00 92.81 687 LEU A N 1
ATOM 5269 C CA . LEU A 1 687 ? -12.445 22.331 11.484 1.00 92.81 687 LEU A CA 1
ATOM 5270 C C . LEU A 1 687 ? -13.673 21.634 12.079 1.00 92.81 687 LEU A C 1
ATOM 5272 O O . LEU A 1 687 ? -14.183 22.051 13.118 1.00 92.81 687 LEU A O 1
ATOM 5276 N N . SER A 1 688 ? -14.130 20.538 11.467 1.00 93.50 688 SER A N 1
ATOM 5277 C CA . SER A 1 688 ? -15.192 19.710 12.054 1.00 93.50 688 SER A CA 1
ATOM 5278 C C . SER A 1 688 ? -14.750 19.134 13.404 1.00 93.50 688 SER A C 1
ATOM 5280 O O . SER A 1 688 ? -13.556 18.979 13.659 1.00 93.50 688 SER A O 1
ATOM 5282 N N . ASN A 1 689 ? -15.705 18.786 14.274 1.00 94.44 689 ASN A N 1
ATOM 5283 C CA . ASN A 1 689 ? -15.390 18.178 15.572 1.00 94.44 689 ASN A CA 1
ATOM 5284 C C . ASN A 1 689 ? -14.524 16.910 15.414 1.00 94.44 689 ASN A C 1
ATOM 5286 O O . ASN A 1 689 ? -13.547 16.738 16.136 1.00 94.44 689 ASN A O 1
ATOM 5290 N N . GLU A 1 690 ? -14.835 16.068 14.423 1.00 92.06 690 GLU A N 1
ATOM 5291 C CA . GLU A 1 690 ? -14.050 14.871 14.100 1.00 92.06 690 GLU A CA 1
ATOM 5292 C C . GLU A 1 690 ? -12.587 15.212 13.781 1.00 92.06 690 GLU A C 1
ATOM 5294 O O . GLU A 1 690 ? -11.675 14.627 14.368 1.00 92.06 690 GLU A O 1
ATOM 5299 N N . TYR A 1 691 ? -12.354 16.178 12.885 1.00 93.38 691 TYR A N 1
ATOM 5300 C CA . TYR A 1 691 ? -10.999 16.571 12.505 1.00 93.38 691 TYR A CA 1
ATOM 5301 C C . TYR A 1 691 ? -10.259 17.266 13.640 1.00 93.38 691 TYR A C 1
ATOM 5303 O O . TYR A 1 691 ? -9.103 16.936 13.881 1.00 93.38 691 TYR A O 1
ATOM 5311 N N . LEU A 1 692 ? -10.919 18.156 14.383 1.00 94.06 692 LEU A N 1
ATOM 5312 C CA . LEU A 1 692 ? -10.305 18.850 15.510 1.00 94.06 692 LEU A CA 1
ATOM 5313 C C . LEU A 1 692 ? -9.736 17.855 16.529 1.00 94.06 692 LEU A C 1
ATOM 5315 O O . LEU A 1 692 ? -8.538 17.875 16.798 1.00 94.06 692 LEU A O 1
ATOM 5319 N N . PHE A 1 693 ? -10.563 16.946 17.058 1.00 94.19 693 PHE A N 1
ATOM 5320 C CA . PHE A 1 693 ? -10.114 15.994 18.082 1.00 94.19 693 PHE A CA 1
ATOM 5321 C C . PHE A 1 693 ? -9.157 14.929 17.534 1.00 94.19 693 PHE A C 1
ATOM 5323 O O . PHE A 1 693 ? -8.300 14.442 18.272 1.00 94.19 693 PHE A O 1
ATOM 5330 N N . SER A 1 694 ? -9.264 14.576 16.249 1.00 93.06 694 SER A N 1
ATOM 5331 C CA . SER A 1 694 ? -8.315 13.669 15.596 1.00 93.06 694 SER A CA 1
ATOM 5332 C C . SER A 1 694 ? -6.935 14.306 15.412 1.00 93.06 694 SER A C 1
ATOM 5334 O O . SER A 1 694 ? -5.930 13.609 15.563 1.00 93.06 694 SER A O 1
ATOM 5336 N N . PHE A 1 695 ? -6.875 15.607 15.109 1.00 92.50 695 PHE A N 1
ATOM 5337 C CA . PHE A 1 695 ? -5.641 16.314 14.762 1.00 92.50 695 PHE A CA 1
ATOM 5338 C C . PHE A 1 695 ? -4.965 17.011 15.939 1.00 92.50 695 PHE A C 1
ATOM 5340 O O . PHE A 1 695 ? -3.830 17.430 15.781 1.00 92.50 695 PHE A O 1
ATOM 5347 N N . LEU A 1 696 ? -5.580 17.101 17.124 1.00 90.25 696 LEU A N 1
ATOM 5348 C CA . LEU A 1 696 ? -4.952 17.717 18.307 1.00 90.25 696 LEU A CA 1
ATOM 5349 C C . LEU A 1 696 ? -3.487 17.284 18.558 1.00 90.25 696 LEU A C 1
ATOM 5351 O O . LEU A 1 696 ? -2.666 18.159 18.832 1.00 90.25 696 LEU A O 1
ATOM 5355 N N . PRO A 1 697 ? -3.098 15.997 18.417 1.00 88.94 697 PRO A N 1
ATOM 5356 C CA . PRO A 1 697 ? -1.699 15.585 18.580 1.00 88.94 697 PRO A CA 1
ATOM 5357 C C . PRO A 1 697 ? -0.709 16.169 17.569 1.00 88.94 697 PRO A C 1
ATOM 5359 O O . PRO A 1 697 ? 0.489 16.175 17.850 1.00 88.94 697 PRO A O 1
ATOM 5362 N N . HIS A 1 698 ? -1.183 16.652 16.418 1.00 88.31 698 HIS A N 1
ATOM 5363 C CA . HIS A 1 698 ? -0.363 17.320 15.411 1.00 88.31 698 HIS A CA 1
ATOM 5364 C C . HIS A 1 698 ? 0.384 18.517 15.995 1.00 88.31 698 HIS A C 1
ATOM 5366 O O . HIS A 1 698 ? 1.565 18.685 15.719 1.00 88.31 698 HIS A O 1
ATOM 5372 N N . LEU A 1 699 ? -0.282 19.277 16.874 1.00 86.88 699 LEU A N 1
ATOM 5373 C CA . LEU A 1 699 ? 0.287 20.448 17.548 1.00 86.88 699 LEU A CA 1
ATOM 5374 C C . LEU A 1 699 ? 1.486 20.113 18.447 1.00 86.88 699 LEU A C 1
ATOM 5376 O O . LEU A 1 699 ? 2.188 21.012 18.895 1.00 86.88 699 LEU A O 1
ATOM 5380 N N . MET A 1 700 ? 1.714 18.831 18.736 1.00 81.12 700 MET A N 1
ATOM 5381 C CA . MET A 1 700 ? 2.874 18.365 19.491 1.00 81.12 700 MET A CA 1
ATOM 5382 C C . MET A 1 700 ? 3.896 17.655 18.620 1.00 81.12 700 MET A C 1
ATOM 5384 O O . MET A 1 700 ? 5.098 17.862 18.747 1.00 81.12 700 MET A O 1
ATOM 5388 N N . PHE A 1 701 ? 3.396 16.728 17.809 1.00 84.75 701 PHE A N 1
ATOM 5389 C CA . PHE A 1 701 ? 4.182 15.849 16.975 1.00 84.75 701 PHE A CA 1
ATOM 5390 C C . PHE A 1 701 ? 3.615 15.979 15.570 1.00 84.75 701 PHE A C 1
ATOM 5392 O O . PHE A 1 701 ? 2.559 15.383 15.297 1.00 84.75 701 PHE A O 1
ATOM 5399 N N . PRO A 1 702 ? 4.296 16.726 14.688 1.00 84.88 702 PRO A N 1
ATOM 5400 C CA . PRO A 1 702 ? 3.829 16.937 13.333 1.00 84.88 702 PRO A CA 1
ATOM 5401 C C . PRO A 1 702 ? 3.424 15.629 12.640 1.00 84.88 702 PRO A C 1
ATOM 5403 O O . PRO A 1 702 ? 3.959 14.548 12.914 1.00 84.88 702 PRO A O 1
ATOM 5406 N N . GLY A 1 703 ? 2.369 15.707 11.830 1.00 85.75 703 GLY A N 1
ATOM 5407 C CA . GLY A 1 703 ? 1.758 14.552 11.176 1.00 85.75 703 GLY A CA 1
ATOM 5408 C C . GLY A 1 703 ? 0.963 13.574 12.053 1.00 85.75 703 GLY A C 1
ATOM 5409 O O . GLY A 1 703 ? 0.366 12.650 11.508 1.00 85.75 703 GLY A O 1
ATOM 5410 N N . THR A 1 704 ? 0.911 13.714 13.381 1.00 87.62 704 THR A N 1
ATOM 5411 C CA . THR A 1 704 ? 0.249 12.707 14.238 1.00 87.62 704 THR A CA 1
ATOM 5412 C C . THR A 1 704 ? -1.270 12.883 14.292 1.00 87.62 704 THR A C 1
ATOM 5414 O O . THR A 1 704 ? -1.759 13.944 14.672 1.00 87.62 704 THR A O 1
ATOM 5417 N N . THR A 1 705 ? -2.024 11.814 14.004 1.00 89.00 705 THR A N 1
ATOM 5418 C CA . THR A 1 705 ? -3.497 11.796 14.095 1.00 89.00 705 THR A CA 1
ATOM 5419 C C . THR A 1 705 ? -4.027 10.629 14.927 1.00 89.00 705 THR A C 1
ATOM 5421 O O . THR A 1 705 ? -3.363 9.603 15.110 1.00 89.00 705 THR A O 1
ATOM 5424 N N . LEU A 1 706 ? -5.248 10.777 15.447 1.00 88.69 706 LEU A N 1
ATOM 5425 C CA . LEU A 1 706 ? -5.952 9.743 16.210 1.00 88.69 706 LEU A CA 1
ATOM 5426 C C . LEU A 1 706 ? -7.079 9.099 15.403 1.00 88.69 706 LEU A C 1
ATOM 5428 O O . LEU A 1 706 ? -7.741 9.735 14.582 1.00 88.69 706 LEU A O 1
ATOM 5432 N N . SER A 1 707 ? -7.339 7.823 15.694 1.00 87.25 707 SER A N 1
ATOM 5433 C CA . SER A 1 707 ? -8.560 7.141 15.254 1.00 87.25 707 SER A CA 1
ATOM 5434 C C . SER A 1 707 ? -9.803 7.763 15.903 1.00 87.25 707 SER A C 1
ATOM 5436 O O . SER A 1 707 ? -9.686 8.464 16.906 1.00 87.25 707 SER A O 1
ATOM 5438 N N . GLN A 1 708 ? -11.000 7.441 15.398 1.00 88.56 708 GLN A N 1
ATOM 5439 C CA . GLN A 1 708 ? -12.270 7.895 15.988 1.00 88.56 708 GLN A CA 1
ATOM 5440 C C . GLN A 1 708 ? -12.337 7.623 17.500 1.00 88.56 708 GLN A C 1
ATOM 5442 O O . GLN A 1 708 ? -12.706 8.508 18.268 1.00 88.56 708 GLN A O 1
ATOM 5447 N N . ARG A 1 709 ? -11.899 6.433 17.942 1.00 89.56 709 ARG A N 1
ATOM 5448 C CA . ARG A 1 709 ? -11.820 6.076 19.366 1.00 89.56 709 ARG A CA 1
ATOM 5449 C C . ARG A 1 709 ? -10.808 6.930 20.125 1.00 89.56 709 ARG A C 1
ATOM 5451 O O . ARG A 1 709 ? -11.121 7.408 21.204 1.00 89.56 709 ARG A O 1
ATOM 5458 N N . GLY A 1 710 ? -9.612 7.140 19.574 1.00 90.75 710 GLY A N 1
ATOM 5459 C CA . GLY A 1 710 ? -8.612 8.008 20.203 1.00 90.75 710 GLY A CA 1
ATOM 5460 C C . GLY A 1 710 ? -9.111 9.447 20.350 1.00 90.75 710 GLY A C 1
ATOM 5461 O O . GLY A 1 710 ? -9.003 10.022 21.427 1.00 90.75 710 GLY A O 1
ATOM 5462 N N . ALA A 1 711 ? -9.735 9.989 19.303 1.00 93.38 711 ALA A N 1
ATOM 5463 C CA . ALA A 1 711 ? -10.360 11.308 19.316 1.00 93.38 711 ALA A CA 1
ATOM 5464 C C . ALA A 1 711 ? -11.495 11.394 20.353 1.00 93.38 711 ALA A C 1
ATOM 5466 O O . ALA A 1 711 ? -11.590 12.381 21.078 1.00 93.38 711 ALA A O 1
ATOM 5467 N N . ALA A 1 712 ? -12.317 10.346 20.477 1.00 94.00 712 ALA A N 1
ATOM 5468 C CA . ALA A 1 712 ? -13.364 10.260 21.493 1.00 94.00 712 ALA A CA 1
ATOM 5469 C C . ALA A 1 712 ? -12.787 10.266 22.916 1.00 94.00 712 ALA A C 1
ATOM 5471 O O . ALA A 1 712 ? -13.296 10.974 23.776 1.00 94.00 712 ALA A O 1
ATOM 5472 N N . LEU A 1 713 ? -11.688 9.545 23.167 1.00 93.12 713 LEU A N 1
ATOM 5473 C CA . LEU A 1 713 ? -11.023 9.571 24.473 1.00 93.12 713 LEU A CA 1
ATOM 5474 C C . LEU A 1 713 ? -10.457 10.956 24.807 1.00 93.12 713 LEU A C 1
ATOM 5476 O O . LEU A 1 713 ? -10.615 11.407 25.937 1.00 93.12 713 LEU A O 1
ATOM 5480 N N . VAL A 1 714 ? -9.845 11.651 23.843 1.00 92.88 714 VAL A N 1
ATOM 5481 C CA . VAL A 1 714 ? -9.364 13.030 24.048 1.00 92.88 714 VAL A CA 1
ATOM 5482 C C . VAL A 1 714 ? -10.529 13.974 24.349 1.00 92.88 714 VAL A C 1
ATOM 5484 O O . VAL A 1 714 ? -10.466 14.721 25.324 1.00 92.88 714 VAL A O 1
ATOM 5487 N N . ALA A 1 715 ? -11.617 13.899 23.579 1.00 95.12 715 ALA A N 1
ATOM 5488 C CA . ALA A 1 715 ? -12.828 14.676 23.840 1.00 95.12 715 ALA A CA 1
ATOM 5489 C C . ALA A 1 715 ? -13.405 14.370 25.233 1.00 95.12 715 ALA A C 1
ATOM 5491 O O . ALA A 1 715 ? -13.763 15.282 25.977 1.00 95.12 715 ALA A O 1
ATOM 5492 N N . LEU A 1 716 ? -13.422 13.098 25.638 1.00 94.62 716 LEU A N 1
ATOM 5493 C CA . LEU A 1 716 ? -13.886 12.699 26.961 1.00 94.62 716 LEU A CA 1
ATOM 5494 C C . LEU A 1 716 ? -13.010 13.288 28.069 1.00 94.62 716 LEU A C 1
ATOM 5496 O O . LEU A 1 716 ? -13.541 13.785 29.060 1.00 94.62 716 LEU A O 1
ATOM 5500 N N . VAL A 1 717 ? -11.687 13.298 27.892 1.00 93.50 717 VAL A N 1
ATOM 5501 C CA . VAL A 1 717 ? -10.764 13.966 28.819 1.00 93.50 717 VAL A CA 1
ATOM 5502 C C . VAL A 1 717 ? -11.055 15.467 28.890 1.00 93.50 717 VAL A C 1
ATOM 5504 O O . VAL A 1 717 ? -11.082 15.998 29.996 1.00 93.50 717 VAL A O 1
ATOM 5507 N N . CYS A 1 718 ? -11.342 16.148 27.772 1.00 94.31 718 CYS A N 1
ATOM 5508 C CA . CYS A 1 718 ? -11.754 17.560 27.779 1.00 94.31 718 CYS A CA 1
ATOM 5509 C C . CYS A 1 718 ? -13.034 17.799 28.595 1.00 94.31 718 CYS A C 1
ATOM 5511 O O . CYS A 1 718 ? -13.118 18.784 29.329 1.00 94.31 718 CYS A O 1
ATOM 5513 N N . CYS A 1 719 ? -14.025 16.910 28.485 1.00 95.12 719 CYS A N 1
ATOM 5514 C CA . CYS A 1 719 ? -15.258 16.997 29.266 1.00 95.12 719 CYS A CA 1
ATOM 5515 C C . CYS A 1 719 ? -15.012 16.735 30.757 1.00 95.12 719 CYS A C 1
ATOM 5517 O O . CYS A 1 719 ? -15.514 17.472 31.598 1.00 95.12 719 CYS A O 1
ATOM 5519 N N . LEU A 1 720 ? -14.229 15.707 31.095 1.00 93.50 720 LEU A N 1
ATOM 5520 C CA . LEU A 1 720 ? -13.944 15.332 32.484 1.00 93.50 720 LEU A CA 1
ATOM 5521 C C . LEU A 1 720 ? -13.031 16.334 33.204 1.00 93.50 720 LEU A C 1
ATOM 5523 O O . LEU A 1 720 ? -13.091 16.435 34.427 1.00 93.50 720 LEU A O 1
ATOM 5527 N N . SER A 1 721 ? -12.193 17.064 32.465 1.00 91.75 721 SER A N 1
ATOM 5528 C CA . SER A 1 721 ? -11.300 18.095 33.007 1.00 91.75 721 SER A CA 1
ATOM 5529 C C . SER A 1 721 ? -11.900 19.504 33.007 1.00 91.75 721 SER A C 1
ATOM 5531 O O . SER A 1 721 ? -11.234 20.434 33.453 1.00 91.75 721 SER A O 1
ATOM 5533 N N . ASN A 1 722 ? -13.141 19.676 32.534 1.00 91.50 722 ASN A N 1
ATOM 5534 C CA . ASN A 1 722 ? -13.786 20.980 32.349 1.00 91.50 722 ASN A CA 1
ATOM 5535 C C . ASN A 1 722 ? -12.963 21.954 31.486 1.00 91.50 722 ASN A C 1
ATOM 5537 O O . ASN A 1 722 ? -12.761 23.115 31.841 1.00 91.50 722 ASN A O 1
ATOM 5541 N N . HIS A 1 723 ? -12.479 21.484 30.334 1.00 92.19 723 HIS A N 1
ATOM 5542 C CA . HIS A 1 723 ? -11.606 22.273 29.469 1.00 92.19 723 HIS A CA 1
ATOM 5543 C C . HIS A 1 723 ? -12.296 23.525 28.904 1.00 92.19 723 HIS A C 1
ATOM 5545 O O . HIS A 1 723 ? -13.228 23.423 28.101 1.00 92.19 723 HIS A O 1
ATOM 5551 N N . ILE A 1 724 ? -11.760 24.706 29.225 1.00 88.81 724 ILE A N 1
ATOM 5552 C CA . ILE A 1 724 ? -12.413 26.007 29.003 1.00 88.81 724 ILE A CA 1
ATOM 5553 C C . ILE A 1 724 ? -12.830 26.268 27.543 1.00 88.81 724 ILE A C 1
ATOM 5555 O O . ILE A 1 724 ? -13.925 26.761 27.297 1.00 88.81 724 ILE A O 1
ATOM 5559 N N . HIS A 1 725 ? -11.998 25.886 26.566 1.00 88.12 725 HIS A N 1
ATOM 5560 C CA . HIS A 1 725 ? -12.259 26.158 25.143 1.00 88.12 725 HIS A CA 1
ATOM 5561 C C . HIS A 1 725 ? -12.933 25.014 24.375 1.00 88.12 725 HIS A C 1
ATOM 5563 O O . HIS A 1 725 ? -13.498 25.242 23.308 1.00 88.12 725 HIS A O 1
ATOM 5569 N N . LEU A 1 726 ? -12.844 23.778 24.872 1.00 92.88 726 LEU A N 1
ATOM 5570 C CA . LEU A 1 726 ? -13.164 22.582 24.082 1.00 92.88 726 LEU A CA 1
ATOM 5571 C C . LEU A 1 726 ? -14.337 21.784 24.646 1.00 92.88 726 LEU A C 1
ATOM 5573 O O . LEU A 1 726 ? -14.866 20.948 23.922 1.00 92.88 726 LEU A O 1
ATOM 5577 N N . ILE A 1 727 ? -14.780 22.045 25.882 1.00 94.44 727 ILE A N 1
ATOM 5578 C CA . ILE A 1 727 ? -15.836 21.264 26.541 1.00 94.44 727 ILE A CA 1
ATOM 5579 C C . ILE A 1 727 ? -17.123 21.164 25.713 1.00 94.44 727 ILE A C 1
ATOM 5581 O O . ILE A 1 727 ? -17.633 20.062 25.530 1.00 94.44 727 ILE A O 1
ATOM 5585 N N . ASN A 1 728 ? -17.616 22.276 25.160 1.00 95.00 728 ASN A N 1
ATOM 5586 C CA . ASN A 1 728 ? -18.869 22.285 24.396 1.00 95.00 728 ASN A CA 1
ATOM 5587 C C . ASN A 1 728 ? -18.745 21.444 23.120 1.00 95.00 728 ASN A C 1
ATOM 5589 O O . ASN A 1 728 ? -19.561 20.564 22.861 1.00 95.00 728 ASN A O 1
ATOM 5593 N N . ARG A 1 729 ? -17.656 21.646 22.369 1.00 95.12 729 ARG A N 1
ATOM 5594 C CA . ARG A 1 729 ? -17.380 20.887 21.144 1.00 95.12 729 ARG A CA 1
ATOM 5595 C C . ARG A 1 729 ? -17.128 19.408 21.422 1.00 95.12 729 ARG A C 1
ATOM 5597 O O . ARG A 1 729 ? -17.527 18.558 20.631 1.00 95.12 729 ARG A O 1
ATOM 5604 N N . ALA A 1 730 ? -16.474 19.097 22.539 1.00 96.62 730 ALA A N 1
ATOM 5605 C CA . ALA A 1 730 ? -16.222 17.731 22.976 1.00 96.62 730 ALA A CA 1
ATOM 5606 C C . ALA A 1 730 ? -17.531 17.015 23.322 1.00 96.62 730 ALA A C 1
ATOM 5608 O O . ALA A 1 730 ? -17.752 15.901 22.854 1.00 96.62 730 ALA A O 1
ATOM 5609 N N . ALA A 1 731 ? -18.426 17.676 24.060 1.00 96.62 731 ALA A N 1
ATOM 5610 C CA . ALA A 1 731 ? -19.738 17.138 24.399 1.00 96.62 731 ALA A CA 1
ATOM 5611 C C . ALA A 1 731 ? -20.600 16.892 23.148 1.00 96.62 731 ALA A C 1
ATOM 5613 O O . ALA A 1 731 ? -21.184 15.816 23.008 1.00 96.62 731 ALA A O 1
ATOM 5614 N N . GLU A 1 732 ? -20.632 17.840 22.206 1.00 96.56 732 GLU A N 1
ATOM 5615 C CA . GLU A 1 732 ? -21.320 17.678 20.917 1.00 96.56 732 GLU A CA 1
ATOM 5616 C C . GLU A 1 732 ? -20.761 16.501 20.111 1.00 96.56 732 GLU A C 1
ATOM 5618 O O . GLU A 1 732 ? -21.519 15.675 19.605 1.00 96.56 732 GLU A O 1
ATOM 5623 N N . TYR A 1 733 ? -19.431 16.400 20.008 1.00 96.75 733 TYR A N 1
ATOM 5624 C CA . TYR A 1 733 ? -18.765 15.313 19.296 1.00 96.75 733 TYR A CA 1
ATOM 5625 C C . TYR A 1 733 ? -19.101 13.947 19.889 1.00 96.75 733 TYR A C 1
ATOM 5627 O O . TYR A 1 733 ? -19.505 13.046 19.159 1.00 96.75 733 TYR A O 1
ATOM 5635 N N . LEU A 1 734 ? -18.963 13.805 21.210 1.00 96.62 734 LEU A N 1
ATOM 5636 C CA . LEU A 1 734 ? -19.239 12.562 21.925 1.00 96.62 734 LEU A CA 1
ATOM 5637 C C . LEU A 1 734 ? -20.700 12.134 21.785 1.00 96.62 734 LEU A C 1
ATOM 5639 O O . LEU A 1 734 ? -20.970 10.954 21.580 1.00 96.62 734 LEU A O 1
ATOM 5643 N N . THR A 1 735 ? -21.627 13.092 21.839 1.00 95.00 735 THR A N 1
ATOM 5644 C CA . THR A 1 735 ? -23.060 12.836 21.639 1.00 95.00 735 THR A CA 1
ATOM 5645 C C . THR A 1 735 ? -23.344 12.353 20.216 1.00 95.00 735 THR A C 1
ATOM 5647 O O . THR A 1 735 ? -24.113 11.417 20.030 1.00 95.00 735 THR A O 1
ATOM 5650 N N . LEU A 1 736 ? -22.688 12.937 19.206 1.00 94.56 736 LEU A N 1
ATOM 5651 C CA . LEU A 1 736 ? -22.863 12.555 17.800 1.00 94.56 736 LEU A CA 1
ATOM 5652 C C . LEU A 1 736 ? -22.401 11.120 17.512 1.00 94.56 736 LEU A C 1
ATOM 5654 O O . LEU A 1 736 ? -23.024 10.422 16.715 1.00 94.56 736 LEU A O 1
ATOM 5658 N N . ILE A 1 737 ? -21.297 10.690 18.126 1.00 93.19 737 ILE A N 1
ATOM 5659 C CA . ILE A 1 737 ? -20.710 9.364 17.878 1.00 93.19 737 ILE A CA 1
ATOM 5660 C C . ILE A 1 737 ? -21.189 8.296 18.866 1.00 93.19 737 ILE A C 1
ATOM 5662 O O . ILE A 1 737 ? -20.777 7.143 18.735 1.00 93.19 737 ILE A O 1
ATOM 5666 N N . GLN A 1 738 ? -22.007 8.650 19.858 1.00 92.00 738 GLN A N 1
ATOM 5667 C CA . GLN A 1 738 ? -22.498 7.750 20.903 1.00 92.00 738 GLN A CA 1
ATOM 5668 C C . GLN A 1 738 ? -23.033 6.434 20.303 1.00 92.00 738 GLN A C 1
ATOM 5670 O O . GLN A 1 738 ? -23.770 6.441 19.320 1.00 92.00 738 GLN A O 1
ATOM 5675 N N . GLY A 1 739 ? -22.619 5.287 20.853 1.00 87.50 739 GLY A N 1
ATOM 5676 C CA . GLY A 1 739 ? -22.985 3.961 20.336 1.00 87.50 739 GLY A CA 1
ATOM 5677 C C . GLY A 1 739 ? -22.220 3.481 19.093 1.00 87.50 739 GLY A C 1
ATOM 5678 O O . GLY A 1 739 ? -22.341 2.317 18.730 1.00 87.50 739 GLY A O 1
ATOM 5679 N N . THR A 1 740 ? -21.415 4.324 18.434 1.00 87.25 740 THR A N 1
ATOM 5680 C CA . THR A 1 740 ? -20.694 3.942 17.194 1.00 87.25 740 THR A CA 1
ATOM 5681 C C . THR A 1 740 ? -19.204 3.663 17.389 1.00 87.25 740 THR A C 1
ATOM 5683 O O . THR A 1 740 ? -18.575 3.025 16.548 1.00 87.25 740 THR A O 1
ATOM 5686 N N . TRP A 1 741 ? -18.610 4.132 18.490 1.00 85.12 741 TRP A N 1
ATOM 5687 C CA . TRP A 1 741 ? -17.156 4.100 18.702 1.00 85.12 741 TRP A CA 1
ATOM 5688 C C . TRP A 1 741 ? -16.675 2.973 19.640 1.00 85.12 741 TRP A C 1
ATOM 5690 O O . TRP A 1 741 ? -15.461 2.783 19.804 1.00 85.12 741 TRP A O 1
ATOM 5700 N N . LEU A 1 742 ? -17.613 2.194 20.201 1.00 89.44 742 LEU A N 1
ATOM 5701 C CA . LEU A 1 742 ? -17.388 1.057 21.101 1.00 89.44 742 LEU A CA 1
ATOM 5702 C C . LEU A 1 742 ? -17.992 -0.237 20.512 1.00 89.44 742 LEU A C 1
ATOM 5704 O O . LEU A 1 742 ? -19.205 -0.428 20.553 1.00 89.44 742 LEU A O 1
ATOM 5708 N N . PRO A 1 743 ? -17.168 -1.140 19.950 1.00 86.12 743 PRO A N 1
ATOM 5709 C CA . PRO A 1 743 ? -17.652 -2.314 19.222 1.00 86.12 743 PRO A CA 1
ATOM 5710 C C . PRO A 1 743 ? -17.859 -3.530 20.146 1.00 86.12 743 PRO A C 1
ATOM 5712 O O . PRO A 1 743 ? -17.056 -4.461 20.133 1.00 86.12 743 PRO A O 1
ATOM 5715 N N . PHE A 1 744 ? -18.925 -3.539 20.953 1.00 85.56 744 PHE A N 1
ATOM 5716 C CA . PHE A 1 744 ? -19.198 -4.641 21.897 1.00 85.56 744 PHE A CA 1
ATOM 5717 C C . PHE A 1 744 ? -19.395 -6.007 21.235 1.00 85.56 744 PHE A C 1
ATOM 5719 O O . PHE A 1 744 ? -18.982 -7.015 21.806 1.00 85.56 744 PHE A O 1
ATOM 5726 N N . ASP A 1 745 ? -19.950 -6.037 20.022 1.00 85.06 745 ASP A N 1
ATOM 5727 C CA . ASP A 1 745 ? -20.146 -7.274 19.252 1.00 85.06 745 ASP A CA 1
ATOM 5728 C C . ASP A 1 745 ? -18.821 -7.941 18.837 1.00 85.06 745 ASP A C 1
ATOM 5730 O O . ASP A 1 745 ? -18.802 -9.112 18.473 1.00 85.06 745 ASP A O 1
ATOM 5734 N N . TYR A 1 746 ? -17.707 -7.208 18.933 1.00 83.56 746 TYR A N 1
ATOM 5735 C CA . TYR A 1 746 ? -16.362 -7.637 18.543 1.00 83.56 746 TYR A CA 1
ATOM 5736 C C . TYR A 1 746 ? -15.402 -7.598 19.741 1.00 83.56 746 TYR A C 1
ATOM 5738 O O . TYR A 1 746 ? -14.264 -7.130 19.665 1.00 83.56 746 TYR A O 1
ATOM 5746 N N . ALA A 1 747 ? -15.888 -8.033 20.906 1.00 81.06 747 ALA A N 1
ATOM 5747 C CA . ALA A 1 747 ? -15.147 -7.962 22.161 1.00 81.06 747 ALA A CA 1
ATOM 5748 C C . ALA A 1 747 ? -13.786 -8.687 22.122 1.00 81.06 747 ALA A C 1
ATOM 5750 O O . ALA A 1 747 ? -12.847 -8.268 22.799 1.00 81.06 747 ALA A O 1
ATOM 5751 N N . VAL A 1 748 ? -13.678 -9.756 21.325 1.00 82.44 748 VAL A N 1
ATOM 5752 C CA . VAL A 1 748 ? -12.451 -10.550 21.160 1.00 82.44 748 VAL A CA 1
ATOM 5753 C C . VAL A 1 748 ? -11.428 -9.803 20.314 1.00 82.44 748 VAL A C 1
ATOM 5755 O O . VAL A 1 748 ? -10.243 -9.795 20.636 1.00 82.44 748 VAL A O 1
ATOM 5758 N N . GLU A 1 749 ? -11.880 -9.149 19.249 1.00 81.50 749 GLU A N 1
ATOM 5759 C CA . GLU A 1 749 ? -11.039 -8.408 18.318 1.00 81.50 749 GLU A CA 1
ATOM 5760 C C . GLU A 1 749 ? -10.613 -7.057 18.888 1.00 81.50 749 GLU A C 1
ATOM 5762 O O . GLU A 1 749 ? -9.589 -6.526 18.462 1.00 81.50 749 GLU A O 1
ATOM 5767 N N . PHE A 1 750 ? -11.360 -6.506 19.851 1.00 85.69 750 PHE A N 1
ATOM 5768 C CA . PHE A 1 750 ? -11.081 -5.238 20.530 1.00 85.69 750 PHE A CA 1
ATOM 5769 C C . PHE A 1 750 ? -10.999 -5.394 22.060 1.00 85.69 750 PHE A C 1
ATOM 5771 O O . PHE A 1 750 ? -11.717 -4.699 22.783 1.00 85.69 750 PHE A O 1
ATOM 5778 N N . PRO A 1 751 ? -10.101 -6.246 22.588 1.00 87.38 751 PRO A N 1
ATOM 5779 C CA . PRO A 1 751 ? -10.047 -6.550 24.018 1.00 87.38 751 PRO A CA 1
ATOM 5780 C C . PRO A 1 751 ? -9.667 -5.328 24.865 1.00 87.38 751 PRO A C 1
ATOM 5782 O O . PRO A 1 751 ? -9.991 -5.258 26.051 1.00 87.38 751 PRO A O 1
ATOM 5785 N N . GLU A 1 752 ? -9.017 -4.328 24.262 1.00 86.31 752 GLU A N 1
ATOM 5786 C CA . GLU A 1 752 ? -8.615 -3.103 24.947 1.00 86.31 752 GLU A CA 1
ATOM 5787 C C . GLU A 1 752 ? -9.775 -2.304 25.562 1.00 86.31 752 GLU A C 1
ATOM 5789 O O . GLU A 1 752 ? -9.560 -1.585 26.536 1.00 86.31 752 GLU A O 1
ATOM 5794 N N . ILE A 1 753 ? -11.008 -2.436 25.052 1.00 89.94 753 ILE A N 1
ATOM 5795 C CA . ILE A 1 753 ? -12.166 -1.702 25.596 1.00 89.94 753 ILE A CA 1
ATOM 5796 C C . ILE A 1 753 ? -12.597 -2.224 26.977 1.00 89.94 753 ILE A C 1
ATOM 5798 O O . ILE A 1 753 ? -13.418 -1.591 27.643 1.00 89.94 753 ILE A O 1
ATOM 5802 N N . PHE A 1 754 ? -12.034 -3.361 27.402 1.00 89.44 754 PHE A N 1
ATOM 5803 C CA . PHE A 1 754 ? -12.238 -3.992 28.706 1.00 89.44 754 PHE A CA 1
ATOM 5804 C C . PHE A 1 754 ? -11.022 -3.858 29.633 1.00 89.44 754 PHE A C 1
ATOM 5806 O O . PHE A 1 754 ? -11.028 -4.431 30.725 1.00 89.44 754 PHE A O 1
ATOM 5813 N N . SER A 1 755 ? -9.977 -3.118 29.230 1.00 89.56 755 SER A N 1
ATOM 5814 C CA . SER A 1 755 ? -8.838 -2.852 30.115 1.00 89.56 755 SER A CA 1
ATOM 5815 C C . SER A 1 755 ? -9.297 -2.098 31.366 1.00 89.56 755 SER A C 1
ATOM 5817 O O . SER A 1 755 ? -10.266 -1.334 31.336 1.00 89.56 755 SER A O 1
ATOM 5819 N N . ALA A 1 756 ? -8.593 -2.300 32.480 1.00 87.38 756 ALA A N 1
ATOM 5820 C CA . ALA A 1 756 ? -8.912 -1.666 33.756 1.00 87.38 756 ALA A CA 1
ATOM 5821 C C . ALA A 1 756 ? -9.000 -0.137 33.638 1.00 87.38 756 ALA A C 1
ATOM 5823 O O . ALA A 1 756 ? -9.956 0.484 34.100 1.00 87.38 756 ALA A O 1
ATOM 5824 N N . GLU A 1 757 ? -8.016 0.462 32.979 1.00 88.31 757 GLU A N 1
ATOM 5825 C CA . GLU A 1 757 ? -7.884 1.901 32.788 1.00 88.31 757 GLU A CA 1
ATOM 5826 C C . GLU A 1 757 ? -8.996 2.440 31.885 1.00 88.31 757 GLU A C 1
ATOM 5828 O O . GLU A 1 757 ? -9.597 3.474 32.180 1.00 88.31 757 GLU A O 1
ATOM 5833 N N . PHE A 1 758 ? -9.326 1.701 30.822 1.00 91.25 758 PHE A N 1
ATOM 5834 C CA . PHE A 1 758 ? -10.407 2.056 29.910 1.00 91.25 758 PHE A CA 1
ATOM 5835 C C . PHE A 1 758 ? -11.767 2.022 30.619 1.00 91.25 758 PHE A C 1
ATOM 5837 O O . PHE A 1 758 ? -12.540 2.978 30.537 1.00 91.25 758 PHE A O 1
ATOM 5844 N N . VAL A 1 759 ? -12.031 0.963 31.393 1.00 92.44 759 VAL A N 1
ATOM 5845 C CA . VAL A 1 759 ? -13.251 0.809 32.199 1.00 92.44 759 VAL A CA 1
ATOM 5846 C C . VAL A 1 759 ? -13.378 1.933 33.228 1.00 92.44 759 VAL A C 1
ATOM 5848 O O . VAL A 1 759 ? -14.457 2.503 33.376 1.00 92.44 759 VAL A O 1
ATOM 5851 N N . GLN A 1 760 ? -12.295 2.289 33.925 1.00 91.06 760 GLN A N 1
ATOM 5852 C CA . GLN A 1 760 ? -12.306 3.386 34.898 1.00 91.06 760 GLN A CA 1
ATOM 5853 C C . GLN A 1 760 ? -12.626 4.735 34.245 1.00 91.06 760 GLN A C 1
ATOM 5855 O O . GLN A 1 760 ? -13.413 5.511 34.792 1.00 91.06 760 GLN A O 1
ATOM 5860 N N . LEU A 1 761 ? -12.039 5.012 33.080 1.00 92.44 761 LEU A N 1
ATOM 5861 C CA . LEU A 1 761 ? -12.278 6.248 32.344 1.00 92.44 761 LEU A CA 1
ATOM 5862 C C . LEU A 1 761 ? -13.731 6.334 31.854 1.00 92.44 761 LEU A C 1
ATOM 5864 O O . LEU A 1 761 ? -14.395 7.346 32.077 1.00 92.44 761 LEU A O 1
ATOM 5868 N N . LEU A 1 762 ? -14.260 5.260 31.263 1.00 93.75 762 LEU A N 1
ATOM 5869 C CA . LEU A 1 762 ? -15.640 5.234 30.768 1.00 93.75 762 LEU A CA 1
ATOM 5870 C C . LEU A 1 762 ? -16.676 5.220 31.893 1.00 93.75 762 LEU A C 1
ATOM 5872 O O . LEU A 1 762 ? -17.731 5.837 31.760 1.00 93.75 762 LEU A O 1
ATOM 5876 N N . TYR A 1 763 ? -16.350 4.631 33.046 1.00 95.00 763 TYR A N 1
ATOM 5877 C CA . TYR A 1 763 ? -17.172 4.753 34.247 1.00 95.00 763 TYR A CA 1
ATOM 5878 C C . TYR A 1 763 ? -17.306 6.212 34.714 1.00 95.00 763 TYR A C 1
ATOM 5880 O O . TYR A 1 763 ? -18.373 6.602 35.182 1.00 95.00 763 TYR A O 1
ATOM 5888 N N . ARG A 1 764 ? -16.272 7.050 34.570 1.00 94.31 764 ARG A N 1
ATOM 5889 C CA . ARG A 1 764 ? -16.388 8.497 34.844 1.00 94.31 764 ARG A CA 1
ATOM 5890 C C . ARG A 1 764 ? -17.167 9.226 33.746 1.00 94.31 764 ARG A C 1
ATOM 5892 O O . ARG A 1 764 ? -17.882 10.178 34.029 1.00 94.31 764 ARG A O 1
ATOM 5899 N N . GLY A 1 765 ? -17.049 8.752 32.509 1.00 94.19 765 GLY A N 1
ATOM 5900 C CA . GLY A 1 765 ? -17.642 9.325 31.301 1.00 94.19 765 GLY A CA 1
ATOM 5901 C C . GLY A 1 765 ? -19.079 8.919 30.968 1.00 94.19 765 GLY A C 1
ATOM 5902 O O . GLY A 1 765 ? -19.508 9.143 29.840 1.00 94.19 765 GLY A O 1
ATOM 5903 N N . GLN A 1 766 ? -19.825 8.323 31.902 1.00 94.31 766 GLN A N 1
ATOM 5904 C CA . GLN A 1 766 ? -21.121 7.681 31.624 1.00 94.31 766 GLN A CA 1
ATOM 5905 C C . GLN A 1 766 ? -22.158 8.571 30.929 1.00 94.31 766 GLN A C 1
ATOM 5907 O O . GLN A 1 766 ? -22.988 8.053 30.189 1.00 94.31 766 GLN A O 1
ATOM 5912 N N . ALA A 1 767 ? -22.109 9.890 31.137 1.00 93.81 767 ALA A N 1
ATOM 5913 C CA . ALA A 1 767 ? -23.032 10.835 30.507 1.00 93.81 767 ALA A CA 1
ATOM 5914 C C . ALA A 1 767 ? -23.003 10.784 28.966 1.00 93.81 767 ALA A C 1
ATOM 5916 O O . ALA A 1 767 ? -23.991 11.127 28.326 1.00 93.81 767 ALA A O 1
ATOM 5917 N N . TYR A 1 768 ? -21.895 10.322 28.385 1.00 94.44 768 TYR A N 1
ATOM 5918 C CA . TYR A 1 768 ? -21.664 10.269 26.941 1.00 94.44 768 TYR A CA 1
ATOM 5919 C C . TYR A 1 768 ? -21.792 8.855 26.353 1.00 94.44 768 TYR A C 1
ATOM 5921 O O . TYR A 1 768 ? -21.388 8.612 25.218 1.00 94.44 768 TYR A O 1
ATOM 5929 N N . LEU A 1 769 ? -22.324 7.911 27.131 1.00 94.56 769 LEU A N 1
ATOM 5930 C CA . LEU A 1 769 ? -22.508 6.508 26.756 1.00 94.56 769 LEU A CA 1
ATOM 5931 C C . LEU A 1 769 ? -23.996 6.190 26.620 1.00 94.56 769 LEU A C 1
ATOM 5933 O O . LEU A 1 769 ? -24.819 6.794 27.312 1.00 94.56 769 LEU A O 1
ATOM 5937 N N . THR A 1 770 ? -24.372 5.274 25.730 1.00 95.12 770 THR A N 1
ATOM 5938 C CA . THR A 1 770 ? -25.766 4.808 25.625 1.00 95.12 770 THR A CA 1
ATOM 5939 C C . THR A 1 770 ? -26.196 4.109 26.925 1.00 95.12 770 THR A C 1
ATOM 5941 O O . THR A 1 770 ? -25.341 3.646 27.686 1.00 95.12 770 THR A O 1
ATOM 5944 N N . PRO A 1 771 ? -27.505 3.966 27.207 1.00 95.62 771 PRO A N 1
ATOM 5945 C CA . PRO A 1 771 ? -27.965 3.274 28.414 1.00 95.62 771 PRO A CA 1
ATOM 5946 C C . PRO A 1 771 ? -27.392 1.856 28.571 1.00 95.62 771 PRO A C 1
ATOM 5948 O O . PRO A 1 771 ? -27.031 1.456 29.678 1.00 95.62 771 PRO A O 1
ATOM 5951 N N . PHE A 1 772 ? -27.252 1.127 27.459 1.00 94.06 772 PHE A N 1
ATOM 5952 C CA . PHE A 1 772 ? -26.638 -0.199 27.437 1.00 94.06 772 PHE A CA 1
ATOM 5953 C C . PHE A 1 772 ? -25.150 -0.141 27.814 1.00 94.06 772 PHE A C 1
ATOM 5955 O O . PHE A 1 772 ? -24.710 -0.833 28.731 1.00 94.06 772 PHE A O 1
ATOM 5962 N N . GLU A 1 773 ? -24.384 0.743 27.176 1.00 94.38 773 GLU A N 1
ATOM 5963 C CA . GLU A 1 773 ? -22.954 0.927 27.454 1.00 94.38 773 GLU A CA 1
ATOM 5964 C C . GLU A 1 773 ? -22.703 1.345 28.911 1.00 94.38 773 GLU A C 1
ATOM 5966 O O . GLU A 1 773 ? -21.801 0.821 29.568 1.00 94.38 773 GLU A O 1
ATOM 5971 N N . GLN A 1 774 ? -23.530 2.248 29.450 1.00 95.12 774 GLN A N 1
ATOM 5972 C CA . GLN A 1 774 ? -23.467 2.659 30.855 1.00 95.12 774 GLN A CA 1
ATOM 5973 C C . GLN A 1 774 ? -23.646 1.468 31.794 1.00 95.12 774 GLN A C 1
ATOM 5975 O O . GLN A 1 774 ? -22.894 1.325 32.759 1.00 95.12 774 GLN A O 1
ATOM 5980 N N . GLN A 1 775 ? -24.637 0.613 31.528 1.00 95.69 775 GLN A N 1
ATOM 5981 C CA . GLN A 1 775 ? -24.885 -0.577 32.333 1.00 95.69 775 GLN A CA 1
ATOM 5982 C C . GLN A 1 775 ? -23.673 -1.514 32.315 1.00 95.69 775 GLN A C 1
ATOM 5984 O O . GLN A 1 775 ? -23.220 -1.939 33.382 1.00 95.69 775 GLN A O 1
ATOM 5989 N N . VAL A 1 776 ? -23.118 -1.781 31.131 1.00 94.00 776 VAL A N 1
ATOM 5990 C CA . VAL A 1 776 ? -21.944 -2.645 30.963 1.00 94.00 776 VAL A CA 1
ATOM 5991 C C . VAL A 1 776 ? -20.746 -2.091 31.736 1.00 94.00 776 VAL A C 1
ATOM 5993 O O . VAL A 1 776 ? -20.169 -2.796 32.565 1.00 94.00 776 VAL A O 1
ATOM 5996 N N . TYR A 1 777 ? -20.398 -0.814 31.560 1.00 95.31 777 TYR A N 1
ATOM 5997 C CA . TYR A 1 777 ? -19.237 -0.235 32.242 1.00 95.31 777 TYR A CA 1
ATOM 5998 C C . TYR A 1 777 ? -19.427 -0.059 33.752 1.00 95.31 777 TYR A C 1
ATOM 6000 O O . TYR A 1 777 ? -18.450 -0.184 34.492 1.00 95.31 777 TYR A O 1
ATOM 6008 N N . ARG A 1 778 ? -20.656 0.142 34.252 1.00 96.12 778 ARG A N 1
ATOM 6009 C CA . ARG A 1 778 ? -20.946 0.081 35.699 1.00 96.12 778 ARG A CA 1
ATOM 6010 C C . ARG A 1 778 ? -20.648 -1.302 36.269 1.00 96.12 778 ARG A C 1
ATOM 6012 O O . ARG A 1 778 ? -19.997 -1.405 37.308 1.00 96.12 778 ARG A O 1
ATOM 6019 N N . GLN A 1 779 ? -21.101 -2.354 35.589 1.00 95.75 779 GLN A N 1
ATOM 6020 C CA . GLN A 1 779 ? -20.859 -3.732 36.016 1.00 95.75 779 GLN A CA 1
ATOM 6021 C C . GLN A 1 779 ? -19.371 -4.084 35.952 1.00 95.75 779 GLN A C 1
ATOM 6023 O O . GLN A 1 779 ? -18.821 -4.576 36.935 1.00 95.75 779 GLN A O 1
ATOM 6028 N N . LEU A 1 780 ? -18.695 -3.772 34.844 1.00 94.44 780 LEU A N 1
ATOM 6029 C CA . LEU A 1 780 ? -17.258 -4.016 34.690 1.00 94.44 780 LEU A CA 1
ATOM 6030 C C . LEU A 1 780 ? -16.436 -3.275 35.747 1.00 94.44 780 LEU A C 1
ATOM 6032 O O . LEU A 1 780 ? -15.511 -3.853 36.317 1.00 94.44 780 LEU A O 1
ATOM 6036 N N . PHE A 1 781 ? -16.793 -2.028 36.061 1.00 95.31 781 PHE A N 1
ATOM 6037 C CA . PHE A 1 781 ? -16.137 -1.267 37.120 1.00 95.31 781 PHE A CA 1
ATOM 6038 C C . PHE A 1 781 ? -16.319 -1.931 38.491 1.00 95.31 781 PHE A C 1
ATOM 6040 O O . PHE A 1 781 ? -15.345 -2.081 39.230 1.00 95.31 781 PHE A O 1
ATOM 6047 N N . ALA A 1 782 ? -17.532 -2.392 38.819 1.00 94.31 782 ALA A N 1
ATOM 6048 C CA . ALA A 1 782 ? -17.794 -3.122 40.059 1.00 94.31 782 ALA A CA 1
ATOM 6049 C C . ALA A 1 782 ? -16.988 -4.430 40.138 1.00 94.31 782 ALA A C 1
ATOM 6051 O O . ALA A 1 782 ? -16.311 -4.671 41.137 1.00 94.31 782 ALA A O 1
ATOM 6052 N N . VAL A 1 783 ? -16.981 -5.233 39.069 1.00 92.00 783 VAL A N 1
ATOM 6053 C CA . VAL A 1 783 ? -16.189 -6.473 38.981 1.00 92.00 783 VAL A CA 1
ATOM 6054 C C . VAL A 1 783 ? -14.700 -6.184 39.163 1.00 92.00 783 VAL A C 1
ATOM 6056 O O . VAL A 1 783 ? -14.025 -6.870 39.929 1.00 92.00 783 VAL A O 1
ATOM 6059 N N . HIS A 1 784 ? -14.179 -5.150 38.502 1.00 88.62 784 HIS A N 1
ATOM 6060 C CA . HIS A 1 784 ? -12.780 -4.757 38.626 1.00 88.62 784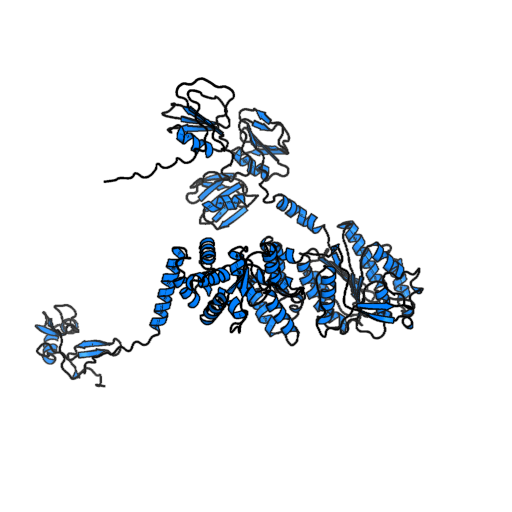 HIS A CA 1
ATOM 6061 C C . HIS A 1 784 ? -12.430 -4.335 40.063 1.00 88.62 784 HIS A C 1
ATOM 6063 O O . HIS A 1 784 ? -11.416 -4.770 40.609 1.00 88.62 784 HIS A O 1
ATOM 6069 N N . ARG A 1 785 ? -13.299 -3.555 40.718 1.00 88.25 785 ARG A N 1
ATOM 6070 C CA . ARG A 1 785 ? -13.142 -3.156 42.126 1.00 88.25 785 ARG A CA 1
ATOM 6071 C C . ARG A 1 785 ? -13.181 -4.349 43.079 1.00 88.25 785 ARG A C 1
ATOM 6073 O O . ARG A 1 785 ? -12.377 -4.384 44.005 1.00 88.25 785 ARG A O 1
ATOM 6080 N N . LEU A 1 786 ? -14.065 -5.321 42.845 1.00 87.75 786 LEU A N 1
ATOM 6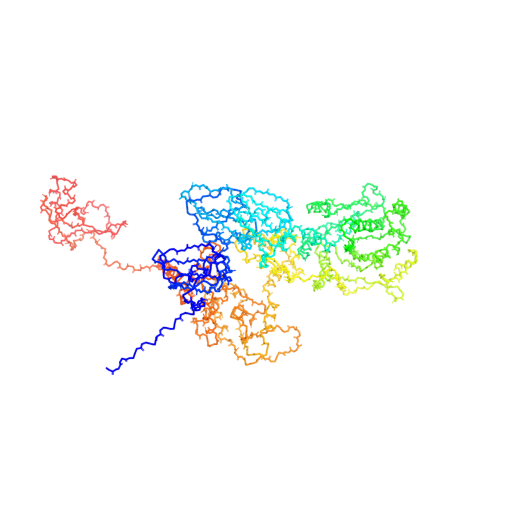081 C CA . LEU A 1 786 ? -14.135 -6.554 43.634 1.00 87.75 786 LEU A CA 1
ATOM 6082 C C . LEU A 1 786 ? -12.869 -7.396 43.473 1.00 87.75 786 LEU A C 1
ATOM 6084 O O . LEU A 1 786 ? -12.326 -7.850 44.471 1.00 87.75 786 LEU A O 1
ATOM 6088 N N . ARG A 1 787 ? -12.347 -7.548 42.248 1.00 85.88 787 ARG A N 1
ATOM 6089 C CA . ARG A 1 787 ? -11.078 -8.258 42.004 1.00 85.88 787 ARG A CA 1
ATOM 6090 C C . ARG A 1 787 ? -9.903 -7.609 42.735 1.00 85.88 787 ARG A C 1
ATOM 6092 O O . ARG A 1 787 ? -9.127 -8.317 43.359 1.00 85.88 787 ARG A O 1
ATOM 6099 N N . LEU A 1 788 ? -9.807 -6.278 42.702 1.00 82.69 788 LEU A N 1
ATOM 6100 C CA . LEU A 1 788 ? -8.782 -5.533 43.446 1.00 82.69 788 LEU A CA 1
ATOM 6101 C C . LEU A 1 788 ? -8.949 -5.631 44.969 1.00 82.69 788 LEU A C 1
ATOM 6103 O O . LEU A 1 788 ? -7.973 -5.500 45.700 1.00 82.69 788 LEU A O 1
ATOM 6107 N N . ALA A 1 789 ? -10.181 -5.785 45.458 1.00 81.19 789 ALA A N 1
ATOM 6108 C CA . ALA A 1 789 ? -10.457 -5.955 46.881 1.00 81.19 789 ALA A CA 1
ATOM 6109 C C . ALA A 1 789 ? -10.197 -7.393 47.354 1.00 81.19 789 ALA A C 1
ATOM 6111 O O . ALA A 1 789 ? -9.723 -7.571 48.467 1.00 81.19 789 ALA A O 1
ATOM 6112 N N . ALA A 1 790 ? -10.456 -8.396 46.511 1.00 75.94 790 ALA A N 1
ATOM 6113 C CA . ALA A 1 790 ? -10.243 -9.810 46.823 1.00 75.94 790 ALA A CA 1
ATOM 6114 C C . ALA A 1 790 ? -8.769 -10.158 47.081 1.00 75.94 790 ALA A C 1
ATOM 6116 O O . ALA A 1 790 ? -8.485 -11.119 47.781 1.00 75.94 790 ALA A O 1
ATOM 6117 N N . THR A 1 791 ? -7.834 -9.378 46.532 1.00 72.94 791 THR A N 1
ATOM 6118 C CA . THR A 1 791 ? -6.390 -9.540 46.757 1.00 72.94 791 THR A CA 1
ATOM 6119 C C . THR A 1 791 ? -5.873 -8.773 47.974 1.00 72.94 791 THR A C 1
ATOM 6121 O O . THR A 1 791 ? -4.662 -8.684 48.149 1.00 72.94 791 THR A O 1
ATOM 6124 N N . LYS A 1 792 ? -6.742 -8.130 48.763 1.00 75.75 792 LYS A N 1
ATOM 6125 C CA . LYS A 1 792 ? -6.320 -7.421 49.974 1.00 75.75 792 LYS A CA 1
ATOM 6126 C C . LYS A 1 792 ? -6.401 -8.357 51.164 1.00 75.75 792 LYS A C 1
ATOM 6128 O O . LYS A 1 792 ? -7.476 -8.875 51.456 1.00 75.75 792 LYS A O 1
ATOM 6133 N N . ASP A 1 793 ? -5.287 -8.488 51.868 1.00 71.94 793 ASP A N 1
ATOM 6134 C CA . ASP A 1 793 ? -5.275 -9.123 53.175 1.00 71.94 793 ASP A CA 1
ATOM 6135 C C . ASP A 1 793 ? -6.166 -8.310 54.117 1.00 71.94 793 ASP A C 1
ATOM 6137 O O . ASP A 1 793 ? -6.039 -7.087 54.244 1.00 71.94 793 ASP A O 1
ATOM 6141 N N . VAL A 1 794 ? -7.134 -8.993 54.717 1.00 73.31 794 VAL A N 1
ATOM 6142 C CA . VAL A 1 794 ? -7.962 -8.431 55.775 1.00 73.31 794 VAL A CA 1
ATOM 6143 C C . VAL A 1 794 ? -7.429 -9.017 57.068 1.00 73.31 794 VAL A C 1
ATOM 6145 O O . VAL A 1 794 ? -7.584 -10.213 57.306 1.00 73.31 794 VAL A O 1
ATOM 6148 N N . ASP A 1 795 ? -6.816 -8.175 57.898 1.00 59.78 795 ASP A N 1
ATOM 6149 C CA . ASP A 1 795 ? -6.454 -8.546 59.263 1.00 59.78 795 ASP A CA 1
ATOM 6150 C C . ASP A 1 795 ? -7.739 -8.727 60.071 1.00 59.78 795 ASP A C 1
ATOM 6152 O O . ASP A 1 795 ? -8.302 -7.793 60.650 1.00 59.78 795 ASP A O 1
ATOM 6156 N N . VAL A 1 796 ? -8.253 -9.954 60.064 1.00 64.69 796 VAL A N 1
ATOM 6157 C CA . VAL A 1 796 ? -9.353 -10.343 60.933 1.00 64.69 796 VAL A CA 1
ATOM 6158 C C . VAL A 1 796 ? -8.756 -10.606 62.307 1.00 64.69 796 VAL A C 1
ATOM 6160 O O . VAL A 1 796 ? -8.139 -11.640 62.549 1.00 64.69 796 VAL A O 1
ATOM 6163 N N . VAL A 1 797 ? -8.949 -9.663 63.229 1.00 61.19 797 VAL A N 1
ATOM 6164 C CA . VAL A 1 797 ? -8.685 -9.906 64.649 1.00 61.19 797 VAL A CA 1
ATOM 6165 C C . VAL A 1 797 ? -9.765 -10.857 65.158 1.00 61.19 797 VAL A C 1
ATOM 6167 O O . VAL A 1 797 ? -10.864 -10.441 65.528 1.00 61.19 797 VAL A O 1
ATOM 6170 N N . VAL A 1 798 ? -9.466 -12.155 65.148 1.00 60.25 798 VAL A N 1
ATOM 6171 C CA . VAL A 1 798 ? -10.307 -13.165 65.793 1.00 60.25 798 VAL A CA 1
ATOM 6172 C C . VAL A 1 798 ? -10.079 -13.038 67.298 1.00 60.25 798 VAL A C 1
ATOM 6174 O O . VAL A 1 798 ? -9.092 -13.523 67.837 1.00 60.25 798 VAL A O 1
ATOM 6177 N N . GLY A 1 799 ? -10.963 -12.319 67.990 1.00 62.00 799 GLY A N 1
ATOM 6178 C CA . GLY A 1 799 ? -10.815 -12.030 69.423 1.00 62.00 799 GLY A CA 1
ATOM 6179 C C . GLY A 1 799 ? -11.029 -13.227 70.363 1.00 62.00 799 GLY A C 1
ATOM 6180 O O . GLY A 1 799 ? -11.038 -13.030 71.575 1.00 62.00 799 GLY A O 1
ATOM 6181 N N . TYR A 1 800 ? -11.263 -14.437 69.841 1.00 66.81 800 TYR A N 1
ATOM 6182 C CA . TYR A 1 800 ? -11.706 -15.590 70.626 1.00 66.81 800 TYR A CA 1
ATOM 6183 C C . TYR A 1 800 ? -11.210 -16.919 70.043 1.00 66.81 800 TYR A C 1
ATOM 6185 O O . TYR A 1 800 ? -11.640 -17.314 68.962 1.00 66.81 800 TYR A O 1
ATOM 6193 N N . THR A 1 801 ? -10.371 -17.630 70.801 1.00 66.25 801 THR A N 1
ATOM 6194 C CA . THR A 1 801 ? -9.990 -19.027 70.541 1.00 66.25 801 THR A CA 1
ATOM 6195 C C . THR A 1 801 ? -10.205 -19.824 71.834 1.00 66.25 801 THR A C 1
ATOM 6197 O O . THR A 1 801 ? -9.487 -19.595 72.813 1.00 66.25 801 THR A O 1
ATOM 6200 N N . PRO A 1 802 ? -11.214 -20.710 71.904 1.00 70.31 802 PRO A N 1
ATOM 6201 C CA . PRO A 1 802 ? -11.533 -21.442 73.125 1.00 70.31 802 PRO A CA 1
ATOM 6202 C C . PRO A 1 802 ? -10.454 -22.482 73.455 1.00 70.31 802 PRO A C 1
ATOM 6204 O O . PRO A 1 802 ? -10.023 -23.254 72.598 1.00 70.31 802 PRO A O 1
ATOM 6207 N N . GLN A 1 803 ? -10.018 -22.509 74.718 1.00 71.81 803 GLN A N 1
ATOM 6208 C CA . GLN A 1 803 ? -9.076 -23.510 75.225 1.00 71.81 803 GLN A CA 1
ATOM 6209 C C . GLN A 1 803 ? -9.810 -24.759 75.721 1.00 71.81 803 GLN A C 1
ATOM 6211 O O . GLN A 1 803 ? -10.773 -24.660 76.481 1.00 71.81 803 GLN A O 1
ATOM 6216 N N . LYS A 1 804 ? -9.292 -25.927 75.324 1.00 71.06 804 LYS A N 1
ATOM 6217 C CA . LYS A 1 804 ? -9.866 -27.265 75.540 1.00 71.06 804 LYS A CA 1
ATOM 6218 C C . LYS A 1 804 ? -10.224 -27.581 76.999 1.00 71.06 804 LYS A C 1
ATOM 6220 O O . LYS A 1 804 ? -11.245 -28.219 77.249 1.00 71.06 804 LYS A O 1
ATOM 6225 N N . ASP A 1 805 ? -9.403 -27.131 77.943 1.00 69.19 805 ASP A N 1
ATOM 6226 C CA . ASP A 1 805 ? -9.502 -27.536 79.351 1.00 69.19 805 ASP A CA 1
ATOM 6227 C C . ASP A 1 805 ? -10.372 -26.591 80.197 1.00 69.19 805 ASP A C 1
ATOM 6229 O O . ASP A 1 805 ? -10.663 -26.878 81.358 1.00 69.19 805 ASP A O 1
ATOM 6233 N N . SER A 1 806 ? -10.838 -25.487 79.610 1.00 79.31 806 SER A N 1
ATOM 6234 C CA . SER A 1 806 ? -11.640 -24.477 80.299 1.00 79.31 806 SER A CA 1
ATOM 6235 C C . SER A 1 806 ? -13.130 -24.658 80.016 1.00 79.31 806 SER A C 1
ATOM 6237 O O . SER A 1 806 ? -13.535 -25.008 78.904 1.00 79.31 806 SER A O 1
ATOM 6239 N N . LEU A 1 807 ? -13.953 -24.395 81.031 1.00 84.69 807 LEU A N 1
ATOM 6240 C CA . LEU A 1 807 ? -15.398 -24.255 80.876 1.00 84.69 807 LEU A CA 1
ATOM 6241 C C . LEU A 1 807 ? -15.725 -22.849 80.382 1.00 84.69 807 LEU A C 1
ATOM 6243 O O . LEU A 1 807 ? -15.161 -21.867 80.863 1.00 84.69 807 LEU A O 1
ATOM 6247 N N . TRP A 1 808 ? -16.632 -22.767 79.415 1.00 83.50 808 TRP A N 1
ATOM 6248 C CA . TRP A 1 808 ? -17.028 -21.513 78.789 1.00 83.50 808 TRP A CA 1
ATOM 6249 C C . TRP A 1 808 ? -18.542 -21.366 78.758 1.00 83.50 808 TRP A C 1
ATOM 6251 O O . TRP A 1 808 ? -19.226 -22.373 78.560 1.00 83.50 808 TRP A O 1
ATOM 6261 N N . PRO A 1 809 ? -19.070 -20.131 78.869 1.00 86.44 809 PRO A N 1
ATOM 6262 C CA . PRO A 1 809 ? -20.490 -19.866 78.699 1.00 86.44 809 PRO A CA 1
ATOM 6263 C C . PRO A 1 809 ? -21.017 -20.430 77.377 1.00 86.44 809 PRO A C 1
ATOM 6265 O O . PRO A 1 809 ? -20.499 -20.136 76.302 1.00 86.44 809 PRO A O 1
ATOM 6268 N N . ASP A 1 810 ? -22.075 -21.223 77.465 1.00 88.50 810 ASP A N 1
ATOM 6269 C CA . ASP A 1 810 ? -22.686 -21.961 76.370 1.00 88.50 810 ASP A CA 1
ATOM 6270 C C . ASP A 1 810 ? -24.213 -21.881 76.458 1.00 88.50 810 ASP A C 1
ATOM 6272 O O . ASP A 1 810 ? -24.809 -21.736 77.529 1.00 88.50 810 ASP A O 1
ATOM 6276 N N . ARG A 1 811 ? -24.872 -22.000 75.307 1.00 89.44 811 ARG A N 1
ATOM 6277 C CA . ARG A 1 811 ? -26.324 -22.137 75.233 1.00 89.44 811 ARG A CA 1
ATOM 6278 C C . ARG A 1 811 ? -26.669 -23.610 75.090 1.00 89.44 811 ARG A C 1
ATOM 6280 O O . ARG A 1 811 ? -26.297 -24.252 74.109 1.00 89.44 811 ARG A O 1
ATOM 6287 N N . LYS A 1 812 ? -27.431 -24.122 76.055 1.00 91.06 812 LYS A N 1
ATOM 6288 C CA . LYS A 1 812 ? -27.882 -25.514 76.090 1.00 91.06 812 LYS A CA 1
ATOM 6289 C C . LYS A 1 812 ? -29.385 -25.629 75.873 1.00 91.06 812 LYS A C 1
ATOM 6291 O O . LYS A 1 812 ? -30.140 -24.711 76.188 1.00 91.06 812 LYS A O 1
ATOM 6296 N N . ALA A 1 813 ? -29.806 -26.775 75.357 1.00 91.81 813 ALA A N 1
ATOM 6297 C CA . ALA A 1 813 ? -31.201 -27.169 75.234 1.00 91.81 813 ALA A CA 1
ATOM 6298 C C . ALA A 1 813 ? -31.406 -28.562 75.842 1.00 91.81 813 ALA A C 1
ATOM 6300 O O . ALA A 1 813 ? -30.529 -29.426 75.756 1.00 91.81 813 ALA A O 1
ATOM 6301 N N . ARG A 1 814 ? -32.572 -28.783 76.455 1.00 92.50 814 ARG A N 1
ATOM 6302 C CA . ARG A 1 814 ? -32.915 -30.069 77.064 1.00 92.50 814 ARG A CA 1
ATOM 6303 C C . ARG A 1 814 ? -33.246 -31.100 75.993 1.00 92.50 814 ARG A C 1
ATOM 6305 O O . ARG A 1 814 ? -34.171 -30.904 75.209 1.00 92.50 814 ARG A O 1
ATOM 6312 N N . CYS A 1 815 ? -32.546 -32.229 75.998 1.00 92.94 815 CYS A N 1
ATOM 6313 C CA . CYS A 1 815 ? -32.931 -33.373 75.179 1.00 92.94 815 CYS A CA 1
ATOM 6314 C C . CYS A 1 815 ? -34.142 -34.081 75.802 1.00 92.94 815 CYS A C 1
ATOM 6316 O O . CYS A 1 815 ? -34.105 -34.459 76.972 1.00 92.94 815 CYS A O 1
ATOM 6318 N N . HIS A 1 816 ? -35.203 -34.308 75.028 1.00 94.56 816 HIS A N 1
ATOM 6319 C CA . HIS A 1 816 ? -36.411 -34.982 75.516 1.00 94.56 816 HIS A CA 1
ATOM 6320 C C . HIS A 1 816 ? -36.227 -36.495 75.698 1.00 94.56 816 HIS A C 1
ATOM 6322 O O . HIS A 1 816 ? -36.981 -37.108 76.446 1.00 94.56 816 HIS A O 1
ATOM 6328 N N . THR A 1 817 ? -35.233 -37.095 75.037 1.00 92.12 817 THR A N 1
ATOM 6329 C CA . THR A 1 817 ? -34.972 -38.539 75.115 1.00 92.12 817 THR A CA 1
ATOM 6330 C C . THR A 1 817 ? -34.125 -38.905 76.334 1.00 92.12 817 THR A C 1
ATOM 6332 O O . THR A 1 817 ? -34.544 -39.735 77.130 1.00 92.12 817 THR A O 1
ATOM 6335 N N . CYS A 1 818 ? -32.954 -38.281 76.520 1.00 90.94 818 CYS A N 1
ATOM 6336 C CA . CYS A 1 818 ? -32.084 -38.579 77.669 1.00 90.94 818 CYS A CA 1
ATOM 6337 C C . CYS A 1 818 ? -32.280 -37.643 78.873 1.00 90.94 818 CYS A C 1
ATOM 6339 O O . CYS A 1 818 ? -31.709 -37.898 79.926 1.00 90.94 818 CYS A O 1
ATOM 6341 N N . GLY A 1 819 ? -33.041 -36.553 78.733 1.00 90.50 819 GLY A N 1
ATOM 6342 C CA . GLY A 1 819 ? -33.336 -35.609 79.818 1.00 90.50 819 GLY A CA 1
ATOM 6343 C C . GLY A 1 819 ? -32.220 -34.613 80.163 1.00 90.50 819 GLY A C 1
ATOM 6344 O O . GLY A 1 819 ? -32.455 -33.717 80.972 1.00 90.50 819 GLY A O 1
ATOM 6345 N N . TYR A 1 820 ? -31.035 -34.729 79.556 1.00 90.69 820 TYR A N 1
ATOM 6346 C CA . TYR A 1 820 ? -29.888 -33.861 79.840 1.00 90.69 820 TYR A CA 1
ATOM 6347 C C . TYR A 1 820 ? -29.881 -32.577 79.000 1.00 90.69 820 TYR A C 1
ATOM 6349 O O . TYR A 1 820 ? -30.220 -32.581 77.810 1.00 90.69 820 TYR A O 1
ATOM 6357 N N . ASP A 1 821 ? -29.427 -31.483 79.613 1.00 91.38 821 ASP A N 1
ATOM 6358 C CA . ASP A 1 821 ? -29.211 -30.202 78.941 1.00 91.38 821 ASP A CA 1
ATOM 6359 C C . ASP A 1 821 ? -27.887 -30.256 78.160 1.00 91.38 821 ASP A C 1
ATOM 6361 O O . ASP A 1 821 ? -26.805 -30.388 78.734 1.00 91.38 821 ASP A O 1
ATOM 6365 N N . THR A 1 822 ? -27.972 -30.197 76.829 1.00 90.50 822 THR A N 1
ATOM 6366 C CA . THR A 1 822 ? -26.844 -30.394 75.902 1.00 90.50 822 THR A CA 1
ATOM 6367 C C . THR A 1 822 ? -26.573 -29.115 75.108 1.00 90.50 822 THR A C 1
ATOM 6369 O O . THR A 1 822 ? -27.512 -28.399 74.763 1.00 90.50 822 THR A O 1
ATOM 6372 N N . SER A 1 823 ? -25.302 -28.819 74.803 1.00 91.88 823 SER A N 1
ATOM 6373 C CA . SER A 1 823 ? -24.926 -27.676 73.953 1.00 91.88 823 SER A CA 1
ATOM 6374 C C . SER A 1 823 ? -25.686 -27.685 72.632 1.00 91.88 823 SER A C 1
ATOM 6376 O O . SER A 1 823 ? -25.804 -28.736 72.001 1.00 91.88 823 SER A O 1
ATOM 6378 N N . LEU A 1 824 ? -26.127 -26.513 72.166 1.00 91.00 824 LEU A N 1
ATOM 6379 C CA . LEU A 1 824 ? -26.778 -26.366 70.860 1.00 91.00 824 LEU A CA 1
ATOM 6380 C C . LEU A 1 824 ? -25.921 -26.897 69.705 1.00 91.00 824 LEU A C 1
ATOM 6382 O O . LEU A 1 824 ? -26.465 -27.450 68.755 1.00 91.00 824 LEU A O 1
ATOM 6386 N N . SER A 1 825 ? -24.594 -26.790 69.806 1.00 89.25 825 SER A N 1
ATOM 6387 C CA . SER A 1 825 ? -23.663 -27.336 68.805 1.00 89.25 825 SER A CA 1
ATOM 6388 C C . SER A 1 825 ? -23.710 -28.869 68.684 1.00 89.25 825 SER A C 1
ATOM 6390 O O . SER A 1 825 ? -23.266 -29.422 67.683 1.00 89.25 825 SER A O 1
ATOM 6392 N N . LEU A 1 826 ? -24.277 -29.554 69.682 1.00 90.62 826 LEU A N 1
ATOM 6393 C CA . LEU A 1 826 ? -24.458 -31.006 69.741 1.00 90.62 826 LEU A CA 1
ATOM 6394 C C . LEU A 1 826 ? -25.940 -31.414 69.649 1.00 90.62 826 LEU A C 1
ATOM 6396 O O . LEU A 1 826 ? -26.290 -32.569 69.918 1.00 90.62 826 LEU A O 1
ATOM 6400 N N . MET A 1 827 ? -26.824 -30.486 69.277 1.00 92.69 827 MET A N 1
ATOM 6401 C CA . MET A 1 827 ? -28.236 -30.764 69.026 1.00 92.69 827 MET A CA 1
ATOM 6402 C C . MET A 1 827 ? -28.457 -31.076 67.545 1.00 92.69 827 MET A C 1
ATOM 6404 O O . MET A 1 827 ? -28.037 -30.325 66.672 1.00 92.69 827 MET A O 1
ATOM 6408 N N . VAL A 1 828 ? -29.151 -32.181 67.261 1.00 92.00 828 VAL A N 1
ATOM 6409 C CA . VAL A 1 828 ? -29.573 -32.541 65.892 1.00 92.00 828 VAL A CA 1
ATOM 6410 C C . VAL A 1 828 ? -30.914 -31.883 65.563 1.00 92.00 828 VAL A C 1
ATOM 6412 O O . VAL A 1 828 ? -31.188 -31.534 64.419 1.00 92.00 828 VAL A O 1
ATOM 6415 N N . SER A 1 829 ? -31.753 -31.679 66.579 1.00 91.31 829 SER A N 1
ATOM 6416 C CA . SER A 1 829 ? -32.979 -30.883 66.509 1.00 91.31 829 SER A CA 1
ATOM 6417 C C . SER A 1 829 ? -33.233 -30.209 67.863 1.00 91.31 829 SER A C 1
ATOM 6419 O O . SER A 1 829 ? -32.605 -30.606 68.845 1.00 91.31 829 SER A O 1
ATOM 6421 N N . PRO A 1 830 ? -34.176 -29.253 67.980 1.00 89.69 830 PRO A N 1
ATOM 6422 C CA . PRO A 1 830 ? -34.450 -28.558 69.243 1.00 89.69 830 PRO A CA 1
ATOM 6423 C C . PRO A 1 830 ? -34.790 -29.466 70.438 1.00 89.69 830 PRO A C 1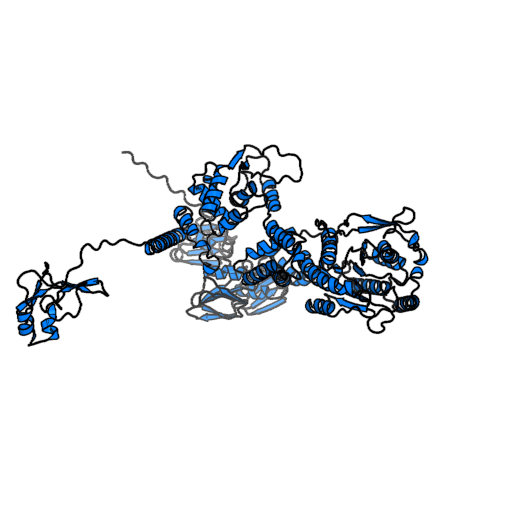
ATOM 6425 O O . PRO A 1 830 ? -34.633 -29.038 71.575 1.00 89.69 830 PRO A O 1
ATOM 6428 N N . ALA A 1 831 ? -35.239 -30.700 70.189 1.00 92.94 831 ALA A N 1
ATOM 6429 C CA . ALA A 1 831 ? -35.647 -31.654 71.222 1.00 92.94 831 ALA A CA 1
ATOM 6430 C C . ALA A 1 831 ? -34.749 -32.904 71.319 1.00 92.94 831 ALA A C 1
ATOM 6432 O O . ALA A 1 831 ? -34.957 -33.725 72.213 1.00 92.94 831 ALA A O 1
ATOM 6433 N N . LEU A 1 832 ? -33.772 -33.082 70.418 1.00 94.12 832 LEU A N 1
ATOM 6434 C CA . LEU A 1 832 ? -32.987 -34.318 70.309 1.00 94.12 832 LEU A CA 1
ATOM 6435 C C . LEU A 1 832 ? -31.492 -34.032 70.142 1.00 94.12 832 LEU A C 1
ATOM 6437 O O . LEU A 1 832 ? -31.074 -33.392 69.172 1.00 94.12 832 LEU A O 1
ATOM 6441 N N . CYS A 1 833 ? -30.682 -34.556 71.063 1.00 92.38 833 CYS A N 1
ATOM 6442 C CA . CYS A 1 833 ? -29.229 -34.416 71.015 1.00 92.38 833 CYS A CA 1
ATOM 6443 C C . CYS A 1 833 ? -28.562 -35.492 70.145 1.00 92.38 833 CYS A C 1
ATOM 6445 O O . CYS A 1 833 ? -29.055 -36.616 70.013 1.00 92.38 833 CYS A O 1
ATOM 6447 N N . ALA A 1 834 ? -27.389 -35.165 69.600 1.00 90.81 834 ALA A N 1
ATOM 6448 C CA . ALA A 1 834 ? -26.588 -36.064 68.768 1.00 90.81 834 ALA A CA 1
ATOM 6449 C C . ALA A 1 834 ? -26.192 -37.357 69.495 1.00 90.81 834 ALA A C 1
ATOM 6451 O O . ALA A 1 834 ? -26.050 -38.405 68.867 1.00 90.81 834 ALA A O 1
ATOM 6452 N N . MET A 1 835 ? -26.072 -37.308 70.824 1.00 89.31 835 MET A N 1
ATOM 6453 C CA . MET A 1 835 ? -25.756 -38.478 71.644 1.00 89.31 835 MET A CA 1
ATOM 6454 C C . MET A 1 835 ? -26.862 -39.532 71.592 1.00 89.31 835 MET A C 1
ATOM 6456 O O . MET A 1 835 ? -26.563 -40.705 71.397 1.00 89.31 835 MET A O 1
ATOM 6460 N N . CYS A 1 836 ? -28.128 -39.115 71.690 1.00 91.94 836 CYS A N 1
ATOM 6461 C CA . CYS A 1 836 ? -29.272 -40.027 71.585 1.00 91.94 836 CYS A CA 1
ATOM 6462 C C . CYS A 1 836 ? -29.413 -40.601 70.174 1.00 91.94 836 CYS A C 1
ATOM 6464 O O . CYS A 1 836 ? -29.746 -41.769 70.024 1.00 91.94 836 CYS A O 1
ATOM 6466 N N . VAL A 1 837 ? -29.118 -39.802 69.142 1.00 93.12 837 VAL A N 1
ATOM 6467 C CA . VAL A 1 837 ? -29.129 -40.280 67.749 1.00 93.12 837 VAL A CA 1
ATOM 6468 C C . VAL A 1 837 ? -28.042 -41.327 67.511 1.00 93.12 837 VAL A C 1
ATOM 6470 O O . VAL A 1 837 ? -28.281 -42.312 66.823 1.00 93.12 837 VAL A O 1
ATOM 6473 N N . THR A 1 838 ? -26.850 -41.117 68.070 1.00 91.25 838 THR A N 1
ATOM 6474 C CA . THR A 1 838 ? -25.675 -41.941 67.751 1.00 91.25 838 THR A CA 1
ATOM 6475 C C . THR A 1 838 ? -25.597 -43.212 68.597 1.00 91.25 838 THR A C 1
ATOM 6477 O O . THR A 1 838 ? -25.204 -44.253 68.083 1.00 91.25 838 THR A O 1
ATOM 6480 N N . TYR A 1 839 ? -25.961 -43.141 69.882 1.00 88.44 839 TYR A N 1
ATOM 6481 C CA . TYR A 1 839 ? -25.746 -44.231 70.846 1.00 88.44 839 TYR A CA 1
ATOM 6482 C C . TYR A 1 839 ? -27.044 -44.824 71.411 1.00 88.44 839 TYR A C 1
ATOM 6484 O O . TYR A 1 839 ? -26.979 -45.735 72.230 1.00 88.44 839 TYR A O 1
ATOM 6492 N N . GLY A 1 840 ? -28.215 -44.333 70.986 1.00 90.44 840 GLY A N 1
ATOM 6493 C CA . GLY A 1 840 ? -29.511 -44.896 71.369 1.00 90.44 840 GLY A CA 1
ATOM 6494 C C . GLY A 1 840 ? -29.680 -45.023 72.885 1.00 90.44 840 GLY A C 1
ATOM 6495 O O . GLY A 1 840 ? -29.530 -44.039 73.615 1.00 90.44 840 GLY A O 1
ATOM 6496 N N . ASP A 1 841 ? -29.962 -46.242 73.345 1.00 88.00 841 ASP A N 1
ATOM 6497 C CA . ASP A 1 841 ? -30.250 -46.559 74.749 1.00 88.00 841 ASP A CA 1
ATOM 6498 C C . ASP A 1 841 ? -29.053 -46.337 75.695 1.00 88.00 841 ASP A C 1
ATOM 6500 O O . ASP A 1 841 ? -29.252 -46.096 76.885 1.00 88.00 841 ASP A O 1
ATOM 6504 N N . ASP A 1 842 ? -27.815 -46.324 75.183 1.00 87.00 842 ASP A N 1
ATOM 6505 C CA . ASP A 1 842 ? -26.605 -46.072 75.984 1.00 87.00 842 ASP A CA 1
ATOM 6506 C C . ASP A 1 842 ? -26.349 -44.573 76.230 1.00 87.00 842 ASP A C 1
ATOM 6508 O O . ASP A 1 842 ? -25.525 -44.187 77.071 1.00 87.00 842 ASP A O 1
ATOM 6512 N N . ALA A 1 843 ? -27.050 -43.694 75.506 1.00 87.12 843 ALA A N 1
ATOM 6513 C CA . ALA A 1 843 ? -26.822 -42.253 75.543 1.00 87.12 843 ALA A CA 1
ATOM 6514 C C . ALA A 1 843 ? -27.005 -41.607 76.933 1.00 87.12 843 ALA A C 1
ATOM 6516 O O . ALA A 1 843 ? -26.179 -40.754 77.269 1.00 87.12 843 ALA A O 1
ATOM 6517 N N . PRO A 1 844 ? -28.009 -41.966 77.764 1.00 87.31 844 PRO A N 1
ATOM 6518 C CA . PRO A 1 844 ? -28.154 -41.406 79.110 1.00 87.31 844 PRO A CA 1
ATOM 6519 C C . PRO A 1 844 ? -26.952 -41.712 80.013 1.00 87.31 844 PRO A C 1
ATOM 6521 O O . PRO A 1 844 ? -26.445 -40.818 80.688 1.00 87.31 844 PRO A O 1
ATOM 6524 N N . THR A 1 845 ? -26.440 -42.946 79.973 1.00 86.56 845 THR A N 1
ATOM 6525 C CA . THR A 1 845 ? -25.282 -43.381 80.771 1.00 86.56 845 THR A CA 1
ATOM 6526 C C . THR A 1 845 ? -24.002 -42.665 80.343 1.00 86.56 845 THR A C 1
ATOM 6528 O O . THR A 1 845 ? -23.200 -42.247 81.178 1.00 86.56 845 THR A O 1
ATOM 6531 N N . LEU A 1 846 ? -23.807 -42.480 79.034 1.00 84.06 846 LEU A N 1
ATOM 6532 C CA . LEU A 1 846 ? -22.663 -41.741 78.497 1.00 84.06 846 LEU A CA 1
ATOM 6533 C C . LEU A 1 846 ? -22.739 -40.249 78.839 1.00 84.06 846 LEU A C 1
ATOM 6535 O O . LEU A 1 846 ? -21.734 -39.673 79.253 1.00 84.06 846 LEU A O 1
ATOM 6539 N N . GLN A 1 847 ? -23.927 -39.646 78.724 1.00 84.44 847 GLN A N 1
ATOM 6540 C CA . GLN A 1 847 ? -24.167 -38.250 79.093 1.00 84.44 847 GLN A CA 1
ATOM 6541 C C . GLN A 1 847 ? -23.904 -37.996 80.579 1.00 84.44 847 GLN A C 1
ATOM 6543 O O . GLN A 1 847 ? -23.240 -37.012 80.900 1.00 84.44 847 GLN A O 1
ATOM 6548 N N . ALA A 1 848 ? -24.318 -38.902 81.471 1.00 85.62 848 ALA A N 1
ATOM 6549 C CA . ALA A 1 848 ? -24.095 -38.787 82.914 1.00 85.62 848 ALA A CA 1
ATOM 6550 C C . ALA A 1 848 ? -22.615 -38.585 83.291 1.00 85.62 848 ALA A C 1
ATOM 6552 O O . ALA A 1 848 ? -22.312 -37.842 84.219 1.00 85.62 848 ALA A O 1
ATOM 6553 N N . ASN A 1 849 ? -21.693 -39.190 82.536 1.00 81.62 849 ASN A N 1
ATOM 6554 C CA . ASN A 1 849 ? -20.247 -39.093 82.772 1.00 81.62 849 ASN A CA 1
ATOM 6555 C C . ASN A 1 849 ? -19.591 -37.854 82.138 1.00 81.62 849 ASN A C 1
ATOM 6557 O O . ASN A 1 849 ? -18.388 -37.650 82.282 1.00 81.62 849 ASN A O 1
ATOM 6561 N N . THR A 1 850 ? -20.358 -37.058 81.395 1.00 81.44 850 THR A N 1
ATOM 6562 C CA . THR A 1 850 ? -19.861 -35.917 80.604 1.00 81.44 850 THR A CA 1
ATOM 6563 C C . THR A 1 850 ? -20.640 -34.630 80.840 1.00 81.44 850 THR A C 1
ATOM 6565 O O . THR A 1 850 ? -20.356 -33.602 80.226 1.00 81.44 850 THR A O 1
ATOM 6568 N N . VAL A 1 851 ? -21.663 -34.687 81.694 1.00 83.94 851 VAL A N 1
ATOM 6569 C CA . VAL A 1 851 ? -22.554 -33.563 81.938 1.00 83.94 851 VAL A CA 1
ATOM 6570 C C . VAL A 1 851 ? -21.799 -32.449 82.656 1.00 83.94 851 VAL A C 1
ATOM 6572 O O . VAL A 1 851 ? -21.175 -32.654 83.694 1.00 83.94 851 VAL A O 1
ATOM 6575 N N . VAL A 1 852 ? -21.901 -31.244 82.106 1.00 83.56 852 VAL A N 1
ATOM 6576 C CA . VAL A 1 852 ? -21.467 -30.014 82.768 1.00 83.56 852 VAL A CA 1
ATOM 6577 C C . VAL A 1 852 ? -22.721 -29.275 83.215 1.00 83.56 852 VAL A C 1
ATOM 6579 O O . VAL A 1 852 ? -23.567 -28.925 82.387 1.00 83.56 852 VAL A O 1
ATOM 6582 N N . SER A 1 853 ? -22.868 -29.073 84.523 1.00 77.88 853 SER A N 1
ATOM 6583 C CA . SER A 1 853 ? -24.015 -28.377 85.105 1.00 77.88 853 SER A CA 1
ATOM 6584 C C . SER A 1 853 ? -24.007 -26.887 84.761 1.00 77.88 853 SER A C 1
ATOM 6586 O O . SER A 1 853 ? -22.962 -26.248 84.817 1.00 77.88 853 SER A O 1
ATOM 6588 N N . GLY A 1 854 ? -25.183 -26.322 84.487 1.00 85.00 854 GLY A N 1
ATOM 6589 C CA . GLY A 1 854 ? -25.335 -24.902 84.167 1.00 85.00 854 GLY A CA 1
ATOM 6590 C C . GLY A 1 854 ? -25.129 -24.581 82.685 1.00 85.00 854 GLY A C 1
ATOM 6591 O O . GLY A 1 854 ? -25.134 -25.462 81.824 1.00 85.00 854 GLY A O 1
ATOM 6592 N N . ASN A 1 855 ? -24.967 -23.292 82.392 1.00 87.31 855 ASN A N 1
ATOM 6593 C CA . ASN A 1 855 ? -24.841 -22.763 81.032 1.00 87.31 855 ASN A CA 1
ATOM 6594 C C . ASN A 1 855 ? -23.381 -22.723 80.578 1.00 87.31 855 ASN A C 1
ATOM 6596 O O . ASN A 1 855 ? -22.941 -21.717 80.036 1.00 87.31 855 ASN A O 1
ATOM 6600 N N . GLU A 1 856 ? -22.618 -23.780 80.842 1.00 89.19 856 GLU A N 1
ATOM 6601 C CA . GLU A 1 856 ? -21.208 -23.855 80.459 1.00 89.19 856 GLU A CA 1
ATOM 6602 C C . GLU A 1 856 ? -20.879 -25.188 79.793 1.00 89.19 856 GLU A C 1
ATOM 6604 O O . GLU A 1 856 ? -21.412 -26.231 80.174 1.00 89.19 856 GLU A O 1
ATOM 6609 N N . SER A 1 857 ? -19.991 -25.164 78.805 1.00 89.31 857 SER A N 1
ATOM 6610 C CA . SER A 1 857 ? -19.479 -26.353 78.121 1.00 89.31 857 SER A CA 1
ATOM 6611 C C . SER A 1 857 ? -17.984 -26.224 77.877 1.00 89.31 857 SER A C 1
ATOM 6613 O O . SER A 1 857 ? -17.446 -25.121 77.792 1.00 89.31 857 SER A O 1
ATOM 6615 N N . HIS A 1 858 ? -17.313 -27.359 77.707 1.00 87.81 858 HIS A N 1
ATOM 6616 C CA . HIS A 1 858 ? -16.002 -27.368 77.071 1.00 87.81 858 HIS A CA 1
ATOM 6617 C C . HIS A 1 858 ? -16.188 -27.115 75.585 1.00 87.81 858 HIS A C 1
ATOM 6619 O O . HIS A 1 858 ? -16.982 -27.804 74.945 1.00 87.81 858 HIS A O 1
ATOM 6625 N N . ILE A 1 859 ? -15.483 -26.128 75.047 1.00 86.25 859 ILE A N 1
ATOM 6626 C CA . ILE A 1 859 ? -15.633 -25.681 73.666 1.00 86.25 859 ILE A CA 1
ATOM 6627 C C . ILE A 1 859 ? -14.268 -25.742 72.981 1.00 86.25 859 ILE A C 1
ATOM 6629 O O . ILE A 1 859 ? -13.249 -25.428 73.591 1.00 86.25 859 ILE A O 1
ATOM 6633 N N . VAL A 1 860 ? -14.245 -26.156 71.716 1.00 82.56 860 VAL A N 1
ATOM 6634 C CA . VAL A 1 860 ? -13.044 -26.183 70.875 1.00 82.56 860 VAL A CA 1
ATOM 6635 C C . VAL A 1 860 ? -13.343 -25.612 69.494 1.00 82.56 860 VAL A C 1
ATOM 6637 O O . VAL A 1 860 ? -14.484 -25.640 69.032 1.00 82.56 860 VAL A O 1
ATOM 6640 N N . GLU A 1 861 ? -12.306 -25.121 68.828 1.00 80.94 861 GLU A N 1
ATOM 6641 C CA . GLU A 1 861 ? -12.357 -24.698 67.430 1.00 80.94 861 GLU A CA 1
ATOM 6642 C C . GLU A 1 861 ? -11.822 -25.818 66.524 1.00 80.94 861 GLU A C 1
ATOM 6644 O O . GLU A 1 861 ? -10.768 -26.403 66.788 1.00 80.94 861 GLU A O 1
ATOM 6649 N N . CYS A 1 862 ? -12.551 -26.145 65.457 1.00 75.25 862 CYS A N 1
ATOM 6650 C CA . CYS A 1 862 ? -12.094 -27.096 64.447 1.00 75.25 862 CYS A CA 1
ATOM 6651 C C . CYS A 1 862 ? -11.006 -26.470 63.568 1.00 75.25 862 CYS A C 1
ATOM 6653 O O . CYS A 1 862 ? -11.190 -25.376 63.045 1.00 75.25 862 CYS A O 1
ATOM 6655 N N . HIS A 1 863 ? -9.910 -27.196 63.342 1.00 71.62 863 HIS A N 1
ATOM 6656 C CA . HIS A 1 863 ? -8.784 -26.704 62.547 1.00 71.62 863 HIS A CA 1
ATOM 6657 C C . HIS A 1 863 ? -9.132 -26.444 61.073 1.00 71.62 863 HIS A C 1
ATOM 6659 O O . HIS A 1 863 ? -8.625 -25.491 60.495 1.00 71.62 863 HIS A O 1
ATOM 6665 N N . ASP A 1 864 ? -9.998 -27.271 60.480 1.00 71.94 864 ASP A N 1
ATOM 6666 C CA . ASP A 1 864 ? -10.276 -27.207 59.041 1.00 71.94 864 ASP A CA 1
ATOM 6667 C C . ASP A 1 864 ? -11.365 -26.185 58.695 1.00 71.94 864 ASP A C 1
ATOM 6669 O O . ASP A 1 864 ? -11.290 -25.511 57.669 1.00 71.94 864 ASP A O 1
ATOM 6673 N N . CYS A 1 865 ? -12.407 -26.077 59.527 1.00 78.44 865 CYS A N 1
ATOM 6674 C CA . CYS A 1 865 ? -13.562 -25.220 59.244 1.00 78.44 865 CYS A CA 1
ATOM 6675 C C . CYS A 1 865 ? -13.688 -24.002 60.165 1.00 78.44 865 CYS A C 1
ATOM 6677 O O . CYS A 1 865 ? -14.614 -23.216 59.971 1.00 78.44 865 CYS A O 1
ATOM 6679 N N . HIS A 1 866 ? -12.820 -23.863 61.175 1.00 74.81 866 HIS A N 1
ATOM 6680 C CA . HIS A 1 866 ? -12.873 -22.806 62.197 1.00 74.81 866 HIS A CA 1
ATOM 6681 C C . HIS A 1 866 ? -14.209 -22.725 62.965 1.00 74.81 866 HIS A C 1
ATOM 6683 O O . HIS A 1 866 ? -14.518 -21.741 63.635 1.00 74.81 866 HIS A O 1
ATOM 6689 N N . GLY A 1 867 ? -15.033 -23.775 62.875 1.00 79.00 867 GLY A N 1
ATOM 6690 C CA . GLY A 1 867 ? -16.284 -23.889 63.612 1.00 79.00 867 GLY A CA 1
ATOM 6691 C C . GLY A 1 867 ? -16.032 -24.139 65.096 1.00 79.00 867 GLY A C 1
ATOM 6692 O O . GLY A 1 867 ? -15.086 -24.834 65.464 1.00 79.00 867 GLY A O 1
ATOM 6693 N N . ILE A 1 868 ? -16.903 -23.592 65.941 1.00 82.50 868 ILE A N 1
ATOM 6694 C CA . ILE A 1 868 ? -16.807 -23.676 67.398 1.00 82.50 868 ILE A CA 1
ATOM 6695 C C . ILE A 1 868 ? -17.822 -24.704 67.904 1.00 82.50 868 ILE A C 1
ATOM 6697 O O . ILE A 1 868 ? -19.025 -24.557 67.676 1.00 82.50 868 ILE A O 1
ATOM 6701 N N . TYR A 1 869 ? -17.341 -25.743 68.585 1.00 85.88 869 TYR A N 1
ATOM 6702 C CA . TYR A 1 869 ? -18.142 -26.904 68.976 1.00 85.88 869 TYR A CA 1
ATOM 6703 C C . TYR A 1 869 ? -17.950 -27.248 70.447 1.00 85.88 869 TYR A C 1
ATOM 6705 O O . TYR A 1 869 ? -16.837 -27.175 70.967 1.00 85.88 869 TYR A O 1
ATOM 6713 N N . ALA A 1 870 ? -19.022 -27.686 71.106 1.00 88.88 870 ALA A N 1
ATOM 6714 C CA . ALA A 1 870 ? -18.919 -28.264 72.435 1.00 88.88 870 ALA A CA 1
ATOM 6715 C C . ALA A 1 870 ? -18.374 -29.696 72.385 1.00 88.88 870 ALA A C 1
ATOM 6717 O O . ALA A 1 870 ? -18.631 -30.455 71.448 1.00 88.88 870 ALA A O 1
ATOM 6718 N N . VAL A 1 871 ? -17.660 -30.085 73.437 1.00 86.06 871 VAL A N 1
ATOM 6719 C CA . VAL A 1 871 ? -17.040 -31.402 73.591 1.00 86.06 871 VAL A CA 1
ATOM 6720 C C . VAL A 1 871 ? -17.469 -32.009 74.920 1.00 86.06 871 VAL A C 1
ATOM 6722 O O . VAL A 1 871 ? -17.358 -31.382 75.967 1.00 86.06 871 VAL A O 1
ATOM 6725 N N . LEU A 1 872 ? -17.945 -33.254 74.883 1.00 82.25 872 LEU A N 1
ATOM 6726 C CA . LEU A 1 872 ? -18.427 -33.971 76.070 1.00 82.25 872 LEU A CA 1
ATOM 6727 C C . LEU A 1 872 ? -17.322 -34.811 76.737 1.00 82.25 872 LEU A C 1
ATOM 6729 O O . LEU A 1 872 ? -17.187 -34.812 77.954 1.00 82.25 872 LEU A O 1
ATOM 6733 N N . GLN A 1 873 ? -16.483 -35.500 75.951 1.00 79.00 873 GLN A N 1
ATOM 6734 C CA . GLN A 1 873 ? -15.389 -36.349 76.455 1.00 79.00 873 GLN A CA 1
ATOM 6735 C C . GLN A 1 873 ? -14.020 -35.722 76.179 1.00 79.00 873 GLN A C 1
ATOM 6737 O O . GLN A 1 873 ? -13.224 -36.253 75.403 1.00 79.00 873 GLN A O 1
ATOM 6742 N N . VAL A 1 874 ? -13.738 -34.588 76.822 1.00 76.75 874 VAL A N 1
ATOM 6743 C CA . VAL A 1 874 ? -12.519 -33.787 76.596 1.00 76.75 874 VAL A CA 1
ATOM 6744 C C . VAL A 1 874 ? -11.234 -34.619 76.694 1.00 76.75 874 VAL A C 1
ATOM 6746 O O . VAL A 1 874 ? -10.353 -34.496 75.845 1.00 76.75 874 VAL A O 1
ATOM 6749 N N . ALA A 1 875 ? -11.160 -35.538 77.664 1.00 73.12 875 ALA A N 1
ATOM 6750 C CA . ALA A 1 875 ? -10.001 -36.409 77.884 1.00 73.12 875 ALA A CA 1
ATOM 6751 C C . ALA A 1 875 ? -9.742 -37.420 76.746 1.00 73.12 875 ALA A C 1
ATOM 6753 O O . ALA A 1 875 ? -8.623 -37.902 76.595 1.00 73.12 875 ALA A O 1
ATOM 6754 N N . ARG A 1 876 ? -10.762 -37.751 75.943 1.00 72.69 876 ARG A N 1
ATOM 6755 C CA . ARG A 1 876 ? -10.654 -38.665 74.790 1.00 72.69 876 ARG A CA 1
ATOM 6756 C C . ARG A 1 876 ? -10.412 -37.944 73.470 1.00 72.69 876 ARG A C 1
ATOM 6758 O O . ARG A 1 876 ? -10.089 -38.588 72.475 1.00 72.69 876 ARG A O 1
ATOM 6765 N N . LEU A 1 877 ? -10.557 -36.621 73.451 1.00 71.31 877 LEU A N 1
ATOM 6766 C CA . LEU A 1 877 ? -10.216 -35.805 72.299 1.00 71.31 877 LEU A CA 1
ATOM 6767 C C . LEU A 1 877 ? -8.682 -35.802 72.175 1.00 71.31 877 LEU A C 1
ATOM 6769 O O . LEU A 1 877 ? -7.999 -35.122 72.936 1.00 71.31 877 LEU A O 1
ATOM 6773 N N . GLY A 1 878 ? -8.127 -36.609 71.267 1.00 60.22 878 GLY A N 1
ATOM 6774 C CA . GLY A 1 878 ? -6.682 -36.858 71.115 1.00 60.22 878 GLY A CA 1
ATOM 6775 C C . GLY A 1 878 ? -5.850 -35.684 70.580 1.00 60.22 878 GLY A C 1
ATOM 6776 O O . GLY A 1 878 ? -4.782 -35.898 70.016 1.00 60.22 878 GLY A O 1
ATOM 6777 N N . THR A 1 879 ? -6.330 -34.450 70.710 1.00 55.94 879 THR A N 1
ATOM 6778 C CA . THR A 1 879 ? -5.619 -33.242 70.292 1.00 55.94 879 THR A CA 1
ATOM 6779 C C . THR A 1 879 ? -4.861 -32.659 71.485 1.00 55.94 879 THR A C 1
ATOM 6781 O O . THR A 1 879 ? -5.454 -32.363 72.527 1.00 55.94 879 THR A O 1
ATOM 6784 N N . ALA A 1 880 ? -3.536 -32.544 71.366 1.00 49.09 880 ALA A N 1
ATOM 6785 C CA . ALA A 1 880 ? -2.718 -31.817 72.334 1.00 49.09 880 ALA A CA 1
ATOM 6786 C C . ALA A 1 880 ? -3.136 -30.337 72.344 1.00 49.09 880 ALA A C 1
ATOM 6788 O O . ALA A 1 880 ? -3.389 -29.769 71.279 1.00 49.09 880 ALA A O 1
ATOM 6789 N N . ALA A 1 881 ? -3.221 -29.729 73.530 1.00 47.62 881 ALA A N 1
ATOM 6790 C CA . ALA A 1 881 ? -3.336 -28.279 73.638 1.00 47.62 881 ALA A CA 1
ATOM 6791 C C . ALA A 1 881 ? -2.094 -27.648 72.989 1.00 47.62 881 ALA A C 1
ATOM 6793 O O . ALA A 1 881 ? -0.980 -28.130 73.210 1.00 47.62 881 ALA A O 1
ATOM 6794 N N . LYS A 1 882 ? -2.295 -26.629 72.153 1.00 44.38 882 LYS A N 1
ATOM 6795 C CA . LYS A 1 882 ? -1.201 -25.796 71.652 1.00 44.38 882 LYS A CA 1
ATOM 6796 C C . LYS A 1 882 ? -0.966 -24.640 72.605 1.00 44.38 882 LYS A C 1
ATOM 6798 O O . LYS A 1 882 ? -1.983 -24.034 73.014 1.00 44.38 882 LYS A O 1
#

Secondary structure (DSSP, 8-state):
----PPPPPPPPPPSSPPPEEEEE--S-EEEEEES--TTHHHHHHHHSTT--EEEEESGGGSEEEEESS--S--EEEEEEEEEE-TTTTS--SBPPPEEEEEE-S-EEEEEES-HHHHHHHHHHSTT-SEEEEETTEEEEESS---EEEEEEEEEEEB--BPPPEEEEEEES-EEEEEE-SSTTTHHHHHHHSTT--EEEEETTEEEEESS--EEEEEEEEEEE-B---SSS-HHHHHHHHHHHHHGGGS--EEEEEEE-SSGGGTHHHHHHHHHHHHHHHHHHHTTT-EEEEEEEE--GGGSTTSEEEEETTTS-HHHHHHHHHH------SSSSBTHHHHHHHHHHHHHHHHHHT-TT-EE-EEEEESS-BS-GGGT-SSHHHHHHHHHT-TT-TT-SSHHHHHHHHHHTT--EEEEEPP-S--HHHHHHHHHS-EEE-SS--HHHHHHHHHHHHHHHTT----PPTTT---EEEEEETTEE-STT---SSGGGPPPGGGEEEEEE-S--PPPTTT---STTHHHHHHH-HHHHHHHHHHHHHHSSTTTGGGGTT-HHHHHHHHHHHH-TT-THHHHHHHHHHHHHHH--HHHHHHHHHHHHHTT--HHHHHHHHHHS-TTS-EEEE--------HHHHHHTTT---HHHHHHHHHHHTTEEEESS-----S-TT-----EETTS-HHHHHHHGGGGTSTT----HHHHHHHHHHHHHTT-TTTHHHHHHHHHHHTTTS--GGGTTT-GGGGSHHHHHHHHHTGGGS-HHHHHHHHHHHHHHHHHHHHTS-----------TTSEEE--EEE-TTT--EEEGGGEEETTEEHHHHHHGGGHHHHHHTT---SSEEEEEE-TTT--EEEES-GGG--PPP-

pLDDT: mean 81.18, std 13.94, range [28.3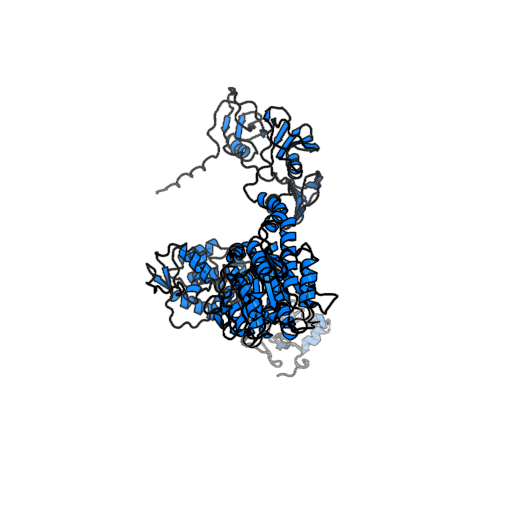8, 96.75]

InterPro domains:
  IPR000177 Apple domain [SM00223] (161-229)
  IPR000177 Apple domain [cd01100] (159-222)
  IPR003609 PAN/Apple domain [PF14295] (24-67)
  IPR003609 PAN/Apple domain [PF14295] (101-141)
  IPR003609 PAN/Apple domain [PF14295] (168-209)
  IPR003609 PAN/Apple domain [PS50948] (161-234)
  IPR036465 von Willebrand factor A-like domain superfamily [G3DSA:3.40.50.410] (252-407)
  IPR036465 von Willebrand factor A-like domain superfamily [SSF53300] (257-421)

Radius of gyration: 43.12 Å; chains: 1; bounding box: 113×82×127 Å